Protein 3N0V (pdb70)

B-factor: mean 64.37, std 13.54, range [35.26, 136.15]

Nearest PDB structures (foldseek):
  3n0v-assembly1_D  TM=1.003E+00  e=7.554E-58  Pseudomonas putida KT2440
  3n0v-assembly1_B  TM=9.927E-01  e=1.031E-57  Pseudomonas putida KT2440
  3n0v-assembly1_C  TM=9.955E-01  e=2.466E-57  Pseudomonas putida KT2440
  3nrb-assembly1_C  TM=8.980E-01  e=2.393E-34  Pseudomonas putida KT2440
  3nrb-assembly1_B  TM=8.827E-01  e=5.376E-34  Pseudomonas putida KT2440

Foldseek 3Di:
DKKKKKDKFFAPCPCVLVVVLCVVQVWAWPDKDKDQDPVQRMIIIMTITDHDPPRDPPVSVVVSVVSCVVGGDMDMGDDLDAAEEEEEEADCLQVVLQLVCVVVPVHRHHQEYEYLDDHCVVVCVVSVHHYYHQHDDVVCPVVSVVVVVVSCVVSVGQAYEYSPGPDDDQVVLVVCAPHYKYKDWDAPPPDPDPQRLQVCLVVWDLTKMWIETGHPPPPAFATQFMDADGDGNVQHSVNSVVRRSVRRNVGSSVSSRQVRVVQWDDRPRYIGGD/DKKKKKDKFFAVCPVVLVVVLCVVQVWAWPDKDKDQDPVLRMIIIMTITDADPPRDPVVSVVVSVVSCVVGPDMDMGDDLDAFEEEEEEADCLQVVLQLVCCVVPNRRHDQEYEYLDCRCVVVCVVSPHHYYHQHDDVVCLVVSVVVVVVCCVVSVGQAYEYRHGPDDDQVVLVVCAPRYKYKDKDAVDDDPQPLQVRLVVFDQIKMWIARGHPPPPQFATQWMDGDGHGNVQHSVSSVVRRSVRSNVGSNVSSRQVRVVQWDDRPRYIGGD/DKKKKKDKFFAVCPVVLVVVLCVVQVWAWDDKDKDQDPVLRMIIIMTITDHDPPRDPVVSVVVSVVSCVVTGDMDMGDDLDAFEEEEEEADCLQVVLVLVCCVVPNRRHDQEYEYQDCRCVVVCVVSPHHYYHQHDPPVCLVVSVVVVVVCCVVSVGQAYEYRVGPDDDQVVLVVCFPHYKYKDKDFVDDDDDQVLQVRLVVFGQIKMWIERGHPDPPAFATQFMDADGHGNVQHSVSSVVRRSVRSNVGSVVRSRQVRVVQWDDRPRYIGGD/DKKKKKDKFFAVCPVVLVVVLCVVQVWAWPDKDWDQDPPLRMIIIITITDHDPPRDPVVSVVVSVVSCVVGGDMDMGDDLDAFEEEEDEADCLLVVLQLVCCVVPNRRHHQEYEYLDPRCVVVCVVSVHHYYHQHDDVVDPVVSVVVVVVSCVVSVGQAYEYLPGPDDDQVVLVVCAPHYKYKDWCAPPPDDDPQSLQVCLVVFDQTKMWIARGHPDPVDFATQFMDDDGHGNVQHSVNSVVRRSVRSNVRSVVSSRQVRVVQWDCRPRYIGGD

Structure (mmCIF, N/CA/C/O backbone):
data_3N0V
#
_entry.id   3N0V
#
_cell.length_a   81.213
_cell.length_b   93.965
_cell.length_c   97.129
_cell.angle_alpha   90.000
_cell.angle_beta   101.380
_cell.angle_gamma   90.000
#
_symmetry.space_group_name_H-M   'P 1 21 1'
#
loop_
_entity.id
_entity.type
_entity.pdbx_description
1 polymer 'Formyltetrahydrofolate deformylase'
2 water water
#
loop_
_atom_site.group_PDB
_atom_site.id
_atom_site.type_symbol
_atom_site.label_atom_id
_atom_site.label_alt_id
_atom_site.label_comp_id
_atom_site.label_asym_id
_atom_site.label_entity_id
_atom_site.label_seq_id
_atom_site.pdbx_PDB_ins_code
_atom_site.Cartn_x
_atom_site.Cartn_y
_atom_site.Cartn_z
_atom_site.occupancy
_atom_site.B_iso_or_equiv
_atom_site.auth_seq_id
_atom_site.auth_comp_id
_atom_site.auth_asym_id
_atom_site.auth_atom_id
_atom_site.pdbx_PDB_model_num
ATOM 1 N N . ASP A 1 7 ? 90.453 58.791 20.227 1.00 94.05 6 ASP A N 1
ATOM 2 C CA . ASP A 1 7 ? 90.786 60.246 20.165 1.00 92.18 6 ASP A CA 1
ATOM 3 C C . ASP A 1 7 ? 89.691 61.139 20.774 1.00 91.38 6 ASP A C 1
ATOM 4 O O . ASP A 1 7 ? 89.585 62.320 20.423 1.00 98.49 6 ASP A O 1
ATOM 9 N N . THR A 1 8 ? 88.898 60.584 21.696 1.00 81.15 7 THR A N 1
ATOM 10 C CA . THR A 1 8 ? 87.801 61.329 22.333 1.00 76.64 7 THR A CA 1
ATOM 11 C C . THR A 1 8 ? 87.915 61.412 23.864 1.00 69.91 7 THR A C 1
ATOM 12 O O . THR A 1 8 ? 88.307 60.457 24.520 1.00 62.60 7 THR A O 1
ATOM 16 N N . TRP A 1 9 ? 87.559 62.574 24.409 1.00 69.35 8 TRP A N 1
ATOM 17 C CA . TRP A 1 9 ? 87.399 62.777 25.851 1.00 66.04 8 TRP A CA 1
ATOM 18 C C . TRP A 1 9 ? 86.068 62.181 26.340 1.00 62.30 8 TRP A C 1
ATOM 19 O O . TRP A 1 9 ? 85.089 62.182 25.611 1.00 61.40 8 TRP A O 1
ATOM 30 N N . ILE A 1 10 ? 86.043 61.690 27.576 1.00 60.22 9 ILE A N 1
ATOM 31 C CA . ILE A 1 10 ? 84.834 61.113 28.172 1.00 58.79 9 ILE A CA 1
ATOM 32 C C . ILE A 1 10 ? 84.392 61.978 29.346 1.00 57.26 9 ILE A C 1
ATOM 33 O O . ILE A 1 10 ? 85.195 62.285 30.220 1.00 56.12 9 ILE A O 1
ATOM 38 N N . LEU A 1 11 ? 83.124 62.389 29.344 1.00 55.85 10 LEU A N 1
ATOM 39 C CA . LEU A 1 11 ? 82.592 63.245 30.389 1.00 57.45 10 LEU A CA 1
ATOM 40 C C . LEU A 1 11 ? 81.355 62.604 30.969 1.00 58.10 10 LEU A C 1
ATOM 41 O O . LEU A 1 11 ? 80.400 62.326 30.246 1.00 62.34 10 LEU A O 1
ATOM 46 N N . THR A 1 12 ? 81.380 62.372 32.277 1.00 55.12 11 THR A N 1
ATOM 47 C CA . THR A 1 12 ? 80.251 61.793 32.968 1.00 52.87 11 THR A CA 1
ATOM 48 C C . THR A 1 12 ? 79.806 62.750 34.061 1.00 52.92 11 THR A C 1
ATOM 49 O O . THR A 1 12 ? 80.636 63.310 34.783 1.00 57.06 11 THR A O 1
ATOM 53 N N . ALA A 1 13 ? 78.498 62.951 34.167 1.00 51.97 12 ALA A N 1
ATOM 54 C CA . ALA A 1 13 ? 77.937 63.806 35.216 1.00 55.05 12 ALA A CA 1
ATOM 55 C C . ALA A 1 13 ? 76.684 63.188 35.809 1.00 51.26 12 ALA A C 1
ATOM 56 O O . ALA A 1 13 ? 75.981 62.409 35.150 1.00 52.52 12 ALA A O 1
ATOM 58 N N . ASP A 1 14 ? 76.424 63.521 37.065 1.00 50.47 13 ASP A N 1
ATOM 59 C CA . ASP A 1 14 ? 75.201 63.098 37.727 1.00 50.93 13 ASP A CA 1
ATOM 60 C C . ASP A 1 14 ? 74.781 64.145 38.753 1.00 51.39 13 ASP A C 1
ATOM 61 O O . ASP A 1 14 ? 75.626 64.837 39.319 1.00 53.11 13 ASP A O 1
ATOM 66 N N . CYS A 1 15 ? 73.473 64.260 38.971 1.00 51.20 14 CYS A N 1
ATOM 67 C CA . CYS A 1 15 ? 72.919 65.286 39.830 1.00 54.72 14 CYS A CA 1
ATOM 68 C C . CYS A 1 15 ? 71.473 64.969 40.165 1.00 54.45 14 CYS A C 1
ATOM 69 O O . CYS A 1 15 ? 70.878 64.087 39.561 1.00 49.51 14 CYS A O 1
ATOM 72 N N . PRO A 1 16 ? 70.912 65.684 41.151 1.00 54.34 15 PRO A N 1
ATOM 73 C CA . PRO A 1 16 ? 69.489 65.587 41.427 1.00 55.59 15 PRO A CA 1
ATOM 74 C C . PRO A 1 16 ? 68.630 66.016 40.235 1.00 57.31 15 PRO A C 1
ATOM 75 O O . PRO A 1 16 ? 68.923 67.015 39.582 1.00 56.51 15 PRO A O 1
ATOM 79 N N . SER A 1 17 ? 67.576 65.253 39.963 1.00 58.65 16 SER A N 1
ATOM 80 C CA . SER A 1 17 ? 66.696 65.524 38.828 1.00 58.81 16 SER A CA 1
ATOM 81 C C . SER A 1 17 ? 66.108 66.928 38.853 1.00 59.10 16 SER A C 1
ATOM 82 O O . SER A 1 17 ? 65.598 67.375 39.873 1.00 59.62 16 SER A O 1
ATOM 93 N N . LEU A 1 19 ? 64.784 70.227 35.608 1.00 64.39 18 LEU A N 1
ATOM 94 C CA . LEU A 1 19 ? 64.732 70.703 34.241 1.00 65.16 18 LEU A CA 1
ATOM 95 C C . LEU A 1 19 ? 66.067 71.369 33.908 1.00 64.95 18 LEU A C 1
ATOM 96 O O . LEU A 1 19 ? 66.615 72.108 34.714 1.00 72.16 18 LEU A O 1
ATOM 101 N N . GLY A 1 20 ? 66.609 71.081 32.734 1.00 64.80 19 GLY A N 1
ATOM 102 C CA . GLY A 1 20 ? 67.851 71.721 32.303 1.00 65.37 19 GLY A CA 1
ATOM 103 C C . GLY A 1 20 ? 69.132 70.989 32.685 1.00 63.08 19 GLY A C 1
ATOM 104 O O . GLY A 1 20 ? 70.222 71.558 32.584 1.00 61.89 19 GLY A O 1
ATOM 105 N N . THR A 1 21 ? 69.015 69.736 33.122 1.00 60.53 20 THR A N 1
ATOM 106 C CA . THR A 1 21 ? 70.198 68.936 33.445 1.00 60.54 20 THR A CA 1
ATOM 107 C C . THR A 1 21 ? 71.003 68.545 32.185 1.00 57.72 20 THR A C 1
ATOM 108 O O . THR A 1 21 ? 72.228 68.548 32.230 1.00 58.12 20 THR A O 1
ATOM 112 N N . VAL A 1 22 ? 70.331 68.212 31.078 1.00 57.02 21 VAL A N 1
ATOM 113 C CA . VAL A 1 22 ? 71.032 67.934 29.808 1.00 57.98 21 VAL A CA 1
ATOM 114 C C . VAL A 1 22 ? 71.537 69.243 29.201 1.00 60.20 21 VAL A C 1
ATOM 115 O O . VAL A 1 22 ? 72.602 69.284 28.592 1.00 65.14 21 VAL A O 1
ATOM 119 N N . ASP A 1 23 ? 70.768 70.309 29.396 1.00 59.43 22 ASP A N 1
ATOM 120 C CA . ASP A 1 23 ? 71.111 71.645 28.911 1.00 59.52 22 ASP A CA 1
ATOM 121 C C . ASP A 1 23 ? 72.428 72.193 29.490 1.00 60.27 22 ASP A C 1
ATOM 122 O O . ASP A 1 23 ? 73.231 72.771 28.757 1.00 59.10 22 ASP A O 1
ATOM 127 N N . VAL A 1 24 ? 72.652 72.024 30.791 1.00 58.52 23 VAL A N 1
ATOM 128 C CA . VAL A 1 24 ? 73.830 72.633 31.441 1.00 59.39 23 VAL A CA 1
ATOM 129 C C . VAL A 1 24 ? 75.148 72.017 30.981 1.00 57.91 23 VAL A C 1
ATOM 130 O O . VAL A 1 24 ? 76.163 72.710 30.910 1.00 60.39 23 VAL A O 1
ATOM 134 N N . VAL A 1 25 ? 75.132 70.721 30.676 1.00 56.31 24 VAL A N 1
ATOM 135 C CA . VAL A 1 25 ? 76.301 70.046 30.127 1.00 54.46 24 VAL A CA 1
ATOM 136 C C . VAL A 1 25 ? 76.413 70.348 28.625 1.00 56.70 24 VAL A C 1
ATOM 137 O O . VAL A 1 25 ? 77.502 70.641 28.123 1.00 56.79 24 VAL A O 1
ATOM 141 N N . THR A 1 26 ? 75.287 70.266 27.915 1.00 58.20 25 THR A N 1
ATOM 142 C CA . THR A 1 26 ? 75.270 70.402 26.445 1.00 57.41 25 THR A CA 1
ATOM 143 C C . THR A 1 26 ? 75.612 71.821 25.978 1.00 57.31 25 THR A C 1
ATOM 144 O O . THR A 1 26 ? 76.400 71.988 25.048 1.00 57.89 25 THR A O 1
ATOM 148 N N . ARG A 1 27 ? 75.036 72.831 26.627 1.00 58.66 26 ARG A N 1
ATOM 149 C CA . ARG A 1 27 ? 75.349 74.237 26.321 1.00 62.08 26 ARG A CA 1
ATOM 150 C C . ARG A 1 27 ? 76.812 74.570 26.632 1.00 62.31 26 ARG A C 1
ATOM 151 O O . ARG A 1 27 ? 77.466 75.267 25.854 1.00 64.47 26 ARG A O 1
ATOM 159 N N . TYR A 1 28 ? 77.331 74.062 27.744 1.00 61.46 27 TYR A N 1
ATOM 160 C CA . TYR A 1 28 ? 78.730 74.306 28.109 1.00 64.31 27 TYR A CA 1
ATOM 161 C C . TYR A 1 28 ? 79.722 73.643 27.131 1.00 65.11 27 TYR A C 1
ATOM 162 O O . TYR A 1 28 ? 80.753 74.233 26.794 1.00 66.69 27 TYR A O 1
ATOM 171 N N . LEU A 1 29 ? 79.413 72.428 26.677 1.00 64.01 28 LEU A N 1
ATOM 172 C CA . LEU A 1 29 ? 80.229 71.757 25.652 1.00 62.70 28 LEU A CA 1
ATOM 173 C C . LEU A 1 29 ? 80.241 72.555 24.332 1.00 62.46 28 LEU A C 1
ATOM 174 O O . LEU A 1 29 ? 81.274 72.644 23.671 1.00 59.86 28 LEU A O 1
ATOM 179 N N . PHE A 1 30 ? 79.098 73.138 23.963 1.00 64.20 29 PHE A N 1
ATOM 180 C CA . PHE A 1 30 ? 79.007 74.007 22.779 1.00 65.21 29 PHE A CA 1
ATOM 181 C C . PHE A 1 30 ? 79.930 75.224 22.915 1.00 66.81 29 PHE A C 1
ATOM 182 O O . PHE A 1 30 ? 80.781 75.443 22.064 1.00 70.72 29 PHE A O 1
ATOM 190 N N . GLU A 1 31 ? 79.782 75.981 23.997 1.00 68.55 30 GLU A N 1
ATOM 191 C CA . GLU A 1 31 ? 80.582 77.200 24.227 1.00 71.63 30 GLU A CA 1
ATOM 192 C C . GLU A 1 31 ? 82.086 76.922 24.238 1.00 72.69 30 GLU A C 1
ATOM 193 O O . GLU A 1 31 ? 82.875 77.738 23.770 1.00 74.59 30 GLU A O 1
ATOM 199 N N . GLN A 1 32 ? 82.470 75.765 24.769 1.00 72.44 31 GLN A N 1
ATOM 200 C CA . GLN A 1 32 ? 83.874 75.360 24.844 1.00 72.98 31 GLN A CA 1
ATOM 201 C C . GLN A 1 32 ? 84.393 74.782 23.522 1.00 74.89 31 GLN A C 1
ATOM 202 O O . GLN A 1 32 ? 85.544 74.352 23.450 1.00 75.89 31 GLN A O 1
ATOM 208 N N . ARG A 1 33 ? 83.549 74.768 22.489 1.00 75.89 32 ARG A N 1
ATOM 209 C CA . ARG A 1 33 ? 83.911 74.235 21.168 1.00 77.48 32 ARG A CA 1
ATOM 210 C C . ARG A 1 33 ? 84.338 72.758 21.233 1.00 73.79 32 ARG A C 1
ATOM 211 O O . ARG A 1 33 ? 85.236 72.311 20.513 1.00 71.42 32 ARG A O 1
ATOM 219 N N . CYS A 1 34 ? 83.671 72.006 22.104 1.00 72.92 33 CYS A N 1
ATOM 220 C CA . CYS A 1 34 ? 83.892 70.574 22.221 1.00 70.18 33 CYS A CA 1
ATOM 221 C C . CYS A 1 34 ? 82.880 69.838 21.363 1.00 72.41 33 CYS A C 1
ATOM 222 O O . CYS A 1 34 ? 81.672 69.908 21.609 1.00 73.85 33 CYS A O 1
ATOM 225 N N . TYR A 1 35 ? 83.385 69.134 20.357 1.00 72.42 34 TYR A N 1
ATOM 226 C CA . TYR A 1 35 ? 82.542 68.499 19.372 1.00 69.51 34 TYR A CA 1
ATOM 227 C C . TYR A 1 35 ? 82.048 67.163 19.897 1.00 67.15 34 TYR A C 1
ATOM 228 O O . TYR A 1 35 ? 82.830 66.223 20.051 1.00 61.85 34 TYR A O 1
ATOM 237 N N . VAL A 1 36 ? 80.744 67.085 20.161 1.00 63.87 35 VAL A N 1
ATOM 238 C CA . VAL A 1 36 ? 80.136 65.893 20.730 1.00 59.22 35 VAL A CA 1
ATOM 239 C C . VAL A 1 36 ? 80.112 64.794 19.672 1.00 62.42 35 VAL A C 1
ATOM 240 O O . VAL A 1 36 ? 79.600 65.008 18.568 1.00 65.64 35 VAL A O 1
ATOM 244 N N . THR A 1 37 ? 80.686 63.635 19.997 1.00 59.51 36 THR A N 1
ATOM 245 C CA . THR A 1 37 ? 80.695 62.491 19.074 1.00 61.59 36 THR A CA 1
ATOM 246 C C . THR A 1 37 ? 79.588 61.506 19.420 1.00 61.15 36 THR A C 1
ATOM 247 O O . THR A 1 37 ? 78.980 60.931 18.524 1.00 61.25 36 THR A O 1
ATOM 251 N N . GLU A 1 38 ? 79.339 61.292 20.710 1.00 64.55 37 GLU A N 1
ATOM 252 C CA . GLU A 1 38 ? 78.072 60.698 21.130 1.00 69.71 37 GLU A CA 1
ATOM 253 C C . GLU A 1 38 ? 77.731 60.942 22.595 1.00 68.18 37 GLU A C 1
ATOM 254 O O . GLU A 1 38 ? 78.591 61.287 23.403 1.00 65.69 37 GLU A O 1
ATOM 260 N N . HIS A 1 39 ? 76.453 60.726 22.902 1.00 69.20 38 HIS A N 1
ATOM 261 C CA . HIS A 1 39 ? 75.765 61.386 24.001 1.00 72.06 38 HIS A CA 1
ATOM 262 C C . HIS A 1 39 ? 74.620 60.503 24.504 1.00 68.09 38 HIS A C 1
ATOM 263 O O . HIS A 1 39 ? 73.657 60.262 23.771 1.00 64.78 38 HIS A O 1
ATOM 270 N N . HIS A 1 40 ? 74.716 60.031 25.745 1.00 67.46 39 HIS A N 1
ATOM 271 C CA . HIS A 1 40 ? 73.666 59.195 26.346 1.00 65.84 39 HIS A CA 1
ATOM 272 C C . HIS A 1 40 ? 73.303 59.677 27.754 1.00 65.33 39 HIS A C 1
ATOM 273 O O . HIS A 1 40 ? 74.184 59.928 28.576 1.00 68.75 39 HIS A O 1
ATOM 280 N N . SER A 1 41 ? 72.010 59.800 28.039 1.00 59.48 40 SER A N 1
ATOM 281 C CA . SER A 1 41 ? 71.580 60.222 29.358 1.00 59.86 40 SER A CA 1
ATOM 282 C C . SER A 1 41 ? 70.354 59.465 29.819 1.00 59.69 40 SER A C 1
ATOM 283 O O . SER A 1 41 ? 69.629 58.875 29.010 1.00 61.60 40 SER A O 1
ATOM 286 N N . PHE A 1 42 ? 70.144 59.485 31.134 1.00 55.37 41 PHE A N 1
ATOM 287 C CA . PHE A 1 42 ? 69.026 58.797 31.766 1.00 54.31 41 PHE A CA 1
ATOM 288 C C . PHE A 1 42 ? 68.609 59.530 33.035 1.00 54.93 41 PHE A C 1
ATOM 289 O O . PHE A 1 42 ? 69.450 59.908 33.858 1.00 52.60 41 PHE A O 1
ATOM 297 N N . ASP A 1 43 ? 67.304 59.725 33.176 1.00 54.43 42 ASP A N 1
ATOM 298 C CA . ASP A 1 43 ? 66.728 60.330 34.361 1.00 53.86 42 ASP A CA 1
ATOM 299 C C . ASP A 1 43 ? 65.866 59.296 35.074 1.00 54.17 42 ASP A C 1
ATOM 300 O O . ASP A 1 43 ? 64.803 58.917 34.584 1.00 55.33 42 ASP A O 1
ATOM 305 N N . ASP A 1 44 ? 66.335 58.845 36.234 1.00 54.30 43 ASP A N 1
ATOM 306 C CA . ASP A 1 44 ? 65.629 57.841 37.019 1.00 54.61 43 ASP A CA 1
ATOM 307 C C . ASP A 1 44 ? 64.482 58.454 37.831 1.00 54.98 43 ASP A C 1
ATOM 308 O O . ASP A 1 44 ? 64.715 59.141 38.827 1.00 55.70 43 ASP A O 1
ATOM 313 N N . ARG A 1 45 ? 63.246 58.181 37.423 1.00 56.80 44 ARG A N 1
ATOM 314 C CA . ARG A 1 45 ? 62.085 58.795 38.066 1.00 58.23 44 ARG A CA 1
ATOM 315 C C . ARG A 1 45 ? 61.803 58.289 39.485 1.00 55.97 44 ARG A C 1
ATOM 316 O O . ARG A 1 45 ? 61.112 58.963 40.239 1.00 56.50 44 ARG A O 1
ATOM 324 N N . GLN A 1 46 ? 62.328 57.125 39.855 1.00 53.08 45 GLN A N 1
ATOM 325 C CA . GLN A 1 46 ? 62.133 56.616 41.218 1.00 55.00 45 GLN A CA 1
ATOM 326 C C . GLN A 1 46 ? 63.186 57.191 42.171 1.00 53.26 45 GLN A C 1
ATOM 327 O O . GLN A 1 46 ? 62.838 57.606 43.275 1.00 53.05 45 GLN A O 1
ATOM 333 N N . SER A 1 47 ? 64.455 57.223 41.746 1.00 49.80 46 SER A N 1
ATOM 334 C CA . SER A 1 47 ? 65.553 57.717 42.597 1.00 52.19 46 SER A CA 1
ATOM 335 C C . SER A 1 47 ? 65.780 59.236 42.547 1.00 52.32 46 SER A C 1
ATOM 336 O O . SER A 1 47 ? 66.511 59.764 43.367 1.00 52.04 46 SER A O 1
ATOM 339 N N . GLY A 1 48 ? 65.157 59.930 41.604 1.00 52.95 47 GLY A N 1
ATOM 340 C CA . GLY A 1 48 ? 65.337 61.385 41.466 1.00 55.10 47 GLY A CA 1
ATOM 341 C C . GLY A 1 48 ? 66.741 61.809 41.042 1.00 53.28 47 GLY A C 1
ATOM 342 O O . GLY A 1 48 ? 67.180 62.917 41.349 1.00 51.91 47 GLY A O 1
ATOM 343 N N . ARG A 1 49 ? 67.439 60.925 40.334 1.00 53.62 48 ARG A N 1
ATOM 344 C CA . ARG A 1 49 ? 68.828 61.149 39.925 1.00 54.78 48 ARG A CA 1
ATOM 345 C C . ARG A 1 49 ? 68.937 61.205 38.418 1.00 53.52 48 ARG A C 1
ATOM 346 O O . ARG A 1 49 ? 68.243 60.467 37.713 1.00 52.98 48 ARG A O 1
ATOM 354 N N . PHE A 1 50 ? 69.836 62.062 37.942 1.00 52.31 49 PHE A N 1
ATOM 355 C CA . PHE A 1 50 ? 70.089 62.241 36.528 1.00 52.96 49 PHE A CA 1
ATOM 356 C C . PHE A 1 50 ? 71.505 61.783 36.269 1.00 52.57 49 PHE A C 1
ATOM 357 O O . PHE A 1 50 ? 72.374 61.977 37.116 1.00 55.46 49 PHE A O 1
ATOM 365 N N . PHE A 1 51 ? 71.728 61.186 35.099 1.00 49.36 50 PHE A N 1
ATOM 366 C CA . PHE A 1 51 ? 73.026 60.644 34.719 1.00 49.56 50 PHE A CA 1
ATOM 367 C C . PHE A 1 51 ? 73.312 60.943 33.259 1.00 49.70 50 PHE A C 1
ATOM 368 O O . PHE A 1 51 ? 72.445 60.742 32.418 1.00 53.71 50 PHE A O 1
ATOM 376 N N . ILE A 1 52 ? 74.530 61.382 32.949 1.00 52.02 51 ILE A N 1
ATOM 377 C CA . ILE A 1 52 ? 74.919 61.667 31.562 1.00 52.26 51 ILE A CA 1
ATOM 378 C C . ILE A 1 52 ? 76.336 61.175 31.253 1.00 54.94 51 ILE A C 1
ATOM 379 O O . ILE A 1 52 ? 77.267 61.358 32.042 1.00 54.62 51 ILE A O 1
ATOM 384 N N . ARG A 1 53 ? 76.476 60.529 30.101 1.00 53.07 52 ARG A N 1
ATOM 385 C CA . ARG A 1 53 ? 77.773 60.184 29.558 1.00 54.90 52 ARG A CA 1
ATOM 386 C C . ARG A 1 53 ? 77.911 60.835 28.179 1.00 54.58 52 ARG A C 1
ATOM 387 O O . ARG A 1 53 ? 77.033 60.694 27.324 1.00 49.52 52 ARG A O 1
ATOM 395 N N . VAL A 1 54 ? 79.005 61.561 27.981 1.00 55.53 53 VAL A N 1
ATOM 396 C CA . VAL A 1 54 ? 79.263 62.244 26.719 1.00 56.41 53 VAL A CA 1
ATOM 397 C C . VAL A 1 54 ? 80.704 62.001 26.333 1.00 59.56 53 VAL A C 1
ATOM 398 O O . VAL A 1 54 ? 81.593 62.055 27.184 1.00 60.31 53 VAL A O 1
ATOM 402 N N . GLU A 1 55 ? 80.923 61.719 25.052 1.00 59.61 54 GLU A N 1
ATOM 403 C CA . GLU A 1 55 ? 82.262 61.691 24.487 1.00 61.88 54 GLU A CA 1
ATOM 404 C C . GLU A 1 55 ? 82.391 62.860 23.531 1.00 64.59 54 GLU A C 1
ATOM 405 O O . GLU A 1 55 ? 81.454 63.155 22.776 1.00 64.46 54 GLU A O 1
ATOM 411 N N . PHE A 1 56 ? 83.538 63.536 23.565 1.00 65.34 55 PHE A N 1
ATOM 412 C CA . PHE A 1 56 ? 83.779 64.639 22.643 1.00 64.57 55 PHE A CA 1
ATOM 413 C C . PHE A 1 56 ? 85.208 64.671 22.115 1.00 66.87 55 PHE A C 1
ATOM 414 O O . PHE A 1 56 ? 86.115 64.114 22.724 1.00 63.96 55 PHE A O 1
ATOM 422 N N . ARG A 1 57 ? 85.382 65.320 20.964 1.00 70.09 56 ARG A N 1
ATOM 423 C CA . ARG A 1 57 ? 86.697 65.633 20.423 1.00 71.28 56 ARG A CA 1
ATOM 424 C C . ARG A 1 57 ? 87.097 67.011 20.945 1.00 72.99 56 ARG A C 1
ATOM 425 O O . ARG A 1 57 ? 86.333 67.975 20.826 1.00 71.72 56 ARG A O 1
ATOM 433 N N . GLN A 1 58 ? 88.288 67.113 21.522 1.00 71.90 57 GLN A N 1
ATOM 434 C CA . GLN A 1 58 ? 88.766 68.397 22.018 1.00 71.72 57 GLN A CA 1
ATOM 435 C C . GLN A 1 58 ? 89.120 69.342 20.870 1.00 72.27 57 GLN A C 1
ATOM 436 O O . GLN A 1 58 ? 89.409 68.897 19.767 1.00 70.06 57 GLN A O 1
ATOM 442 N N . PRO A 1 59 ? 89.080 70.655 21.131 1.00 74.55 58 PRO A N 1
ATOM 443 C CA . PRO A 1 59 ? 89.568 71.620 20.161 1.00 78.83 58 PRO A CA 1
ATOM 444 C C . PRO A 1 59 ? 91.084 71.729 20.222 1.00 80.19 58 PRO A C 1
ATOM 445 O O . PRO A 1 59 ? 91.716 71.155 21.111 1.00 77.44 58 PRO A O 1
ATOM 449 N N . ASP A 1 60 ? 91.659 72.450 19.268 1.00 85.08 59 ASP A N 1
ATOM 450 C CA . ASP A 1 60 ? 93.065 72.816 19.341 1.00 88.44 59 ASP A CA 1
ATOM 451 C C . ASP A 1 60 ? 93.201 73.871 20.428 1.00 88.67 59 ASP A C 1
ATOM 452 O O . ASP A 1 60 ? 92.298 74.688 20.614 1.00 87.22 59 ASP A O 1
ATOM 457 N N . ASP A 1 61 ? 94.321 73.846 21.143 1.00 89.56 60 ASP A N 1
ATOM 458 C CA . ASP A 1 61 ? 94.504 74.685 22.323 1.00 92.74 60 ASP A CA 1
ATOM 459 C C . ASP A 1 61 ? 93.367 74.422 23.302 1.00 90.23 60 ASP A C 1
ATOM 460 O O . ASP A 1 61 ? 92.512 75.288 23.530 1.00 87.77 60 ASP A O 1
ATOM 465 N N . PHE A 1 62 ? 93.346 73.212 23.857 1.00 88.53 61 PHE A N 1
ATOM 466 C CA . PHE A 1 62 ? 92.295 72.827 24.790 1.00 83.78 61 PHE A CA 1
ATOM 467 C C . PHE A 1 62 ? 92.692 73.155 26.229 1.00 83.74 61 PHE A C 1
ATOM 468 O O . PHE A 1 62 ? 93.604 72.546 26.788 1.00 85.54 61 PHE A O 1
ATOM 476 N N . ASP A 1 63 ? 91.998 74.124 26.819 1.00 83.04 62 ASP A N 1
ATOM 477 C CA . ASP A 1 63 ? 92.221 74.498 28.210 1.00 82.14 62 ASP A CA 1
ATOM 478 C C . ASP A 1 63 ? 91.464 73.540 29.132 1.00 80.68 62 ASP A C 1
ATOM 479 O O . ASP A 1 63 ? 90.266 73.709 29.372 1.00 76.36 62 ASP A O 1
ATOM 484 N N . GLU A 1 64 ? 92.175 72.532 29.640 1.00 81.61 63 GLU A N 1
ATOM 485 C CA . GLU A 1 64 ? 91.577 71.499 30.492 1.00 77.60 63 GLU A CA 1
ATOM 486 C C . GLU A 1 64 ? 91.257 72.031 31.884 1.00 76.94 63 GLU A C 1
ATOM 487 O O . GLU A 1 64 ? 90.186 71.749 32.425 1.00 81.56 63 GLU A O 1
ATOM 493 N N . ALA A 1 65 ? 92.194 72.778 32.463 1.00 76.19 64 ALA A N 1
ATOM 494 C CA . ALA A 1 65 ? 92.039 73.339 33.806 1.00 74.87 64 ALA A CA 1
ATOM 495 C C . ALA A 1 65 ? 90.819 74.247 33.876 1.00 73.57 64 ALA A C 1
ATOM 496 O O . ALA A 1 65 ? 89.942 74.063 34.722 1.00 72.28 64 ALA A O 1
ATOM 498 N N . GLY A 1 66 ? 90.770 75.214 32.966 1.00 73.38 65 GLY A N 1
ATOM 499 C CA . GLY A 1 66 ? 89.672 76.169 32.899 1.00 72.64 65 GLY A CA 1
ATOM 500 C C . GLY A 1 66 ? 88.363 75.556 32.440 1.00 69.86 65 GLY A C 1
ATOM 501 O O . GLY A 1 66 ? 87.309 76.083 32.745 1.00 72.66 65 GLY A O 1
ATOM 502 N N . PHE A 1 67 ? 88.426 74.458 31.695 1.00 68.72 66 PHE A N 1
ATOM 503 C CA . PHE A 1 67 ? 87.222 73.700 31.331 1.00 69.95 66 PHE A CA 1
ATOM 504 C C . PHE A 1 67 ? 86.579 73.079 32.576 1.00 72.11 66 PHE A C 1
ATOM 505 O O . PHE A 1 67 ? 85.363 73.162 32.752 1.00 74.46 66 PHE A O 1
ATOM 513 N N . ARG A 1 68 ? 87.398 72.448 33.420 1.00 74.58 67 ARG A N 1
ATOM 514 C CA . ARG A 1 68 ? 86.925 71.858 34.683 1.00 73.47 67 ARG A CA 1
ATOM 515 C C . ARG A 1 68 ? 86.356 72.944 35.595 1.00 71.45 67 ARG A C 1
ATOM 516 O O . ARG A 1 68 ? 85.223 72.840 36.062 1.00 66.71 67 ARG A O 1
ATOM 524 N N . ALA A 1 69 ? 87.146 73.993 35.820 1.00 74.14 68 ALA A N 1
ATOM 525 C CA . ALA A 1 69 ? 86.740 75.121 36.664 1.00 73.97 68 ALA A CA 1
ATOM 526 C C . ALA A 1 69 ? 85.385 75.709 36.253 1.00 74.51 68 ALA A C 1
ATOM 527 O O . ALA A 1 69 ? 84.498 75.898 37.093 1.00 76.74 68 ALA A O 1
ATOM 529 N N . GLY A 1 70 ? 85.229 75.995 34.963 1.00 71.88 69 GLY A N 1
ATOM 530 C CA . GLY A 1 70 ? 83.970 76.526 34.427 1.00 70.92 69 GLY A CA 1
ATOM 531 C C . GLY A 1 70 ? 82.826 75.524 34.475 1.00 67.76 69 GLY A C 1
ATOM 532 O O . GLY A 1 70 ? 81.657 75.900 34.562 1.00 66.77 69 GLY A O 1
ATOM 533 N N . LEU A 1 71 ? 83.153 74.241 34.407 1.00 66.03 70 LEU A N 1
ATOM 534 C CA . LEU A 1 71 ? 82.141 73.202 34.594 1.00 65.59 70 LEU A CA 1
ATOM 535 C C . LEU A 1 71 ? 81.755 73.083 36.082 1.00 64.45 70 LEU A C 1
ATOM 536 O O . LEU A 1 71 ? 80.575 72.949 36.411 1.00 62.06 70 LEU A O 1
ATOM 541 N N . ALA A 1 72 ? 82.750 73.153 36.969 1.00 64.72 71 ALA A N 1
ATOM 542 C CA . ALA A 1 72 ? 82.510 73.174 38.419 1.00 65.65 71 ALA A CA 1
ATOM 543 C C . ALA A 1 72 ? 81.582 74.318 38.797 1.00 66.41 71 ALA A C 1
ATOM 544 O O . ALA A 1 72 ? 80.646 74.140 39.575 1.00 65.91 71 ALA A O 1
ATOM 546 N N . GLU A 1 73 ? 81.845 75.483 38.215 1.00 69.01 72 GLU A N 1
ATOM 547 C CA . GLU A 1 73 ? 81.073 76.696 38.469 1.00 71.97 72 GLU A CA 1
ATOM 548 C C . GLU A 1 73 ? 79.587 76.550 38.115 1.00 70.95 72 GLU A C 1
ATOM 549 O O . GLU A 1 73 ? 78.715 76.861 38.932 1.00 70.43 72 GLU A O 1
ATOM 555 N N . ARG A 1 74 ? 79.307 76.086 36.899 1.00 71.63 73 ARG A N 1
ATOM 556 C CA . ARG A 1 74 ? 77.923 75.882 36.434 1.00 72.20 73 ARG A CA 1
ATOM 557 C C . ARG A 1 74 ? 77.218 74.700 37.101 1.00 68.31 73 ARG A C 1
ATOM 558 O O . ARG A 1 74 ? 75.988 74.678 37.199 1.00 64.78 73 ARG A O 1
ATOM 566 N N . SER A 1 75 ? 77.991 73.720 37.552 1.00 67.87 74 SER A N 1
ATOM 567 C CA . SER A 1 75 ? 77.418 72.520 38.157 1.00 68.96 74 SER A CA 1
ATOM 568 C C . SER A 1 75 ? 76.844 72.818 39.540 1.00 67.55 74 SER A C 1
ATOM 569 O O . SER A 1 75 ? 75.970 72.100 40.014 1.00 67.36 74 SER A O 1
ATOM 572 N N . GLU A 1 76 ? 77.327 73.883 40.174 1.00 68.27 75 GLU A N 1
ATOM 573 C CA . GLU A 1 76 ? 76.911 74.231 41.537 1.00 71.15 75 GLU A CA 1
ATOM 574 C C . GLU A 1 76 ? 75.393 74.356 41.699 1.00 68.86 75 GLU A C 1
ATOM 575 O O . GLU A 1 76 ? 74.817 73.810 42.642 1.00 69.96 75 GLU A O 1
ATOM 581 N N . ALA A 1 77 ? 74.752 75.067 40.775 1.00 66.16 76 ALA A N 1
ATOM 582 C CA . ALA A 1 77 ? 73.303 75.275 40.822 1.00 63.21 76 ALA A CA 1
ATOM 583 C C . ALA A 1 77 ? 72.505 73.975 40.756 1.00 61.59 76 ALA A C 1
ATOM 584 O O . ALA A 1 77 ? 71.398 73.901 41.283 1.00 62.18 76 ALA A O 1
ATOM 586 N N . PHE A 1 78 ? 73.073 72.951 40.121 1.00 61.30 77 PHE A N 1
ATOM 587 C CA . PHE A 1 78 ? 72.398 71.668 39.947 1.00 59.84 77 PHE A CA 1
ATOM 588 C C . PHE A 1 78 ? 72.773 70.637 41.009 1.00 59.80 77 PHE A C 1
ATOM 589 O O . PHE A 1 78 ? 72.134 69.592 41.103 1.00 56.34 77 PHE A O 1
ATOM 597 N N . GLY A 1 79 ? 73.795 70.937 41.810 1.00 60.59 78 GLY A N 1
ATOM 598 C CA . GLY A 1 79 ? 74.358 69.961 42.732 1.00 60.02 78 GLY A CA 1
ATOM 599 C C . GLY A 1 79 ? 74.999 68.825 41.965 1.00 57.70 78 GLY A C 1
ATOM 600 O O . GLY A 1 79 ? 74.990 67.689 42.405 1.00 57.06 78 GLY A O 1
ATOM 609 N N . ALA A 1 81 ? 77.876 66.543 40.173 1.00 56.10 80 ALA A N 1
ATOM 610 C CA . ALA A 1 81 ? 79.254 66.057 40.210 1.00 58.01 80 ALA A CA 1
ATOM 611 C C . ALA A 1 81 ? 79.611 65.559 38.819 1.00 57.60 80 ALA A C 1
ATOM 612 O O . ALA A 1 81 ? 78.757 65.029 38.108 1.00 57.66 80 ALA A O 1
ATOM 614 N N . PHE A 1 82 ? 80.867 65.725 38.426 1.00 59.60 81 PHE A N 1
ATOM 615 C CA . PHE A 1 82 ? 81.312 65.268 37.119 1.00 60.17 81 PHE A CA 1
ATOM 616 C C . PHE A 1 82 ? 82.704 64.656 37.176 1.00 62.83 81 PHE A C 1
ATOM 617 O O . PHE A 1 82 ? 83.470 64.896 38.108 1.00 64.86 81 PHE A O 1
ATOM 625 N N . GLU A 1 83 ? 83.019 63.877 36.151 1.00 64.32 82 GLU A N 1
ATOM 626 C CA . GLU A 1 83 ? 84.335 63.279 35.988 1.00 65.10 82 GLU A CA 1
ATOM 627 C C . GLU A 1 83 ? 84.700 63.374 34.523 1.00 60.81 82 GLU A C 1
ATOM 628 O O . GLU A 1 83 ? 83.855 63.120 33.657 1.00 57.00 82 GLU A O 1
ATOM 634 N N . LEU A 1 84 ? 85.955 63.738 34.262 1.00 61.46 83 LEU A N 1
ATOM 635 C CA . LEU A 1 84 ? 86.465 63.963 32.916 1.00 61.22 83 LEU A CA 1
ATOM 636 C C . LEU A 1 84 ? 87.721 63.123 32.697 1.00 63.20 83 LEU A C 1
ATOM 637 O O . LEU A 1 84 ? 88.650 63.165 33.511 1.00 61.72 83 LEU A O 1
ATOM 642 N N . THR A 1 85 ? 87.736 62.386 31.583 1.00 60.60 84 THR A N 1
ATOM 643 C CA . THR A 1 85 ? 88.751 61.381 31.294 1.00 61.97 84 THR A CA 1
ATOM 644 C C . THR A 1 85 ? 89.423 61.688 29.953 1.00 64.17 84 THR A C 1
ATOM 645 O O . THR A 1 85 ? 88.751 61.745 28.922 1.00 62.07 84 THR A O 1
ATOM 649 N N . ALA A 1 86 ? 90.743 61.889 29.970 1.00 67.18 85 ALA A N 1
ATOM 650 C CA . ALA A 1 86 ? 91.509 62.155 28.750 1.00 67.27 85 ALA A CA 1
ATOM 651 C C . ALA A 1 86 ? 91.485 60.952 27.793 1.00 66.64 85 ALA A C 1
ATOM 652 O O . ALA A 1 86 ? 91.273 59.824 28.232 1.00 62.69 85 ALA A O 1
ATOM 654 N N . PRO A 1 87 ? 91.708 61.194 26.480 1.00 70.37 86 PRO A N 1
ATOM 655 C CA . PRO A 1 87 ? 91.545 60.191 25.413 1.00 72.50 86 PRO A CA 1
ATOM 656 C C . PRO A 1 87 ? 92.290 58.882 25.617 1.00 76.07 86 PRO A C 1
ATOM 657 O O . PRO A 1 87 ? 91.753 57.804 25.348 1.00 80.18 86 PRO A O 1
ATOM 661 N N . ASN A 1 88 ? 93.525 58.989 26.084 1.00 79.36 87 ASN A N 1
ATOM 662 C CA . ASN A 1 88 ? 94.449 57.860 26.101 1.00 79.45 87 ASN A CA 1
ATOM 663 C C . ASN A 1 88 ? 94.456 57.120 27.436 1.00 74.63 87 ASN A C 1
ATOM 664 O O . ASN A 1 88 ? 95.244 56.192 27.621 1.00 73.70 87 ASN A O 1
ATOM 669 N N . HIS A 1 89 ? 93.555 57.505 28.344 1.00 68.84 88 HIS A N 1
ATOM 670 C CA . HIS A 1 89 ? 93.646 57.109 29.749 1.00 64.11 88 HIS A CA 1
ATOM 671 C C . HIS A 1 89 ? 93.467 55.612 29.964 1.00 62.53 88 HIS A C 1
ATOM 672 O O . HIS A 1 89 ? 92.503 55.016 29.493 1.00 61.96 88 HIS A O 1
ATOM 679 N N . ARG A 1 90 ? 94.408 55.031 30.702 1.00 62.44 89 ARG A N 1
ATOM 680 C CA . ARG A 1 90 ? 94.407 53.617 31.031 1.00 60.39 89 ARG A CA 1
ATOM 681 C C . ARG A 1 90 ? 94.420 53.481 32.554 1.00 57.48 89 ARG A C 1
ATOM 682 O O . ARG A 1 90 ? 95.429 53.770 33.189 1.00 58.76 89 ARG A O 1
ATOM 690 N N . PRO A 1 91 ? 93.295 53.056 33.156 1.00 55.57 90 PRO A N 1
ATOM 691 C CA . PRO A 1 91 ? 93.285 52.939 34.610 1.00 55.46 90 PRO A CA 1
ATOM 692 C C . PRO A 1 91 ? 94.345 51.983 35.125 1.00 55.61 90 PRO A C 1
ATOM 693 O O . PRO A 1 91 ? 94.547 50.914 34.544 1.00 55.87 90 PRO A O 1
ATOM 697 N N . LYS A 1 92 ? 95.019 52.376 36.200 1.00 57.90 91 LYS A N 1
ATOM 698 C CA . LYS A 1 92 ? 95.940 51.489 36.901 1.00 59.44 91 LYS A CA 1
ATOM 699 C C . LYS A 1 92 ? 95.142 50.611 37.858 1.00 56.96 91 LYS A C 1
ATOM 700 O O . LYS A 1 92 ? 94.270 51.088 38.585 1.00 58.01 91 LYS A O 1
ATOM 706 N N . VAL A 1 93 ? 95.427 49.318 37.823 1.00 53.88 92 VAL A N 1
ATOM 707 C CA . VAL A 1 93 ? 94.587 48.333 38.472 1.00 51.98 92 VAL A CA 1
ATOM 708 C C . VAL A 1 93 ? 95.427 47.408 39.341 1.00 51.68 92 VAL A C 1
ATOM 709 O O . VAL A 1 93 ? 96.537 47.032 38.986 1.00 50.95 92 VAL A O 1
ATOM 713 N N . VAL A 1 94 ? 94.896 47.080 40.510 1.00 53.53 93 VAL A N 1
ATOM 714 C CA . VAL A 1 94 ? 95.479 46.072 41.375 1.00 52.59 93 VAL A CA 1
ATOM 715 C C . VAL A 1 94 ? 94.485 44.938 41.382 1.00 50.37 93 VAL A C 1
ATOM 716 O O . VAL A 1 94 ? 93.297 45.166 41.605 1.00 53.25 93 VAL A O 1
ATOM 720 N N . ILE A 1 95 ? 94.950 43.727 41.099 1.00 51.79 94 ILE A N 1
ATOM 721 C CA . ILE A 1 95 ? 94.093 42.552 41.177 1.00 50.03 94 ILE A CA 1
ATOM 722 C C . ILE A 1 95 ? 94.426 41.789 42.440 1.00 51.08 94 ILE A C 1
ATOM 723 O O . ILE A 1 95 ? 95.588 41.480 42.691 1.00 52.44 94 ILE A O 1
ATOM 736 N N . VAL A 1 97 ? 93.947 38.284 44.649 1.00 50.54 96 VAL A N 1
ATOM 737 C CA . VAL A 1 97 ? 93.707 36.871 44.364 1.00 52.84 96 VAL A CA 1
ATOM 738 C C . VAL A 1 97 ? 94.050 35.996 45.573 1.00 56.63 96 VAL A C 1
ATOM 739 O O . VAL A 1 97 ? 94.863 36.374 46.429 1.00 58.20 96 VAL A O 1
ATOM 743 N N . SER A 1 98 ? 93.413 34.833 45.642 1.00 57.47 97 SER A N 1
ATOM 744 C CA . SER A 1 98 ? 93.775 33.817 46.617 1.00 58.01 97 SER A CA 1
ATOM 745 C C . SER A 1 98 ? 94.314 32.614 45.848 1.00 57.43 97 SER A C 1
ATOM 746 O O . SER A 1 98 ? 95.376 32.728 45.240 1.00 63.73 97 SER A O 1
ATOM 749 N N . LYS A 1 99 ? 93.596 31.493 45.830 1.00 57.80 98 LYS A N 1
ATOM 750 C CA . LYS A 1 99 ? 94.087 30.281 45.156 1.00 58.64 98 LYS A CA 1
ATOM 751 C C . LYS A 1 99 ? 93.441 30.003 43.803 1.00 54.22 98 LYS A C 1
ATOM 752 O O . LYS A 1 99 ? 94.047 29.349 42.961 1.00 54.41 98 LYS A O 1
ATOM 758 N N . ALA A 1 100 ? 92.206 30.461 43.609 1.00 49.97 99 ALA A N 1
ATOM 759 C CA . ALA A 1 100 ? 91.508 30.311 42.332 1.00 50.09 99 ALA A CA 1
ATOM 760 C C . ALA A 1 100 ? 92.145 31.228 41.275 1.00 48.82 99 ALA A C 1
ATOM 761 O O . ALA A 1 100 ? 92.193 32.434 41.465 1.00 50.76 99 ALA A O 1
ATOM 763 N N . ASP A 1 101 ? 92.641 30.663 40.176 1.00 48.95 100 ASP A N 1
ATOM 764 C CA . ASP A 1 101 ? 93.387 31.459 39.182 1.00 50.84 100 ASP A CA 1
ATOM 765 C C . ASP A 1 101 ? 92.580 31.823 37.933 1.00 50.29 100 ASP A C 1
ATOM 766 O O . ASP A 1 101 ? 93.097 32.481 37.027 1.00 50.01 100 ASP A O 1
ATOM 771 N N . HIS A 1 102 ? 91.318 31.413 37.891 1.00 47.35 101 HIS A N 1
ATOM 772 C CA . HIS A 1 102 ? 90.553 31.518 36.659 1.00 47.24 101 HIS A CA 1
ATOM 773 C C . HIS A 1 102 ? 90.231 32.966 36.274 1.00 47.02 101 HIS A C 1
ATOM 774 O O . HIS A 1 102 ? 90.393 33.349 35.115 1.00 46.09 101 HIS A O 1
ATOM 781 N N . CYS A 1 103 ? 89.795 33.772 37.234 1.00 49.19 102 CYS A N 1
ATOM 782 C CA . CYS A 1 103 ? 89.509 35.176 36.957 1.00 46.85 102 CYS A CA 1
ATOM 783 C C . CYS A 1 103 ? 90.792 35.975 36.673 1.00 46.69 102 CYS A C 1
ATOM 784 O O . CYS A 1 103 ? 90.793 36.834 35.802 1.00 49.08 102 CYS A O 1
ATOM 787 N N . LEU A 1 104 ? 91.879 35.692 37.387 1.00 47.12 103 LEU A N 1
ATOM 788 C CA . LEU A 1 104 ? 93.166 36.370 37.128 1.00 47.71 103 LEU A CA 1
ATOM 789 C C . LEU A 1 104 ? 93.657 36.096 35.711 1.00 47.63 103 LEU A C 1
ATOM 790 O O . LEU A 1 104 ? 94.026 37.022 34.994 1.00 49.98 103 LEU A O 1
ATOM 795 N N . ASN A 1 105 ? 93.669 34.825 35.313 1.00 47.85 104 ASN A N 1
ATOM 796 C CA . ASN A 1 105 ? 94.029 34.443 33.939 1.00 48.83 104 ASN A CA 1
ATOM 797 C C . ASN A 1 105 ? 93.174 35.150 32.904 1.00 47.37 104 ASN A C 1
ATOM 798 O O . ASN A 1 105 ? 93.685 35.594 31.880 1.00 48.02 104 ASN A O 1
ATOM 803 N N . ASP A 1 106 ? 91.873 35.240 33.163 1.00 46.10 105 ASP A N 1
ATOM 804 C CA . ASP A 1 106 ? 90.964 35.849 32.205 1.00 48.39 105 ASP A CA 1
ATOM 805 C C . ASP A 1 106 ? 91.253 37.339 32.047 1.00 46.97 105 ASP A C 1
ATOM 806 O O . ASP A 1 106 ? 91.331 37.837 30.930 1.00 46.94 105 ASP A O 1
ATOM 811 N N . LEU A 1 107 ? 91.404 38.044 33.162 1.00 47.54 106 LEU A N 1
ATOM 812 C CA . LEU A 1 107 ? 91.638 39.491 33.129 1.00 47.75 106 LEU A CA 1
ATOM 813 C C . LEU A 1 107 ? 92.966 39.840 32.454 1.00 48.72 106 LEU A C 1
ATOM 814 O O . LEU A 1 107 ? 93.037 40.784 31.667 1.00 49.98 106 LEU A O 1
ATOM 819 N N . LEU A 1 108 ? 94.018 39.083 32.761 1.00 48.41 107 LEU A N 1
ATOM 820 C CA . LEU A 1 108 ? 95.334 39.367 32.200 1.00 50.54 107 LEU A CA 1
ATOM 821 C C . LEU A 1 108 ? 95.369 39.008 30.717 1.00 49.32 107 LEU A C 1
ATOM 822 O O . LEU A 1 108 ? 96.044 39.675 29.951 1.00 52.15 107 LEU A O 1
ATOM 827 N N . TYR A 1 109 ? 94.642 37.964 30.322 1.00 48.20 108 TYR A N 1
ATOM 828 C CA . TYR A 1 109 ? 94.521 37.599 28.910 1.00 48.92 108 TYR A CA 1
ATOM 829 C C . TYR A 1 109 ? 93.830 38.716 28.141 1.00 50.69 108 TYR A C 1
ATOM 830 O O . TYR A 1 109 ? 94.312 39.127 27.089 1.00 52.66 108 TYR A O 1
ATOM 839 N N . ARG A 1 110 ? 92.700 39.187 28.669 1.00 49.05 109 ARG A N 1
ATOM 840 C CA . ARG A 1 110 ? 91.936 40.271 28.043 1.00 50.98 109 ARG A CA 1
ATOM 841 C C . ARG A 1 110 ? 92.687 41.600 28.052 1.00 51.01 109 ARG A C 1
ATOM 842 O O . ARG A 1 110 ? 92.541 42.407 27.134 1.00 49.85 109 ARG A O 1
ATOM 850 N N . GLN A 1 111 ? 93.461 41.842 29.107 1.00 52.37 110 GLN A N 1
ATOM 851 C CA . GLN A 1 111 ? 94.361 42.995 29.141 1.00 52.44 110 GLN A CA 1
ATOM 852 C C . GLN A 1 111 ? 95.351 42.896 27.978 1.00 52.67 110 GLN A C 1
ATOM 853 O O . GLN A 1 111 ? 95.441 43.801 27.152 1.00 49.96 110 GLN A O 1
ATOM 859 N N . ARG A 1 112 ? 96.056 41.768 27.899 1.00 54.77 111 ARG A N 1
ATOM 860 C CA . ARG A 1 112 ? 97.142 41.586 26.926 1.00 55.64 111 ARG A CA 1
ATOM 861 C C . ARG A 1 112 ? 96.688 41.740 25.470 1.00 55.47 111 ARG A C 1
ATOM 862 O O . ARG A 1 112 ? 97.415 42.343 24.673 1.00 53.62 111 ARG A O 1
ATOM 870 N N . ILE A 1 113 ? 95.504 41.208 25.122 1.00 53.36 112 ILE A N 1
ATOM 871 C CA . ILE A 1 113 ? 95.005 41.314 23.734 1.00 51.08 112 ILE A CA 1
ATOM 872 C C . ILE A 1 113 ? 94.363 42.670 23.423 1.00 50.60 112 ILE A C 1
ATOM 873 O O . ILE A 1 113 ? 94.011 42.935 22.281 1.00 49.60 112 ILE A O 1
ATOM 878 N N . GLY A 1 114 ? 94.209 43.522 24.437 1.00 51.68 113 GLY A N 1
ATOM 879 C CA . GLY A 1 114 ? 93.789 44.900 24.228 1.00 49.72 113 GLY A CA 1
ATOM 880 C C . GLY A 1 114 ? 92.306 45.097 24.388 1.00 50.18 113 GLY A C 1
ATOM 881 O O . GLY A 1 114 ? 91.800 46.173 24.114 1.00 55.73 113 GLY A O 1
ATOM 882 N N . GLN A 1 115 ? 91.614 44.064 24.850 1.00 51.39 114 GLN A N 1
ATOM 883 C CA . GLN A 1 115 ? 90.176 44.121 25.118 1.00 52.78 114 GLN A CA 1
ATOM 884 C C . GLN A 1 115 ? 89.844 44.987 26.346 1.00 52.80 114 GLN A C 1
ATOM 885 O O . GLN A 1 115 ? 88.822 45.659 26.375 1.00 52.15 114 GLN A O 1
ATOM 891 N N . LEU A 1 116 ? 90.693 44.943 27.366 1.00 53.68 115 LEU A N 1
ATOM 892 C CA . LEU A 1 116 ? 90.540 45.792 28.540 1.00 52.77 115 LEU A CA 1
ATOM 893 C C . LEU A 1 116 ? 91.674 46.813 28.568 1.00 56.02 115 LEU A C 1
ATOM 894 O O . LEU A 1 116 ? 92.837 46.467 28.825 1.00 53.09 115 LEU A O 1
ATOM 899 N N . GLY A 1 117 ? 91.327 48.072 28.298 1.00 56.50 116 GLY A N 1
ATOM 900 C CA . GLY A 1 117 ? 92.306 49.150 28.231 1.00 57.53 116 GLY A CA 1
ATOM 901 C C . GLY A 1 117 ? 92.708 49.601 29.616 1.00 56.28 116 GLY A C 1
ATOM 902 O O . GLY A 1 117 ? 92.392 50.714 30.036 1.00 58.36 116 GLY A O 1
ATOM 911 N N . ASP A 1 119 ? 96.014 48.908 32.834 1.00 55.98 118 ASP A N 1
ATOM 912 C CA . ASP A 1 119 ? 97.338 48.382 33.135 1.00 56.87 118 ASP A CA 1
ATOM 913 C C . ASP A 1 119 ? 97.317 47.807 34.548 1.00 56.26 118 ASP A C 1
ATOM 914 O O . ASP A 1 119 ? 96.994 48.509 35.519 1.00 54.73 118 ASP A O 1
ATOM 919 N N . VAL A 1 120 ? 97.635 46.520 34.661 1.00 52.48 119 VAL A N 1
ATOM 920 C CA . VAL A 1 120 ? 97.657 45.873 35.960 1.00 52.33 119 VAL A CA 1
ATOM 921 C C . VAL A 1 120 ? 99.009 46.144 36.603 1.00 53.94 119 VAL A C 1
ATOM 922 O O . VAL A 1 120 ? 100.029 45.637 36.149 1.00 55.23 119 VAL A O 1
ATOM 926 N N . VAL A 1 121 ? 99.006 46.965 37.648 1.00 52.48 120 VAL A N 1
ATOM 927 C CA . VAL A 1 121 ? 100.241 47.414 38.287 1.00 55.91 120 VAL A CA 1
ATOM 928 C C . VAL A 1 121 ? 100.677 46.498 39.435 1.00 53.57 120 VAL A C 1
ATOM 929 O O . VAL A 1 121 ? 101.805 46.583 39.895 1.00 55.27 120 VAL A O 1
ATOM 933 N N . ALA A 1 122 ? 99.798 45.615 39.893 1.00 51.90 121 ALA A N 1
ATOM 934 C CA . ALA A 1 122 ? 100.175 44.666 40.939 1.00 53.57 121 ALA A CA 1
ATOM 935 C C . ALA A 1 122 ? 99.148 43.562 41.074 1.00 52.54 121 ALA A C 1
ATOM 936 O O . ALA A 1 122 ? 97.977 43.779 40.801 1.00 59.51 121 ALA A O 1
ATOM 938 N N . VAL A 1 123 ? 99.596 42.382 41.494 1.00 52.19 122 VAL A N 1
ATOM 939 C CA . VAL A 1 123 ? 98.709 41.306 41.927 1.00 50.06 122 VAL A CA 1
ATOM 940 C C . VAL A 1 123 ? 98.996 41.081 43.404 1.00 53.15 122 VAL A C 1
ATOM 941 O O . VAL A 1 123 ? 100.114 40.717 43.761 1.00 54.89 122 VAL A O 1
ATOM 945 N N . VAL A 1 124 ? 97.998 41.319 44.255 1.00 52.48 123 VAL A N 1
ATOM 946 C CA . VAL A 1 124 ? 98.140 41.184 45.709 1.00 53.47 123 VAL A CA 1
ATOM 947 C C . VAL A 1 124 ? 97.428 39.926 46.212 1.00 54.57 123 VAL A C 1
ATOM 948 O O . VAL A 1 124 ? 96.302 39.654 45.812 1.00 57.17 123 VAL A O 1
ATOM 952 N N . SER A 1 125 ? 98.077 39.174 47.099 1.00 55.31 124 SER A N 1
ATOM 953 C CA . SER A 1 125 ? 97.557 37.888 47.538 1.00 55.23 124 SER A CA 1
ATOM 954 C C . SER A 1 125 ? 97.786 37.620 49.024 1.00 61.65 124 SER A C 1
ATOM 955 O O . SER A 1 125 ? 98.760 38.103 49.621 1.00 61.13 124 SER A O 1
ATOM 958 N N . ASN A 1 126 ? 96.879 36.829 49.600 1.00 62.20 125 ASN A N 1
ATOM 959 C CA . ASN A 1 126 ? 97.019 36.323 50.965 1.00 62.88 125 ASN A CA 1
ATOM 960 C C . ASN A 1 126 ? 97.751 34.975 50.978 1.00 65.75 125 ASN A C 1
ATOM 961 O O . ASN A 1 126 ? 97.962 34.382 52.043 1.00 65.25 125 ASN A O 1
ATOM 966 N N . HIS A 1 127 ? 98.149 34.512 49.789 1.00 65.01 126 HIS A N 1
ATOM 967 C CA . HIS A 1 127 ? 98.839 33.238 49.616 1.00 66.98 126 HIS A CA 1
ATOM 968 C C . HIS A 1 127 ? 99.978 33.388 48.609 1.00 67.39 126 HIS A C 1
ATOM 969 O O . HIS A 1 127 ? 99.982 34.333 47.816 1.00 68.71 126 HIS A O 1
ATOM 976 N N . PRO A 1 128 ? 100.952 32.460 48.638 1.00 67.87 127 PRO A N 1
ATOM 977 C CA . PRO A 1 128 ? 102.082 32.504 47.707 1.00 68.11 127 PRO A CA 1
ATOM 978 C C . PRO A 1 128 ? 101.845 31.799 46.371 1.00 65.82 127 PRO A C 1
ATOM 979 O O . PRO A 1 128 ? 102.693 31.885 45.484 1.00 63.81 127 PRO A O 1
ATOM 983 N N . ASP A 1 129 ? 100.703 31.133 46.219 1.00 67.49 128 ASP A N 1
ATOM 984 C CA . ASP A 1 129 ? 100.505 30.170 45.124 1.00 66.85 128 ASP A CA 1
ATOM 985 C C . ASP A 1 129 ? 100.541 30.770 43.708 1.00 66.28 128 ASP A C 1
ATOM 986 O O . ASP A 1 129 ? 101.162 30.192 42.811 1.00 64.46 128 ASP A O 1
ATOM 991 N N . LEU A 1 130 ? 99.887 31.914 43.501 1.00 62.32 129 LEU A N 1
ATOM 992 C CA . LEU A 1 130 ? 99.766 32.487 42.149 1.00 62.85 129 LEU A CA 1
ATOM 993 C C . LEU A 1 130 ? 100.919 33.406 41.695 1.00 62.65 129 LEU A C 1
ATOM 994 O O . LEU A 1 130 ? 100.823 34.039 40.637 1.00 59.74 129 LEU A O 1
ATOM 999 N N . GLU A 1 131 ? 102.004 33.453 42.470 1.00 64.70 130 GLU A N 1
ATOM 1000 C CA . GLU A 1 131 ? 103.211 34.227 42.116 1.00 66.46 130 GLU A CA 1
ATOM 1001 C C . GLU A 1 131 ? 103.790 33.866 40.734 1.00 65.21 130 GLU A C 1
ATOM 1002 O O . GLU A 1 131 ? 104.099 34.763 39.950 1.00 60.63 130 GLU A O 1
ATOM 1008 N N . PRO A 1 132 ? 103.938 32.560 40.430 1.00 67.11 131 PRO A N 1
ATOM 1009 C CA . PRO A 1 132 ? 104.461 32.179 39.110 1.00 68.00 131 PRO A CA 1
ATOM 1010 C C . PRO A 1 132 ? 103.639 32.712 37.934 1.00 65.41 131 PRO A C 1
ATOM 1011 O O . PRO A 1 132 ? 104.201 33.063 36.899 1.00 64.52 131 PRO A O 1
ATOM 1015 N N . LEU A 1 133 ? 102.320 32.767 38.103 1.00 65.88 132 LEU A N 1
ATOM 1016 C CA . LEU A 1 133 ? 101.411 33.289 37.078 1.00 63.40 132 LEU A CA 1
ATOM 1017 C C . LEU A 1 133 ? 101.596 34.795 36.885 1.00 64.64 132 LEU A C 1
ATOM 1018 O O . LEU A 1 133 ? 101.644 35.278 35.748 1.00 67.58 132 LEU A O 1
ATOM 1023 N N . ALA A 1 134 ? 101.710 35.526 37.995 1.00 61.98 133 ALA A N 1
ATOM 1024 C CA . ALA A 1 134 ? 102.003 36.967 37.964 1.00 61.00 133 ALA A CA 1
ATOM 1025 C C . ALA A 1 134 ? 103.382 37.262 37.370 1.00 61.83 133 ALA A C 1
ATOM 1026 O O . ALA A 1 134 ? 103.552 38.216 36.611 1.00 61.62 133 ALA A O 1
ATOM 1028 N N . HIS A 1 135 ? 104.368 36.449 37.735 1.00 63.24 134 HIS A N 1
ATOM 1029 C CA . HIS A 1 135 ? 105.736 36.648 37.274 1.00 64.24 134 HIS A CA 1
ATOM 1030 C C . HIS A 1 135 ? 105.865 36.396 35.772 1.00 65.60 134 HIS A C 1
ATOM 1031 O O . HIS A 1 135 ? 106.572 37.124 35.073 1.00 65.66 134 HIS A O 1
ATOM 1038 N N . TRP A 1 136 ? 105.173 35.374 35.273 1.00 64.31 135 TRP A N 1
ATOM 1039 C CA . TRP A 1 136 ? 105.162 35.083 33.837 1.00 62.93 135 TRP A CA 1
ATOM 1040 C C . TRP A 1 136 ? 104.637 36.283 33.034 1.00 60.25 135 TRP A C 1
ATOM 1041 O O . TRP A 1 136 ? 105.104 36.542 31.941 1.00 55.59 135 TRP A O 1
ATOM 1052 N N . HIS A 1 137 ? 103.693 37.039 33.598 1.00 63.47 136 HIS A N 1
ATOM 1053 C CA . HIS A 1 137 ? 103.195 38.258 32.938 1.00 62.38 136 HIS A CA 1
ATOM 1054 C C . HIS A 1 137 ? 104.050 39.502 33.223 1.00 64.32 136 HIS A C 1
ATOM 1055 O O . HIS A 1 137 ? 103.722 40.589 32.750 1.00 63.92 136 HIS A O 1
ATOM 1062 N N . LYS A 1 138 ? 105.139 39.330 33.980 1.00 66.42 137 LYS A N 1
ATOM 1063 C CA . LYS A 1 138 ? 106.019 40.424 34.416 1.00 67.89 137 LYS A CA 1
ATOM 1064 C C . LYS A 1 138 ? 105.293 41.482 35.256 1.00 65.12 137 LYS A C 1
ATOM 1065 O O . LYS A 1 138 ? 105.597 42.672 35.169 1.00 64.04 137 LYS A O 1
ATOM 1071 N N . ILE A 1 139 ? 104.340 41.037 36.073 1.00 62.95 138 ILE A N 1
ATOM 1072 C CA . ILE A 1 139 ? 103.583 41.928 36.947 1.00 61.36 138 ILE A CA 1
ATOM 1073 C C . ILE A 1 139 ? 104.049 41.695 38.382 1.00 60.88 138 ILE A C 1
ATOM 1074 O O . ILE A 1 139 ? 104.053 40.551 38.839 1.00 60.23 138 ILE A O 1
ATOM 1079 N N . PRO A 1 140 ? 104.441 42.771 39.099 1.00 61.19 139 PRO A N 1
ATOM 1080 C CA . PRO A 1 140 ? 104.836 42.660 40.507 1.00 61.63 139 PRO A CA 1
ATOM 1081 C C . PRO A 1 140 ? 103.805 41.912 41.356 1.00 61.05 139 PRO A C 1
ATOM 1082 O O . PRO A 1 140 ? 102.608 42.172 41.235 1.00 62.06 139 PRO A O 1
ATOM 1086 N N . TYR A 1 141 ? 104.276 40.987 42.191 1.00 62.35 140 TYR A N 1
ATOM 1087 C CA . TYR A 1 141 ? 103.410 40.141 43.019 1.00 61.06 140 TYR A CA 1
ATOM 1088 C C . TYR A 1 141 ? 103.717 40.360 44.503 1.00 63.32 140 TYR A C 1
ATOM 1089 O O . TYR A 1 141 ? 104.880 40.518 44.880 1.00 67.63 140 TYR A O 1
ATOM 1098 N N . TYR A 1 142 ? 102.679 40.360 45.340 1.00 63.14 141 TYR A N 1
ATOM 1099 C CA . TYR A 1 142 ? 102.836 40.589 46.781 1.00 65.23 141 TYR A CA 1
ATOM 1100 C C . TYR A 1 142 ? 102.067 39.553 47.603 1.00 66.47 141 TYR A C 1
ATOM 1101 O O . TYR A 1 142 ? 100.841 39.462 47.509 1.00 66.19 141 TYR A O 1
ATOM 1110 N N . HIS A 1 143 ? 102.793 38.779 48.405 1.00 66.61 142 HIS A N 1
ATOM 1111 C CA . HIS A 1 143 ? 102.190 37.776 49.274 1.00 68.78 142 HIS A CA 1
ATOM 1112 C C . HIS A 1 143 ? 102.178 38.312 50.698 1.00 68.35 142 HIS A C 1
ATOM 1113 O O . HIS A 1 143 ? 103.204 38.315 51.375 1.00 68.06 142 HIS A O 1
ATOM 1120 N N . PHE A 1 144 ? 101.018 38.791 51.137 1.00 69.17 143 PHE A N 1
ATOM 1121 C CA . PHE A 1 144 ? 100.847 39.275 52.507 1.00 69.79 143 PHE A CA 1
ATOM 1122 C C . PHE A 1 144 ? 100.018 38.283 53.319 1.00 71.15 143 PHE A C 1
ATOM 1123 O O . PHE A 1 144 ? 98.790 38.373 53.354 1.00 74.81 143 PHE A O 1
ATOM 1131 N N . ALA A 1 145 ? 100.698 37.335 53.963 1.00 74.75 144 ALA A N 1
ATOM 1132 C CA . ALA A 1 145 ? 100.038 36.336 54.815 1.00 76.53 144 ALA A CA 1
ATOM 1133 C C . ALA A 1 145 ? 99.247 37.005 55.937 1.00 75.63 144 ALA A C 1
ATOM 1134 O O . ALA A 1 145 ? 99.633 38.073 56.422 1.00 76.91 144 ALA A O 1
ATOM 1136 N N . LEU A 1 146 ? 98.136 36.382 56.331 1.00 74.25 145 LEU A N 1
ATOM 1137 C CA . LEU A 1 146 ? 97.332 36.877 57.448 1.00 76.91 145 LEU A CA 1
ATOM 1138 C C . LEU A 1 146 ? 97.768 36.223 58.755 1.00 80.45 145 LEU A C 1
ATOM 1139 O O . LEU A 1 146 ? 97.902 35.000 58.836 1.00 80.19 145 LEU A O 1
ATOM 1144 N N . ASP A 1 147 ? 98.016 37.054 59.763 1.00 83.99 146 ASP A N 1
ATOM 1145 C CA . ASP A 1 147 ? 98.053 36.599 61.145 1.00 86.99 146 ASP A CA 1
ATOM 1146 C C . ASP A 1 147 ? 96.656 36.887 61.691 1.00 88.66 146 ASP A C 1
ATOM 1147 O O . ASP A 1 147 ? 96.265 38.052 61.787 1.00 87.78 146 ASP A O 1
ATOM 1152 N N . PRO A 1 148 ? 95.890 35.834 62.039 1.00 92.74 147 PRO A N 1
ATOM 1153 C CA . PRO A 1 148 ? 94.512 36.037 62.519 1.00 94.86 147 PRO A CA 1
ATOM 1154 C C . PRO A 1 148 ? 94.386 37.063 63.651 1.00 94.34 147 PRO A C 1
ATOM 1155 O O . PRO A 1 148 ? 93.365 37.739 63.750 1.00 93.76 147 PRO A O 1
ATOM 1159 N N . LYS A 1 149 ? 95.417 37.168 64.487 1.00 98.70 148 LYS A N 1
ATOM 1160 C CA . LYS A 1 149 ? 95.453 38.155 65.568 1.00 99.65 148 LYS A CA 1
ATOM 1161 C C . LYS A 1 149 ? 95.583 39.592 65.056 1.00 100.23 148 LYS A C 1
ATOM 1162 O O . LYS A 1 149 ? 95.118 40.526 65.713 1.00 100.24 148 LYS A O 1
ATOM 1168 N N . ASP A 1 150 ? 96.223 39.767 63.900 1.00 96.88 149 ASP A N 1
ATOM 1169 C CA . ASP A 1 150 ? 96.450 41.099 63.333 1.00 93.73 149 ASP A CA 1
ATOM 1170 C C . ASP A 1 150 ? 95.882 41.203 61.911 1.00 90.88 149 ASP A C 1
ATOM 1171 O O . ASP A 1 150 ? 96.618 41.121 60.926 1.00 89.49 149 ASP A O 1
ATOM 1176 N N . LYS A 1 151 ? 94.562 41.368 61.826 1.00 87.77 150 LYS A N 1
ATOM 1177 C CA . LYS A 1 151 ? 93.876 41.618 60.558 1.00 84.50 150 LYS A CA 1
ATOM 1178 C C . LYS A 1 151 ? 94.194 43.016 60.013 1.00 84.01 150 LYS A C 1
ATOM 1179 O O . LYS A 1 151 ? 94.422 43.163 58.811 1.00 84.22 150 LYS A O 1
ATOM 1185 N N . PRO A 1 152 ? 94.216 44.047 60.882 1.00 80.43 151 PRO A N 1
ATOM 1186 C CA . PRO A 1 152 ? 94.567 45.375 60.363 1.00 79.38 151 PRO A CA 1
ATOM 1187 C C . PRO A 1 152 ? 95.990 45.462 59.791 1.00 77.87 151 PRO A C 1
ATOM 1188 O O . PRO A 1 152 ? 96.267 46.348 58.979 1.00 76.86 151 PRO A O 1
ATOM 1192 N N . GLY A 1 153 ? 96.870 44.555 60.217 1.00 76.08 152 GLY A N 1
ATOM 1193 C CA . GLY A 1 153 ? 98.257 44.528 59.761 1.00 76.57 152 GLY A CA 1
ATOM 1194 C C . GLY A 1 153 ? 98.417 44.018 58.338 1.00 75.08 152 GLY A C 1
ATOM 1195 O O . GLY A 1 153 ? 99.230 44.541 57.573 1.00 72.83 152 GLY A O 1
ATOM 1196 N N . GLN A 1 154 ? 97.650 42.988 57.993 1.00 73.10 153 GLN A N 1
ATOM 1197 C CA . GLN A 1 154 ? 97.639 42.452 56.634 1.00 70.85 153 GLN A CA 1
ATOM 1198 C C . GLN A 1 154 ? 97.050 43.467 55.656 1.00 69.44 153 GLN A C 1
ATOM 1199 O O . GLN A 1 154 ? 97.533 43.595 54.529 1.00 70.54 153 GLN A O 1
ATOM 1205 N N . GLU A 1 155 ? 96.022 44.193 56.095 1.00 65.28 154 GLU A N 1
ATOM 1206 C CA . GLU A 1 155 ? 95.308 45.139 55.238 1.00 65.69 154 GLU A CA 1
ATOM 1207 C C . GLU A 1 155 ? 96.062 46.450 55.025 1.00 68.63 154 GLU A C 1
ATOM 1208 O O . GLU A 1 155 ? 95.899 47.103 53.990 1.00 70.15 154 GLU A O 1
ATOM 1214 N N . ARG A 1 156 ? 96.890 46.831 55.992 1.00 72.35 155 ARG A N 1
ATOM 1215 C CA . ARG A 1 156 ? 97.762 47.998 55.844 1.00 74.52 155 ARG A CA 1
ATOM 1216 C C . ARG A 1 156 ? 98.779 47.769 54.717 1.00 74.88 155 ARG A C 1
ATOM 1217 O O . ARG A 1 156 ? 99.062 48.674 53.926 1.00 73.34 155 ARG A O 1
ATOM 1225 N N . LYS A 1 157 ? 99.312 46.552 54.641 1.00 75.35 156 LYS A N 1
ATOM 1226 C CA . LYS A 1 157 ? 100.235 46.185 53.570 1.00 73.92 156 LYS A CA 1
ATOM 1227 C C . LYS A 1 157 ? 99.549 46.200 52.208 1.00 71.78 156 LYS A C 1
ATOM 1228 O O . LYS A 1 157 ? 100.105 46.732 51.249 1.00 71.04 156 LYS A O 1
ATOM 1234 N N . VAL A 1 158 ? 98.346 45.620 52.129 1.00 71.85 157 VAL A N 1
ATOM 1235 C CA . VAL A 1 158 ? 97.526 45.666 50.904 1.00 68.28 157 VAL A CA 1
ATOM 1236 C C . VAL A 1 158 ? 97.309 47.116 50.474 1.00 68.73 157 VAL A C 1
ATOM 1237 O O . VAL A 1 158 ? 97.599 47.484 49.342 1.00 69.33 157 VAL A O 1
ATOM 1241 N N . LEU A 1 159 ? 96.825 47.938 51.400 1.00 73.45 158 LEU A N 1
ATOM 1242 C CA . LEU A 1 159 ? 96.483 49.328 51.101 1.00 73.29 158 LEU A CA 1
ATOM 1243 C C . LEU A 1 159 ? 97.717 50.170 50.707 1.00 72.84 158 LEU A C 1
ATOM 1244 O O . LEU A 1 159 ? 97.619 51.097 49.898 1.00 70.10 158 LEU A O 1
ATOM 1249 N N . GLN A 1 160 ? 98.871 49.825 51.272 1.00 73.17 159 GLN A N 1
ATOM 1250 C CA . GLN A 1 160 ? 100.149 50.456 50.931 1.00 72.33 159 GLN A CA 1
ATOM 1251 C C . GLN A 1 160 ? 100.499 50.245 49.452 1.00 67.51 159 GLN A C 1
ATOM 1252 O O . GLN A 1 160 ? 100.809 51.197 48.733 1.00 66.05 159 GLN A O 1
ATOM 1258 N N . VAL A 1 161 ? 100.438 48.993 49.009 1.00 65.17 160 VAL A N 1
ATOM 1259 C CA . VAL A 1 161 ? 100.653 48.640 47.598 1.00 64.33 160 VAL A CA 1
ATOM 1260 C C . VAL A 1 161 ? 99.709 49.392 46.651 1.00 63.76 160 VAL A C 1
ATOM 1261 O O . VAL A 1 161 ? 100.144 49.887 45.606 1.00 65.00 160 VAL A O 1
ATOM 1265 N N . ILE A 1 162 ? 98.427 49.469 47.019 1.00 62.10 161 ILE A N 1
ATOM 1266 C CA . ILE A 1 162 ? 97.423 50.209 46.238 1.00 62.18 161 ILE A CA 1
ATOM 1267 C C . ILE A 1 162 ? 97.769 51.699 46.154 1.00 65.08 161 ILE A C 1
ATOM 1268 O O . ILE A 1 162 ? 97.695 52.287 45.079 1.00 68.56 161 ILE A O 1
ATOM 1273 N N . GLU A 1 163 ? 98.150 52.290 47.289 1.00 68.89 162 GLU A N 1
ATOM 1274 C CA . GLU A 1 163 ? 98.591 53.694 47.355 1.00 70.66 162 GLU A CA 1
ATOM 1275 C C . GLU A 1 163 ? 99.858 53.952 46.534 1.00 70.58 162 GLU A C 1
ATOM 1276 O O . GLU A 1 163 ? 99.875 54.841 45.681 1.00 69.32 162 GLU A O 1
ATOM 1282 N N . GLU A 1 164 ? 100.904 53.162 46.779 1.00 72.98 163 GLU A N 1
ATOM 1283 C CA . GLU A 1 164 ? 102.204 53.344 46.106 1.00 74.28 163 GLU A CA 1
ATOM 1284 C C . GLU A 1 164 ? 102.159 53.189 44.581 1.00 72.26 163 GLU A C 1
ATOM 1285 O O . GLU A 1 164 ? 102.833 53.931 43.872 1.00 70.56 163 GLU A O 1
ATOM 1291 N N . THR A 1 165 ? 101.382 52.225 44.083 1.00 68.98 164 THR A N 1
ATOM 1292 C CA . THR A 1 165 ? 101.253 52.015 42.631 1.00 67.31 164 THR A CA 1
ATOM 1293 C C . THR A 1 165 ? 100.317 53.022 41.968 1.00 65.53 164 THR A C 1
ATOM 1294 O O . THR A 1 165 ? 100.258 53.086 40.747 1.00 68.07 164 THR A O 1
ATOM 1298 N N . GLY A 1 166 ? 99.583 53.793 42.766 1.00 68.18 165 GLY A N 1
ATOM 1299 C CA . GLY A 1 166 ? 98.621 54.762 42.242 1.00 67.06 165 GLY A CA 1
ATOM 1300 C C . GLY A 1 166 ? 97.428 54.101 41.573 1.00 65.11 165 GLY A C 1
ATOM 1301 O O . GLY A 1 166 ? 96.879 54.630 40.608 1.00 62.66 165 GLY A O 1
ATOM 1302 N N . ALA A 1 167 ? 97.033 52.938 42.086 1.00 64.96 166 ALA A N 1
ATOM 1303 C CA . ALA A 1 167 ? 95.929 52.174 41.517 1.00 63.61 166 ALA A CA 1
ATOM 1304 C C . ALA A 1 167 ? 94.632 52.946 41.702 1.00 62.98 166 ALA A C 1
ATOM 1305 O O . ALA A 1 167 ? 94.400 53.505 42.771 1.00 64.81 166 ALA A O 1
ATOM 1307 N N . GLU A 1 168 ? 93.808 53.004 40.656 1.00 63.49 167 GLU A N 1
ATOM 1308 C CA . GLU A 1 168 ? 92.488 53.655 40.735 1.00 63.53 167 GLU A CA 1
ATOM 1309 C C . GLU A 1 168 ? 91.335 52.659 40.675 1.00 59.76 167 GLU A C 1
ATOM 1310 O O . GLU A 1 168 ? 90.187 53.048 40.833 1.00 59.20 167 GLU A O 1
ATOM 1316 N N . LEU A 1 169 ? 91.638 51.382 40.438 1.00 58.84 168 LEU A N 1
ATOM 1317 C CA . LEU A 1 169 ? 90.639 50.314 40.543 1.00 53.82 168 LEU A CA 1
ATOM 1318 C C . LEU A 1 169 ? 91.262 49.096 41.209 1.00 53.70 168 LEU A C 1
ATOM 1319 O O . LEU A 1 169 ? 92.416 48.760 40.943 1.00 56.38 168 LEU A O 1
ATOM 1324 N N . VAL A 1 170 ? 90.503 48.454 42.088 1.00 51.77 169 VAL A N 1
ATOM 1325 C CA . VAL A 1 170 ? 90.909 47.191 42.680 1.00 50.62 169 VAL A CA 1
ATOM 1326 C C . VAL A 1 170 ? 89.916 46.138 42.244 1.00 49.92 169 VAL A C 1
ATOM 1327 O O . VAL A 1 170 ? 88.716 46.376 42.290 1.00 46.16 169 VAL A O 1
ATOM 1331 N N . ILE A 1 171 ? 90.423 45.000 41.767 1.00 50.76 170 ILE A N 1
ATOM 1332 C CA . ILE A 1 171 ? 89.577 43.901 41.336 1.00 48.35 170 ILE A CA 1
ATOM 1333 C C . ILE A 1 171 ? 89.788 42.725 42.263 1.00 50.61 170 ILE A C 1
ATOM 1334 O O . ILE A 1 171 ? 90.891 42.191 42.334 1.00 54.21 170 ILE A O 1
ATOM 1339 N N . LEU A 1 172 ? 88.739 42.325 42.981 1.00 49.78 171 LEU A N 1
ATOM 1340 C CA . LEU A 1 172 ? 88.785 41.090 43.753 1.00 49.95 171 LEU A CA 1
ATOM 1341 C C . LEU A 1 172 ? 88.424 39.914 42.831 1.00 48.09 171 LEU A C 1
ATOM 1342 O O . LEU A 1 172 ? 87.257 39.673 42.527 1.00 47.71 171 LEU A O 1
ATOM 1347 N N . ALA A 1 173 ? 89.456 39.215 42.376 1.00 46.53 172 ALA A N 1
ATOM 1348 C CA . ALA A 1 173 ? 89.320 38.078 41.462 1.00 49.12 172 ALA A CA 1
ATOM 1349 C C . ALA A 1 173 ? 89.322 36.758 42.257 1.00 48.92 172 ALA A C 1
ATOM 1350 O O . ALA A 1 173 ? 90.249 35.954 42.146 1.00 53.50 172 ALA A O 1
ATOM 1352 N N . ARG A 1 174 ? 88.269 36.564 43.046 1.00 51.22 173 ARG A N 1
ATOM 1353 C CA . ARG A 1 174 ? 88.137 35.456 44.007 1.00 54.49 173 ARG A CA 1
ATOM 1354 C C . ARG A 1 174 ? 89.176 35.519 45.141 1.00 55.04 173 ARG A C 1
ATOM 1355 O O . ARG A 1 174 ? 89.778 34.513 45.534 1.00 54.28 173 ARG A O 1
ATOM 1363 N N . TYR A 1 175 ? 89.354 36.726 45.672 1.00 57.34 174 TYR A N 1
ATOM 1364 C CA . TYR A 1 175 ? 90.099 36.943 46.906 1.00 57.37 174 TYR A CA 1
ATOM 1365 C C . TYR A 1 175 ? 89.176 36.525 48.038 1.00 55.51 174 TYR A C 1
ATOM 1366 O O . TYR A 1 175 ? 88.110 37.104 48.197 1.00 56.93 174 TYR A O 1
ATOM 1383 N N . GLN A 1 177 ? 89.734 36.205 51.489 1.00 69.94 176 GLN A N 1
ATOM 1384 C CA . GLN A 1 177 ? 89.870 36.770 52.829 1.00 66.05 176 GLN A CA 1
ATOM 1385 C C . GLN A 1 177 ? 88.871 37.910 52.990 1.00 66.07 176 GLN A C 1
ATOM 1386 O O . GLN A 1 177 ? 88.836 38.836 52.182 1.00 65.04 176 GLN A O 1
ATOM 1392 N N . VAL A 1 178 ? 88.058 37.830 54.041 1.00 68.54 177 VAL A N 1
ATOM 1393 C CA . VAL A 1 178 ? 87.002 38.804 54.280 1.00 65.89 177 VAL A CA 1
ATOM 1394 C C . VAL A 1 178 ? 87.623 40.173 54.505 1.00 62.26 177 VAL A C 1
ATOM 1395 O O . VAL A 1 178 ? 88.578 40.304 55.267 1.00 63.06 177 VAL A O 1
ATOM 1399 N N . LEU A 1 179 ? 87.092 41.185 53.828 1.00 59.25 178 LEU A N 1
ATOM 1400 C CA . LEU A 1 179 ? 87.557 42.551 54.011 1.00 59.31 178 LEU A CA 1
ATOM 1401 C C . LEU A 1 179 ? 86.934 43.126 55.277 1.00 65.74 178 LEU A C 1
ATOM 1402 O O . LEU A 1 179 ? 85.749 42.901 55.560 1.00 64.59 178 LEU A O 1
ATOM 1407 N N . SER A 1 180 ? 87.719 43.884 56.032 1.00 66.60 179 SER A N 1
ATOM 1408 C CA . SER A 1 180 ? 87.194 44.546 57.216 1.00 69.18 179 SER A CA 1
ATOM 1409 C C . SER A 1 180 ? 86.254 45.670 56.775 1.00 69.95 179 SER A C 1
ATOM 1410 O O . SER A 1 180 ? 86.304 46.096 55.625 1.00 68.34 179 SER A O 1
ATOM 1413 N N . PRO A 1 181 ? 85.380 46.140 57.686 1.00 73.67 180 PRO A N 1
ATOM 1414 C CA . PRO A 1 181 ? 84.547 47.313 57.394 1.00 73.15 180 PRO A CA 1
ATOM 1415 C C . PRO A 1 181 ? 85.354 48.594 57.112 1.00 73.78 180 PRO A C 1
ATOM 1416 O O . PRO A 1 181 ? 84.889 49.469 56.378 1.00 71.67 180 PRO A O 1
ATOM 1420 N N . GLU A 1 182 ? 86.541 48.697 57.706 1.00 75.02 181 GLU A N 1
ATOM 1421 C CA . GLU A 1 182 ? 87.423 49.846 57.504 1.00 76.11 181 GLU A CA 1
ATOM 1422 C C . GLU A 1 182 ? 87.932 49.851 56.061 1.00 74.17 181 GLU A C 1
ATOM 1423 O O . GLU A 1 182 ? 87.917 50.885 55.388 1.00 75.03 181 GLU A O 1
ATOM 1429 N N . LEU A 1 183 ? 88.375 48.688 55.586 1.00 68.71 182 LEU A N 1
ATOM 1430 C CA . LEU A 1 183 ? 88.851 48.567 54.208 1.00 68.14 182 LEU A CA 1
ATOM 1431 C C . LEU A 1 183 ? 87.709 48.755 53.191 1.00 65.22 182 LEU A C 1
ATOM 1432 O O . LEU A 1 183 ? 87.906 49.400 52.157 1.00 64.88 182 LEU A O 1
ATOM 1437 N N . CYS A 1 184 ? 86.524 48.219 53.498 1.00 63.16 183 CYS A N 1
ATOM 1438 C CA . CYS A 1 184 ? 85.341 48.374 52.631 1.00 62.39 183 CYS A CA 1
ATOM 1439 C C . CYS A 1 184 ? 84.971 49.842 52.415 1.00 63.52 183 CYS A C 1
ATOM 1440 O O . CYS A 1 184 ? 84.705 50.254 51.289 1.00 60.39 183 CYS A O 1
ATOM 1443 N N . ARG A 1 185 ? 84.943 50.622 53.498 1.00 69.61 184 ARG A N 1
ATOM 1444 C CA . ARG A 1 185 ? 84.721 52.077 53.405 1.00 70.47 184 ARG A CA 1
ATOM 1445 C C . ARG A 1 185 ? 85.802 52.773 52.568 1.00 70.48 184 ARG A C 1
ATOM 1446 O O . ARG A 1 185 ? 85.500 53.648 51.755 1.00 71.64 184 ARG A O 1
ATOM 1448 N N . ARG A 1 186 ? 87.056 52.377 52.775 1.00 71.61 185 ARG A N 1
ATOM 1449 C CA . ARG A 1 186 ? 88.190 52.935 52.038 1.00 74.57 185 ARG A CA 1
ATOM 1450 C C . ARG A 1 186 ? 88.118 52.659 50.525 1.00 73.79 185 ARG A C 1
ATOM 1451 O O . ARG A 1 186 ? 88.446 53.534 49.719 1.00 75.28 185 ARG A O 1
ATOM 1459 N N . LEU A 1 187 ? 87.679 51.458 50.146 1.00 66.84 186 LEU A N 1
ATOM 1460 C CA . LEU A 1 187 ? 87.604 51.072 48.730 1.00 68.78 186 LEU A CA 1
ATOM 1461 C C . LEU A 1 187 ? 86.279 51.440 48.060 1.00 66.89 186 LEU A C 1
ATOM 1462 O O . LEU A 1 187 ? 86.029 51.032 46.933 1.00 64.14 186 LEU A O 1
ATOM 1467 N N . ASP A 1 188 ? 85.446 52.227 48.735 1.00 67.36 187 ASP A N 1
ATOM 1468 C CA . ASP A 1 188 ? 84.059 52.430 48.314 1.00 65.67 187 ASP A CA 1
ATOM 1469 C C . ASP A 1 188 ? 83.935 53.078 46.926 1.00 64.14 187 ASP A C 1
ATOM 1470 O O . ASP A 1 188 ? 84.396 54.193 46.705 1.00 68.09 187 ASP A O 1
ATOM 1475 N N . GLY A 1 189 ? 83.319 52.358 45.990 1.00 62.44 188 GLY A N 1
ATOM 1476 C CA . GLY A 1 189 ? 83.090 52.863 44.641 1.00 59.22 188 GLY A CA 1
ATOM 1477 C C . GLY A 1 189 ? 84.202 52.628 43.625 1.00 58.49 188 GLY A C 1
ATOM 1478 O O . GLY A 1 189 ? 84.110 53.107 42.497 1.00 56.21 188 GLY A O 1
ATOM 1479 N N . TRP A 1 190 ? 85.260 51.920 44.010 1.00 57.77 189 TRP A N 1
ATOM 1480 C CA . TRP A 1 190 ? 86.333 51.588 43.057 1.00 59.68 189 TRP A CA 1
ATOM 1481 C C . TRP A 1 190 ? 86.999 50.221 43.303 1.00 54.60 189 TRP A C 1
ATOM 1482 O O . TRP A 1 190 ? 88.142 50.004 42.891 1.00 53.38 189 TRP A O 1
ATOM 1493 N N . ALA A 1 191 ? 86.272 49.306 43.946 1.00 50.41 190 ALA A N 1
ATOM 1494 C CA . ALA A 1 191 ? 86.705 47.913 44.119 1.00 50.15 190 ALA A CA 1
ATOM 1495 C C . ALA A 1 191 ? 85.576 46.994 43.677 1.00 48.84 190 ALA A C 1
ATOM 1496 O O . ALA A 1 191 ? 84.467 47.083 44.197 1.00 48.51 190 ALA A O 1
ATOM 1498 N N . ILE A 1 192 ? 85.873 46.116 42.721 1.00 49.92 191 ILE A N 1
ATOM 1499 C CA . ILE A 1 192 ? 84.869 45.258 42.082 1.00 50.26 191 ILE A CA 1
ATOM 1500 C C . ILE A 1 192 ? 85.091 43.791 42.466 1.00 48.11 191 ILE A C 1
ATOM 1501 O O . ILE A 1 192 ? 86.194 43.262 42.313 1.00 46.99 191 ILE A O 1
ATOM 1506 N N . ASN A 1 193 ? 84.039 43.149 42.962 1.00 47.32 192 ASN A N 1
ATOM 1507 C CA . ASN A 1 193 ? 84.105 41.760 43.425 1.00 48.03 192 ASN A CA 1
ATOM 1508 C C . ASN A 1 193 ? 83.304 40.862 42.507 1.00 47.47 192 ASN A C 1
ATOM 1509 O O . ASN A 1 193 ? 82.391 41.331 41.845 1.00 46.12 192 ASN A O 1
ATOM 1514 N N . ILE A 1 194 ? 83.632 39.571 42.483 1.00 49.32 193 ILE A N 1
ATOM 1515 C CA . ILE A 1 194 ? 82.858 38.586 41.728 1.00 45.72 193 ILE A CA 1
ATOM 1516 C C . ILE A 1 194 ? 82.546 37.399 42.638 1.00 48.99 193 ILE A C 1
ATOM 1517 O O . ILE A 1 194 ? 83.394 36.958 43.413 1.00 49.22 193 ILE A O 1
ATOM 1522 N N . HIS A 1 195 ? 81.309 36.915 42.569 1.00 48.11 194 HIS A N 1
ATOM 1523 C CA . HIS A 1 195 ? 80.929 35.666 43.223 1.00 48.85 194 HIS A CA 1
ATOM 1524 C C . HIS A 1 195 ? 79.804 34.971 42.451 1.00 49.85 194 HIS A C 1
ATOM 1525 O O . HIS A 1 195 ? 79.088 35.600 41.668 1.00 45.86 194 HIS A O 1
ATOM 1532 N N . HIS A 1 196 ? 79.660 33.668 42.686 1.00 50.63 195 HIS A N 1
ATOM 1533 C CA . HIS A 1 196 ? 78.617 32.883 42.046 1.00 51.48 195 HIS A CA 1
ATOM 1534 C C . HIS A 1 196 ? 77.257 33.251 42.631 1.00 49.95 195 HIS A C 1
ATOM 1535 O O . HIS A 1 196 ? 77.164 33.706 43.766 1.00 48.05 195 HIS A O 1
ATOM 1542 N N . SER A 1 197 ? 76.205 33.043 41.855 1.00 52.28 196 SER A N 1
ATOM 1543 C CA . SER A 1 197 ? 74.849 33.314 42.328 1.00 58.00 196 SER A CA 1
ATOM 1544 C C . SER A 1 197 ? 73.960 32.062 42.307 1.00 60.90 196 SER A C 1
ATOM 1545 O O . SER A 1 197 ? 72.760 32.157 42.057 1.00 67.71 196 SER A O 1
ATOM 1548 N N A LEU A 1 198 ? 74.566 30.904 42.568 0.50 61.21 197 LEU A N 1
ATOM 1549 N N B LEU A 1 198 ? 74.551 30.909 42.614 0.50 60.04 197 LEU A N 1
ATOM 1550 C CA A LEU A 1 198 ? 73.910 29.597 42.416 0.50 61.54 197 LEU A CA 1
ATOM 1551 C CA B LEU A 1 198 ? 73.795 29.673 42.798 0.50 59.36 197 LEU A CA 1
ATOM 1552 C C A LEU A 1 198 ? 72.533 29.489 43.052 0.50 61.70 197 LEU A C 1
ATOM 1553 C C B LEU A 1 198 ? 72.856 29.769 43.987 0.50 59.05 197 LEU A C 1
ATOM 1554 O O A LEU A 1 198 ? 71.511 29.603 42.378 0.50 62.50 197 LEU A O 1
ATOM 1555 O O B LEU A 1 198 ? 73.100 30.524 44.924 0.50 55.91 197 LEU A O 1
ATOM 1564 N N A LEU A 1 199 ? 72.516 29.231 44.352 0.50 64.80 198 LEU A N 1
ATOM 1565 N N B LEU A 1 199 ? 71.781 28.992 43.937 0.50 63.55 198 LEU A N 1
ATOM 1566 C CA A LEU A 1 199 ? 71.273 28.966 45.060 0.50 67.37 198 LEU A CA 1
ATOM 1567 C CA B LEU A 1 199 ? 70.891 28.822 45.079 0.50 66.79 198 LEU A CA 1
ATOM 1568 C C A LEU A 1 199 ? 71.029 30.056 46.090 0.50 69.70 198 LEU A C 1
ATOM 1569 C C B LEU A 1 199 ? 70.951 29.995 46.052 0.50 69.18 198 LEU A C 1
ATOM 1570 O O A LEU A 1 199 ? 71.521 29.952 47.211 0.50 65.48 198 LEU A O 1
ATOM 1571 O O B LEU A 1 199 ? 71.603 29.896 47.090 0.50 64.52 198 LEU A O 1
ATOM 1580 N N . PRO A 1 200 ? 70.282 31.113 45.711 1.00 75.49 199 PRO A N 1
ATOM 1581 C CA . PRO A 1 200 ? 70.084 32.249 46.625 1.00 77.76 199 PRO A CA 1
ATOM 1582 C C . PRO A 1 200 ? 69.618 31.843 48.026 1.00 79.56 199 PRO A C 1
ATOM 1583 O O . PRO A 1 200 ? 68.553 31.239 48.179 1.00 81.30 199 PRO A O 1
ATOM 1587 N N . GLY A 1 201 ? 70.439 32.150 49.027 1.00 79.45 200 GLY A N 1
ATOM 1588 C CA . GLY A 1 201 ? 70.116 31.862 50.418 1.00 79.80 200 GLY A CA 1
ATOM 1589 C C . GLY A 1 201 ? 70.357 30.423 50.846 1.00 83.71 200 GLY A C 1
ATOM 1590 O O . GLY A 1 201 ? 69.670 29.932 51.737 1.00 84.45 200 GLY A O 1
ATOM 1591 N N . PHE A 1 202 ? 71.308 29.744 50.201 1.00 80.08 201 PHE A N 1
ATOM 1592 C CA . PHE A 1 202 ? 71.798 28.443 50.656 1.00 76.66 201 PHE A CA 1
ATOM 1593 C C . PHE A 1 202 ? 73.255 28.635 51.060 1.00 77.06 201 PHE A C 1
ATOM 1594 O O . PHE A 1 202 ? 74.105 28.849 50.202 1.00 73.35 201 PHE A O 1
ATOM 1602 N N . LYS A 1 203 ? 73.544 28.550 52.358 1.00 81.35 202 LYS A N 1
ATOM 1603 C CA . LYS A 1 203 ? 74.873 28.899 52.872 1.00 80.46 202 LYS A CA 1
ATOM 1604 C C . LYS A 1 203 ? 75.783 27.688 53.099 1.00 78.40 202 LYS A C 1
ATOM 1605 O O . LYS A 1 203 ? 76.757 27.775 53.843 1.00 78.70 202 LYS A O 1
ATOM 1611 N N . GLY A 1 204 ? 75.487 26.575 52.432 1.00 77.89 203 GLY A N 1
ATOM 1612 C CA . GLY A 1 204 ? 76.270 25.351 52.597 1.00 74.83 203 GLY A CA 1
ATOM 1613 C C . GLY A 1 204 ? 77.631 25.421 51.935 1.00 70.08 203 GLY A C 1
ATOM 1614 O O . GLY A 1 204 ? 77.836 26.215 51.028 1.00 69.17 203 GLY A O 1
ATOM 1615 N N . ALA A 1 205 ? 78.553 24.569 52.381 1.00 71.21 204 ALA A N 1
ATOM 1616 C CA . ALA A 1 205 ? 79.946 24.594 51.905 1.00 72.35 204 ALA A CA 1
ATOM 1617 C C . ALA A 1 205 ? 80.150 24.014 50.501 1.00 72.70 204 ALA A C 1
ATOM 1618 O O . ALA A 1 205 ? 81.214 24.202 49.901 1.00 73.51 204 ALA A O 1
ATOM 1620 N N . LYS A 1 206 ? 79.152 23.290 49.990 1.00 71.68 205 LYS A N 1
ATOM 1621 C CA . LYS A 1 206 ? 79.210 22.723 48.638 1.00 70.21 205 LYS A CA 1
ATOM 1622 C C . LYS A 1 206 ? 77.961 23.159 47.872 1.00 66.34 205 LYS A C 1
ATOM 1623 O O . LYS A 1 206 ? 76.990 22.398 47.765 1.00 70.17 205 LYS A O 1
ATOM 1629 N N . PRO A 1 207 ? 77.968 24.398 47.358 1.00 58.40 206 PRO A N 1
ATOM 1630 C CA . PRO A 1 207 ? 76.783 24.930 46.673 1.00 55.34 206 PRO A CA 1
ATOM 1631 C C . PRO A 1 207 ? 76.564 24.333 45.283 1.00 54.59 206 PRO A C 1
ATOM 1632 O O . PRO A 1 207 ? 75.423 24.265 44.822 1.00 52.52 206 PRO A O 1
ATOM 1636 N N . TYR A 1 208 ? 77.651 23.922 44.627 1.00 50.57 207 TYR A N 1
ATOM 1637 C CA . TYR A 1 208 ? 77.573 23.297 43.320 1.00 50.85 207 TYR A CA 1
ATOM 1638 C C . TYR A 1 208 ? 77.085 21.857 43.392 1.00 51.16 207 TYR A C 1
ATOM 1639 O O . TYR A 1 208 ? 76.453 21.396 42.448 1.00 50.26 207 TYR A O 1
ATOM 1648 N N . HIS A 1 209 ? 77.377 21.151 44.488 1.00 50.33 208 HIS A N 1
ATOM 1649 C CA A HIS A 1 209 ? 76.830 19.802 44.695 0.50 53.57 208 HIS A CA 1
ATOM 1650 C CA B HIS A 1 209 ? 76.831 19.799 44.705 0.50 53.97 208 HIS A CA 1
ATOM 1651 C C . HIS A 1 209 ? 75.340 19.912 45.015 1.00 55.01 208 HIS A C 1
ATOM 1652 O O . HIS A 1 209 ? 74.551 19.055 44.634 1.00 61.58 208 HIS A O 1
ATOM 1665 N N . GLN A 1 210 ? 74.966 20.985 45.708 1.00 54.50 209 GLN A N 1
ATOM 1666 C CA . GLN A 1 210 ? 73.574 21.274 46.017 1.00 52.75 209 GLN A CA 1
ATOM 1667 C C . GLN A 1 210 ? 72.808 21.633 44.746 1.00 52.16 209 GLN A C 1
ATOM 1668 O O . GLN A 1 210 ? 71.670 21.206 44.567 1.00 51.61 209 GLN A O 1
ATOM 1674 N N . ALA A 1 211 ? 73.433 22.411 43.859 1.00 52.32 210 ALA A N 1
ATOM 1675 C CA . ALA A 1 211 ? 72.798 22.754 42.580 1.00 51.63 210 ALA A CA 1
ATOM 1676 C C . ALA A 1 211 ? 72.629 21.514 41.694 1.00 50.36 210 ALA A C 1
ATOM 1677 O O . ALA A 1 211 ? 71.566 21.318 41.111 1.00 47.43 210 ALA A O 1
ATOM 1679 N N . TYR A 1 212 ? 73.658 20.666 41.632 1.00 52.08 211 TYR A N 1
ATOM 1680 C CA . TYR A 1 212 ? 73.544 19.349 40.982 1.00 52.82 211 TYR A CA 1
ATOM 1681 C C . TYR A 1 212 ? 72.328 18.555 41.471 1.00 56.95 211 TYR A C 1
ATOM 1682 O O . TYR A 1 212 ? 71.511 18.118 40.670 1.00 57.04 211 TYR A O 1
ATOM 1691 N N . ASN A 1 213 ? 72.216 18.375 42.787 1.00 58.59 212 ASN A N 1
ATOM 1692 C CA . ASN A 1 213 ? 71.177 17.511 43.362 1.00 57.72 212 ASN A CA 1
ATOM 1693 C C . ASN A 1 213 ? 69.776 18.047 43.135 1.00 55.81 212 ASN A C 1
ATOM 1694 O O . ASN A 1 213 ? 68.814 17.281 43.085 1.00 55.04 212 ASN A O 1
ATOM 1699 N N . LYS A 1 214 ? 69.682 19.366 43.014 1.00 52.82 213 LYS A N 1
ATOM 1700 C CA . LYS A 1 214 ? 68.419 20.066 42.828 1.00 54.91 213 LYS A CA 1
ATOM 1701 C C . LYS A 1 214 ? 68.027 20.120 41.340 1.00 54.88 213 LYS A C 1
ATOM 1702 O O . LYS A 1 214 ? 66.855 20.324 41.004 1.00 57.42 213 LYS A O 1
ATOM 1708 N N . GLY A 1 215 ? 69.018 19.961 40.463 1.00 51.11 214 GLY A N 1
ATOM 1709 C CA . GLY A 1 215 ? 68.792 19.794 39.042 1.00 51.22 214 GLY A CA 1
ATOM 1710 C C . GLY A 1 215 ? 68.702 21.076 38.239 1.00 50.98 214 GLY A C 1
ATOM 1711 O O . GLY A 1 215 ? 67.940 21.140 37.271 1.00 52.53 214 GLY A O 1
ATOM 1712 N N . VAL A 1 216 ? 69.473 22.096 38.610 1.00 49.90 215 VAL A N 1
ATOM 1713 C CA . VAL A 1 216 ? 69.366 23.368 37.921 1.00 50.35 215 VAL A CA 1
ATOM 1714 C C . VAL A 1 216 ? 69.833 23.213 36.480 1.00 52.24 215 VAL A C 1
ATOM 1715 O O . VAL A 1 216 ? 70.558 22.276 36.138 1.00 54.94 215 VAL A O 1
ATOM 1719 N N . LYS A 1 217 ? 69.354 24.105 35.625 1.00 52.65 216 LYS A N 1
ATOM 1720 C CA . LYS A 1 217 ? 69.718 24.094 34.213 1.00 51.89 216 LYS A CA 1
ATOM 1721 C C . LYS A 1 217 ? 70.508 25.347 33.872 1.00 51.75 216 LYS A C 1
ATOM 1722 O O . LYS A 1 217 ? 70.797 25.591 32.700 1.00 46.88 216 LYS A O 1
ATOM 1736 N N . VAL A 1 219 ? 73.757 27.990 35.895 1.00 53.11 218 VAL A N 1
ATOM 1737 C CA . VAL A 1 219 ? 74.575 28.488 37.004 1.00 52.67 218 VAL A CA 1
ATOM 1738 C C . VAL A 1 219 ? 74.881 29.961 36.732 1.00 52.04 218 VAL A C 1
ATOM 1739 O O . VAL A 1 219 ? 74.993 30.353 35.578 1.00 53.02 218 VAL A O 1
ATOM 1743 N N . GLY A 1 220 ? 74.998 30.777 37.782 1.00 52.30 219 GLY A N 1
ATOM 1744 C CA . GLY A 1 220 ? 75.054 32.238 37.613 1.00 50.60 219 GLY A CA 1
ATOM 1745 C C . GLY A 1 220 ? 76.170 32.934 38.368 1.00 49.11 219 GLY A C 1
ATOM 1746 O O . GLY A 1 220 ? 76.873 32.303 39.154 1.00 52.68 219 GLY A O 1
ATOM 1747 N N . ALA A 1 221 ? 76.335 34.239 38.120 1.00 46.38 220 ALA A N 1
ATOM 1748 C CA . ALA A 1 221 ? 77.353 35.040 38.804 1.00 41.97 220 ALA A CA 1
ATOM 1749 C C . ALA A 1 221 ? 76.982 36.504 38.850 1.00 45.73 220 ALA A C 1
ATOM 1750 O O . ALA A 1 221 ? 76.306 37.008 37.947 1.00 47.68 220 ALA A O 1
ATOM 1752 N N . THR A 1 222 ? 77.467 37.194 39.886 1.00 48.83 221 THR A N 1
ATOM 1753 C CA . THR A 1 222 ? 77.236 38.629 40.066 1.00 45.82 221 THR A CA 1
ATOM 1754 C C . THR A 1 222 ? 78.561 39.354 40.293 1.00 45.62 221 THR A C 1
ATOM 1755 O O . THR A 1 222 ? 79.381 38.940 41.126 1.00 44.75 221 THR A O 1
ATOM 1759 N N . ALA A 1 223 ? 78.785 40.417 39.530 1.00 42.91 222 ALA A N 1
ATOM 1760 C CA . ALA A 1 223 ? 79.907 41.311 39.769 1.00 42.82 222 ALA A CA 1
ATOM 1761 C C . ALA A 1 223 ? 79.310 42.503 40.455 1.00 42.85 222 ALA A C 1
ATOM 1762 O O . ALA A 1 223 ? 78.318 43.036 39.960 1.00 45.85 222 ALA A O 1
ATOM 1764 N N . HIS A 1 224 ? 79.894 42.926 41.577 1.00 43.07 223 HIS A N 1
ATOM 1765 C CA . HIS A 1 224 ? 79.391 44.099 42.306 1.00 46.05 223 HIS A CA 1
ATOM 1766 C C . HIS A 1 224 ? 80.491 44.985 42.846 1.00 45.83 223 HIS A C 1
ATOM 1767 O O . HIS A 1 224 ? 81.630 44.547 42.975 1.00 51.22 223 HIS A O 1
ATOM 1774 N N . TYR A 1 225 ? 80.146 46.243 43.135 1.00 46.76 224 TYR A N 1
ATOM 1775 C CA . TYR A 1 225 ? 81.012 47.124 43.925 1.00 47.63 224 TYR A CA 1
ATOM 1776 C C . TYR A 1 225 ? 81.030 46.659 45.383 1.00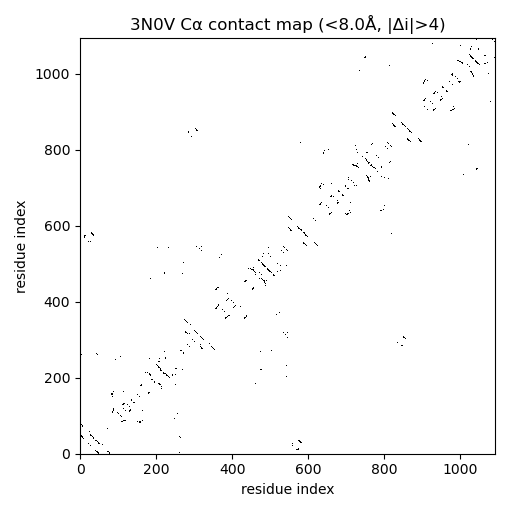 51.16 224 TYR A C 1
ATOM 1777 O O . TYR A 1 225 ? 80.039 46.114 45.881 1.00 54.79 224 TYR A O 1
ATOM 1786 N N . ILE A 1 226 ? 82.161 46.870 46.054 1.00 51.74 225 ILE A N 1
ATOM 1787 C CA . ILE A 1 226 ? 82.329 46.491 47.460 1.00 54.31 225 ILE A CA 1
ATOM 1788 C C . ILE A 1 226 ? 81.762 47.603 48.361 1.00 56.12 225 ILE A C 1
ATOM 1789 O O . ILE A 1 226 ? 82.041 48.787 48.147 1.00 52.27 225 ILE A O 1
ATOM 1794 N N . ASN A 1 227 ? 80.936 47.201 49.330 1.00 57.36 226 ASN A N 1
ATOM 1795 C CA . ASN A 1 227 ? 80.521 48.043 50.453 1.00 62.14 226 ASN A CA 1
ATOM 1796 C C . ASN A 1 227 ? 80.480 47.173 51.730 1.00 64.34 226 ASN A C 1
ATOM 1797 O O . ASN A 1 227 ? 81.000 46.055 51.722 1.00 59.06 226 ASN A O 1
ATOM 1802 N N . ASN A 1 228 ? 79.879 47.671 52.815 1.00 71.17 227 ASN A N 1
ATOM 1803 C CA . ASN A 1 228 ? 79.860 46.942 54.099 1.00 74.20 227 ASN A CA 1
ATOM 1804 C C . ASN A 1 228 ? 78.986 45.688 54.138 1.00 73.58 227 ASN A C 1
ATOM 1805 O O . ASN A 1 228 ? 79.167 44.845 55.015 1.00 68.60 227 ASN A O 1
ATOM 1810 N N . ASP A 1 229 ? 78.039 45.576 53.207 1.00 76.88 228 ASP A N 1
ATOM 1811 C CA . ASP A 1 229 ? 77.206 44.377 53.080 1.00 77.63 228 ASP A CA 1
ATOM 1812 C C . ASP A 1 229 ? 77.973 43.307 52.307 1.00 71.24 228 ASP A C 1
ATOM 1813 O O . ASP A 1 229 ? 78.201 43.463 51.109 1.00 73.26 228 ASP A O 1
ATOM 1818 N N . LEU A 1 230 ? 78.348 42.226 52.991 1.00 65.93 229 LEU A N 1
ATOM 1819 C CA . LEU A 1 230 ? 79.147 41.138 52.408 1.00 66.94 229 LEU A CA 1
ATOM 1820 C C . LEU A 1 230 ? 78.464 40.537 51.181 1.00 63.56 229 LEU A C 1
ATOM 1821 O O . LEU A 1 230 ? 77.322 40.093 51.269 1.00 66.16 229 LEU A O 1
ATOM 1826 N N . ASP A 1 231 ? 79.155 40.563 50.040 1.00 65.02 230 ASP A N 1
ATOM 1827 C CA . ASP A 1 231 ? 78.679 39.972 48.773 1.00 64.05 230 ASP A CA 1
ATOM 1828 C C . ASP A 1 231 ? 77.459 40.651 48.134 1.00 63.55 230 ASP A C 1
ATOM 1829 O O . ASP A 1 231 ? 77.160 40.413 46.966 1.00 64.39 230 ASP A O 1
ATOM 1834 N N . GLU A 1 232 ? 76.766 41.485 48.897 1.00 66.42 231 GLU A N 1
ATOM 1835 C CA . GLU A 1 232 ? 75.715 42.324 48.374 1.00 65.77 231 GLU A CA 1
ATOM 1836 C C . GLU A 1 232 ? 76.414 43.643 48.123 1.00 65.24 231 GLU A C 1
ATOM 1837 O O . GLU A 1 232 ? 77.636 43.709 48.160 1.00 70.33 231 GLU A O 1
ATOM 1843 N N . GLY A 1 233 ? 75.673 44.710 47.897 1.00 65.71 232 GLY A N 1
ATOM 1844 C CA . GLY A 1 233 ? 76.319 45.944 47.463 1.00 63.35 232 GLY A CA 1
ATOM 1845 C C . GLY A 1 233 ? 76.145 46.070 45.970 1.00 56.55 232 GLY A C 1
ATOM 1846 O O . GLY A 1 233 ? 75.789 45.094 45.310 1.00 55.21 232 GLY A O 1
ATOM 1847 N N . PRO A 1 234 ? 76.406 47.268 45.427 1.00 53.43 233 PRO A N 1
ATOM 1848 C CA . PRO A 1 234 ? 75.875 47.662 44.121 1.00 52.72 233 PRO A CA 1
ATOM 1849 C C . PRO A 1 234 ? 76.180 46.698 42.961 1.00 50.69 233 PRO A C 1
ATOM 1850 O O . PRO A 1 234 ? 77.338 46.521 42.573 1.00 46.81 233 PRO A O 1
ATOM 1854 N N . ILE A 1 235 ? 75.130 46.093 42.413 1.00 49.61 234 ILE A N 1
ATOM 1855 C CA . ILE A 1 235 ? 75.260 45.167 41.292 1.00 47.44 234 ILE A CA 1
ATOM 1856 C C . ILE A 1 235 ? 75.611 45.905 39.992 1.00 46.95 234 ILE A C 1
ATOM 1857 O O . ILE A 1 235 ? 74.906 46.830 39.592 1.00 48.50 234 ILE A O 1
ATOM 1862 N N . ILE A 1 236 ? 76.699 45.481 39.340 1.00 45.67 235 ILE A N 1
ATOM 1863 C CA . ILE A 1 236 ? 77.140 46.040 38.055 1.00 43.24 235 ILE A CA 1
ATOM 1864 C C . ILE A 1 236 ? 76.702 45.158 36.888 1.00 46.11 235 ILE A C 1
ATOM 1865 O O . ILE A 1 236 ? 76.188 45.649 35.882 1.00 46.36 235 ILE A O 1
ATOM 1870 N N . ALA A 1 237 ? 76.929 43.856 37.028 1.00 45.32 236 ALA A N 1
ATOM 1871 C CA . ALA A 1 237 ? 76.588 42.894 35.993 1.00 44.16 236 ALA A CA 1
ATOM 1872 C C . ALA A 1 237 ? 76.212 41.526 36.587 1.00 44.24 236 ALA A C 1
ATOM 1873 O O . ALA A 1 237 ? 76.684 41.140 37.660 1.00 43.77 236 ALA A O 1
ATOM 1875 N N . GLN A 1 238 ? 75.337 40.812 35.885 1.00 45.75 237 GLN A N 1
ATOM 1876 C CA . GLN A 1 238 ? 74.976 39.440 36.237 1.00 47.36 237 GLN A CA 1
ATOM 1877 C C . GLN A 1 238 ? 74.856 38.639 34.955 1.00 43.20 237 GLN A C 1
ATOM 1878 O O . GLN A 1 238 ? 74.463 39.175 33.933 1.00 45.98 237 GLN A O 1
ATOM 1884 N N . GLY A 1 239 ? 75.162 37.349 35.022 1.00 45.55 238 GLY A N 1
ATOM 1885 C CA . GLY A 1 239 ? 75.003 36.459 33.870 1.00 45.65 238 GLY A CA 1
ATOM 1886 C C . GLY A 1 239 ? 74.798 35.021 34.287 1.00 48.27 238 GLY A C 1
ATOM 1887 O O . GLY A 1 239 ? 75.022 34.666 35.447 1.00 52.08 238 GLY A O 1
ATOM 1888 N N . VAL A 1 240 ? 74.354 34.195 33.345 1.00 50.41 239 VAL A N 1
ATOM 1889 C CA . VAL A 1 240 ? 74.226 32.764 33.573 1.00 50.23 239 VAL A CA 1
ATOM 1890 C C . VAL A 1 240 ? 74.813 31.984 32.419 1.00 50.55 239 VAL A C 1
ATOM 1891 O O . VAL A 1 240 ? 75.005 32.508 31.321 1.00 50.12 239 VAL A O 1
ATOM 1895 N N . GLU A 1 241 ? 75.106 30.726 32.705 1.00 50.89 240 GLU A N 1
ATOM 1896 C CA . GLU A 1 241 ? 75.613 29.769 31.737 1.00 52.03 240 GLU A CA 1
ATOM 1897 C C . GLU A 1 241 ? 74.653 28.572 31.775 1.00 52.17 240 GLU A C 1
ATOM 1898 O O . GLU A 1 241 ? 74.242 28.125 32.858 1.00 48.19 240 GLU A O 1
ATOM 1904 N N . VAL A 1 242 ? 74.262 28.094 30.599 1.00 51.82 241 VAL A N 1
ATOM 1905 C CA . VAL A 1 242 ? 73.425 26.914 30.480 1.00 52.65 241 VAL A CA 1
ATOM 1906 C C . VAL A 1 242 ? 74.212 25.696 30.947 1.00 51.77 241 VAL A C 1
ATOM 1907 O O . VAL A 1 242 ? 75.358 25.509 30.541 1.00 49.40 241 VAL A O 1
ATOM 1911 N N . VAL A 1 243 ? 73.615 24.895 31.831 1.00 51.58 242 VAL A N 1
ATOM 1912 C CA . VAL A 1 243 ? 74.148 23.563 32.146 1.00 51.07 242 VAL A CA 1
ATOM 1913 C C . VAL A 1 243 ? 73.047 22.534 31.981 1.00 51.71 242 VAL A C 1
ATOM 1914 O O . VAL A 1 243 ? 71.893 22.892 31.756 1.00 54.36 242 VAL A O 1
ATOM 1918 N N . ASP A 1 244 ? 73.397 21.256 32.071 1.00 53.14 243 ASP A N 1
ATOM 1919 C CA . ASP A 1 244 ? 72.401 20.197 31.940 1.00 55.20 243 ASP A CA 1
ATOM 1920 C C . ASP A 1 244 ? 72.739 18.958 32.769 1.00 55.03 243 ASP A C 1
ATOM 1921 O O . ASP A 1 244 ? 73.745 18.926 33.478 1.00 59.87 243 ASP A O 1
ATOM 1926 N N . HIS A 1 245 ? 71.873 17.955 32.678 1.00 53.90 244 HIS A N 1
ATOM 1927 C CA . HIS A 1 245 ? 72.021 16.690 33.414 1.00 57.52 244 HIS A CA 1
ATOM 1928 C C . HIS A 1 245 ? 73.408 16.013 33.329 1.00 58.28 244 HIS A C 1
ATOM 1929 O O . HIS A 1 245 ? 73.814 15.319 34.268 1.00 57.93 244 HIS A O 1
ATOM 1936 N N . SER A 1 246 ? 74.120 16.193 32.214 1.00 57.39 245 SER A N 1
ATOM 1937 C CA . SER A 1 246 ? 75.427 15.540 32.033 1.00 59.09 245 SER A CA 1
ATOM 1938 C C . SER A 1 246 ? 76.557 16.285 32.730 1.00 58.95 245 SER A C 1
ATOM 1939 O O . SER A 1 246 ? 77.678 15.778 32.809 1.00 59.68 245 SER A O 1
ATOM 1942 N N . HIS A 1 247 ? 76.263 17.485 33.230 1.00 58.75 246 HIS A N 1
ATOM 1943 C CA . HIS A 1 247 ? 77.213 18.247 34.029 1.00 58.32 246 HIS A CA 1
ATOM 1944 C C . HIS A 1 247 ? 77.214 17.776 35.490 1.00 58.68 246 HIS A C 1
ATOM 1945 O O . HIS A 1 247 ? 76.345 18.141 36.281 1.00 58.64 246 HIS A O 1
ATOM 1952 N N . TYR A 1 248 ? 78.210 16.974 35.842 1.00 59.77 247 TYR A N 1
ATOM 1953 C CA . TYR A 1 248 ? 78.416 16.562 37.230 1.00 61.05 247 TYR A CA 1
ATOM 1954 C C . TYR A 1 248 ? 78.985 17.747 38.023 1.00 60.59 247 TYR A C 1
ATOM 1955 O O . TYR A 1 248 ? 79.310 18.780 37.428 1.00 64.16 247 TYR A O 1
ATOM 1964 N N . PRO A 1 249 ? 79.067 17.631 39.362 1.00 58.60 248 PRO A N 1
ATOM 1965 C CA . PRO A 1 249 ? 79.523 18.737 40.211 1.00 56.82 248 PRO A CA 1
ATOM 1966 C C . PRO A 1 249 ? 80.765 19.458 39.708 1.00 57.60 248 PRO A C 1
ATOM 1967 O O . PRO A 1 249 ? 80.791 20.692 39.674 1.00 58.87 248 PRO A O 1
ATOM 1971 N N . GLU A 1 250 ? 81.772 18.700 39.296 1.00 60.36 249 GLU A N 1
ATOM 1972 C CA . GLU A 1 250 ? 83.034 19.292 38.849 1.00 63.99 249 GLU A CA 1
ATOM 1973 C C . GLU A 1 250 ? 82.820 20.066 37.550 1.00 61.69 249 GLU A C 1
ATOM 1974 O O . GLU A 1 250 ? 83.429 21.113 37.335 1.00 58.26 249 GLU A O 1
ATOM 1980 N N . ASP A 1 251 ? 81.946 19.541 36.690 1.00 61.61 250 ASP A N 1
ATOM 1981 C CA . ASP A 1 251 ? 81.568 20.223 35.460 1.00 57.38 250 ASP A CA 1
ATOM 1982 C C . ASP A 1 251 ? 80.829 21.516 35.785 1.00 58.19 250 ASP A C 1
ATOM 1983 O O . ASP A 1 251 ? 81.086 22.552 35.161 1.00 57.82 250 ASP A O 1
ATOM 1988 N N . LEU A 1 252 ? 79.911 21.443 36.753 1.00 55.02 251 LEU A N 1
ATOM 1989 C CA . LEU A 1 252 ? 79.157 22.609 37.195 1.00 52.42 251 LEU A CA 1
ATOM 1990 C C . LEU A 1 252 ? 80.091 23.647 37.792 1.00 53.25 251 LEU A C 1
ATOM 1991 O O . LEU A 1 252 ? 80.048 24.812 37.378 1.00 49.79 251 LEU A O 1
ATOM 1996 N N . ILE A 1 253 ? 80.942 23.239 38.743 1.00 53.20 252 ILE A N 1
ATOM 1997 C CA . ILE A 1 253 ? 81.984 24.140 39.244 1.00 50.43 252 ILE A CA 1
ATOM 1998 C C . ILE A 1 253 ? 82.730 24.775 38.077 1.00 53.24 252 ILE A C 1
ATOM 1999 O O . ILE A 1 253 ? 82.948 25.980 38.073 1.00 59.94 252 ILE A O 1
ATOM 2004 N N . ALA A 1 254 ? 83.096 23.977 37.075 1.00 54.60 253 ALA A N 1
ATOM 2005 C CA . ALA A 1 254 ? 83.804 24.503 35.900 1.00 54.89 253 ALA A CA 1
ATOM 2006 C C . ALA A 1 254 ? 82.989 25.571 35.139 1.00 53.94 253 ALA A C 1
ATOM 2007 O O . ALA A 1 254 ? 83.553 26.575 34.696 1.00 50.53 253 ALA A O 1
ATOM 2009 N N . LYS A 1 255 ? 81.675 25.363 34.995 1.00 53.15 254 LYS A N 1
ATOM 2010 C CA . LYS A 1 255 ? 80.812 26.340 34.303 1.00 51.26 254 LYS A CA 1
ATOM 2011 C C . LYS A 1 255 ? 80.675 27.614 35.124 1.00 53.13 254 LYS A C 1
ATOM 2012 O O . LYS A 1 255 ? 80.520 28.708 34.566 1.00 48.50 254 LYS A O 1
ATOM 2018 N N . GLY A 1 256 ? 80.737 27.451 36.448 1.00 49.49 255 GLY A N 1
ATOM 2019 C CA . GLY A 1 256 ? 80.710 28.559 37.369 1.00 50.17 255 GLY A CA 1
ATOM 2020 C C . GLY A 1 256 ? 81.893 29.466 37.122 1.00 52.01 255 GLY A C 1
ATOM 2021 O O . GLY A 1 256 ? 81.741 30.686 37.083 1.00 48.68 255 GLY A O 1
ATOM 2022 N N . ARG A 1 257 ? 83.069 28.861 36.943 1.00 50.98 256 ARG A N 1
ATOM 2023 C CA . ARG A 1 257 ? 84.287 29.612 36.664 1.00 51.07 256 ARG A CA 1
ATOM 2024 C C . ARG A 1 257 ? 84.146 30.406 35.375 1.00 49.93 256 ARG A C 1
ATOM 2025 O O . ARG A 1 257 ? 84.557 31.561 35.312 1.00 46.84 256 ARG A O 1
ATOM 2033 N N . ASP A 1 258 ? 83.567 29.779 34.354 1.00 48.59 257 ASP A N 1
ATOM 2034 C CA . ASP A 1 258 ? 83.355 30.444 33.084 1.00 48.01 257 ASP A CA 1
ATOM 2035 C C . ASP A 1 258 ? 82.525 31.701 33.271 1.00 47.79 257 ASP A C 1
ATOM 2036 O O . ASP A 1 258 ? 82.878 32.761 32.756 1.00 47.08 257 ASP A O 1
ATOM 2041 N N . ILE A 1 259 ? 81.417 31.579 34.007 1.00 46.87 258 ILE A N 1
ATOM 2042 C CA . ILE A 1 259 ? 80.467 32.679 34.138 1.00 43.78 258 ILE A CA 1
ATOM 2043 C C . ILE A 1 259 ? 80.980 33.722 35.121 1.00 44.92 258 ILE A C 1
ATOM 2044 O O . ILE A 1 259 ? 80.671 34.907 34.992 1.00 47.09 258 ILE A O 1
ATOM 2049 N N . GLU A 1 260 ? 81.792 33.308 36.085 1.00 45.03 259 GLU A N 1
ATOM 2050 C CA . GLU A 1 260 ? 82.480 34.290 36.914 1.00 46.21 259 GLU A CA 1
ATOM 2051 C C . GLU A 1 260 ? 83.448 35.100 36.063 1.00 46.26 259 GLU A C 1
ATOM 2052 O O . GLU A 1 260 ? 83.496 36.324 36.170 1.00 47.54 259 GLU A O 1
ATOM 2058 N N . CYS A 1 261 ? 84.198 34.418 35.205 1.00 46.18 260 CYS A N 1
ATOM 2059 C CA . CYS A 1 261 ? 85.158 35.089 34.327 1.00 47.49 260 CYS A CA 1
ATOM 2060 C C . CYS A 1 261 ? 84.496 36.126 33.423 1.00 47.16 260 CYS A C 1
ATOM 2061 O O . CYS A 1 261 ? 84.951 37.261 33.355 1.00 49.91 260 CYS A O 1
ATOM 2064 N N . LEU A 1 262 ? 83.428 35.727 32.737 1.00 47.25 261 LEU A N 1
ATOM 2065 C CA . LEU A 1 262 ? 82.760 36.593 31.769 1.00 47.52 261 LEU A CA 1
ATOM 2066 C C . LEU A 1 262 ? 82.091 37.761 32.453 1.00 45.70 261 LEU A C 1
ATOM 2067 O O . LEU A 1 262 ? 82.167 38.884 31.979 1.00 43.88 261 LEU A O 1
ATOM 2072 N N . THR A 1 263 ? 81.414 37.485 33.561 1.00 46.99 262 THR A N 1
ATOM 2073 C CA . THR A 1 263 ? 80.640 38.497 34.262 1.00 46.19 262 THR A CA 1
ATOM 2074 C C . THR A 1 263 ? 81.551 39.567 34.883 1.00 46.07 262 THR A C 1
ATOM 2075 O O . THR A 1 263 ? 81.257 40.764 34.791 1.00 45.08 262 THR A O 1
ATOM 2079 N N . LEU A 1 264 ? 82.654 39.139 35.499 1.00 45.46 263 LEU A N 1
ATOM 2080 C CA . LEU A 1 264 ? 83.646 40.082 36.033 1.00 44.87 263 LEU A CA 1
ATOM 2081 C C . LEU A 1 264 ? 84.222 40.950 34.914 1.00 45.48 263 LEU A C 1
ATOM 2082 O O . LEU A 1 264 ? 84.304 42.166 35.064 1.00 47.50 263 LEU A O 1
ATOM 2087 N N . ALA A 1 265 ? 84.606 40.328 33.797 1.00 43.58 264 ALA A N 1
ATOM 2088 C CA . ALA A 1 265 ? 85.248 41.049 32.699 1.00 46.36 264 ALA A CA 1
ATOM 2089 C C . ALA A 1 265 ? 84.326 42.117 32.090 1.00 47.13 264 ALA A C 1
ATOM 2090 O O . ALA A 1 265 ? 84.779 43.206 31.755 1.00 46.99 264 ALA A O 1
ATOM 2092 N N . ARG A 1 266 ? 83.038 41.803 31.939 1.00 49.13 265 ARG A N 1
ATOM 2093 C CA . ARG A 1 266 ? 82.061 42.788 31.464 1.00 49.31 265 ARG A CA 1
ATOM 2094 C C . ARG A 1 266 ? 81.938 43.955 32.463 1.00 48.15 265 ARG A C 1
ATOM 2095 O O . ARG A 1 266 ? 81.969 45.123 32.074 1.00 49.73 265 ARG A O 1
ATOM 2103 N N . ALA A 1 267 ? 81.792 43.631 33.746 1.00 43.10 266 ALA A N 1
ATOM 2104 C CA . ALA A 1 267 ? 81.743 44.647 34.788 1.00 42.64 266 ALA A CA 1
ATOM 2105 C C . ALA A 1 267 ? 82.964 45.569 34.730 1.00 44.18 266 ALA A C 1
ATOM 2106 O O . ALA A 1 267 ? 82.812 46.801 34.683 1.00 43.18 266 ALA A O 1
ATOM 2108 N N . VAL A 1 268 ? 84.165 44.975 34.729 1.00 43.00 267 VAL A N 1
ATOM 2109 C CA . VAL A 1 268 ? 85.411 45.744 34.723 1.00 42.87 267 VAL A CA 1
ATOM 2110 C C . VAL A 1 268 ? 85.483 46.613 33.457 1.00 44.31 267 VAL A C 1
ATOM 2111 O O . VAL A 1 268 ? 85.872 47.769 33.522 1.00 43.42 267 VAL A O 1
ATOM 2115 N N . GLY A 1 269 ? 85.096 46.042 32.320 1.00 45.08 268 GLY A N 1
ATOM 2116 C CA . GLY A 1 269 ? 84.984 46.777 31.059 1.00 45.14 268 GLY A CA 1
ATOM 2117 C C . GLY A 1 269 ? 84.045 47.976 31.133 1.00 48.54 268 GLY A C 1
ATOM 2118 O O . GLY A 1 269 ? 84.398 49.093 30.672 1.00 46.01 268 GLY A O 1
ATOM 2119 N N . TYR A 1 270 ? 82.849 47.760 31.691 1.00 46.49 269 TYR A N 1
ATOM 2120 C CA . TYR A 1 270 ? 81.905 48.861 31.895 1.00 50.52 269 TYR A CA 1
ATOM 2121 C C . TYR A 1 270 ? 82.544 49.964 32.727 1.00 49.97 269 TYR A C 1
ATOM 2122 O O . TYR A 1 270 ? 82.414 51.133 32.389 1.00 51.74 269 TYR A O 1
ATOM 2131 N N . HIS A 1 271 ? 83.229 49.589 33.808 1.00 51.48 270 HIS A N 1
ATOM 2132 C CA . HIS A 1 271 ? 83.813 50.570 34.733 1.00 50.67 270 HIS A CA 1
ATOM 2133 C C . HIS A 1 271 ? 84.918 51.386 34.099 1.00 51.71 270 HIS A C 1
ATOM 2134 O O . HIS A 1 271 ? 84.960 52.603 34.293 1.00 53.87 270 HIS A O 1
ATOM 2141 N N . ILE A 1 272 ? 85.818 50.723 33.370 1.00 48.95 271 ILE A N 1
ATOM 2142 C CA . ILE A 1 272 ? 86.981 51.412 32.782 1.00 51.16 271 ILE A CA 1
ATOM 2143 C C . ILE A 1 272 ? 86.598 52.263 31.573 1.00 50.69 271 ILE A C 1
ATOM 2144 O O . ILE A 1 272 ? 87.314 53.200 31.221 1.00 51.44 271 ILE A O 1
ATOM 2149 N N . GLU A 1 273 ? 85.461 51.953 30.958 1.00 50.55 272 GLU A N 1
ATOM 2150 C CA . GLU A 1 273 ? 84.942 52.770 29.864 1.00 52.92 272 GLU A CA 1
ATOM 2151 C C . GLU A 1 273 ? 84.115 53.974 30.373 1.00 55.77 272 GLU A C 1
ATOM 2152 O O . GLU A 1 273 ? 83.551 54.726 29.568 1.00 56.72 272 GLU A O 1
ATOM 2158 N N . ARG A 1 274 ? 84.057 54.153 31.694 1.00 51.81 273 ARG A N 1
ATOM 2159 C CA . ARG A 1 274 ? 83.373 55.281 32.318 1.00 56.78 273 ARG A CA 1
ATOM 2160 C C . ARG A 1 274 ? 81.856 55.187 32.109 1.00 56.70 273 ARG A C 1
ATOM 2161 O O . ARG A 1 274 ? 81.191 56.189 31.840 1.00 55.35 273 ARG A O 1
ATOM 2169 N N . ARG A 1 275 ? 81.318 53.974 32.231 1.00 54.25 274 ARG A N 1
ATOM 2170 C CA . ARG A 1 275 ? 79.925 53.715 31.883 1.00 52.64 274 ARG A CA 1
ATOM 2171 C C . ARG A 1 275 ? 79.028 53.543 33.083 1.00 52.41 274 ARG A C 1
ATOM 2172 O O . ARG A 1 275 ? 77.807 53.657 32.951 1.00 52.21 274 ARG A O 1
ATOM 2180 N N . VAL A 1 276 ? 79.634 53.279 34.242 1.00 51.69 275 VAL A N 1
ATOM 2181 C CA . VAL A 1 276 ? 78.907 52.866 35.420 1.00 47.67 275 VAL A CA 1
ATOM 2182 C C . VAL A 1 276 ? 78.781 54.029 36.394 1.00 50.23 275 VAL A C 1
ATOM 2183 O O . VAL A 1 276 ? 79.773 54.698 36.699 1.00 49.19 275 VAL A O 1
ATOM 2187 N N . PHE A 1 277 ? 77.556 54.245 36.882 1.00 50.17 276 PHE A N 1
ATOM 2188 C CA . PHE A 1 277 ? 77.243 55.261 37.898 1.00 48.85 276 PHE A CA 1
ATOM 2189 C C . PHE A 1 277 ? 76.566 54.568 39.066 1.00 49.93 276 PHE A C 1
ATOM 2190 O O . PHE A 1 277 ? 75.819 53.604 38.866 1.00 54.05 276 PHE A O 1
ATOM 2198 N N . LEU A 1 278 ? 76.813 55.068 40.273 1.00 50.94 277 LEU A N 1
ATOM 2199 C CA . LEU A 1 278 ? 76.094 54.635 41.463 1.00 52.18 277 LEU A CA 1
ATOM 2200 C C . LEU A 1 278 ? 74.778 55.400 41.523 1.00 52.10 277 LEU A C 1
ATOM 2201 O O . LEU A 1 278 ? 74.751 56.607 41.341 1.00 60.81 277 LEU A O 1
ATOM 2206 N N . ASN A 1 279 ? 73.694 54.692 41.773 1.00 50.31 278 ASN A N 1
ATOM 2207 C CA . ASN A 1 279 ? 72.356 55.275 41.775 1.00 52.33 278 ASN A CA 1
ATOM 2208 C C . ASN A 1 279 ? 71.617 54.719 42.973 1.00 51.21 278 ASN A C 1
ATOM 2209 O O . ASN A 1 279 ? 71.108 53.613 42.913 1.00 51.14 278 ASN A O 1
ATOM 2214 N N . ALA A 1 280 ? 71.575 55.492 44.061 1.00 57.51 279 ALA A N 1
ATOM 2215 C CA . ALA A 1 280 ? 71.195 54.996 45.386 1.00 53.87 279 ALA A CA 1
ATOM 2216 C C . ALA A 1 280 ? 72.041 53.743 45.719 1.00 57.42 279 ALA A C 1
ATOM 2217 O O . ALA A 1 280 ? 73.251 53.858 45.881 1.00 62.34 279 ALA A O 1
ATOM 2219 N N . ASN A 1 281 ? 71.429 52.566 45.785 1.00 54.72 280 ASN A N 1
ATOM 2220 C CA . ASN A 1 281 ? 72.131 51.332 46.146 1.00 56.03 280 ASN A CA 1
ATOM 2221 C C . ASN A 1 281 ? 72.336 50.402 44.930 1.00 56.84 280 ASN A C 1
ATOM 2222 O O . ASN A 1 281 ? 72.630 49.217 45.088 1.00 54.68 280 ASN A O 1
ATOM 2227 N N . ARG A 1 282 ? 72.154 50.938 43.724 1.00 55.59 281 ARG A N 1
ATOM 2228 C CA . ARG A 1 282 ? 72.261 50.161 42.488 1.00 52.89 281 ARG A CA 1
ATOM 2229 C C . ARG A 1 282 ? 73.122 50.894 41.445 1.00 50.43 281 ARG A C 1
ATOM 2230 O O . ARG A 1 282 ? 73.769 51.883 41.760 1.00 49.74 281 ARG A O 1
ATOM 2238 N N . THR A 1 283 ? 73.175 50.387 40.216 1.00 50.18 282 THR A N 1
ATOM 2239 C CA . THR A 1 283 ? 73.973 51.028 39.183 1.00 49.70 282 THR A CA 1
ATOM 2240 C C . THR A 1 283 ? 73.161 51.283 37.936 1.00 48.87 282 THR A C 1
ATOM 2241 O O . THR A 1 283 ? 72.264 50.508 37.599 1.00 45.32 282 THR A O 1
ATOM 2245 N N . VAL A 1 284 ? 73.509 52.387 37.278 1.00 48.08 283 VAL A N 1
ATOM 2246 C CA . VAL A 1 284 ? 73.108 52.693 35.919 1.00 48.91 283 VAL A CA 1
ATOM 2247 C C . VAL A 1 284 ? 74.344 52.478 35.047 1.00 47.80 283 VAL A C 1
ATOM 2248 O O . VAL A 1 284 ? 75.426 52.929 35.388 1.00 48.24 283 VAL A O 1
ATOM 2252 N N . VAL A 1 285 ? 74.175 51.775 33.932 1.00 50.07 284 VAL A N 1
ATOM 2253 C CA . VAL A 1 285 ? 75.251 51.513 32.989 1.00 47.75 284 VAL A CA 1
ATOM 2254 C C . VAL A 1 285 ? 74.891 52.125 31.626 1.00 51.23 284 VAL A C 1
ATOM 2255 O O . VAL A 1 285 ? 74.099 51.549 30.880 1.00 56.45 284 VAL A O 1
ATOM 2259 N N . LEU A 1 286 ? 75.479 53.272 31.282 1.00 50.56 285 LEU A N 1
ATOM 2260 C CA . LEU A 1 286 ? 75.140 53.942 30.015 1.00 53.00 285 LEU A CA 1
ATOM 2261 C C . LEU A 1 286 ? 75.982 53.482 28.831 1.00 60.16 285 LEU A C 1
ATOM 2262 O O . LEU A 1 286 ? 76.956 52.738 28.957 1.00 64.50 285 LEU A O 1
ATOM 2268 N N . ASP B 1 7 ? 57.095 10.513 10.276 1.00 89.30 6 ASP B N 1
ATOM 2269 C CA . ASP B 1 7 ? 56.958 9.087 9.852 1.00 89.36 6 ASP B CA 1
ATOM 2270 C C . ASP B 1 7 ? 57.680 8.101 10.788 1.00 86.27 6 ASP B C 1
ATOM 2271 O O . ASP B 1 7 ? 57.769 6.906 10.482 1.00 89.55 6 ASP B O 1
ATOM 2276 N N . THR B 1 8 ? 58.186 8.589 11.922 1.00 77.98 7 THR B N 1
ATOM 2277 C CA . THR B 1 8 ? 58.985 7.749 12.828 1.00 74.59 7 THR B CA 1
ATOM 2278 C C . THR B 1 8 ? 58.334 7.546 14.197 1.00 68.26 7 THR B C 1
ATOM 2279 O O . THR B 1 8 ? 57.664 8.436 14.718 1.00 67.38 7 THR B O 1
ATOM 2283 N N . TRP B 1 9 ? 58.534 6.356 14.761 1.00 65.40 8 TRP B N 1
ATOM 2284 C CA . TRP B 1 9 ? 58.133 6.056 16.142 1.00 61.72 8 TRP B CA 1
ATOM 2285 C C . TRP B 1 9 ? 59.180 6.572 17.116 1.00 59.47 8 TRP B C 1
ATOM 2286 O O . TRP B 1 9 ? 60.349 6.729 16.763 1.00 59.80 8 TRP B O 1
ATOM 2297 N N . ILE B 1 10 ? 58.750 6.830 18.345 1.00 59.08 9 ILE B N 1
ATOM 2298 C CA . ILE B 1 10 ? 59.652 7.216 19.415 1.00 57.17 9 ILE B CA 1
ATOM 2299 C C . ILE B 1 10 ? 59.549 6.194 20.541 1.00 60.17 9 ILE B C 1
ATOM 2300 O O . ILE B 1 10 ? 58.445 5.899 21.024 1.00 60.02 9 ILE B O 1
ATOM 2305 N N . LEU B 1 11 ? 60.694 5.650 20.950 1.00 60.28 10 LEU B N 1
ATOM 2306 C CA . LEU B 1 11 ? 60.749 4.761 22.113 1.00 57.41 10 LEU B CA 1
ATOM 2307 C C . LEU B 1 11 ? 61.700 5.354 23.135 1.00 57.34 10 LEU B C 1
ATOM 2308 O O . LEU B 1 11 ? 62.844 5.682 22.820 1.00 56.17 10 LEU B O 1
ATOM 2313 N N . THR B 1 12 ? 61.207 5.499 24.361 1.00 57.36 11 THR B N 1
ATOM 2314 C CA . THR B 1 12 ? 62.014 5.948 25.478 1.00 56.30 11 THR B CA 1
ATOM 2315 C C . THR B 1 12 ? 62.097 4.816 26.505 1.00 56.49 11 THR B C 1
ATOM 2316 O O . THR B 1 12 ? 61.126 4.085 26.710 1.00 55.64 11 THR B O 1
ATOM 2320 N N . ALA B 1 13 ? 63.259 4.668 27.131 1.00 53.46 12 ALA B N 1
ATOM 2321 C CA . ALA B 1 13 ? 63.461 3.655 28.158 1.00 51.88 12 ALA B CA 1
ATOM 2322 C C . ALA B 1 13 ? 64.180 4.266 29.345 1.00 50.19 12 ALA B C 1
ATOM 2323 O O . ALA B 1 13 ? 65.038 5.120 29.180 1.00 49.32 12 ALA B O 1
ATOM 2325 N N . ASP B 1 14 ? 63.794 3.821 30.534 1.00 51.75 13 ASP B N 1
ATOM 2326 C CA . ASP B 1 14 ? 64.374 4.245 31.797 1.00 54.83 13 ASP B CA 1
ATOM 2327 C C . ASP B 1 14 ? 64.513 2.965 32.638 1.00 56.08 13 ASP B C 1
ATOM 2328 O O . ASP B 1 14 ? 63.530 2.258 32.852 1.00 57.37 13 ASP B O 1
ATOM 2333 N N . CYS B 1 15 ? 65.727 2.660 33.087 1.00 57.67 14 CYS B N 1
ATOM 2334 C CA . CYS B 1 15 ? 65.954 1.510 33.955 1.00 69.21 14 CYS B CA 1
ATOM 2335 C C . CYS B 1 15 ? 67.210 1.693 34.808 1.00 73.29 14 CYS B C 1
ATOM 2336 O O . CYS B 1 15 ? 68.066 2.515 34.464 1.00 66.67 14 CYS B O 1
ATOM 2339 N N . PRO B 1 16 ? 67.335 0.912 35.911 1.00 78.40 15 PRO B N 1
ATOM 2340 C CA . PRO B 1 16 ? 68.577 0.931 36.698 1.00 76.46 15 PRO B CA 1
ATOM 2341 C C . PRO B 1 16 ? 69.809 0.636 35.831 1.00 73.81 15 PRO B C 1
ATOM 2342 O O . PRO B 1 16 ? 69.726 -0.131 34.868 1.00 70.94 15 PRO B O 1
ATOM 2346 N N . SER B 1 17 ? 70.932 1.259 36.175 1.00 71.17 16 SER B N 1
ATOM 2347 C CA . SER B 1 17 ? 72.165 1.129 35.408 1.00 68.11 16 SER B CA 1
ATOM 2348 C C . SER B 1 17 ? 72.780 -0.264 35.524 1.00 69.67 16 SER B C 1
ATOM 2349 O O . SER B 1 17 ? 73.057 -0.728 36.630 1.00 72.25 16 SER B O 1
ATOM 2365 N N . LEU B 1 19 ? 75.373 -3.257 32.945 1.00 67.53 18 LEU B N 1
ATOM 2366 C CA . LEU B 1 19 ? 76.076 -3.598 31.712 1.00 70.96 18 LEU B CA 1
ATOM 2367 C C . LEU B 1 19 ? 75.092 -4.348 30.828 1.00 71.19 18 LEU B C 1
ATOM 2368 O O . LEU B 1 19 ? 74.593 -5.402 31.215 1.00 87.35 18 LEU B O 1
ATOM 2373 N N . GLY B 1 20 ? 74.782 -3.787 29.669 1.00 71.12 19 GLY B N 1
ATOM 2374 C CA . GLY B 1 20 ? 73.850 -4.422 28.730 1.00 73.48 19 GLY B CA 1
ATOM 2375 C C . GLY B 1 20 ? 72.439 -3.856 28.727 1.00 71.37 19 GLY B C 1
ATOM 2376 O O . GLY B 1 20 ? 71.517 -4.527 28.279 1.00 72.10 19 GLY B O 1
ATOM 2377 N N . THR B 1 21 ? 72.268 -2.631 29.229 1.00 69.52 20 THR B N 1
ATOM 2378 C CA . THR B 1 21 ? 70.974 -1.949 29.182 1.00 67.87 20 THR B CA 1
ATOM 2379 C C . THR B 1 21 ? 70.736 -1.381 27.792 1.00 64.14 20 THR B C 1
ATOM 2380 O O . THR B 1 21 ? 69.601 -1.329 27.343 1.00 65.57 20 THR B O 1
ATOM 2384 N N . VAL B 1 22 ? 71.793 -0.940 27.114 1.00 63.09 21 VAL B N 1
ATOM 2385 C CA . VAL B 1 22 ? 71.648 -0.464 25.739 1.00 57.56 21 VAL B CA 1
ATOM 2386 C C . VAL B 1 22 ? 71.318 -1.661 24.868 1.00 58.17 21 VAL B C 1
ATOM 2387 O O . VAL B 1 22 ? 70.358 -1.630 24.112 1.00 60.45 21 VAL B O 1
ATOM 2391 N N . ASP B 1 23 ? 72.100 -2.730 25.006 1.00 61.52 22 ASP B N 1
ATOM 2392 C CA . ASP B 1 23 ? 71.893 -3.973 24.243 1.00 60.49 22 ASP B CA 1
ATOM 2393 C C . ASP B 1 23 ? 70.450 -4.499 24.254 1.00 62.09 22 ASP B C 1
ATOM 2394 O O . ASP B 1 23 ? 69.941 -4.892 23.205 1.00 62.10 22 ASP B O 1
ATOM 2399 N N . VAL B 1 24 ? 69.793 -4.500 25.421 1.00 61.92 23 VAL B N 1
ATOM 2400 C CA A VAL B 1 24 ? 68.435 -5.041 25.533 0.50 62.15 23 VAL B CA 1
ATOM 2401 C CA B VAL B 1 24 ? 68.432 -5.037 25.527 0.50 61.70 23 VAL B CA 1
ATOM 2402 C C . VAL B 1 24 ? 67.467 -4.309 24.594 1.00 62.63 23 VAL B C 1
ATOM 2403 O O . VAL B 1 24 ? 66.635 -4.939 23.938 1.00 64.75 23 VAL B O 1
ATOM 2410 N N . VAL B 1 25 ? 67.595 -2.986 24.506 1.00 60.47 24 VAL B N 1
ATOM 2411 C CA . VAL B 1 25 ? 66.720 -2.195 23.637 1.00 58.22 24 VAL B CA 1
ATOM 2412 C C . VAL B 1 25 ? 67.146 -2.320 22.174 1.00 54.86 24 VAL B C 1
ATOM 2413 O O . VAL B 1 25 ? 66.330 -2.619 21.299 1.00 54.66 24 VAL B O 1
ATOM 2417 N N . THR B 1 26 ? 68.432 -2.114 21.917 1.00 55.97 25 THR B N 1
ATOM 2418 C CA . THR B 1 26 ? 68.956 -2.086 20.555 1.00 54.77 25 THR B CA 1
ATOM 2419 C C . THR B 1 26 ? 68.890 -3.457 19.895 1.00 56.57 25 THR B C 1
ATOM 2420 O O . THR B 1 26 ? 68.496 -3.563 18.736 1.00 54.34 25 THR B O 1
ATOM 2424 N N . ARG B 1 27 ? 69.245 -4.512 20.627 1.00 59.73 26 ARG B N 1
ATOM 2425 C CA . ARG B 1 27 ? 69.151 -5.865 20.065 1.00 63.11 26 ARG B CA 1
ATOM 2426 C C . ARG B 1 27 ? 67.699 -6.216 19.754 1.00 63.12 26 ARG B C 1
ATOM 2427 O O . ARG B 1 27 ? 67.400 -6.760 18.687 1.00 66.31 26 ARG B O 1
ATOM 2435 N N . TYR B 1 28 ? 66.794 -5.882 20.667 1.00 61.17 27 TYR B N 1
ATOM 2436 C CA . TYR B 1 28 ? 65.384 -6.073 20.408 1.00 63.26 27 TYR B CA 1
ATOM 2437 C C . TYR B 1 28 ? 64.937 -5.292 19.166 1.00 62.29 27 TYR B C 1
ATOM 2438 O O . TYR B 1 28 ? 64.319 -5.864 18.261 1.00 64.24 27 TYR B O 1
ATOM 2447 N N . LEU B 1 29 ? 65.250 -3.998 19.109 1.00 58.20 28 LEU B N 1
ATOM 2448 C CA . LEU B 1 29 ? 64.900 -3.206 17.919 1.00 57.61 28 LEU B CA 1
ATOM 2449 C C . LEU B 1 29 ? 65.404 -3.881 16.627 1.00 56.20 28 LEU B C 1
ATOM 2450 O O . LEU B 1 29 ? 64.683 -3.925 15.642 1.00 53.51 28 LEU B O 1
ATOM 2455 N N . PHE B 1 30 ? 66.630 -4.407 16.654 1.00 56.44 29 PHE B N 1
ATOM 2456 C CA . PHE B 1 30 ? 67.215 -5.123 15.514 1.00 59.36 29 PHE B CA 1
ATOM 2457 C C . PHE B 1 30 ? 66.470 -6.426 15.178 1.00 62.06 29 PHE B C 1
ATOM 2458 O O . PHE B 1 30 ? 66.195 -6.690 14.009 1.00 62.38 29 PHE B O 1
ATOM 2466 N N . GLU B 1 31 ? 66.143 -7.232 16.189 1.00 63.43 30 GLU B N 1
ATOM 2467 C CA . GLU B 1 31 ? 65.362 -8.461 15.964 1.00 67.12 30 GLU B CA 1
ATOM 2468 C C . GLU B 1 31 ? 63.984 -8.168 15.357 1.00 67.48 30 GLU B C 1
ATOM 2469 O O . GLU B 1 31 ? 63.441 -8.984 14.612 1.00 65.80 30 GLU B O 1
ATOM 2475 N N . GLN B 1 32 ? 63.428 -7.003 15.692 1.00 66.97 31 GLN B N 1
ATOM 2476 C CA . GLN B 1 32 ? 62.083 -6.612 15.262 1.00 68.38 31 GLN B CA 1
ATOM 2477 C C . GLN B 1 32 ? 62.086 -5.854 13.933 1.00 68.99 31 GLN B C 1
ATOM 2478 O O . GLN B 1 32 ? 61.039 -5.368 13.497 1.00 65.81 31 GLN B O 1
ATOM 2484 N N . ARG B 1 33 ? 63.256 -5.772 13.293 1.00 71.47 32 ARG B N 1
ATOM 2485 C CA . ARG B 1 33 ? 63.432 -5.066 12.019 1.00 75.55 32 ARG B CA 1
ATOM 2486 C C . ARG B 1 33 ? 62.944 -3.619 12.081 1.00 73.07 32 ARG B C 1
ATOM 2487 O O . ARG B 1 33 ? 62.361 -3.105 11.126 1.00 78.38 32 ARG B O 1
ATOM 2495 N N . CYS B 1 34 ? 63.196 -2.969 13.212 1.00 71.16 33 CYS B N 1
ATOM 2496 C CA . CYS B 1 34 ? 62.917 -1.549 13.374 1.00 69.69 33 CYS B CA 1
ATOM 2497 C C . CYS B 1 34 ? 64.168 -0.767 13.016 1.00 69.25 33 CYS B C 1
ATOM 2498 O O . CYS B 1 34 ? 65.201 -0.883 13.688 1.00 69.85 33 CYS B O 1
ATOM 2501 N N . TYR B 1 35 ? 64.070 0.018 11.947 1.00 66.56 34 TYR B N 1
ATOM 2502 C CA . TYR B 1 35 ? 65.207 0.749 11.420 1.00 64.97 34 TYR B CA 1
ATOM 2503 C C . TYR B 1 35 ? 65.447 2.026 12.237 1.00 60.71 34 TYR B C 1
ATOM 2504 O O . TYR B 1 35 ? 64.659 2.963 12.179 1.00 57.51 34 TYR B O 1
ATOM 2513 N N . VAL B 1 36 ? 66.550 2.058 12.978 1.00 58.24 35 VAL B N 1
ATOM 2514 C CA . VAL B 1 36 ? 66.852 3.171 13.865 1.00 57.55 35 VAL B CA 1
ATOM 2515 C C . VAL B 1 36 ? 67.413 4.353 13.076 1.00 57.10 35 VAL B C 1
ATOM 2516 O O . VAL B 1 36 ? 68.349 4.193 12.290 1.00 55.37 35 VAL B O 1
ATOM 2520 N N . THR B 1 37 ? 66.821 5.531 13.280 1.00 57.56 36 THR B N 1
ATOM 2521 C CA . THR B 1 37 ? 67.245 6.752 12.585 1.00 58.46 36 THR B CA 1
ATOM 2522 C C . THR B 1 37 ? 68.096 7.641 13.496 1.00 59.05 36 THR B C 1
ATOM 2523 O O . THR B 1 37 ? 68.985 8.343 13.023 1.00 57.67 36 THR B O 1
ATOM 2527 N N . GLU B 1 38 ? 67.820 7.628 14.794 1.00 61.89 37 GLU B N 1
ATOM 2528 C CA . GLU B 1 38 ? 68.750 8.223 15.761 1.00 67.39 37 GLU B CA 1
ATOM 2529 C C . GLU B 1 38 ? 68.508 7.770 17.190 1.00 64.98 37 GLU B C 1
ATOM 2530 O O . GLU B 1 38 ? 67.443 7.253 17.539 1.00 68.66 37 GLU B O 1
ATOM 2536 N N . HIS B 1 39 ? 69.538 7.974 17.998 1.00 68.21 38 HIS B N 1
ATOM 2537 C CA . HIS B 1 39 ? 69.755 7.248 19.238 1.00 70.91 38 HIS B CA 1
ATOM 2538 C C . HIS B 1 39 ? 70.453 8.250 20.166 1.00 67.12 38 HIS B C 1
ATOM 2539 O O . HIS B 1 39 ? 71.516 8.762 19.820 1.00 64.01 38 HIS B O 1
ATOM 2546 N N . HIS B 1 40 ? 69.850 8.556 21.313 1.00 65.59 39 HIS B N 1
ATOM 2547 C CA . HIS B 1 40 ? 70.517 9.353 22.347 1.00 63.61 39 HIS B CA 1
ATOM 2548 C C . HIS B 1 40 ? 70.309 8.702 23.712 1.00 64.81 39 HIS B C 1
ATOM 2549 O O . HIS B 1 40 ? 69.200 8.267 24.039 1.00 60.69 39 HIS B O 1
ATOM 2556 N N . SER B 1 41 ? 71.382 8.625 24.498 1.00 62.11 40 SER B N 1
ATOM 2557 C CA . SER B 1 41 ? 71.324 7.980 25.802 1.00 64.90 40 SER B CA 1
ATOM 2558 C C . SER B 1 41 ? 72.270 8.626 26.796 1.00 60.82 40 SER B C 1
ATOM 2559 O O . SER B 1 41 ? 73.218 9.309 26.411 1.00 56.65 40 SER B O 1
ATOM 2562 N N . PHE B 1 42 ? 71.998 8.377 28.076 1.00 56.80 41 PHE B N 1
ATOM 2563 C CA . PHE B 1 42 ? 72.768 8.937 29.183 1.00 54.01 41 PHE B CA 1
ATOM 2564 C C . PHE B 1 42 ? 72.695 7.991 30.396 1.00 54.07 41 PHE B C 1
ATOM 2565 O O . PHE B 1 42 ? 71.611 7.530 30.783 1.00 52.37 41 PHE B O 1
ATOM 2573 N N . ASP B 1 43 ? 73.859 7.681 30.966 1.00 55.67 42 ASP B N 1
ATOM 2574 C CA . ASP B 1 43 ? 73.959 6.847 32.170 1.00 55.41 42 ASP B CA 1
ATOM 2575 C C . ASP B 1 43 ? 74.428 7.745 33.306 1.00 54.50 42 ASP B C 1
ATOM 2576 O O . ASP B 1 43 ? 75.570 8.176 33.332 1.00 54.13 42 ASP B O 1
ATOM 2581 N N . ASP B 1 44 ? 73.519 8.048 34.224 1.00 57.22 43 ASP B N 1
ATOM 2582 C CA . ASP B 1 44 ? 73.797 8.928 35.350 1.00 57.39 43 ASP B CA 1
ATOM 2583 C C . ASP B 1 44 ? 74.539 8.109 36.401 1.00 58.28 43 ASP B C 1
ATOM 2584 O O . ASP B 1 44 ? 73.957 7.203 36.995 1.00 58.62 43 ASP B O 1
ATOM 2589 N N . ARG B 1 45 ? 75.820 8.415 36.620 1.00 60.06 44 ARG B N 1
ATOM 2590 C CA . ARG B 1 45 ? 76.617 7.665 37.595 1.00 64.38 44 ARG B CA 1
ATOM 2591 C C . ARG B 1 45 ? 76.283 8.027 39.054 1.00 63.66 44 ARG B C 1
ATOM 2592 O O . ARG B 1 45 ? 76.623 7.277 39.971 1.00 62.37 44 ARG B O 1
ATOM 2600 N N . GLN B 1 46 ? 75.604 9.155 39.265 1.00 62.30 45 GLN B N 1
ATOM 2601 C CA . GLN B 1 46 ? 75.179 9.553 40.614 1.00 65.39 45 GLN B CA 1
ATOM 2602 C C . GLN B 1 46 ? 73.851 8.916 41.051 1.00 63.76 45 GLN B C 1
ATOM 2603 O O . GLN B 1 46 ? 73.732 8.481 42.189 1.00 61.48 45 GLN B O 1
ATOM 2609 N N . SER B 1 47 ? 72.856 8.882 40.165 1.00 61.52 46 SER B N 1
ATOM 2610 C CA . SER B 1 47 ? 71.524 8.353 40.512 1.00 58.43 46 SER B CA 1
ATOM 2611 C C . SER B 1 47 ? 71.360 6.860 40.206 1.00 59.45 46 SER B C 1
ATOM 2612 O O . SER B 1 47 ? 70.383 6.242 40.639 1.00 58.41 46 SER B O 1
ATOM 2615 N N . GLY B 1 48 ? 72.301 6.289 39.450 1.00 59.12 47 GLY B N 1
ATOM 2616 C CA . GLY B 1 48 ? 72.262 4.867 39.098 1.00 58.93 47 GLY B CA 1
ATOM 2617 C C . GLY B 1 48 ? 71.190 4.512 38.081 1.00 59.02 47 GLY B C 1
ATOM 2618 O O . GLY B 1 48 ? 70.746 3.370 38.036 1.00 60.77 47 GLY B O 1
ATOM 2619 N N . ARG B 1 49 ? 70.800 5.480 37.248 1.00 59.13 48 ARG B N 1
ATOM 2620 C CA . ARG B 1 49 ? 69.732 5.305 36.262 1.00 58.30 48 ARG B CA 1
ATOM 2621 C C . ARG B 1 49 ? 70.275 5.506 34.850 1.00 57.63 48 ARG B C 1
ATOM 2622 O O . ARG B 1 49 ? 71.161 6.339 34.619 1.00 58.48 48 ARG B O 1
ATOM 2630 N N . PHE B 1 50 ? 69.723 4.752 33.909 1.00 56.46 49 PHE B N 1
ATOM 2631 C CA . PHE B 1 50 ? 70.109 4.814 32.506 1.00 55.42 49 PHE B CA 1
ATOM 2632 C C . PHE B 1 50 ? 68.888 5.277 31.753 1.00 54.70 49 PHE B C 1
ATOM 2633 O O . PHE B 1 50 ? 67.765 4.876 32.082 1.00 54.50 49 PHE B O 1
ATOM 2641 N N . PHE B 1 51 ? 69.110 6.129 30.756 1.00 52.16 50 PHE B N 1
ATOM 2642 C CA . PHE B 1 51 ? 68.037 6.720 29.958 1.00 51.44 50 PHE B CA 1
ATOM 2643 C C . PHE B 1 51 ? 68.362 6.605 28.476 1.00 50.61 50 PHE B C 1
ATOM 2644 O O . PHE B 1 51 ? 69.519 6.825 28.079 1.00 51.96 50 PHE B O 1
ATOM 2652 N N . ILE B 1 52 ? 67.356 6.252 27.669 1.00 47.83 51 ILE B N 1
ATOM 2653 C CA . ILE B 1 52 ? 67.522 6.153 26.204 1.00 48.55 51 ILE B CA 1
ATOM 2654 C C . ILE B 1 52 ? 66.275 6.640 25.460 1.00 49.46 51 ILE B C 1
ATOM 2655 O O . ILE B 1 52 ? 65.137 6.359 25.866 1.00 49.32 51 ILE B O 1
ATOM 2660 N N . ARG B 1 53 ? 66.520 7.378 24.380 1.00 49.66 52 ARG B N 1
ATOM 2661 C CA . ARG B 1 53 ? 65.490 7.848 23.465 1.00 51.55 52 ARG B CA 1
ATOM 2662 C C . ARG B 1 53 ? 65.892 7.430 22.058 1.00 51.64 52 ARG B C 1
ATOM 2663 O O . ARG B 1 53 ? 66.984 7.749 21.604 1.00 52.80 52 ARG B O 1
ATOM 2671 N N . VAL B 1 54 ? 65.001 6.716 21.385 1.00 51.90 53 VAL B N 1
ATOM 2672 C CA A VAL B 1 54 ? 65.281 6.193 20.063 0.50 52.37 53 VAL B CA 1
ATOM 2673 C CA B VAL B 1 54 ? 65.259 6.145 20.073 0.50 52.33 53 VAL B CA 1
ATOM 2674 C C . VAL B 1 54 ? 64.136 6.525 19.119 1.00 54.64 53 VAL B C 1
ATOM 2675 O O . VAL B 1 54 ? 62.960 6.417 19.476 1.00 55.16 53 VAL B O 1
ATOM 2682 N N . GLU B 1 55 ? 64.501 6.964 17.917 1.00 57.06 54 GLU B N 1
ATOM 2683 C CA . GLU B 1 55 ? 63.544 7.187 16.852 1.00 57.81 54 GLU B CA 1
ATOM 2684 C C . GLU B 1 55 ? 63.776 6.074 15.836 1.00 58.45 54 GLU B C 1
ATOM 2685 O O . GLU B 1 55 ? 64.919 5.667 15.600 1.00 55.04 54 GLU B O 1
ATOM 2691 N N . PHE B 1 56 ? 62.697 5.546 15.270 1.00 58.63 55 PHE B N 1
ATOM 2692 C CA . PHE B 1 56 ? 62.823 4.495 14.269 1.00 60.09 55 PHE B CA 1
ATOM 2693 C C . PHE B 1 56 ? 61.670 4.482 13.282 1.00 62.86 55 PHE B C 1
ATOM 2694 O O . PHE B 1 56 ? 60.608 5.037 13.542 1.00 65.56 55 PHE B O 1
ATOM 2702 N N . ARG B 1 57 ? 61.904 3.845 12.141 1.00 66.70 56 ARG B N 1
ATOM 2703 C CA . ARG B 1 57 ? 60.892 3.695 11.113 1.00 69.76 56 ARG B CA 1
ATOM 2704 C C . ARG B 1 57 ? 60.327 2.295 11.257 1.00 71.40 56 ARG B C 1
ATOM 2705 O O . ARG B 1 57 ? 61.087 1.330 11.353 1.00 72.54 56 ARG B O 1
ATOM 2713 N N . GLN B 1 58 ? 59.000 2.179 11.293 1.00 70.36 57 GLN B N 1
ATOM 2714 C CA . GLN B 1 58 ? 58.362 0.873 11.460 1.00 70.44 57 GLN B CA 1
ATOM 2715 C C . GLN B 1 58 ? 58.580 0.014 10.220 1.00 71.40 57 GLN B C 1
ATOM 2716 O O . GLN B 1 58 ? 58.747 0.547 9.122 1.00 71.93 57 GLN B O 1
ATOM 2722 N N . PRO B 1 59 ? 58.613 -1.316 10.395 1.00 71.58 58 PRO B N 1
ATOM 2723 C CA . PRO B 1 59 ? 58.627 -2.208 9.238 1.00 78.79 58 PRO B CA 1
ATOM 2724 C C . PRO B 1 59 ? 57.240 -2.342 8.615 1.00 81.45 58 PRO B C 1
ATOM 2725 O O . PRO B 1 59 ? 56.246 -1.910 9.212 1.00 81.60 58 PRO B O 1
ATOM 2729 N N . ASP B 1 60 ? 57.178 -2.930 7.424 1.00 81.56 59 ASP B N 1
ATOM 2730 C CA . ASP B 1 60 ? 55.896 -3.231 6.803 1.00 84.40 59 ASP B CA 1
ATOM 2731 C C . ASP B 1 60 ? 55.170 -4.282 7.637 1.00 84.57 59 ASP B C 1
ATOM 2732 O O . ASP B 1 60 ? 55.789 -5.229 8.130 1.00 83.74 59 ASP B O 1
ATOM 2737 N N . ASP B 1 61 ? 53.863 -4.101 7.809 1.00 85.92 60 ASP B N 1
ATOM 2738 C CA . ASP B 1 61 ? 53.048 -5.013 8.615 1.00 87.85 60 ASP B CA 1
ATOM 2739 C C . ASP B 1 61 ? 53.592 -5.103 10.045 1.00 84.55 60 ASP B C 1
ATOM 2740 O O . ASP B 1 61 ? 53.883 -6.189 10.550 1.00 88.55 60 ASP B O 1
ATOM 2745 N N . PHE B 1 62 ? 53.723 -3.942 10.682 1.00 78.30 61 PHE B N 1
ATOM 2746 C CA . PHE B 1 62 ? 54.258 -3.832 12.038 1.00 73.76 61 PHE B CA 1
ATOM 2747 C C . PHE B 1 62 ? 53.233 -4.311 13.054 1.00 75.21 61 PHE B C 1
ATOM 2748 O O . PHE B 1 62 ? 52.165 -3.714 13.184 1.00 76.75 61 PHE B O 1
ATOM 2756 N N . ASP B 1 63 ? 53.561 -5.385 13.769 1.00 74.75 62 ASP B N 1
ATOM 2757 C CA . ASP B 1 63 ? 52.727 -5.868 14.863 1.00 75.45 62 ASP B CA 1
ATOM 2758 C C . ASP B 1 63 ? 53.027 -5.045 16.117 1.00 74.94 62 ASP B C 1
ATOM 2759 O O . ASP B 1 63 ? 54.010 -5.297 16.814 1.00 75.52 62 ASP B O 1
ATOM 2764 N N . GLU B 1 64 ? 52.174 -4.065 16.399 1.00 74.10 63 GLU B N 1
ATOM 2765 C CA . GLU B 1 64 ? 52.402 -3.144 17.508 1.00 73.86 63 GLU B CA 1
ATOM 2766 C C . GLU B 1 64 ? 52.206 -3.812 18.868 1.00 74.64 63 GLU B C 1
ATOM 2767 O O . GLU B 1 64 ? 52.988 -3.578 19.793 1.00 72.91 63 GLU B O 1
ATOM 2773 N N . ALA B 1 65 ? 51.159 -4.626 18.986 1.00 75.36 64 ALA B N 1
ATOM 2774 C CA . ALA B 1 65 ? 50.886 -5.363 20.220 1.00 76.88 64 ALA B CA 1
ATOM 2775 C C . ALA B 1 65 ? 52.011 -6.344 20.529 1.00 80.05 64 ALA B C 1
ATOM 2776 O O . ALA B 1 65 ? 52.426 -6.474 21.681 1.00 81.07 64 ALA B O 1
ATOM 2778 N N . GLY B 1 66 ? 52.499 -7.030 19.496 1.00 80.38 65 GLY B N 1
ATOM 2779 C CA . GLY B 1 66 ? 53.585 -8.002 19.649 1.00 80.96 65 GLY B CA 1
ATOM 2780 C C . GLY B 1 66 ? 54.917 -7.367 20.009 1.00 79.49 65 GLY B C 1
ATOM 2781 O O . GLY B 1 66 ? 55.738 -7.979 20.695 1.00 81.35 65 GLY B O 1
ATOM 2782 N N . PHE B 1 67 ? 55.128 -6.141 19.534 1.00 73.21 66 PHE B N 1
ATOM 2783 C CA . PHE B 1 67 ? 56.336 -5.385 19.829 1.00 70.17 66 PHE B CA 1
ATOM 2784 C C . PHE B 1 67 ? 56.354 -4.930 21.286 1.00 68.39 66 PHE B C 1
ATOM 2785 O O . PHE B 1 67 ? 57.361 -5.087 21.974 1.00 66.54 66 PHE B O 1
ATOM 2793 N N . ARG B 1 68 ? 55.243 -4.349 21.736 1.00 66.90 67 ARG B N 1
ATOM 2794 C CA . ARG B 1 68 ? 55.088 -3.918 23.123 1.00 66.83 67 ARG B CA 1
ATOM 2795 C C . ARG B 1 68 ? 55.178 -5.096 24.079 1.00 67.31 67 ARG B C 1
ATOM 2796 O O . ARG B 1 68 ? 55.810 -5.007 25.130 1.00 64.88 67 ARG B O 1
ATOM 2804 N N . ALA B 1 69 ? 54.526 -6.193 23.706 1.00 70.96 68 ALA B N 1
ATOM 2805 C CA . ALA B 1 69 ? 54.528 -7.413 24.501 1.00 74.30 68 ALA B CA 1
ATOM 2806 C C . ALA B 1 69 ? 55.927 -8.013 24.577 1.00 78.75 68 ALA B C 1
ATOM 2807 O O . ALA B 1 69 ? 56.348 -8.496 25.633 1.00 78.91 68 ALA B O 1
ATOM 2809 N N . GLY B 1 70 ? 56.642 -7.987 23.454 1.00 83.41 69 GLY B N 1
ATOM 2810 C CA . GLY B 1 70 ? 57.991 -8.547 23.385 1.00 85.98 69 GLY B CA 1
ATOM 2811 C C . GLY B 1 70 ? 58.996 -7.679 24.116 1.00 87.90 69 GLY B C 1
ATOM 2812 O O . GLY B 1 70 ? 60.042 -8.166 24.544 1.00 90.46 69 GLY B O 1
ATOM 2813 N N . LEU B 1 71 ? 58.671 -6.394 24.260 1.00 85.89 70 LEU B N 1
ATOM 2814 C CA . LEU B 1 71 ? 59.517 -5.452 24.984 1.00 86.14 70 LEU B CA 1
ATOM 2815 C C . LEU B 1 71 ? 59.288 -5.542 26.489 1.00 89.66 70 LEU B C 1
ATOM 2816 O O . LEU B 1 71 ? 60.234 -5.406 27.265 1.00 98.19 70 LEU B O 1
ATOM 2821 N N . ALA B 1 72 ? 58.038 -5.766 26.898 1.00 93.15 71 ALA B N 1
ATOM 2822 C CA . ALA B 1 72 ? 57.695 -5.938 28.321 1.00 91.55 71 ALA B CA 1
ATOM 2823 C C . ALA B 1 72 ? 58.340 -7.191 28.937 1.00 88.34 71 ALA B C 1
ATOM 2824 O O . ALA B 1 72 ? 58.689 -7.199 30.113 1.00 87.31 71 ALA B O 1
ATOM 2826 N N . GLU B 1 73 ? 58.495 -8.236 28.131 1.00 89.21 72 GLU B N 1
ATOM 2827 C CA . GLU B 1 73 ? 59.134 -9.478 28.558 1.00 93.79 72 GLU B CA 1
ATOM 2828 C C . GLU B 1 73 ? 60.651 -9.299 28.738 1.00 99.25 72 GLU B C 1
ATOM 2829 O O . GLU B 1 73 ? 61.231 -9.811 29.696 1.00 104.67 72 GLU B O 1
ATOM 2835 N N . ARG B 1 74 ? 61.286 -8.576 27.814 1.00 106.63 73 ARG B N 1
ATOM 2836 C CA . ARG B 1 74 ? 62.732 -8.283 27.880 1.00 107.68 73 ARG B CA 1
ATOM 2837 C C . ARG B 1 74 ? 63.072 -7.342 29.044 1.00 107.96 73 ARG B C 1
ATOM 2838 O O . ARG B 1 74 ? 64.190 -7.367 29.574 1.00 106.00 73 ARG B O 1
ATOM 2846 N N . SER B 1 75 ? 62.101 -6.516 29.429 1.00 106.19 74 SER B N 1
ATOM 2847 C CA . SER B 1 75 ? 62.310 -5.475 30.429 1.00 105.25 74 SER B CA 1
ATOM 2848 C C . SER B 1 75 ? 62.193 -5.977 31.871 1.00 106.96 74 SER B C 1
ATOM 2849 O O . SER B 1 75 ? 62.856 -5.442 32.760 1.00 110.48 74 SER B O 1
ATOM 2852 N N . GLU B 1 76 ? 61.353 -6.988 32.108 1.00 106.53 75 GLU B N 1
ATOM 2853 C CA . GLU B 1 76 ? 61.150 -7.531 33.461 1.00 96.00 75 GLU B CA 1
ATOM 2854 C C . GLU B 1 76 ? 62.480 -7.889 34.117 1.00 91.58 75 GLU B C 1
ATOM 2855 O O . GLU B 1 76 ? 62.689 -7.609 35.291 1.00 91.71 75 GLU B O 1
ATOM 2857 N N . ALA B 1 77 ? 63.384 -8.479 33.340 1.00 92.25 76 ALA B N 1
ATOM 2858 C CA . ALA B 1 77 ? 64.729 -8.821 33.815 1.00 92.29 76 ALA B CA 1
ATOM 2859 C C . ALA B 1 77 ? 65.594 -7.599 34.180 1.00 90.42 76 ALA B C 1
ATOM 2860 O O . ALA B 1 77 ? 66.562 -7.739 34.930 1.00 93.33 76 ALA B O 1
ATOM 2862 N N . PHE B 1 78 ? 65.260 -6.421 33.647 1.00 83.53 77 PHE B N 1
ATOM 2863 C CA . PHE B 1 78 ? 66.015 -5.190 33.920 1.00 78.81 77 PHE B CA 1
ATOM 2864 C C . PHE B 1 78 ? 65.301 -4.187 34.828 1.00 74.15 77 PHE B C 1
ATOM 2865 O O . PHE B 1 78 ? 65.923 -3.230 35.274 1.00 76.30 77 PHE B O 1
ATOM 2873 N N . GLY B 1 79 ? 64.015 -4.398 35.104 1.00 71.37 78 GLY B N 1
ATOM 2874 C CA . GLY B 1 79 ? 63.219 -3.425 35.864 1.00 69.54 78 GLY B CA 1
ATOM 2875 C C . GLY B 1 79 ? 63.060 -2.138 35.071 1.00 70.35 78 GLY B C 1
ATOM 2876 O O . GLY B 1 79 ? 63.128 -1.034 35.616 1.00 65.14 78 GLY B O 1
ATOM 2885 N N . ALA B 1 81 ? 61.316 0.583 32.389 1.00 61.82 80 ALA B N 1
ATOM 2886 C CA . ALA B 1 81 ? 60.063 1.225 32.025 1.00 62.42 80 ALA B CA 1
ATOM 2887 C C . ALA B 1 81 ? 60.261 1.914 30.678 1.00 65.64 80 ALA B C 1
ATOM 2888 O O . ALA B 1 81 ? 61.145 2.760 30.532 1.00 65.89 80 ALA B O 1
ATOM 2890 N N . PHE B 1 82 ? 59.435 1.554 29.705 1.00 67.62 81 PHE B N 1
ATOM 2891 C CA . PHE B 1 82 ? 59.512 2.141 28.382 1.00 68.66 81 PHE B CA 1
ATOM 2892 C C . PHE B 1 82 ? 58.192 2.804 27.999 1.00 65.75 81 PHE B C 1
ATOM 2893 O O . PHE B 1 82 ? 57.145 2.511 28.571 1.00 63.94 81 PHE B O 1
ATOM 2901 N N . GLU B 1 83 ? 58.263 3.710 27.032 1.00 64.37 82 GLU B N 1
ATOM 2902 C CA . GLU B 1 83 ? 57.080 4.342 26.467 1.00 65.80 82 GLU B CA 1
ATOM 2903 C C . GLU B 1 83 ? 57.259 4.408 24.955 1.00 63.30 82 GLU B C 1
ATOM 2904 O O . GLU B 1 83 ? 58.281 4.890 24.464 1.00 55.84 82 GLU B O 1
ATOM 2910 N N . LEU B 1 84 ? 56.265 3.905 24.230 1.00 61.18 83 LEU B N 1
ATOM 2911 C CA . LEU B 1 84 ? 56.301 3.879 22.779 1.00 59.40 83 LEU B CA 1
ATOM 2912 C C . LEU B 1 84 ? 55.220 4.797 22.219 1.00 60.37 83 LEU B C 1
ATOM 2913 O O . LEU B 1 84 ? 54.034 4.599 22.489 1.00 58.75 83 LEU B O 1
ATOM 2918 N N . THR B 1 85 ? 55.641 5.781 21.425 1.00 59.85 84 THR B N 1
ATOM 2919 C CA . THR B 1 85 ? 54.755 6.801 20.870 1.00 60.09 84 THR B CA 1
ATOM 2920 C C . THR B 1 85 ? 54.660 6.668 19.356 1.00 61.73 84 THR B C 1
ATOM 2921 O O . THR B 1 85 ? 55.682 6.614 18.673 1.00 62.62 84 THR B O 1
ATOM 2925 N N . ALA B 1 86 ? 53.438 6.633 18.832 1.00 63.12 85 ALA B N 1
ATOM 2926 C CA . ALA B 1 86 ? 53.222 6.463 17.394 1.00 63.46 85 ALA B CA 1
ATOM 2927 C C . ALA B 1 86 ? 53.562 7.745 16.614 1.00 63.74 85 ALA B C 1
ATOM 2928 O O . ALA B 1 86 ? 53.610 8.833 17.193 1.00 59.36 85 ALA B O 1
ATOM 2930 N N . PRO B 1 87 ? 53.818 7.614 15.294 1.00 67.03 86 PRO B N 1
ATOM 2931 C CA . PRO B 1 87 ? 54.222 8.729 14.430 1.00 66.21 86 PRO B CA 1
ATOM 2932 C C . PRO B 1 87 ? 53.331 9.967 14.516 1.00 65.27 86 PRO B C 1
ATOM 2933 O O . PRO B 1 87 ? 53.823 11.074 14.702 1.00 62.83 86 PRO B O 1
ATOM 2937 N N . ASN B 1 88 ? 52.029 9.778 14.385 1.00 69.29 87 ASN B N 1
ATOM 2938 C CA . ASN B 1 88 ? 51.116 10.918 14.279 1.00 79.66 87 ASN B CA 1
ATOM 2939 C C . ASN B 1 88 ? 50.583 11.427 15.627 1.00 78.62 87 ASN B C 1
ATOM 2940 O O . ASN B 1 88 ? 49.621 12.199 15.656 1.00 80.39 87 ASN B O 1
ATOM 2945 N N . HIS B 1 89 ? 51.204 11.005 16.730 1.00 71.84 88 HIS B N 1
ATOM 2946 C CA . HIS B 1 89 ? 50.629 11.215 18.057 1.00 68.60 88 HIS B CA 1
ATOM 2947 C C . HIS B 1 89 ? 50.670 12.679 18.495 1.00 64.70 88 HIS B C 1
ATOM 2948 O O . HIS B 1 89 ? 51.714 13.316 18.464 1.00 62.43 88 HIS B O 1
ATOM 2955 N N . ARG B 1 90 ? 49.507 13.181 18.903 1.00 63.54 89 ARG B N 1
ATOM 2956 C CA . ARG B 1 90 ? 49.342 14.520 19.441 1.00 60.65 89 ARG B CA 1
ATOM 2957 C C . ARG B 1 90 ? 48.735 14.390 20.849 1.00 61.17 89 ARG B C 1
ATOM 2958 O O . ARG B 1 90 ? 47.562 14.023 20.985 1.00 61.94 89 ARG B O 1
ATOM 2966 N N . PRO B 1 91 ? 49.535 14.660 21.902 1.00 56.02 90 PRO B N 1
ATOM 2967 C CA . PRO B 1 91 ? 49.012 14.593 23.263 1.00 56.06 90 PRO B CA 1
ATOM 2968 C C . PRO B 1 91 ? 47.818 15.514 23.486 1.00 56.13 90 PRO B C 1
ATOM 2969 O O . PRO B 1 91 ? 47.837 16.665 23.061 1.00 54.65 90 PRO B O 1
ATOM 2973 N N . LYS B 1 92 ? 46.783 14.994 24.133 1.00 58.69 91 LYS B N 1
ATOM 2974 C CA . LYS B 1 92 ? 45.658 15.816 24.562 1.00 61.85 91 LYS B CA 1
ATOM 2975 C C . LYS B 1 92 ? 46.077 16.567 25.827 1.00 59.68 91 LYS B C 1
ATOM 2976 O O . LYS B 1 92 ? 46.664 15.973 26.737 1.00 58.89 91 LYS B O 1
ATOM 2982 N N . VAL B 1 93 ? 45.777 17.864 25.877 1.00 57.97 92 VAL B N 1
ATOM 2983 C CA . VAL B 1 93 ? 46.306 18.744 26.915 1.00 55.60 92 VAL B CA 1
ATOM 2984 C C . VAL B 1 93 ? 45.220 19.596 27.550 1.00 56.35 92 VAL B C 1
ATOM 2985 O O . VAL B 1 93 ? 44.402 20.183 26.849 1.00 59.28 92 VAL B O 1
ATOM 2989 N N . VAL B 1 94 ? 45.227 19.663 28.881 1.00 55.71 93 VAL B N 1
ATOM 2990 C CA . VAL B 1 94 ? 44.389 20.598 29.630 1.00 53.86 93 VAL B CA 1
ATOM 2991 C C . VAL B 1 94 ? 45.268 21.744 30.135 1.00 51.49 93 VAL B C 1
ATOM 2992 O O . VAL B 1 94 ? 46.333 21.519 30.709 1.00 48.64 93 VAL B O 1
ATOM 2996 N N . ILE B 1 95 ? 44.855 22.976 29.865 1.00 53.31 94 ILE B N 1
ATOM 2997 C CA . ILE B 1 95 ? 45.598 24.138 30.344 1.00 52.21 94 ILE B CA 1
ATOM 2998 C C . ILE B 1 95 ? 44.774 24.776 31.447 1.00 53.88 94 ILE B C 1
ATOM 2999 O O . ILE B 1 95 ? 43.582 25.044 31.277 1.00 54.37 94 ILE B O 1
ATOM 3012 N N . VAL B 1 97 ? 44.264 27.950 34.083 1.00 56.47 96 VAL B N 1
ATOM 3013 C CA . VAL B 1 97 ? 44.572 29.374 34.166 1.00 57.98 96 VAL B CA 1
ATOM 3014 C C . VAL B 1 97 ? 43.800 30.045 35.285 1.00 58.21 96 VAL B C 1
ATOM 3015 O O . VAL B 1 97 ? 42.770 29.545 35.727 1.00 56.33 96 VAL B O 1
ATOM 3019 N N . SER B 1 98 ? 44.319 31.183 35.731 1.00 58.97 97 SER B N 1
ATOM 3020 C CA . SER B 1 98 ? 43.619 32.053 36.653 1.00 60.20 97 SER B CA 1
ATOM 3021 C C . SER B 1 98 ? 43.352 33.355 35.891 1.00 62.46 97 SER B C 1
ATOM 3022 O O . SER B 1 98 ? 42.596 33.328 34.922 1.00 70.46 97 SER B O 1
ATOM 3025 N N . LYS B 1 99 ? 43.974 34.468 36.274 1.00 59.51 98 LYS B N 1
ATOM 3026 C CA . LYS B 1 99 ? 43.694 35.751 35.624 1.00 61.21 98 LYS B CA 1
ATOM 3027 C C . LYS B 1 99 ? 44.720 36.173 34.547 1.00 60.51 98 LYS B C 1
ATOM 3028 O O . LYS B 1 99 ? 44.365 36.883 33.601 1.00 61.32 98 LYS B O 1
ATOM 3034 N N . ALA B 1 100 ? 45.971 35.734 34.684 1.00 55.93 99 ALA B N 1
ATOM 3035 C CA . ALA B 1 100 ? 47.033 36.110 33.758 1.00 53.95 99 ALA B CA 1
ATOM 3036 C C . ALA B 1 100 ? 46.924 35.304 32.471 1.00 53.33 99 ALA B C 1
ATOM 3037 O O . ALA B 1 100 ? 46.855 34.080 32.516 1.00 53.60 99 ALA B O 1
ATOM 3039 N N . ASP B 1 101 ? 46.934 35.995 31.331 1.00 53.62 100 ASP B N 1
ATOM 3040 C CA . ASP B 1 101 ? 46.713 35.365 30.024 1.00 52.16 100 ASP B CA 1
ATOM 3041 C C . ASP B 1 101 ? 47.975 35.159 29.172 1.00 51.69 100 ASP B C 1
ATOM 3042 O O . ASP B 1 101 ? 47.899 34.575 28.096 1.00 53.22 100 ASP B O 1
ATOM 3047 N N . HIS B 1 102 ? 49.126 35.630 29.646 1.00 50.12 101 HIS B N 1
ATOM 3048 C CA . HIS B 1 102 ? 50.334 35.614 28.827 1.00 49.50 101 HIS B CA 1
ATOM 3049 C C . HIS B 1 102 ? 50.749 34.201 28.411 1.00 50.51 101 HIS B C 1
ATOM 3050 O O . HIS B 1 102 ? 51.018 33.962 27.230 1.00 47.33 101 HIS B O 1
ATOM 3057 N N . CYS B 1 103 ? 50.757 33.263 29.359 1.00 49.98 102 CYS B N 1
ATOM 3058 C CA . CYS B 1 103 ? 51.191 31.902 29.062 1.00 49.20 102 CYS B CA 1
ATOM 3059 C C . CYS B 1 103 ? 50.164 31.144 28.229 1.00 49.61 102 CYS B C 1
ATOM 3060 O O . CYS B 1 103 ? 50.542 30.428 27.298 1.00 48.26 102 CYS B O 1
ATOM 3063 N N . LEU B 1 104 ? 48.876 31.316 28.540 1.00 49.55 103 LEU B N 1
ATOM 3064 C CA . LEU B 1 104 ? 47.804 30.733 27.713 1.00 49.72 103 LEU B CA 1
ATOM 3065 C C . LEU B 1 104 ? 47.843 31.265 26.283 1.00 49.70 103 LEU B C 1
ATOM 3066 O O . LEU B 1 104 ? 47.735 30.491 25.329 1.00 52.56 103 LEU B O 1
ATOM 3071 N N . ASN B 1 105 ? 47.994 32.578 26.120 1.00 49.60 104 ASN B N 1
ATOM 3072 C CA . ASN B 1 105 ? 48.095 33.152 24.769 1.00 52.01 104 ASN B CA 1
ATOM 3073 C C . ASN B 1 105 ? 49.245 32.523 23.992 1.00 48.95 104 ASN B C 1
ATOM 3074 O O . ASN B 1 105 ? 49.084 32.129 22.844 1.00 50.00 104 ASN B O 1
ATOM 3079 N N . ASP B 1 106 ? 50.398 32.426 24.647 1.00 49.50 105 ASP B N 1
ATOM 3080 C CA . ASP B 1 106 ? 51.617 31.944 24.023 1.00 49.94 105 ASP B CA 1
ATOM 3081 C C . ASP B 1 106 ? 51.507 30.473 23.659 1.00 49.55 105 ASP B C 1
ATOM 3082 O O . ASP B 1 106 ? 51.988 30.067 22.609 1.00 47.13 105 ASP B O 1
ATOM 3087 N N . LEU B 1 107 ? 50.880 29.681 24.529 1.00 50.90 106 LEU B N 1
ATOM 3088 C CA . LEU B 1 107 ? 50.715 28.249 24.273 1.00 51.02 106 LEU B CA 1
ATOM 3089 C C . LEU B 1 107 ? 49.745 27.987 23.121 1.00 53.11 106 LEU B C 1
ATOM 3090 O O . LEU B 1 107 ? 50.016 27.135 22.270 1.00 56.48 106 LEU B O 1
ATOM 3095 N N . LEU B 1 108 ? 48.630 28.717 23.086 1.00 51.90 107 LEU B N 1
ATOM 3096 C CA . LEU B 1 108 ? 47.624 28.519 22.035 1.00 52.69 107 LEU B CA 1
ATOM 3097 C C . LEU B 1 108 ? 48.133 29.030 20.693 1.00 53.07 107 LEU B C 1
ATOM 3098 O O . LEU B 1 108 ? 47.805 28.464 19.657 1.00 53.34 107 LEU B O 1
ATOM 3103 N N . TYR B 1 109 ? 48.939 30.089 20.715 1.00 52.55 108 TYR B N 1
ATOM 3104 C CA . TYR B 1 109 ? 49.579 30.580 19.502 1.00 52.69 108 TYR B CA 1
ATOM 3105 C C . TYR B 1 109 ? 50.536 29.538 18.929 1.00 54.83 108 TYR B C 1
ATOM 3106 O O . TYR B 1 109 ? 50.504 29.250 17.737 1.00 55.99 108 TYR B O 1
ATOM 3115 N N . ARG B 1 110 ? 51.393 28.987 19.782 1.00 56.04 109 ARG B N 1
ATOM 3116 C CA . ARG B 1 110 ? 52.369 27.987 19.351 1.00 56.55 109 ARG B CA 1
ATOM 3117 C C . ARG B 1 110 ? 51.700 26.689 18.887 1.00 55.43 109 ARG B C 1
ATOM 3118 O O . ARG B 1 110 ? 52.214 25.995 18.004 1.00 52.33 109 ARG B O 1
ATOM 3126 N N . GLN B 1 111 ? 50.556 26.364 19.484 1.00 55.08 110 GLN B N 1
ATOM 3127 C CA . GLN B 1 111 ? 49.775 25.212 19.056 1.00 57.22 110 GLN B CA 1
ATOM 3128 C C . GLN B 1 111 ? 49.172 25.458 17.670 1.00 60.12 110 GLN B C 1
ATOM 3129 O O . GLN B 1 111 ? 49.234 24.589 16.795 1.00 58.66 110 GLN B O 1
ATOM 3135 N N . ARG B 1 112 ? 48.607 26.647 17.473 1.00 59.55 111 ARG B N 1
ATOM 3136 C CA . ARG B 1 112 ? 47.940 26.982 16.213 1.00 61.82 111 ARG B CA 1
ATOM 3137 C C . ARG B 1 112 ? 48.904 27.007 15.011 1.00 59.28 111 ARG B C 1
ATOM 3138 O O . ARG B 1 112 ? 48.548 26.537 13.936 1.00 61.45 111 ARG B O 1
ATOM 3146 N N . ILE B 1 113 ? 50.118 27.526 15.188 1.00 55.14 112 ILE B N 1
ATOM 3147 C CA . ILE B 1 113 ? 51.080 27.584 14.072 1.00 57.95 112 ILE B CA 1
ATOM 3148 C C . ILE B 1 113 ? 51.876 26.282 13.865 1.00 56.74 112 ILE B C 1
ATOM 3149 O O . ILE B 1 113 ? 52.702 26.206 12.961 1.00 55.19 112 ILE B O 1
ATOM 3154 N N . GLY B 1 114 ? 51.627 25.273 14.701 1.00 58.07 113 GLY B N 1
ATOM 3155 C CA . GLY B 1 114 ? 52.208 23.937 14.521 1.00 57.69 113 GLY B CA 1
ATOM 3156 C C . GLY B 1 114 ? 53.527 23.682 15.233 1.00 57.32 113 GLY B C 1
ATOM 3157 O O . GLY B 1 114 ? 54.152 22.642 15.030 1.00 60.92 113 GLY B O 1
ATOM 3158 N N . GLN B 1 115 ? 53.943 24.616 16.080 1.00 55.43 114 GLN B N 1
ATOM 3159 C CA . GLN B 1 115 ? 55.220 24.518 16.780 1.00 56.24 114 GLN B CA 1
ATOM 3160 C C . GLN B 1 115 ? 55.164 23.567 17.995 1.00 56.02 114 GLN B C 1
ATOM 3161 O O . GLN B 1 115 ? 56.160 22.927 18.338 1.00 57.36 114 GLN B O 1
ATOM 3167 N N . LEU B 1 116 ? 54.010 23.493 18.652 1.00 52.85 115 LEU B N 1
ATOM 3168 C CA . LEU B 1 116 ? 53.770 22.489 19.686 1.00 53.93 115 LEU B CA 1
ATOM 3169 C C . LEU B 1 116 ? 52.741 21.500 19.136 1.00 55.56 115 LEU B C 1
ATOM 3170 O O . LEU B 1 116 ? 51.583 21.863 18.920 1.00 57.43 115 LEU B O 1
ATOM 3175 N N . GLY B 1 117 ? 53.173 20.263 18.891 1.00 55.05 116 GLY B N 1
ATOM 3176 C CA . GLY B 1 117 ? 52.315 19.236 18.308 1.00 53.68 116 GLY B CA 1
ATOM 3177 C C . GLY B 1 117 ? 51.398 18.614 19.337 1.00 54.42 116 GLY B C 1
ATOM 3178 O O . GLY B 1 117 ? 51.588 17.463 19.746 1.00 55.52 116 GLY B O 1
ATOM 3187 N N . ASP B 1 119 ? 47.056 18.914 21.128 1.00 57.13 118 ASP B N 1
ATOM 3188 C CA . ASP B 1 119 ? 45.694 19.439 21.023 1.00 58.19 118 ASP B CA 1
ATOM 3189 C C . ASP B 1 119 ? 45.172 19.835 22.400 1.00 56.26 118 ASP B C 1
ATOM 3190 O O . ASP B 1 119 ? 45.062 18.997 23.295 1.00 53.78 118 ASP B O 1
ATOM 3195 N N . VAL B 1 120 ? 44.866 21.122 22.560 1.00 54.97 119 VAL B N 1
ATOM 3196 C CA . VAL B 1 120 ? 44.318 21.636 23.807 1.00 54.17 119 VAL B CA 1
ATOM 3197 C C . VAL B 1 120 ? 42.830 21.333 23.831 1.00 56.34 119 VAL B C 1
ATOM 3198 O O . VAL B 1 120 ? 42.055 21.972 23.128 1.00 58.44 119 VAL B O 1
ATOM 3202 N N . VAL B 1 121 ? 42.442 20.352 24.639 1.00 57.80 120 VAL B N 1
ATOM 3203 C CA . VAL B 1 121 ? 41.061 19.885 24.691 1.00 59.35 120 VAL B CA 1
ATOM 3204 C C . VAL B 1 121 ? 40.220 20.637 25.720 1.00 61.01 120 VAL B C 1
ATOM 3205 O O . VAL B 1 121 ? 38.993 20.545 25.695 1.00 63.64 120 VAL B O 1
ATOM 3209 N N . ALA B 1 122 ? 40.865 21.370 26.625 1.00 59.63 121 ALA B N 1
ATOM 3210 C CA . ALA B 1 122 ? 40.129 22.167 27.612 1.00 57.99 121 ALA B CA 1
ATOM 3211 C C . ALA B 1 122 ? 40.996 23.230 28.270 1.00 56.83 121 ALA B C 1
ATOM 3212 O O . ALA B 1 122 ? 42.197 23.035 28.484 1.00 56.65 121 ALA B O 1
ATOM 3214 N N . VAL B 1 123 ? 40.372 24.361 28.579 1.00 55.86 122 VAL B N 1
ATOM 3215 C CA . VAL B 1 123 ? 40.956 25.342 29.471 1.00 54.47 122 VAL B CA 1
ATOM 3216 C C . VAL B 1 123 ? 40.097 25.321 30.729 1.00 57.22 122 VAL B C 1
ATOM 3217 O O . VAL B 1 123 ? 38.879 25.461 30.649 1.00 60.48 122 VAL B O 1
ATOM 3221 N N . VAL B 1 124 ? 40.726 25.096 31.877 1.00 55.65 123 VAL B N 1
ATOM 3222 C CA . VAL B 1 124 ? 40.029 25.065 33.155 1.00 57.01 123 VAL B CA 1
ATOM 3223 C C . VAL B 1 124 ? 40.530 26.240 33.997 1.00 59.37 123 VAL B C 1
ATOM 3224 O O . VAL B 1 124 ? 41.716 26.595 33.943 1.00 60.38 123 VAL B O 1
ATOM 3228 N N . SER B 1 125 ? 39.630 26.865 34.747 1.00 57.91 124 SER B N 1
ATOM 3229 C CA . SER B 1 125 ? 39.991 28.036 35.538 1.00 58.03 124 SER B CA 1
ATOM 3230 C C . SER B 1 125 ? 39.223 28.117 36.852 1.00 59.95 124 SER B C 1
ATOM 3231 O O . SER B 1 125 ? 38.111 27.616 36.965 1.00 59.21 124 SER B O 1
ATOM 3234 N N . ASN B 1 126 ? 39.828 28.762 37.844 1.00 62.07 125 ASN B N 1
ATOM 3235 C CA . ASN B 1 126 ? 39.120 29.107 39.078 1.00 63.88 125 ASN B CA 1
ATOM 3236 C C . ASN B 1 126 ? 38.462 30.488 38.994 1.00 65.86 125 ASN B C 1
ATOM 3237 O O . ASN B 1 126 ? 37.934 30.984 39.989 1.00 69.66 125 ASN B O 1
ATOM 3242 N N . HIS B 1 127 ? 38.499 31.101 37.809 1.00 65.02 126 HIS B N 1
ATOM 3243 C CA . HIS B 1 127 ? 37.879 32.403 37.564 1.00 64.46 126 HIS B CA 1
ATOM 3244 C C . HIS B 1 127 ? 37.204 32.429 36.184 1.00 65.76 126 HIS B C 1
ATOM 3245 O O . HIS B 1 127 ? 37.547 31.631 35.314 1.00 64.09 126 HIS B O 1
ATOM 3252 N N . PRO B 1 128 ? 36.222 33.333 35.988 1.00 69.55 127 PRO B N 1
ATOM 3253 C CA . PRO B 1 128 ? 35.527 33.415 34.693 1.00 70.26 127 PRO B CA 1
ATOM 3254 C C . PRO B 1 128 ? 36.236 34.275 33.633 1.00 71.55 127 PRO B C 1
ATOM 3255 O O . PRO B 1 128 ? 35.835 34.258 32.460 1.00 68.18 127 PRO B O 1
ATOM 3259 N N . ASP B 1 129 ? 37.291 34.983 34.039 1.00 69.91 128 ASP B N 1
ATOM 3260 C CA . ASP B 1 129 ? 37.813 36.131 33.283 1.00 70.59 128 ASP B CA 1
ATOM 3261 C C . ASP B 1 129 ? 38.355 35.792 31.889 1.00 69.25 128 ASP B C 1
ATOM 3262 O O . ASP B 1 129 ? 38.174 36.572 30.954 1.00 67.84 128 ASP B O 1
ATOM 3267 N N . LEU B 1 130 ? 39.011 34.639 31.747 1.00 68.59 129 LEU B N 1
ATOM 3268 C CA . LEU B 1 130 ? 39.633 34.261 30.463 1.00 67.13 129 LEU B CA 1
ATOM 3269 C C . LEU B 1 130 ? 38.715 33.423 29.556 1.00 68.34 129 LEU B C 1
ATOM 3270 O O . LEU B 1 130 ? 39.162 32.891 28.528 1.00 66.01 129 LEU B O 1
ATOM 3275 N N . GLU B 1 131 ? 37.437 33.324 29.925 1.00 68.56 130 GLU B N 1
ATOM 3276 C CA . GLU B 1 131 ? 36.440 32.620 29.112 1.00 69.76 130 GLU B CA 1
ATOM 3277 C C . GLU B 1 131 ? 36.411 33.121 27.663 1.00 68.08 130 GLU B C 1
ATOM 3278 O O . GLU B 1 131 ? 36.486 32.313 26.745 1.00 69.49 130 GLU B O 1
ATOM 3284 N N . PRO B 1 132 ? 36.311 34.450 27.449 1.00 69.56 131 PRO B N 1
ATOM 3285 C CA . PRO B 1 132 ? 36.258 34.946 26.060 1.00 70.47 131 PRO B CA 1
ATOM 3286 C C . PRO B 1 132 ? 37.456 34.530 25.199 1.00 70.11 131 PRO B C 1
ATOM 3287 O O . PRO B 1 132 ? 37.302 34.286 23.999 1.00 70.42 131 PRO B O 1
ATOM 3291 N N . LEU B 1 133 ? 38.634 34.452 25.816 1.00 68.83 132 LEU B N 1
ATOM 3292 C CA . LEU B 1 133 ? 39.863 34.118 25.101 1.00 63.73 132 LEU B CA 1
A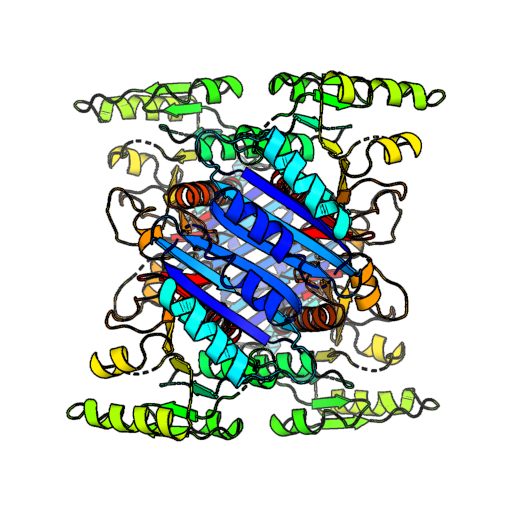TOM 3293 C C . LEU B 1 133 ? 39.809 32.670 24.638 1.00 62.89 132 LEU B C 1
AT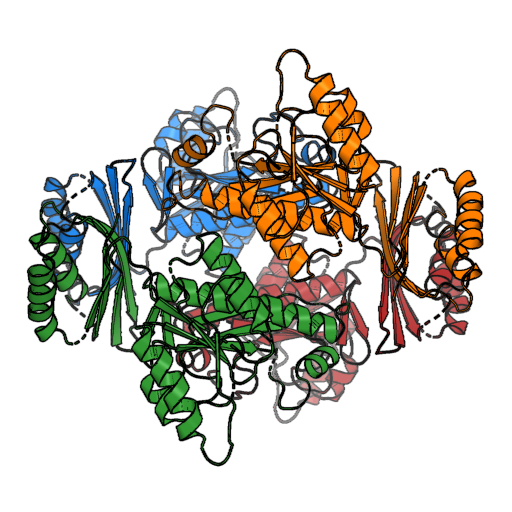OM 3294 O O . LEU B 1 133 ? 40.089 32.372 23.478 1.00 66.35 132 LEU B O 1
ATOM 3299 N N . ALA B 1 134 ? 39.439 31.772 25.548 1.00 62.13 133 ALA B N 1
ATOM 3300 C CA . ALA B 1 134 ? 39.341 30.351 25.227 1.00 62.57 133 ALA B CA 1
ATOM 3301 C C . ALA B 1 134 ? 38.326 30.114 24.112 1.00 64.63 133 ALA B C 1
ATOM 3302 O O . ALA B 1 134 ? 38.547 29.297 23.216 1.00 64.25 133 ALA B O 1
ATOM 3304 N N . HIS B 1 135 ? 37.223 30.854 24.166 1.00 67.33 134 HIS B N 1
ATOM 3305 C CA . HIS B 1 135 ? 36.142 30.719 23.188 1.00 69.66 134 HIS B CA 1
ATOM 3306 C C . HIS B 1 135 ? 36.535 31.231 21.794 1.00 70.68 134 HIS B C 1
ATOM 3307 O O . HIS B 1 135 ? 36.201 30.600 20.790 1.00 70.81 134 HIS B O 1
ATOM 3314 N N . TRP B 1 136 ? 37.250 32.356 21.738 1.00 70.23 135 TRP B N 1
ATOM 3315 C CA . TRP B 1 136 ? 37.784 32.882 20.471 1.00 71.96 135 TRP B CA 1
ATOM 3316 C C . TRP B 1 136 ? 38.629 31.833 19.739 1.00 69.62 135 TRP B C 1
ATOM 3317 O O . TRP B 1 136 ? 38.574 31.743 18.519 1.00 69.52 135 TRP B O 1
ATOM 3328 N N . HIS B 1 137 ? 39.392 31.041 20.498 1.00 70.59 136 HIS B N 1
ATOM 3329 C CA . HIS B 1 137 ? 40.167 29.908 19.965 1.00 71.34 136 HIS B CA 1
ATOM 3330 C C . HIS B 1 137 ? 39.327 28.633 19.774 1.00 74.04 136 HIS B C 1
ATOM 3331 O O . HIS B 1 137 ? 39.847 27.615 19.316 1.00 72.08 136 HIS B O 1
ATOM 3338 N N . LYS B 1 138 ? 38.045 28.693 20.137 1.00 77.13 137 LYS B N 1
ATOM 3339 C CA . LYS B 1 138 ? 37.112 27.566 20.015 1.00 78.29 137 LYS B CA 1
ATOM 3340 C C . LYS B 1 138 ? 37.491 26.364 20.887 1.00 74.27 137 LYS B C 1
ATOM 3341 O O . LYS B 1 138 ? 37.311 25.212 20.483 1.00 75.81 137 LYS B O 1
ATOM 3347 N N . ILE B 1 139 ? 37.992 26.643 22.090 1.00 69.35 138 ILE B N 1
ATOM 3348 C CA . ILE B 1 139 ? 38.363 25.600 23.044 1.00 67.06 138 ILE B CA 1
ATOM 3349 C C . ILE B 1 139 ? 37.410 25.617 24.249 1.00 64.69 138 ILE B C 1
ATOM 3350 O O . ILE B 1 139 ? 37.212 26.669 24.858 1.00 62.80 138 ILE B O 1
ATOM 3355 N N . PRO B 1 140 ? 36.823 24.451 24.598 1.00 63.27 139 PRO B N 1
ATOM 3356 C CA . PRO B 1 140 ? 35.962 24.337 25.774 1.00 64.37 139 PRO B CA 1
ATOM 3357 C C . PRO B 1 140 ? 36.589 24.948 27.026 1.00 65.16 139 PRO B C 1
ATOM 3358 O O . PRO B 1 140 ? 37.758 24.675 27.326 1.00 66.69 139 PRO B O 1
ATOM 3362 N N . TYR B 1 141 ? 35.823 25.782 27.728 1.00 65.37 140 TYR B N 1
ATOM 3363 C CA . TYR B 1 141 ? 36.304 26.486 28.919 1.00 64.94 140 TYR B CA 1
ATOM 3364 C C . TYR B 1 141 ? 35.462 26.050 30.105 1.00 65.88 140 TYR B C 1
ATOM 3365 O O . TYR B 1 141 ? 34.249 25.917 29.984 1.00 69.38 140 TYR B O 1
ATOM 3374 N N . TYR B 1 142 ? 36.107 25.819 31.244 1.00 67.41 141 TYR B N 1
ATOM 3375 C CA . TYR B 1 142 ? 35.410 25.392 32.457 1.00 67.76 141 TYR B CA 1
ATOM 3376 C C . TYR B 1 142 ? 35.789 26.282 33.625 1.00 67.56 141 TYR B C 1
ATOM 3377 O O . TYR B 1 142 ? 36.959 26.357 34.003 1.00 68.05 141 TYR B O 1
ATOM 3386 N N . HIS B 1 143 ? 34.790 26.959 34.185 1.00 68.56 142 HIS B N 1
ATOM 3387 C CA . HIS B 1 143 ? 34.972 27.784 35.372 1.00 68.79 142 HIS B CA 1
ATOM 3388 C C . HIS B 1 143 ? 34.456 27.015 36.595 1.00 68.73 142 HIS B C 1
ATOM 3389 O O . HIS B 1 143 ? 33.247 26.894 36.802 1.00 70.06 142 HIS B O 1
ATOM 3396 N N . PHE B 1 144 ? 35.388 26.476 37.378 1.00 66.64 143 PHE B N 1
ATOM 3397 C CA . PHE B 1 144 ? 35.061 25.782 38.620 1.00 68.90 143 PHE B CA 1
ATOM 3398 C C . PHE B 1 144 ? 35.489 26.639 39.816 1.00 68.97 143 PHE B C 1
ATOM 3399 O O . PHE B 1 144 ? 36.625 26.535 40.291 1.00 63.75 143 PHE B O 1
ATOM 3407 N N . ALA B 1 145 ? 34.573 27.479 40.295 1.00 72.67 144 ALA B N 1
ATOM 3408 C CA . ALA B 1 145 ? 34.849 28.378 41.424 1.00 75.46 144 ALA B CA 1
ATOM 3409 C C . ALA B 1 145 ? 35.272 27.603 42.669 1.00 78.87 144 ALA B C 1
ATOM 3410 O O . ALA B 1 145 ? 34.835 26.466 42.882 1.00 78.95 144 ALA B O 1
ATOM 3412 N N . LEU B 1 146 ? 36.126 28.221 43.481 1.00 81.61 145 LEU B N 1
ATOM 3413 C CA . LEU B 1 146 ? 36.555 27.634 44.749 1.00 85.98 145 LEU B CA 1
ATOM 3414 C C . LEU B 1 146 ? 35.643 28.081 45.886 1.00 91.55 145 LEU B C 1
ATOM 3415 O O . LEU B 1 146 ? 35.406 29.275 46.072 1.00 93.86 145 LEU B O 1
ATOM 3420 N N . ASP B 1 147 ? 35.121 27.110 46.628 1.00 96.93 146 ASP B N 1
ATOM 3421 C CA . ASP B 1 147 ? 34.567 27.368 47.947 1.00 102.23 146 ASP B CA 1
ATOM 3422 C C . ASP B 1 147 ? 35.699 27.025 48.922 1.00 105.29 146 ASP B C 1
ATOM 3423 O O . ASP B 1 147 ? 36.145 25.875 48.967 1.00 105.36 146 ASP B O 1
ATOM 3428 N N . PRO B 1 148 ? 36.195 28.025 49.682 1.00 107.09 147 PRO B N 1
ATOM 3429 C CA . PRO B 1 148 ? 37.315 27.778 50.595 1.00 106.23 147 PRO B CA 1
ATOM 3430 C C . PRO B 1 148 ? 37.102 26.591 51.542 1.00 106.74 147 PRO B C 1
ATOM 3431 O O . PRO B 1 148 ? 38.071 25.937 51.927 1.00 104.91 147 PRO B O 1
ATOM 3435 N N . LYS B 1 149 ? 35.850 26.322 51.910 1.00 110.23 148 LYS B N 1
ATOM 3436 C CA . LYS B 1 149 ? 35.514 25.155 52.731 1.00 111.45 148 LYS B CA 1
ATOM 3437 C C . LYS B 1 149 ? 35.731 23.829 51.989 1.00 111.21 148 LYS B C 1
ATOM 3438 O O . LYS B 1 149 ? 36.220 22.863 52.578 1.00 115.05 148 LYS B O 1
ATOM 3444 N N . ASP B 1 150 ? 35.368 23.788 50.706 1.00 105.72 149 ASP B N 1
ATOM 3445 C CA . ASP B 1 150 ? 35.356 22.539 49.941 1.00 101.58 149 ASP B CA 1
ATOM 3446 C C . ASP B 1 150 ? 36.424 22.520 48.837 1.00 100.04 149 ASP B C 1
ATOM 3447 O O . ASP B 1 150 ? 36.111 22.469 47.645 1.00 95.17 149 ASP B O 1
ATOM 3452 N N . LYS B 1 151 ? 37.688 22.555 49.250 1.00 98.73 150 LYS B N 1
ATOM 3453 C CA . LYS B 1 151 ? 38.814 22.439 48.318 1.00 95.43 150 LYS B CA 1
ATOM 3454 C C . LYS B 1 151 ? 38.784 21.100 47.559 1.00 93.61 150 LYS B C 1
ATOM 3455 O O . LYS B 1 151 ? 39.074 21.076 46.364 1.00 90.03 150 LYS B O 1
ATOM 3461 N N . PRO B 1 152 ? 38.435 19.986 48.244 1.00 93.46 151 PRO B N 1
ATOM 3462 C CA . PRO B 1 152 ? 38.295 18.708 47.526 1.00 92.65 151 PRO B CA 1
ATOM 3463 C C . PRO B 1 152 ? 37.186 18.706 46.459 1.00 91.28 151 PRO B C 1
ATOM 3464 O O . PRO B 1 152 ? 37.299 17.991 45.459 1.00 86.05 151 PRO B O 1
ATOM 3468 N N . GLY B 1 153 ? 36.133 19.496 46.680 1.00 90.17 152 GLY B N 1
ATOM 3469 C CA . GLY B 1 153 ? 35.020 19.607 45.734 1.00 89.63 152 GLY B CA 1
ATOM 3470 C C . GLY B 1 153 ? 35.398 20.235 44.403 1.00 87.72 152 GLY B C 1
ATOM 3471 O O . GLY B 1 153 ? 35.013 19.738 43.345 1.00 90.04 152 GLY B O 1
ATOM 3472 N N . GLN B 1 154 ? 36.152 21.330 44.453 1.00 84.28 153 GLN B N 1
ATOM 3473 C CA . GLN B 1 154 ? 36.613 22.005 43.240 1.00 80.82 153 GLN B CA 1
ATOM 3474 C C . GLN B 1 154 ? 37.606 21.131 42.474 1.00 77.38 153 GLN B C 1
ATOM 3475 O O . GLN B 1 154 ? 37.560 21.054 41.244 1.00 75.68 153 GLN B O 1
ATOM 3481 N N . GLU B 1 155 ? 38.495 20.467 43.209 1.00 75.61 154 GLU B N 1
ATOM 3482 C CA . GLU B 1 155 ? 39.509 19.601 42.605 1.00 76.85 154 GLU B CA 1
ATOM 3483 C C . GLU B 1 155 ? 38.932 18.312 42.011 1.00 78.36 154 GLU B C 1
ATOM 3484 O O . GLU B 1 155 ? 39.548 17.703 41.130 1.00 79.06 154 GLU B O 1
ATOM 3490 N N . ARG B 1 156 ? 37.764 17.900 42.496 1.00 79.09 155 ARG B N 1
ATOM 3491 C CA . ARG B 1 156 ? 37.058 16.753 41.938 1.00 81.93 155 ARG B CA 1
ATOM 3492 C C . ARG B 1 156 ? 36.553 17.076 40.532 1.00 78.31 155 ARG B C 1
ATOM 3493 O O . ARG B 1 156 ? 36.690 16.259 39.619 1.00 74.73 155 ARG B O 1
ATOM 3501 N N . LYS B 1 157 ? 35.981 18.269 40.367 1.00 76.92 156 LYS B N 1
ATOM 3502 C CA . LYS B 1 157 ? 35.520 18.741 39.054 1.00 77.33 156 LYS B CA 1
ATOM 3503 C C . LYS B 1 157 ? 36.661 18.921 38.049 1.00 74.95 156 LYS B C 1
ATOM 3504 O O . LYS B 1 157 ? 36.499 18.620 36.863 1.00 75.81 156 LYS B O 1
ATOM 3510 N N . VAL B 1 158 ? 37.802 19.423 38.521 1.00 71.95 157 VAL B N 1
ATOM 3511 C CA . VAL B 1 158 ? 38.970 19.631 37.661 1.00 68.22 157 VAL B CA 1
ATOM 3512 C C . VAL B 1 158 ? 39.480 18.285 37.167 1.00 70.31 157 VAL B C 1
ATOM 3513 O O . VAL B 1 158 ? 39.788 18.124 35.981 1.00 67.81 157 VAL B O 1
ATOM 3517 N N . LEU B 1 159 ? 39.542 17.315 38.079 1.00 71.71 158 LEU B N 1
ATOM 3518 C CA . LEU B 1 159 ? 40.025 15.978 37.748 1.00 72.85 158 LEU B CA 1
ATOM 3519 C C . LEU B 1 159 ? 39.040 15.229 36.842 1.00 75.12 158 LEU B C 1
ATOM 3520 O O . LEU B 1 159 ? 39.445 14.372 36.054 1.00 73.46 158 LEU B O 1
ATOM 3525 N N . GLN B 1 160 ? 37.753 15.558 36.941 1.00 77.58 159 GLN B N 1
ATOM 3526 C CA . GLN B 1 160 ? 36.750 14.965 36.057 1.00 78.66 159 GLN B CA 1
ATOM 3527 C C . GLN B 1 160 ? 37.014 15.358 34.603 1.00 76.16 159 GLN B C 1
ATOM 3528 O O . GLN B 1 160 ? 37.083 14.491 33.731 1.00 75.07 159 GLN B O 1
ATOM 3534 N N . VAL B 1 161 ? 37.178 16.660 34.356 1.00 75.20 160 VAL B N 1
ATOM 3535 C CA . VAL B 1 161 ? 37.480 17.176 33.008 1.00 72.75 160 VAL B CA 1
ATOM 3536 C C . VAL B 1 161 ? 38.761 16.566 32.434 1.00 68.59 160 VAL B C 1
ATOM 3537 O O . VAL B 1 161 ? 38.799 16.140 31.275 1.00 69.68 160 VAL B O 1
ATOM 3541 N N . ILE B 1 162 ? 39.803 16.514 33.256 1.00 66.93 161 ILE B N 1
ATOM 3542 C CA . ILE B 1 162 ? 41.071 15.901 32.859 1.00 66.90 161 ILE B CA 1
ATOM 3543 C C . ILE B 1 162 ? 40.869 14.448 32.424 1.00 69.82 161 ILE B C 1
ATOM 3544 O O . ILE B 1 162 ? 41.476 14.000 31.450 1.00 69.49 161 ILE B O 1
ATOM 3549 N N . GLU B 1 163 ? 40.008 13.726 33.144 1.00 76.18 162 GLU B N 1
ATOM 3550 C CA . GLU B 1 163 ? 39.706 12.321 32.832 1.00 79.15 162 GLU B CA 1
ATOM 3551 C C . GLU B 1 163 ? 38.781 12.166 31.626 1.00 78.89 162 GLU B C 1
ATOM 3552 O O . GLU B 1 163 ? 39.059 11.370 30.729 1.00 77.29 162 GLU B O 1
ATOM 3558 N N . GLU B 1 164 ? 37.690 12.929 31.606 1.00 79.84 163 GLU B N 1
ATOM 3559 C CA . GLU B 1 164 ? 36.684 12.816 30.543 1.00 80.57 163 GLU B CA 1
ATOM 3560 C C . GLU B 1 164 ? 37.233 13.194 29.172 1.00 78.27 163 GLU B C 1
ATOM 3561 O O . GLU B 1 164 ? 36.922 12.539 28.178 1.00 79.08 163 GLU B O 1
ATOM 3567 N N . THR B 1 165 ? 38.048 14.246 29.122 1.00 74.82 164 THR B N 1
ATOM 3568 C CA . THR B 1 165 ? 38.714 14.637 27.878 1.00 72.48 164 THR B CA 1
ATOM 3569 C C . THR B 1 165 ? 39.885 13.709 27.538 1.00 70.45 164 THR B C 1
ATOM 3570 O O . THR B 1 165 ? 40.344 13.683 26.398 1.00 71.40 164 THR B O 1
ATOM 3574 N N . GLY B 1 166 ? 40.367 12.956 28.527 1.00 71.75 165 GLY B N 1
ATOM 3575 C CA . GLY B 1 166 ? 41.424 11.968 28.310 1.00 72.54 165 GLY B CA 1
ATOM 3576 C C . GLY B 1 166 ? 42.790 12.600 28.108 1.00 70.76 165 GLY B C 1
ATOM 3577 O O . GLY B 1 166 ? 43.627 12.065 27.389 1.00 69.77 165 GLY B O 1
ATOM 3578 N N . ALA B 1 167 ? 43.013 13.736 28.759 1.00 69.55 166 ALA B N 1
ATOM 3579 C CA . ALA B 1 167 ? 44.254 14.480 28.613 1.00 67.64 166 ALA B CA 1
ATOM 3580 C C . ALA B 1 167 ? 45.416 13.688 29.207 1.00 65.15 166 ALA B C 1
ATOM 3581 O O . ALA B 1 167 ? 45.250 13.003 30.206 1.00 66.76 166 ALA B O 1
ATOM 3583 N N . GLU B 1 168 ? 46.586 13.777 28.582 1.00 64.60 167 GLU B N 1
ATOM 3584 C CA . GLU B 1 168 ? 47.795 13.115 29.096 1.00 63.70 167 GLU B CA 1
ATOM 3585 C C . GLU B 1 168 ? 48.827 14.112 29.624 1.00 59.38 167 GLU B C 1
ATOM 3586 O O . GLU B 1 168 ? 49.884 13.712 30.101 1.00 59.50 167 GLU B O 1
ATOM 3592 N N . LEU B 1 169 ? 48.506 15.403 29.537 1.00 58.66 168 LEU B N 1
ATOM 3593 C CA . LEU B 1 169 ? 49.349 16.474 30.068 1.00 55.35 168 LEU B CA 1
ATOM 3594 C C . LEU B 1 169 ? 48.461 17.578 30.636 1.00 55.69 168 LEU B C 1
ATOM 3595 O O . LEU B 1 169 ? 47.443 17.925 30.045 1.00 56.21 168 LEU B O 1
ATOM 3600 N N . VAL B 1 170 ? 48.838 18.107 31.796 1.00 57.51 169 VAL B N 1
ATOM 3601 C CA . VAL B 1 170 ? 48.160 19.257 32.395 1.00 55.78 169 VAL B CA 1
ATOM 3602 C C . VAL B 1 170 ? 49.179 20.373 32.495 1.00 55.17 169 VAL B C 1
ATOM 3603 O O . VAL B 1 170 ? 50.242 20.176 33.077 1.00 56.74 169 VAL B O 1
ATOM 3607 N N . ILE B 1 171 ? 48.864 21.537 31.931 1.00 53.05 170 ILE B N 1
ATOM 3608 C CA . ILE B 1 171 ? 49.761 22.689 31.996 1.00 49.83 170 ILE B CA 1
ATOM 3609 C C . ILE B 1 171 ? 49.178 23.744 32.924 1.00 50.91 170 ILE B C 1
ATOM 3610 O O . ILE B 1 171 ? 48.073 24.229 32.695 1.00 51.93 170 ILE B O 1
ATOM 3615 N N . LEU B 1 172 ? 49.920 24.097 33.969 1.00 50.52 171 LEU B N 1
ATOM 3616 C CA . LEU B 1 172 ? 49.513 25.177 34.858 1.00 50.74 171 LEU B CA 1
ATOM 3617 C C . LEU B 1 172 ? 50.119 26.481 34.344 1.00 50.64 171 LEU B C 1
ATOM 3618 O O . LEU B 1 172 ? 51.278 26.790 34.629 1.00 49.04 171 LEU B O 1
ATOM 3623 N N . ALA B 1 173 ? 49.325 27.222 33.567 1.00 50.37 172 ALA B N 1
ATOM 3624 C CA . ALA B 1 173 ? 49.768 28.448 32.917 1.00 50.26 172 ALA B CA 1
ATOM 3625 C C . ALA B 1 173 ? 49.410 29.631 33.796 1.00 52.69 172 ALA B C 1
ATOM 3626 O O . ALA B 1 173 ? 48.534 30.428 33.450 1.00 50.69 172 ALA B O 1
ATOM 3628 N N . ARG B 1 174 ? 50.119 29.731 34.920 1.00 52.94 173 ARG B N 1
ATOM 3629 C CA . ARG B 1 174 ? 49.865 30.719 35.974 1.00 58.80 173 ARG B CA 1
ATOM 3630 C C . ARG B 1 174 ? 48.511 30.511 36.669 1.00 58.91 173 ARG B C 1
ATOM 3631 O O . ARG B 1 174 ? 47.794 31.464 36.978 1.00 61.90 173 ARG B O 1
ATOM 3639 N N . TYR B 1 175 ? 48.191 29.243 36.914 1.00 57.30 174 TYR B N 1
ATOM 3640 C CA . TYR B 1 175 ? 47.076 28.860 37.759 1.00 60.37 174 TYR B CA 1
ATOM 3641 C C . TYR B 1 175 ? 47.498 29.122 39.198 1.00 59.05 174 TYR B C 1
ATOM 3642 O O . TYR B 1 175 ? 48.498 28.573 39.644 1.00 58.76 174 TYR B O 1
ATOM 3659 N N . GLN B 1 177 ? 45.687 28.891 42.270 1.00 66.86 176 GLN B N 1
ATOM 3660 C CA . GLN B 1 177 ? 45.111 28.164 43.402 1.00 68.66 176 GLN B CA 1
ATOM 3661 C C . GLN B 1 177 ? 46.011 26.980 43.746 1.00 67.85 176 GLN B C 1
ATOM 3662 O O . GLN B 1 177 ? 46.369 26.195 42.869 1.00 68.68 176 GLN B O 1
ATOM 3668 N N . VAL B 1 178 ? 46.376 26.858 45.018 1.00 69.14 177 VAL B N 1
ATOM 3669 C CA . VAL B 1 178 ? 47.271 25.793 45.464 1.00 69.53 177 VAL B CA 1
ATOM 3670 C C . VAL B 1 178 ? 46.607 24.434 45.293 1.00 70.56 177 VAL B C 1
ATOM 3671 O O . VAL B 1 178 ? 45.455 24.238 45.685 1.00 68.85 177 VAL B O 1
ATOM 3675 N N . LEU B 1 179 ? 47.342 23.506 44.692 1.00 71.39 178 LEU B N 1
ATOM 3676 C CA . LEU B 1 179 ? 46.869 22.138 44.544 1.00 74.70 178 LEU B CA 1
ATOM 3677 C C . LEU B 1 179 ? 47.067 21.414 45.868 1.00 75.51 178 LEU B C 1
ATOM 3678 O O . LEU B 1 179 ? 48.002 21.717 46.612 1.00 73.93 178 LEU B O 1
ATOM 3683 N N . SER B 1 180 ? 46.170 20.478 46.168 1.00 75.39 179 SER B N 1
ATOM 3684 C CA . SER B 1 180 ? 46.270 19.683 47.389 1.00 77.40 179 SER B CA 1
ATOM 3685 C C . SER B 1 180 ? 47.325 18.590 47.213 1.00 76.54 179 SER B C 1
ATOM 3686 O O . SER B 1 180 ? 47.687 18.252 46.083 1.00 75.43 179 SER B O 1
ATOM 3689 N N . PRO B 1 181 ? 47.821 18.028 48.331 1.00 80.47 180 PRO B N 1
ATOM 3690 C CA . PRO B 1 181 ? 48.734 16.884 48.236 1.00 79.24 180 PRO B CA 1
ATOM 3691 C C . PRO B 1 181 ? 48.150 15.705 47.445 1.00 79.42 180 PRO B C 1
ATOM 3692 O O . PRO B 1 181 ? 48.889 14.999 46.753 1.00 77.72 180 PRO B O 1
ATOM 3696 N N . GLU B 1 182 ? 46.834 15.520 47.536 1.00 81.86 181 GLU B N 1
ATOM 3697 C CA . GLU B 1 182 ? 46.144 14.424 46.851 1.00 85.32 181 GLU B CA 1
ATOM 3698 C C . GLU B 1 182 ? 46.204 14.573 45.327 1.00 81.62 181 GLU B C 1
ATOM 3699 O O . GLU B 1 182 ? 46.569 13.634 44.624 1.00 82.95 181 GLU B O 1
ATOM 3705 N N . LEU B 1 183 ? 45.841 15.753 44.830 1.00 82.48 182 LEU B N 1
ATOM 3706 C CA . LEU B 1 183 ? 45.883 16.048 43.388 1.00 79.24 182 LEU B CA 1
ATOM 3707 C C . LEU B 1 183 ? 47.321 16.116 42.861 1.00 77.63 182 LEU B C 1
ATOM 3708 O O . LEU B 1 183 ? 47.587 15.720 41.723 1.00 71.80 182 LEU B O 1
ATOM 3713 N N . CYS B 1 184 ? 48.243 16.617 43.686 1.00 78.68 183 CYS B N 1
ATOM 3714 C CA . CYS B 1 184 ? 49.668 16.634 43.330 1.00 78.71 183 CYS B CA 1
ATOM 3715 C C . CYS B 1 184 ? 50.205 15.224 43.078 1.00 79.81 183 CYS B C 1
ATOM 3716 O O . CYS B 1 184 ? 50.931 14.989 42.108 1.00 81.30 183 CYS B O 1
ATOM 3719 N N . ARG B 1 185 ? 49.854 14.298 43.967 1.00 84.52 184 ARG B N 1
ATOM 3720 C CA . ARG B 1 185 ? 50.185 12.881 43.798 1.00 84.42 184 ARG B CA 1
ATOM 3721 C C . ARG B 1 185 ? 49.603 12.344 42.491 1.00 78.66 184 ARG B C 1
ATOM 3722 O O . ARG B 1 185 ? 50.298 11.689 41.728 1.00 77.43 184 ARG B O 1
ATOM 3730 N N . ARG B 1 186 ? 48.331 12.638 42.238 1.00 78.09 185 ARG B N 1
ATOM 3731 C CA . ARG B 1 186 ? 47.647 12.176 41.026 1.00 79.27 185 ARG B CA 1
ATOM 3732 C C . ARG B 1 186 ? 48.342 12.644 39.739 1.00 78.80 185 ARG B C 1
ATOM 3733 O O . ARG B 1 186 ? 48.473 11.872 38.786 1.00 78.12 185 ARG B O 1
ATOM 3741 N N . LEU B 1 187 ? 48.793 13.900 39.727 1.00 76.42 186 LEU B N 1
ATOM 3742 C CA . LEU B 1 187 ? 49.375 14.527 38.527 1.00 75.98 186 LEU B CA 1
ATOM 3743 C C . LEU B 1 187 ? 50.897 14.335 38.400 1.00 75.84 186 LEU B C 1
ATOM 3744 O O . LEU B 1 187 ? 51.502 14.816 37.440 1.00 73.62 186 LEU B O 1
ATOM 3749 N N . ASP B 1 188 ? 51.502 13.646 39.369 1.00 73.70 187 ASP B N 1
ATOM 3750 C CA . ASP B 1 188 ? 52.954 13.444 39.422 1.00 70.08 187 ASP B CA 1
ATOM 3751 C C . ASP B 1 188 ? 53.489 12.920 38.098 1.00 65.55 187 ASP B C 1
ATOM 3752 O O . ASP B 1 188 ? 53.143 11.822 37.680 1.00 66.57 187 ASP B O 1
ATOM 3757 N N . GLY B 1 189 ? 54.328 13.711 37.435 1.00 61.58 188 GLY B N 1
ATOM 3758 C CA . GLY B 1 189 ? 54.988 13.275 36.215 1.00 58.44 188 GLY B CA 1
ATOM 3759 C C . GLY B 1 189 ? 54.343 13.722 34.916 1.00 59.79 188 GLY B C 1
ATOM 3760 O O . GLY B 1 189 ? 54.937 13.559 33.846 1.00 58.97 188 GLY B O 1
ATOM 3761 N N . TRP B 1 190 ? 53.135 14.280 34.983 1.00 60.37 189 TRP B N 1
ATOM 3762 C CA . TRP B 1 190 ? 52.473 14.784 33.771 1.00 61.64 189 TRP B CA 1
ATOM 3763 C C . TRP B 1 190 ? 51.761 16.146 33.941 1.00 60.44 189 TRP B C 1
ATOM 3764 O O . TRP B 1 190 ? 50.882 16.500 33.150 1.00 58.41 189 TRP B O 1
ATOM 3775 N N . ALA B 1 191 ? 52.166 16.913 34.954 1.00 58.96 190 ALA B N 1
ATOM 3776 C CA . ALA B 1 191 ? 51.635 18.257 35.194 1.00 55.50 190 ALA B CA 1
ATOM 3777 C C . ALA B 1 191 ? 52.799 19.237 35.212 1.00 55.00 190 ALA B C 1
ATOM 3778 O O . ALA B 1 191 ? 53.686 19.102 36.053 1.00 58.96 190 ALA B O 1
ATOM 3780 N N . ILE B 1 192 ? 52.807 20.214 34.300 1.00 51.26 191 ILE B N 1
ATOM 3781 C CA . ILE B 1 192 ? 53.918 21.172 34.217 1.00 49.68 191 ILE B CA 1
ATOM 3782 C C . ILE B 1 192 ? 53.519 22.582 34.686 1.00 51.48 191 ILE B C 1
ATOM 3783 O O . ILE B 1 192 ? 52.551 23.166 34.201 1.00 51.38 191 ILE B O 1
ATOM 3788 N N . ASN B 1 193 ? 54.297 23.123 35.619 1.00 52.57 192 ASN B N 1
ATOM 3789 C CA . ASN B 1 193 ? 54.046 24.447 36.183 1.00 53.32 192 ASN B CA 1
ATOM 3790 C C . ASN B 1 193 ? 55.140 25.429 35.773 1.00 51.36 192 ASN B C 1
ATOM 3791 O O . ASN B 1 193 ? 56.252 25.015 35.445 1.00 47.89 192 ASN B O 1
ATOM 3796 N N . ILE B 1 194 ? 54.797 26.717 35.754 1.00 51.03 193 ILE B N 1
ATOM 3797 C CA . ILE B 1 194 ? 55.748 27.808 35.466 1.00 52.51 193 ILE B CA 1
ATOM 3798 C C . ILE B 1 194 ? 55.697 28.857 36.579 1.00 54.18 193 ILE B C 1
ATOM 3799 O O . ILE B 1 194 ? 54.614 29.220 37.033 1.00 55.38 193 ILE B O 1
ATOM 3804 N N . HIS B 1 195 ? 56.861 29.317 37.039 1.00 56.64 194 HIS B N 1
ATOM 3805 C CA . HIS B 1 195 ? 56.931 30.467 37.963 1.00 59.88 194 HIS B CA 1
ATOM 3806 C C . HIS B 1 195 ? 58.206 31.285 37.734 1.00 58.03 194 HIS B C 1
ATOM 3807 O O . HIS B 1 195 ? 59.121 30.833 37.033 1.00 52.61 194 HIS B O 1
ATOM 3814 N N . HIS B 1 196 ? 58.245 32.482 38.327 1.00 58.31 195 HIS B N 1
ATOM 3815 C CA . HIS B 1 196 ? 59.382 33.408 38.181 1.00 57.32 195 HIS B CA 1
ATOM 3816 C C . HIS B 1 196 ? 60.566 32.978 39.051 1.00 58.37 195 HIS B C 1
ATOM 3817 O O . HIS B 1 196 ? 60.394 32.228 40.012 1.00 57.60 195 HIS B O 1
ATOM 3824 N N . SER B 1 197 ? 61.758 33.445 38.676 1.00 60.77 196 SER B N 1
ATOM 3825 C CA . SER B 1 197 ? 63.013 33.176 39.392 1.00 65.16 196 SER B CA 1
ATOM 3826 C C . SER B 1 197 ? 63.832 34.461 39.413 1.00 68.93 196 SER B C 1
ATOM 3827 O O . SER B 1 197 ? 64.276 34.929 38.363 1.00 70.81 196 SER B O 1
ATOM 3830 N N . LEU B 1 198 ? 64.034 35.029 40.596 1.00 76.04 197 LEU B N 1
ATOM 3831 C CA . LEU B 1 198 ? 64.730 36.313 40.726 1.00 77.82 197 LEU B CA 1
ATOM 3832 C C . LEU B 1 198 ? 66.005 36.175 41.571 1.00 83.85 197 LEU B C 1
ATOM 3833 O O . LEU B 1 198 ? 66.361 35.073 41.994 1.00 77.09 197 LEU B O 1
ATOM 3838 N N . LEU B 1 199 ? 66.694 37.296 41.791 1.00 93.55 198 LEU B N 1
ATOM 3839 C CA . LEU B 1 199 ? 67.966 37.313 42.507 1.00 92.88 198 LEU B CA 1
ATOM 3840 C C . LEU B 1 199 ? 67.831 38.075 43.808 1.00 88.28 198 LEU B C 1
ATOM 3841 O O . LEU B 1 199 ? 68.153 37.546 44.866 1.00 94.37 198 LEU B O 1
ATOM 3846 N N . PHE B 1 202 ? 64.360 37.190 46.681 1.00 76.53 201 PHE B N 1
ATOM 3847 C CA . PHE B 1 202 ? 63.215 37.927 47.228 1.00 82.12 201 PHE B CA 1
ATOM 3848 C C . PHE B 1 202 ? 62.084 36.998 47.659 1.00 83.89 201 PHE B C 1
ATOM 3849 O O . PHE B 1 202 ? 61.921 35.917 47.102 1.00 83.82 201 PHE B O 1
ATOM 3857 N N . LYS B 1 203 ? 61.302 37.436 48.642 1.00 90.15 202 LYS B N 1
ATOM 3858 C CA . LYS B 1 203 ? 60.181 36.642 49.152 1.00 92.92 202 LYS B CA 1
ATOM 3859 C C . LYS B 1 203 ? 59.181 37.521 49.901 1.00 93.32 202 LYS B C 1
ATOM 3860 O O . LYS B 1 203 ? 59.338 37.772 51.096 1.00 102.11 202 LYS B O 1
ATOM 3862 N N . GLY B 1 204 ? 58.153 37.986 49.196 1.00 87.90 203 GLY B N 1
ATOM 3863 C CA . GLY B 1 204 ? 57.136 38.832 49.805 1.00 83.83 203 GLY B CA 1
ATOM 3864 C C . GLY B 1 204 ? 56.233 39.526 48.802 1.00 81.87 203 GLY B C 1
ATOM 3865 O O . GLY B 1 204 ? 56.123 39.103 47.645 1.00 79.22 203 GLY B O 1
ATOM 3866 N N A ALA B 1 205 ? 55.577 40.594 49.256 0.50 80.27 204 ALA B N 1
ATOM 3867 N N B ALA B 1 205 ? 55.610 40.610 49.255 0.50 78.85 204 ALA B N 1
ATOM 3868 C CA A ALA B 1 205 ? 54.470 41.241 48.532 0.50 78.56 204 ALA B CA 1
ATOM 3869 C CA B ALA B 1 205 ? 54.826 41.471 48.388 0.50 76.43 204 ALA B CA 1
ATOM 3870 C C A ALA B 1 205 ? 54.711 41.494 47.038 0.50 76.64 204 ALA B C 1
ATOM 3871 C C B ALA B 1 205 ? 55.726 42.105 47.330 0.50 72.91 204 ALA B C 1
ATOM 3872 O O A ALA B 1 205 ? 54.005 40.948 46.184 0.50 76.51 204 ALA B O 1
ATOM 3873 O O B ALA B 1 205 ? 56.855 42.512 47.615 0.50 68.38 204 ALA B O 1
ATOM 3876 N N A LYS B 1 206 ? 55.695 42.330 46.728 0.50 71.86 205 LYS B N 1
ATOM 3877 N N B LYS B 1 206 ? 55.229 42.152 46.102 0.50 70.26 205 LYS B N 1
ATOM 3878 C CA A LYS B 1 206 ? 55.948 42.725 45.349 0.50 70.58 205 LYS B CA 1
ATOM 3879 C CA B LYS B 1 206 ? 55.910 42.866 45.038 0.50 70.10 205 LYS B CA 1
ATOM 3880 C C A LYS B 1 206 ? 57.361 42.321 44.912 0.50 69.04 205 LYS B C 1
ATOM 3881 C C B LYS B 1 206 ? 57.342 42.360 44.826 0.50 68.52 205 LYS B C 1
ATOM 3882 O O A LYS B 1 206 ? 58.322 43.054 45.170 0.50 69.74 205 LYS B O 1
ATOM 3883 O O B LYS B 1 206 ? 58.300 43.054 45.182 0.50 69.54 205 LYS B O 1
ATOM 3894 N N . PRO B 1 207 ? 57.496 41.150 44.251 1.00 64.09 206 PRO B N 1
ATOM 3895 C CA . PRO B 1 207 ? 58.841 40.609 43.988 1.00 63.33 206 PRO B CA 1
ATOM 3896 C C . PRO B 1 207 ? 59.621 41.403 42.935 1.00 59.88 206 PRO B C 1
ATOM 3897 O O . PRO B 1 207 ? 60.833 41.600 43.075 1.00 60.42 206 PRO B O 1
ATOM 3901 N N . TYR B 1 208 ? 58.922 41.858 41.902 1.00 56.61 207 TYR B N 1
ATOM 3902 C CA . TYR B 1 208 ? 59.536 42.665 40.852 1.00 59.32 207 TYR B CA 1
ATOM 3903 C C . TYR B 1 208 ? 59.934 44.055 41.353 1.00 60.14 207 TYR B C 1
ATOM 3904 O O . TYR B 1 208 ? 60.948 44.608 40.931 1.00 59.61 207 TYR B O 1
ATOM 3913 N N . HIS B 1 209 ? 59.157 44.608 42.275 1.00 64.78 208 HIS B N 1
ATOM 3914 C CA . HIS B 1 209 ? 59.502 45.897 42.873 1.00 66.38 208 HIS B CA 1
ATOM 3915 C C . HIS B 1 209 ? 60.769 45.744 43.721 1.00 65.04 208 HIS B C 1
ATOM 3916 O O . HIS B 1 209 ? 61.629 46.624 43.707 1.00 60.62 208 HIS B O 1
ATOM 3923 N N . GLN B 1 210 ? 60.883 44.620 44.432 1.00 64.63 209 GLN B N 1
ATOM 3924 C CA . GLN B 1 210 ? 62.097 44.299 45.193 1.00 66.62 209 GLN B CA 1
ATOM 3925 C C . GLN B 1 210 ? 63.294 44.054 44.275 1.00 63.78 209 GLN B C 1
ATOM 3926 O O . GLN B 1 210 ? 64.415 44.390 44.637 1.00 67.76 209 GLN B O 1
ATOM 3932 N N . ALA B 1 211 ? 63.057 43.457 43.104 1.00 61.69 210 ALA B N 1
ATOM 3933 C CA . ALA B 1 211 ? 64.114 43.294 42.092 1.00 58.95 210 ALA B CA 1
ATOM 3934 C C . ALA B 1 211 ? 64.589 44.655 41.593 1.00 57.19 210 ALA B C 1
ATOM 3935 O O . ALA B 1 211 ? 65.795 44.910 41.552 1.00 57.78 210 ALA B O 1
ATOM 3937 N N . TYR B 1 212 ? 63.648 45.527 41.231 1.00 55.00 211 TYR B N 1
ATOM 3938 C CA . TYR B 1 212 ? 63.995 46.877 40.774 1.00 55.42 211 TYR B CA 1
ATOM 3939 C C . TYR B 1 212 ? 64.906 47.584 41.775 1.00 56.64 211 TYR B C 1
ATOM 3940 O O . TYR B 1 212 ? 65.975 48.063 41.403 1.00 59.40 211 TYR B O 1
ATOM 3949 N N . ASN B 1 213 ? 64.486 47.631 43.039 1.00 58.02 212 ASN B N 1
ATOM 3950 C CA . ASN B 1 213 ? 65.256 48.305 44.093 1.00 59.38 212 ASN B CA 1
ATOM 3951 C C . ASN B 1 213 ? 66.643 47.694 44.326 1.00 56.42 212 ASN B C 1
ATOM 3952 O O . ASN B 1 213 ? 67.582 48.412 44.650 1.00 58.72 212 ASN B O 1
ATOM 3957 N N . LYS B 1 214 ? 66.754 46.375 44.181 1.00 56.00 213 LYS B N 1
ATOM 3958 C CA . LYS B 1 214 ? 68.015 45.646 44.404 1.00 55.61 213 LYS B CA 1
ATOM 3959 C C . LYS B 1 214 ? 68.978 45.875 43.222 1.00 54.82 213 LYS B C 1
ATOM 3960 O O . LYS B 1 214 ? 70.204 45.767 43.363 1.00 54.92 213 LYS B O 1
ATOM 3966 N N . GLY B 1 215 ? 68.396 46.204 42.070 1.00 52.54 214 GLY B N 1
ATOM 3967 C CA . GLY B 1 215 ? 69.129 46.603 40.888 1.00 51.87 214 GLY B CA 1
ATOM 3968 C C . GLY B 1 215 ? 69.527 45.436 40.019 1.00 47.95 214 GLY B C 1
ATOM 3969 O O . GLY B 1 215 ? 70.552 45.484 39.370 1.00 51.21 214 GLY B O 1
ATOM 3970 N N . VAL B 1 216 ? 68.723 44.383 40.004 1.00 48.74 215 VAL B N 1
ATOM 3971 C CA . VAL B 1 216 ? 69.064 43.169 39.250 1.00 48.36 215 VAL B CA 1
ATOM 3972 C C . VAL B 1 216 ? 69.199 43.478 37.764 1.00 50.57 215 VAL B C 1
ATOM 3973 O O . VAL B 1 216 ? 68.639 44.450 37.270 1.00 52.98 215 VAL B O 1
ATOM 3977 N N . LYS B 1 217 ? 69.969 42.660 37.057 1.00 53.79 216 LYS B N 1
ATOM 3978 C CA . LYS B 1 217 ? 70.196 42.850 35.620 1.00 51.42 216 LYS B CA 1
ATOM 3979 C C . LYS B 1 217 ? 69.656 41.675 34.801 1.00 51.16 216 LYS B C 1
ATOM 3980 O O . LYS B 1 217 ? 69.992 41.539 33.616 1.00 50.69 216 LYS B O 1
ATOM 3994 N N . VAL B 1 219 ? 65.850 38.919 34.813 1.00 53.39 218 VAL B N 1
ATOM 3995 C CA . VAL B 1 219 ? 64.723 38.211 35.421 1.00 53.91 218 VAL B CA 1
ATOM 3996 C C . VAL B 1 219 ? 64.684 36.803 34.851 1.00 55.41 218 VAL B C 1
ATOM 3997 O O . VAL B 1 219 ? 65.119 36.573 33.724 1.00 58.94 218 VAL B O 1
ATOM 4001 N N . GLY B 1 220 ? 64.165 35.864 35.629 1.00 54.29 219 GLY B N 1
ATOM 4002 C CA . GLY B 1 220 ? 64.186 34.469 35.239 1.00 53.32 219 GLY B CA 1
ATOM 4003 C C . GLY B 1 220 ? 62.863 33.769 35.422 1.00 53.66 219 GLY B C 1
ATOM 4004 O O . GLY B 1 220 ? 61.922 34.330 35.991 1.00 50.78 219 GLY B O 1
ATOM 4005 N N . ALA B 1 221 ? 62.810 32.535 34.918 1.00 51.92 220 ALA B N 1
ATOM 4006 C CA . ALA B 1 221 ? 61.650 31.669 35.059 1.00 50.90 220 ALA B CA 1
ATOM 4007 C C . ALA B 1 221 ? 62.083 30.210 35.100 1.00 50.75 220 ALA B C 1
ATOM 4008 O O . ALA B 1 221 ? 63.113 29.839 34.537 1.00 52.51 220 ALA B O 1
ATOM 4010 N N . THR B 1 222 ? 61.277 29.400 35.777 1.00 49.54 221 THR B N 1
ATOM 4011 C CA . THR B 1 222 ? 61.518 27.983 35.964 1.00 48.47 221 THR B CA 1
ATOM 4012 C C . THR B 1 222 ? 60.236 27.243 35.620 1.00 48.16 221 THR B C 1
ATOM 4013 O O . THR B 1 222 ? 59.196 27.539 36.186 1.00 49.85 221 THR B O 1
ATOM 4017 N N . ALA B 1 223 ? 60.310 26.300 34.684 1.00 46.56 222 ALA B N 1
ATOM 4018 C CA . ALA B 1 223 ? 59.227 25.358 34.453 1.00 45.46 222 ALA B CA 1
ATOM 4019 C C . ALA B 1 223 ? 59.601 24.033 35.121 1.00 47.70 222 ALA B C 1
ATOM 4020 O O . ALA B 1 223 ? 60.754 23.593 35.051 1.00 47.45 222 ALA B O 1
ATOM 4022 N N . HIS B 1 224 ? 58.633 23.394 35.770 1.00 49.30 223 HIS B N 1
ATOM 4023 C CA . HIS B 1 224 ? 58.906 22.160 36.502 1.00 48.18 223 HIS B CA 1
ATOM 4024 C C . HIS B 1 224 ? 57.682 21.271 36.601 1.00 49.26 223 HIS B C 1
ATOM 4025 O O . HIS B 1 224 ? 56.558 21.732 36.446 1.00 50.99 223 HIS B O 1
ATOM 4032 N N . TYR B 1 225 ? 57.908 19.987 36.855 1.00 50.97 224 TYR B N 1
ATOM 4033 C CA . TYR B 1 225 ? 56.811 19.083 37.189 1.00 52.34 224 TYR B CA 1
ATOM 4034 C C . TYR B 1 225 ? 56.276 19.391 38.588 1.00 52.82 224 TYR B C 1
ATOM 4035 O O . TYR B 1 225 ? 56.994 19.908 39.449 1.00 52.59 224 TYR B O 1
ATOM 4044 N N . ILE B 1 226 ? 55.006 19.069 38.796 1.00 55.83 225 ILE B N 1
ATOM 4045 C CA . ILE B 1 226 ? 54.342 19.271 40.084 1.00 61.74 225 ILE B CA 1
ATOM 4046 C C . ILE B 1 226 ? 54.595 18.102 41.046 1.00 64.09 225 ILE B C 1
ATOM 4047 O O . ILE B 1 226 ? 54.496 16.938 40.658 1.00 66.15 225 ILE B O 1
ATOM 4052 N N . ASN B 1 227 ? 54.950 18.440 42.287 1.00 69.13 226 ASN B N 1
ATOM 4053 C CA . ASN B 1 227 ? 54.903 17.516 43.429 1.00 71.49 226 ASN B CA 1
ATOM 4054 C C . ASN B 1 227 ? 54.452 18.300 44.683 1.00 76.21 226 ASN B C 1
ATOM 4055 O O . ASN B 1 227 ? 54.015 19.449 44.561 1.00 73.21 226 ASN B O 1
ATOM 4060 N N . ASN B 1 228 ? 54.568 17.698 45.869 1.00 81.15 227 ASN B N 1
ATOM 4061 C CA . ASN B 1 228 ? 54.087 18.325 47.116 1.00 86.89 227 ASN B CA 1
ATOM 4062 C C . ASN B 1 228 ? 54.816 19.606 47.544 1.00 90.30 227 ASN B C 1
ATOM 4063 O O . ASN B 1 228 ? 54.238 20.438 48.248 1.00 92.67 227 ASN B O 1
ATOM 4068 N N . ASP B 1 229 ? 56.078 19.755 47.143 1.00 89.57 228 ASP B N 1
ATOM 4069 C CA . ASP B 1 229 ? 56.838 20.976 47.430 1.00 88.04 228 ASP B CA 1
ATOM 4070 C C . ASP B 1 229 ? 56.348 22.102 46.529 1.00 87.57 228 ASP B C 1
ATOM 4071 O O . ASP B 1 229 ? 56.479 22.014 45.306 1.00 90.38 228 ASP B O 1
ATOM 4076 N N . LEU B 1 230 ? 55.794 23.157 47.126 1.00 83.10 229 LEU B N 1
ATOM 4077 C CA . LEU B 1 230 ? 55.228 24.267 46.353 1.00 80.42 229 LEU B CA 1
ATOM 4078 C C . LEU B 1 230 ? 56.306 24.996 45.533 1.00 77.47 229 LEU B C 1
ATOM 4079 O O . LEU B 1 230 ? 57.286 25.493 46.087 1.00 74.32 229 LEU B O 1
ATOM 4084 N N . ASP B 1 231 ? 56.115 25.019 44.210 1.00 76.33 230 ASP B N 1
ATOM 4085 C CA . ASP B 1 231 ? 57.032 25.661 43.237 1.00 74.89 230 ASP B CA 1
ATOM 4086 C C . ASP B 1 231 ? 58.473 25.094 43.175 1.00 70.16 230 ASP B C 1
ATOM 4087 O O . ASP B 1 231 ? 59.375 25.748 42.658 1.00 71.97 230 ASP B O 1
ATOM 4092 N N A GLU B 1 232 ? 58.658 23.897 43.717 0.50 69.31 231 GLU B N 1
ATOM 4093 N N B GLU B 1 232 ? 58.676 23.868 43.660 0.50 67.43 231 GLU B N 1
ATOM 4094 C CA A GLU B 1 232 ? 59.908 23.172 43.615 0.50 66.03 231 GLU B CA 1
ATOM 4095 C CA B GLU B 1 232 ? 60.025 23.295 43.774 0.50 63.29 231 GLU B CA 1
ATOM 4096 C C A GLU B 1 232 ? 59.522 21.827 43.045 0.50 65.99 231 GLU B C 1
ATOM 4097 C C B GLU B 1 232 ? 60.078 21.806 43.434 0.50 58.97 231 GLU B C 1
ATOM 4098 O O A GLU B 1 232 ? 58.462 21.693 42.435 0.50 66.79 231 GLU B O 1
ATOM 4099 O O B GLU B 1 232 ? 60.894 21.072 43.986 0.50 55.19 231 GLU B O 1
ATOM 4110 N N A GLY B 1 233 ? 60.350 20.818 43.247 0.50 65.55 232 GLY B N 1
ATOM 4111 N N B GLY B 1 233 ? 59.205 21.372 42.526 0.50 57.92 232 GLY B N 1
ATOM 4112 C CA A GLY B 1 233 ? 60.094 19.550 42.591 0.50 65.75 232 GLY B CA 1
ATOM 4113 C CA B GLY B 1 233 ? 59.225 20.000 42.010 0.50 57.03 232 GLY B CA 1
ATOM 4114 C C A GLY B 1 233 ? 60.835 19.534 41.270 0.50 61.86 232 GLY B C 1
ATOM 4115 C C B GLY B 1 233 ? 60.248 19.871 40.894 0.50 54.92 232 GLY B C 1
ATOM 4116 O O A GLY B 1 233 ? 61.762 20.323 41.088 0.50 60.48 232 GLY B O 1
ATOM 4117 O O B GLY B 1 233 ? 60.868 20.867 40.536 0.50 51.32 232 GLY B O 1
ATOM 4118 N N . PRO B 1 234 ? 60.429 18.648 40.340 1.00 56.24 233 PRO B N 1
ATOM 4119 C CA . PRO B 1 234 ? 61.388 18.366 39.266 1.00 52.52 233 PRO B CA 1
ATOM 4120 C C . PRO B 1 234 ? 61.533 19.437 38.166 1.00 52.74 233 PRO B C 1
ATOM 4121 O O . PRO B 1 234 ? 60.596 19.668 37.372 1.00 48.00 233 PRO B O 1
ATOM 4125 N N . ILE B 1 235 ? 62.718 20.050 38.120 1.00 46.92 234 ILE B N 1
ATOM 4126 C CA . ILE B 1 235 ? 63.008 21.117 37.170 1.00 48.28 234 ILE B CA 1
ATOM 4127 C C . ILE B 1 235 ? 63.223 20.587 35.750 1.00 46.76 234 ILE B C 1
ATOM 4128 O O . ILE B 1 235 ? 64.019 19.664 35.530 1.00 47.38 234 ILE B O 1
ATOM 4133 N N . ILE B 1 236 ? 62.490 21.180 34.806 1.00 44.41 235 ILE B N 1
ATOM 4134 C CA . ILE B 1 236 ? 62.552 20.818 33.390 1.00 45.46 235 ILE B CA 1
ATOM 4135 C C . ILE B 1 236 ? 63.336 21.837 32.563 1.00 45.46 235 ILE B C 1
ATOM 4136 O O . ILE B 1 236 ? 64.130 21.452 31.712 1.00 45.91 235 ILE B O 1
ATOM 4141 N N . ALA B 1 237 ? 63.082 23.126 32.791 1.00 45.76 236 ALA B N 1
ATOM 4142 C CA . ALA B 1 237 ? 63.731 24.189 32.024 1.00 46.86 236 ALA B CA 1
ATOM 4143 C C . ALA B 1 237 ? 63.815 25.476 32.834 1.00 48.71 236 ALA B C 1
ATOM 4144 O O . ALA B 1 237 ? 62.902 25.802 33.611 1.00 47.19 236 ALA B O 1
ATOM 4146 N N . GLN B 1 238 ? 64.917 26.196 32.643 1.00 46.36 237 GLN B N 1
ATOM 4147 C CA . GLN B 1 238 ? 65.113 27.498 33.250 1.00 45.79 237 GLN B CA 1
ATOM 4148 C C . GLN B 1 238 ? 65.678 28.450 32.216 1.00 45.25 237 GLN B C 1
ATOM 4149 O O . GLN B 1 238 ? 66.345 28.029 31.279 1.00 48.81 237 GLN B O 1
ATOM 4155 N N . GLY B 1 239 ? 65.402 29.736 32.390 1.00 47.63 238 GLY B N 1
ATOM 4156 C CA . GLY B 1 239 ? 65.850 30.764 31.457 1.00 48.38 238 GLY B CA 1
ATOM 4157 C C . GLY B 1 239 ? 65.855 32.130 32.112 1.00 48.78 238 GLY B C 1
ATOM 4158 O O . GLY B 1 239 ? 65.261 32.330 33.176 1.00 47.80 238 GLY B O 1
ATOM 4159 N N . VAL B 1 240 ? 66.555 33.069 31.497 1.00 48.90 239 VAL B N 1
ATOM 4160 C CA . VAL B 1 240 ? 66.556 34.435 31.990 1.00 49.82 239 VAL B CA 1
ATOM 4161 C C . VAL B 1 240 ? 66.371 35.391 30.847 1.00 50.19 239 VAL B C 1
ATOM 4162 O O . VAL B 1 240 ? 66.522 35.021 29.688 1.00 48.79 239 VAL B O 1
ATOM 4166 N N . GLU B 1 241 ? 66.046 36.628 31.211 1.00 53.48 240 GLU B N 1
ATOM 4167 C CA . GLU B 1 241 ? 65.891 37.732 30.284 1.00 55.88 240 GLU B CA 1
ATOM 4168 C C . GLU B 1 241 ? 66.716 38.891 30.825 1.00 52.09 240 GLU B C 1
ATOM 4169 O O . GLU B 1 241 ? 66.593 39.241 31.997 1.00 52.74 240 GLU B O 1
ATOM 4175 N N . VAL B 1 242 ? 67.555 39.467 29.970 1.00 51.80 241 VAL B N 1
ATOM 4176 C CA . VAL B 1 242 ? 68.374 40.627 30.315 1.00 51.50 241 VAL B CA 1
ATOM 4177 C C . VAL B 1 242 ? 67.489 41.842 30.618 1.00 53.14 241 VAL B C 1
ATOM 4178 O O . VAL B 1 242 ? 66.514 42.101 29.915 1.00 54.44 241 VAL B O 1
ATOM 4182 N N . VAL B 1 243 ? 67.804 42.548 31.700 1.00 55.43 242 VAL B N 1
ATOM 4183 C CA . VAL B 1 243 ? 67.158 43.830 32.017 1.00 55.26 242 VAL B CA 1
ATOM 4184 C C . VAL B 1 243 ? 68.212 44.839 32.456 1.00 55.63 242 VAL B C 1
ATOM 4185 O O . VAL B 1 243 ? 69.348 44.467 32.750 1.00 55.43 242 VAL B O 1
ATOM 4189 N N . ASP B 1 244 ? 67.837 46.114 32.488 1.00 56.17 243 ASP B N 1
ATOM 4190 C CA . ASP B 1 244 ? 68.740 47.174 32.924 1.00 57.66 243 ASP B CA 1
ATOM 4191 C C . ASP B 1 244 ? 67.981 48.224 33.743 1.00 58.24 243 ASP B C 1
ATOM 4192 O O . ASP B 1 244 ? 66.791 48.062 34.015 1.00 61.28 243 ASP B O 1
ATOM 4197 N N . HIS B 1 245 ? 68.690 49.274 34.148 1.00 57.37 244 HIS B N 1
ATOM 4198 C CA . HIS B 1 245 ? 68.142 50.382 34.963 1.00 59.32 244 HIS B CA 1
ATOM 4199 C C . HIS B 1 245 ? 66.945 51.119 34.350 1.00 59.60 244 HIS B C 1
ATOM 4200 O O . HIS B 1 245 ? 66.197 51.789 35.061 1.00 58.67 244 HIS B O 1
ATOM 4207 N N . SER B 1 246 ? 66.790 51.031 33.030 1.00 63.22 245 SER B N 1
ATOM 4208 C CA . SER B 1 246 ? 65.677 51.695 32.342 1.00 65.49 245 SER B CA 1
ATOM 4209 C C . SER B 1 246 ? 64.384 50.903 32.490 1.00 62.37 245 SER B C 1
ATOM 4210 O O . SER B 1 246 ? 63.309 51.414 32.182 1.00 62.91 245 SER B O 1
ATOM 4213 N N . HIS B 1 247 ? 64.493 49.656 32.944 1.00 60.47 246 HIS B N 1
ATOM 4214 C CA . HIS B 1 247 ? 63.323 48.847 33.244 1.00 58.74 246 HIS B CA 1
ATOM 4215 C C . HIS B 1 247 ? 62.762 49.171 34.629 1.00 57.81 246 HIS B C 1
ATOM 4216 O O . HIS B 1 247 ? 63.289 48.732 35.658 1.00 60.70 246 HIS B O 1
ATOM 4223 N N . TYR B 1 248 ? 61.684 49.938 34.656 1.00 56.22 247 TYR B N 1
ATOM 4224 C CA . TYR B 1 248 ? 60.985 50.200 35.900 1.00 57.81 247 TYR B CA 1
ATOM 4225 C C . TYR B 1 248 ? 60.225 48.939 36.338 1.00 57.48 247 TYR B C 1
ATOM 4226 O O . TYR B 1 248 ? 60.208 47.952 35.604 1.00 61.18 247 TYR B O 1
ATOM 4235 N N . PRO B 1 249 ? 59.629 48.940 37.544 1.00 59.64 248 PRO B N 1
ATOM 4236 C CA . PRO B 1 249 ? 58.950 47.718 37.995 1.00 59.48 248 PRO B CA 1
ATOM 4237 C C . PRO B 1 249 ? 57.966 47.099 36.989 1.00 60.03 248 PRO B C 1
ATOM 4238 O O . PRO B 1 249 ? 57.993 45.878 36.797 1.00 57.76 248 PRO B O 1
ATOM 4242 N N . GLU B 1 250 ? 57.131 47.913 36.342 1.00 62.57 249 GLU B N 1
ATOM 4243 C CA . GLU B 1 250 ? 56.141 47.381 35.383 1.00 67.51 249 GLU B CA 1
ATOM 4244 C C . GLU B 1 250 ? 56.796 46.820 34.126 1.00 65.73 249 GLU B C 1
ATOM 4245 O O . GLU B 1 250 ? 56.288 45.869 33.521 1.00 65.28 249 GLU B O 1
ATOM 4251 N N . ASP B 1 251 ? 57.918 47.411 33.726 1.00 62.70 250 ASP B N 1
ATOM 4252 C CA . ASP B 1 251 ? 58.717 46.850 32.646 1.00 57.80 250 ASP B CA 1
ATOM 4253 C C . ASP B 1 251 ? 59.287 45.509 33.083 1.00 55.18 250 ASP B C 1
ATOM 4254 O O . ASP B 1 251 ? 59.369 44.569 32.288 1.00 54.88 250 ASP B O 1
ATOM 4259 N N . LEU B 1 252 ? 59.672 45.430 34.352 1.00 53.47 251 LEU B N 1
ATOM 4260 C CA A LEU B 1 252 ? 60.254 44.221 34.924 0.50 54.08 251 LEU B CA 1
ATOM 4261 C CA B LEU B 1 252 ? 60.264 44.204 34.878 0.50 53.20 251 LEU B CA 1
ATOM 4262 C C . LEU B 1 252 ? 59.233 43.085 34.885 1.00 52.32 251 LEU B C 1
ATOM 4263 O O . LEU B 1 252 ? 59.538 41.963 34.488 1.00 54.53 251 LEU B O 1
ATOM 4272 N N . ILE B 1 253 ? 58.014 43.400 35.301 1.00 54.74 252 ILE B N 1
ATOM 4273 C CA . ILE B 1 253 ? 56.923 42.440 35.305 1.00 52.70 252 ILE B CA 1
ATOM 4274 C C . ILE B 1 253 ? 56.664 41.980 33.867 1.00 54.38 252 ILE B C 1
ATOM 4275 O O . ILE B 1 253 ? 56.459 40.796 33.620 1.00 52.20 252 ILE B O 1
ATOM 4280 N N . ALA B 1 254 ? 56.704 42.915 32.919 1.00 56.42 253 ALA B N 1
ATOM 4281 C CA . ALA B 1 254 ? 56.496 42.589 31.505 1.00 55.98 253 ALA B CA 1
ATOM 4282 C C . ALA B 1 254 ? 57.549 41.605 30.978 1.00 55.41 253 ALA B C 1
ATOM 4283 O O . ALA B 1 254 ? 57.228 40.676 30.228 1.00 54.41 253 ALA B O 1
ATOM 4285 N N . LYS B 1 255 ? 58.799 41.815 31.373 1.00 54.97 254 LYS B N 1
ATOM 4286 C CA . LYS B 1 255 ? 59.893 40.929 30.983 1.00 54.76 254 LYS B CA 1
ATOM 4287 C C . LYS B 1 255 ? 59.735 39.567 31.651 1.00 53.14 254 LYS B C 1
ATOM 4288 O O . LYS B 1 255 ? 60.015 38.528 31.048 1.00 52.94 254 LYS B O 1
ATOM 4294 N N . GLY B 1 256 ? 59.283 39.583 32.899 1.00 52.30 255 GLY B N 1
ATOM 4295 C CA . GLY B 1 256 ? 58.948 38.368 33.618 1.00 53.05 255 GLY B CA 1
ATOM 4296 C C . GLY B 1 256 ? 57.946 37.506 32.874 1.00 53.49 255 GLY B C 1
ATOM 4297 O O . GLY B 1 256 ? 58.102 36.287 32.811 1.00 51.69 255 GLY B O 1
ATOM 4298 N N . ARG B 1 257 ? 56.922 38.134 32.299 1.00 53.33 256 ARG B N 1
ATOM 4299 C CA . ARG B 1 257 ? 55.922 37.402 31.518 1.00 54.54 256 ARG B CA 1
ATOM 4300 C C . ARG B 1 257 ? 56.557 36.750 30.295 1.00 54.78 256 ARG B C 1
ATOM 4301 O O . ARG B 1 257 ? 56.320 35.569 30.035 1.00 54.23 256 ARG B O 1
ATOM 4309 N N . ASP B 1 258 ? 57.372 37.520 29.567 1.00 54.06 257 ASP B N 1
ATOM 4310 C CA . ASP B 1 258 ? 58.067 37.028 28.374 1.00 52.96 257 ASP B CA 1
ATOM 4311 C C . ASP B 1 258 ? 58.867 35.758 28.658 1.00 50.99 257 ASP B C 1
ATOM 4312 O O . ASP B 1 258 ? 58.835 34.808 27.864 1.00 47.91 257 ASP B O 1
ATOM 4317 N N . ILE B 1 259 ? 59.588 35.746 29.778 1.00 48.41 258 ILE B N 1
ATOM 4318 C CA . ILE B 1 259 ? 60.495 34.632 30.089 1.00 49.08 258 ILE B CA 1
ATOM 4319 C C . ILE B 1 259 ? 59.733 33.422 30.663 1.00 48.10 258 ILE B C 1
ATOM 4320 O O . ILE B 1 259 ? 60.125 32.276 30.464 1.00 49.42 258 ILE B O 1
ATOM 4325 N N . GLU B 1 260 ? 58.633 33.681 31.351 1.00 47.68 259 GLU B N 1
ATOM 4326 C CA . GLU B 1 260 ? 57.713 32.620 31.727 1.00 47.58 259 GLU B CA 1
ATOM 4327 C C . GLU B 1 260 ? 57.123 31.953 30.480 1.00 48.07 259 GLU B C 1
ATOM 4328 O O . GLU B 1 260 ? 57.037 30.724 30.402 1.00 45.67 259 GLU B O 1
ATOM 4334 N N . CYS B 1 261 ? 56.723 32.768 29.509 1.00 50.00 260 CYS B N 1
ATOM 4335 C CA . CYS B 1 261 ? 56.174 32.262 28.250 1.00 51.77 260 CYS B CA 1
ATOM 4336 C C . CYS B 1 261 ? 57.160 31.364 27.520 1.00 52.32 260 CYS B C 1
ATOM 4337 O O . CYS B 1 261 ? 56.828 30.231 27.164 1.00 54.78 260 CYS B O 1
ATOM 4340 N N . LEU B 1 262 ? 58.370 31.872 27.317 1.00 52.74 261 LEU B N 1
ATOM 4341 C CA . LEU B 1 262 ? 59.412 31.155 26.584 1.00 53.70 261 LEU B CA 1
ATOM 4342 C C . LEU B 1 262 ? 59.864 29.871 27.293 1.00 51.45 261 LEU B C 1
ATOM 4343 O O . LEU B 1 262 ? 60.053 28.842 26.645 1.00 50.60 261 LEU B O 1
ATOM 4348 N N . THR B 1 263 ? 60.041 29.938 28.613 1.00 48.67 262 THR B N 1
ATOM 4349 C CA . THR B 1 263 ? 60.551 28.803 29.376 1.00 46.97 262 THR B CA 1
ATOM 4350 C C . THR B 1 263 ? 59.522 27.692 29.447 1.00 46.15 262 THR B C 1
ATOM 4351 O O . THR B 1 263 ? 59.847 26.543 29.184 1.00 46.93 262 THR B O 1
ATOM 4355 N N . LEU B 1 264 ? 58.280 28.040 29.772 1.00 47.82 263 LEU B N 1
ATOM 4356 C CA . LEU B 1 264 ? 57.176 27.080 29.765 1.00 48.59 263 LEU B CA 1
ATOM 4357 C C . LEU B 1 264 ? 56.999 26.435 28.394 1.00 49.95 263 LEU B C 1
ATOM 4358 O O . LEU B 1 264 ? 56.850 25.216 28.301 1.00 48.57 263 LEU B O 1
ATOM 4363 N N . ALA B 1 265 ? 57.032 27.246 27.338 1.00 51.56 264 ALA B N 1
ATOM 4364 C CA . ALA B 1 265 ? 56.909 26.730 25.973 1.00 52.30 264 ALA B CA 1
ATOM 4365 C C . ALA B 1 265 ? 58.000 25.706 25.660 1.00 52.14 264 ALA B C 1
ATOM 4366 O O . ALA B 1 265 ? 57.718 24.662 25.074 1.00 49.24 264 ALA B O 1
ATOM 4368 N N . ARG B 1 266 ? 59.235 26.003 26.054 1.00 49.79 265 ARG B N 1
ATOM 4369 C CA . ARG B 1 266 ? 60.340 25.066 25.864 1.00 51.45 265 ARG B CA 1
ATOM 4370 C C . ARG B 1 266 ? 60.101 23.734 26.588 1.00 49.61 265 ARG B C 1
ATOM 4371 O O . ARG B 1 266 ? 60.258 22.656 26.005 1.00 52.33 265 ARG B O 1
ATOM 4379 N N . ALA B 1 267 ? 59.712 23.823 27.852 1.00 49.21 266 ALA B N 1
ATOM 4380 C CA . ALA B 1 267 ? 59.507 22.647 28.689 1.00 48.80 266 ALA B CA 1
ATOM 4381 C C . ALA B 1 267 ? 58.366 21.793 28.150 1.00 49.98 266 ALA B C 1
ATOM 4382 O O . ALA B 1 267 ? 58.468 20.562 28.133 1.00 50.07 266 ALA B O 1
ATOM 4384 N N . VAL B 1 268 ? 57.283 22.447 27.720 1.00 46.45 267 VAL B N 1
ATOM 4385 C CA . VAL B 1 268 ? 56.143 21.743 27.146 1.00 46.21 267 VAL B CA 1
ATOM 4386 C C . VAL B 1 268 ? 56.573 21.017 25.881 1.00 46.49 267 VAL B C 1
ATOM 4387 O O . VAL B 1 268 ? 56.146 19.896 25.639 1.00 47.67 267 VAL B O 1
ATOM 4391 N N . GLY B 1 269 ? 57.450 21.649 25.109 1.00 48.93 268 GLY B N 1
ATOM 4392 C CA . GLY B 1 269 ? 57.988 21.061 23.892 1.00 48.51 268 GLY B CA 1
ATOM 4393 C C . GLY B 1 269 ? 58.794 19.810 24.171 1.00 50.07 268 GLY B C 1
ATOM 4394 O O . GLY B 1 269 ? 58.620 18.785 23.504 1.00 49.51 268 GLY B O 1
ATOM 4395 N N . TYR B 1 270 ? 59.690 19.895 25.150 1.00 51.60 269 TYR B N 1
ATOM 4396 C CA . TYR B 1 270 ? 60.489 18.738 25.555 1.00 53.09 269 TYR B CA 1
ATOM 4397 C C . TYR B 1 270 ? 59.590 17.584 25.973 1.00 50.78 269 TYR B C 1
ATOM 4398 O O . TYR B 1 270 ? 59.814 16.435 25.584 1.00 52.87 269 TYR B O 1
ATOM 4407 N N . HIS B 1 271 ? 58.561 17.891 26.749 1.00 50.59 270 HIS B N 1
ATOM 4408 C CA . HIS B 1 271 ? 57.668 16.856 27.249 1.00 52.25 270 HIS B CA 1
ATOM 4409 C C . HIS B 1 271 ? 56.922 16.162 26.121 1.00 53.22 270 HIS B C 1
ATOM 4410 O O . HIS B 1 271 ? 56.826 14.927 26.106 1.00 50.60 270 HIS B O 1
ATOM 4417 N N . ILE B 1 272 ? 56.376 16.941 25.188 1.00 51.64 271 ILE B N 1
ATOM 4418 C CA . ILE B 1 272 ? 55.558 16.347 24.137 1.00 54.33 271 ILE B CA 1
ATOM 4419 C C . ILE B 1 272 ? 56.401 15.654 23.060 1.00 54.36 271 ILE B C 1
ATOM 4420 O O . ILE B 1 272 ? 55.910 14.754 22.392 1.00 57.88 271 ILE B O 1
ATOM 4425 N N . GLU B 1 273 ? 57.668 16.049 22.924 1.00 54.14 272 GLU B N 1
ATOM 4426 C CA . GLU B 1 273 ? 58.622 15.338 22.057 1.00 56.58 272 GLU B CA 1
ATOM 4427 C C . GLU B 1 273 ? 59.282 14.123 22.739 1.00 57.78 272 GLU B C 1
ATOM 4428 O O . GLU B 1 273 ? 60.204 13.527 22.169 1.00 56.71 272 GLU B O 1
ATOM 4434 N N . ARG B 1 274 ? 58.830 13.783 23.953 1.00 53.22 273 ARG B N 1
ATOM 4435 C CA . ARG B 1 274 ? 59.277 12.585 24.670 1.00 56.23 273 ARG B CA 1
ATOM 4436 C C . ARG B 1 274 ? 60.777 12.624 24.988 1.00 57.01 273 ARG B C 1
ATOM 4437 O O . ARG B 1 274 ? 61.494 11.626 24.843 1.00 55.64 273 ARG B O 1
ATOM 4445 N N . ARG B 1 275 ? 61.234 13.790 25.436 1.00 53.15 274 ARG B N 1
ATOM 4446 C CA . ARG B 1 275 ? 62.644 14.024 25.685 1.00 53.47 274 ARG B CA 1
ATOM 4447 C C . ARG B 1 275 ? 62.973 14.139 27.163 1.00 50.73 274 ARG B C 1
ATOM 4448 O O . ARG B 1 275 ? 64.151 14.168 27.508 1.00 49.95 274 ARG B O 1
ATOM 4456 N N . VAL B 1 276 ? 61.950 14.206 28.022 1.00 48.60 275 VAL B N 1
ATOM 4457 C CA . VAL B 1 276 ? 62.139 14.439 29.441 1.00 47.94 275 VAL B CA 1
ATOM 4458 C C . VAL B 1 276 ? 61.939 13.149 30.220 1.00 52.27 275 VAL B C 1
ATOM 4459 O O . VAL B 1 276 ? 61.006 12.401 29.957 1.00 57.62 275 VAL B O 1
ATOM 4463 N N . PHE B 1 277 ? 62.830 12.899 31.174 1.00 50.43 276 PHE B N 1
ATOM 4464 C CA . PHE B 1 277 ? 62.763 11.732 32.037 1.00 49.71 276 PHE B CA 1
ATOM 4465 C C . PHE B 1 277 ? 62.941 12.190 33.461 1.00 49.14 276 PHE B C 1
ATOM 4466 O O . PHE B 1 277 ? 63.745 13.075 33.726 1.00 45.82 276 PHE B O 1
ATOM 4474 N N . LEU B 1 278 ? 62.193 11.565 34.365 1.00 52.65 277 LEU B N 1
ATOM 4475 C CA . LEU B 1 278 ? 62.322 11.788 35.788 1.00 54.92 277 LEU B CA 1
ATOM 4476 C C . LEU B 1 278 ? 63.516 11.000 36.301 1.00 55.03 277 LEU B C 1
ATOM 4477 O O . LEU B 1 278 ? 63.638 9.807 36.046 1.00 58.94 277 LEU B O 1
ATOM 4482 N N . ASN B 1 279 ? 64.387 11.681 37.034 1.00 56.44 278 ASN B N 1
ATOM 4483 C CA . ASN B 1 279 ? 65.626 11.107 37.547 1.00 56.83 278 ASN B CA 1
ATOM 4484 C C . ASN B 1 279 ? 65.760 11.538 38.998 1.00 59.13 278 ASN B C 1
ATOM 4485 O O . ASN B 1 279 ? 66.195 12.659 39.274 1.00 57.51 278 ASN B O 1
ATOM 4490 N N . ALA B 1 280 ? 65.369 10.656 39.916 1.00 58.78 279 ALA B N 1
ATOM 4491 C CA . ALA B 1 280 ? 65.159 11.026 41.316 1.00 60.06 279 ALA B CA 1
ATOM 4492 C C . ALA B 1 280 ? 64.290 12.298 41.409 1.00 60.47 279 ALA B C 1
ATOM 4493 O O . ALA B 1 280 ? 63.132 12.285 40.974 1.00 60.13 279 ALA B O 1
ATOM 4495 N N . ASN B 1 281 ? 64.854 13.385 41.942 1.00 57.57 280 ASN B N 1
ATOM 4496 C CA . ASN B 1 281 ? 64.139 14.660 42.105 1.00 59.22 280 ASN B CA 1
ATOM 4497 C C . ASN B 1 281 ? 64.453 15.704 41.009 1.00 54.11 280 ASN B C 1
ATOM 4498 O O . ASN B 1 281 ? 64.170 16.890 41.173 1.00 49.74 280 ASN B O 1
ATOM 4503 N N . ARG B 1 282 ? 65.039 15.260 39.900 1.00 51.38 281 ARG B N 1
ATOM 4504 C CA . ARG B 1 282 ? 65.404 16.158 38.814 1.00 51.42 281 ARG B CA 1
ATOM 4505 C C . ARG B 1 282 ? 64.977 15.592 37.462 1.00 50.29 281 ARG B C 1
ATOM 4506 O O . ARG B 1 282 ? 64.259 14.597 37.415 1.00 51.80 281 ARG B O 1
ATOM 4514 N N . THR B 1 283 ? 65.372 16.241 36.365 1.00 48.41 282 THR B N 1
ATOM 4515 C CA . THR B 1 283 ? 65.116 15.681 35.047 1.00 48.73 282 THR B CA 1
ATOM 4516 C C . THR B 1 283 ? 66.369 15.506 34.206 1.00 46.97 282 THR B C 1
ATOM 4517 O O . THR B 1 283 ? 67.368 16.189 34.394 1.00 52.92 282 THR B O 1
ATOM 4521 N N . VAL B 1 284 ? 66.285 14.547 33.296 1.00 46.79 283 VAL B N 1
ATOM 4522 C CA . VAL B 1 284 ? 67.212 14.380 32.196 1.00 45.68 283 VAL B CA 1
ATOM 4523 C C . VAL B 1 284 ? 66.383 14.721 30.964 1.00 47.96 283 VAL B C 1
ATOM 4524 O O . VAL B 1 284 ? 65.234 14.267 30.831 1.00 47.27 283 VAL B O 1
ATOM 4528 N N . VAL B 1 285 ? 66.960 15.533 30.083 1.00 47.99 284 VAL B N 1
ATOM 4529 C CA . VAL B 1 285 ? 66.308 15.990 28.866 1.00 47.01 284 VAL B CA 1
ATOM 4530 C C . VAL B 1 285 ? 67.189 15.609 27.675 1.00 50.03 284 VAL B C 1
ATOM 4531 O O . VAL B 1 285 ? 68.250 16.193 27.485 1.00 52.21 284 VAL B O 1
ATOM 4535 N N . LEU B 1 286 ? 66.756 14.627 26.885 1.00 52.38 285 LEU B N 1
ATOM 4536 C CA . LEU B 1 286 ? 67.590 14.069 25.816 1.00 56.78 285 LEU B CA 1
ATOM 4537 C C . LEU B 1 286 ? 67.242 14.616 24.436 1.00 58.91 285 LEU B C 1
ATOM 4538 O O . LEU B 1 286 ? 66.392 15.490 24.285 1.00 56.43 285 LEU B O 1
ATOM 4544 N N . ASP C 1 7 ? 53.475 57.825 28.719 1.00 95.50 6 ASP C N 1
ATOM 4545 C CA . ASP C 1 7 ? 53.163 59.252 29.038 1.00 95.46 6 ASP C CA 1
ATOM 4546 C C . ASP C 1 7 ? 54.262 60.210 28.559 1.00 91.19 6 ASP C C 1
ATOM 4547 O O . ASP C 1 7 ? 54.319 61.366 28.991 1.00 95.77 6 ASP C O 1
ATOM 4552 N N . THR C 1 8 ? 55.124 59.728 27.663 1.00 85.13 7 THR C N 1
ATOM 4553 C CA . THR C 1 8 ? 56.246 60.527 27.151 1.00 79.54 7 THR C CA 1
ATOM 4554 C C . THR C 1 8 ? 56.175 60.743 25.638 1.00 70.69 7 THR C C 1
ATOM 4555 O O . THR C 1 8 ? 55.881 59.818 24.879 1.00 67.06 7 THR C O 1
ATOM 4559 N N . TRP C 1 9 ? 56.441 61.979 25.216 1.00 66.40 8 TRP C N 1
ATOM 4560 C CA . TRP C 1 9 ? 56.575 62.315 23.800 1.00 61.54 8 TRP C CA 1
ATOM 4561 C C . TRP C 1 9 ? 57.920 61.838 23.302 1.00 61.50 8 TRP C C 1
ATOM 4562 O O . TRP C 1 9 ? 58.858 61.700 24.088 1.00 60.96 8 TRP C O 1
ATOM 4573 N N . ILE C 1 10 ? 58.010 61.592 21.996 1.00 58.98 9 ILE C N 1
ATOM 4574 C CA . ILE C 1 10 ? 59.255 61.172 21.368 1.00 58.16 9 ILE C CA 1
ATOM 4575 C C . ILE C 1 10 ? 59.630 62.169 20.286 1.00 62.36 9 ILE C C 1
ATOM 4576 O O . ILE C 1 10 ? 58.837 62.413 19.369 1.00 65.01 9 ILE C O 1
ATOM 4581 N N . LEU C 1 11 ? 60.830 62.742 20.384 1.00 62.72 10 LEU C N 1
ATOM 4582 C CA . LEU C 1 11 ? 61.342 63.619 19.330 1.00 60.34 10 LEU C CA 1
ATOM 4583 C C . LEU C 1 11 ? 62.611 63.019 18.731 1.00 59.83 10 LEU C C 1
ATOM 4584 O O . LEU C 1 11 ? 63.581 62.725 19.436 1.00 57.79 10 LEU C O 1
ATOM 4589 N N . THR C 1 12 ? 62.585 62.837 17.416 1.00 57.37 11 THR C N 1
ATOM 4590 C CA . THR C 1 12 ? 63.743 62.382 16.688 1.00 54.96 11 THR C CA 1
ATOM 4591 C C . THR C 1 12 ? 64.184 63.521 15.789 1.00 54.17 11 THR C C 1
ATOM 4592 O O . THR C 1 12 ? 63.349 64.241 15.233 1.00 54.44 11 THR C O 1
ATOM 4596 N N . ALA C 1 13 ? 65.492 63.695 15.657 1.00 52.26 12 ALA C N 1
ATOM 4597 C CA . ALA C 1 13 ? 66.032 64.667 14.713 1.00 52.14 12 ALA C CA 1
ATOM 4598 C C . ALA C 1 13 ? 67.227 64.077 13.991 1.00 51.20 12 ALA C C 1
ATOM 4599 O O . ALA C 1 13 ? 67.962 63.278 14.553 1.00 52.98 12 ALA C O 1
ATOM 4601 N N . ASP C 1 14 ? 67.391 64.423 12.725 1.00 53.95 13 ASP C N 1
ATOM 4602 C CA . ASP C 1 14 ? 68.685 64.256 12.092 1.00 58.30 13 ASP C CA 1
ATOM 4603 C C . ASP C 1 14 ? 69.017 65.451 11.207 1.00 58.58 13 ASP C C 1
ATOM 4604 O O . ASP C 1 14 ? 68.145 66.053 10.588 1.00 61.35 13 ASP C O 1
ATOM 4609 N N . CYS C 1 15 ? 70.287 65.811 11.199 1.00 61.19 14 CYS C N 1
ATOM 4610 C CA . CYS C 1 15 ? 70.754 66.929 10.419 1.00 70.20 14 CYS C CA 1
ATOM 4611 C C . CYS C 1 15 ? 72.211 66.685 10.079 1.00 72.02 14 CYS C C 1
ATOM 4612 O O . CYS C 1 15 ? 72.812 65.758 10.632 1.00 63.56 14 CYS C O 1
ATOM 4615 N N . PRO C 1 16 ? 72.786 67.504 9.170 1.00 75.39 15 PRO C N 1
ATOM 4616 C CA . PRO C 1 16 ? 74.230 67.427 8.933 1.00 76.55 15 PRO C CA 1
ATOM 4617 C C . PRO C 1 16 ? 75.041 67.699 10.211 1.00 74.48 15 PRO C C 1
ATOM 4618 O O . PRO C 1 16 ? 74.594 68.441 11.089 1.00 75.41 15 PRO C O 1
ATOM 4622 N N . SER C 1 17 ? 76.212 67.076 10.308 1.00 73.45 16 SER C N 1
ATOM 4623 C CA . SER C 1 17 ? 77.063 67.189 11.485 1.00 69.84 16 SER C CA 1
ATOM 4624 C C . SER C 1 17 ? 77.685 68.575 11.627 1.00 71.11 16 SER C C 1
ATOM 4625 O O . SER C 1 17 ? 78.403 69.037 10.732 1.00 73.77 16 SER C O 1
ATOM 4641 N N . LEU C 1 19 ? 79.051 71.505 15.054 1.00 71.38 18 LEU C N 1
ATOM 4642 C CA . LEU C 1 19 ? 79.193 71.844 16.465 1.00 71.48 18 LEU C CA 1
ATOM 4643 C C . LEU C 1 19 ? 77.928 72.591 16.849 1.00 70.87 18 LEU C C 1
ATOM 4644 O O . LEU C 1 19 ? 77.645 73.641 16.287 1.00 84.71 18 LEU C O 1
ATOM 4649 N N . GLY C 1 20 ? 77.145 72.042 17.765 1.00 71.77 19 GLY C N 1
ATOM 4650 C CA . GLY C 1 20 ? 75.916 72.719 18.212 1.00 73.95 19 GLY C CA 1
ATOM 4651 C C . GLY C 1 20 ? 74.608 72.112 17.728 1.00 71.51 19 GLY C C 1
ATOM 4652 O O . GLY C 1 20 ? 73.552 72.710 17.905 1.00 71.35 19 GLY C O 1
ATOM 4653 N N . THR C 1 21 ? 74.671 70.932 17.114 1.00 70.54 20 THR C N 1
ATOM 4654 C CA . THR C 1 21 ? 73.465 70.216 16.702 1.00 68.61 20 THR C CA 1
ATOM 4655 C C . THR C 1 21 ? 72.689 69.714 17.921 1.00 66.74 20 THR C C 1
ATOM 4656 O O . THR C 1 21 ? 71.468 69.827 17.955 1.00 69.78 20 THR C O 1
ATOM 4660 N N . VAL C 1 22 ? 73.388 69.168 18.916 1.00 64.91 21 VAL C N 1
ATOM 4661 C CA . VAL C 1 22 ? 72.729 68.722 20.146 1.00 61.29 21 VAL C CA 1
ATOM 4662 C C . VAL C 1 22 ? 72.175 69.916 20.904 1.00 60.93 21 VAL C C 1
ATOM 4663 O O . VAL C 1 22 ? 71.062 69.859 21.415 1.00 64.87 21 VAL C O 1
ATOM 4667 N N . ASP C 1 23 ? 72.953 70.994 20.973 1.00 62.95 22 ASP C N 1
ATOM 4668 C CA . ASP C 1 23 ? 72.540 72.229 21.662 1.00 61.85 22 ASP C CA 1
ATOM 4669 C C . ASP C 1 23 ? 71.212 72.790 21.165 1.00 61.90 22 ASP C C 1
ATOM 4670 O O . ASP C 1 23 ? 70.378 73.198 21.968 1.00 63.27 22 ASP C O 1
ATOM 4675 N N . VAL C 1 24 ? 71.015 72.812 19.848 1.00 61.34 23 VAL C N 1
ATOM 4676 C CA . VAL C 1 24 ? 69.809 73.407 19.283 1.00 59.73 23 VAL C CA 1
ATOM 4677 C C . VAL C 1 24 ? 68.548 72.660 19.725 1.00 58.93 23 VAL C C 1
ATOM 4678 O O . VAL C 1 24 ? 67.523 73.287 19.987 1.00 57.56 23 VAL C O 1
ATOM 4682 N N . VAL C 1 25 ? 68.622 71.334 19.842 1.00 56.04 24 VAL C N 1
ATOM 4683 C CA . VAL C 1 25 ? 67.454 70.553 20.269 1.00 55.01 24 VAL C CA 1
ATOM 4684 C C . VAL C 1 25 ? 67.256 70.661 21.785 1.00 55.15 24 VAL C C 1
ATOM 4685 O O . VAL C 1 25 ? 66.145 70.941 22.261 1.00 54.68 24 VAL C O 1
ATOM 4689 N N . THR C 1 26 ? 68.346 70.475 22.527 1.00 56.62 25 THR C N 1
ATOM 4690 C CA . THR C 1 26 ? 68.327 70.452 23.986 1.00 57.16 25 THR C CA 1
ATOM 4691 C C . THR C 1 26 ? 68.000 71.816 24.580 1.00 61.13 25 THR C C 1
ATOM 4692 O O . THR C 1 26 ? 67.174 71.905 25.488 1.00 58.88 25 THR C O 1
ATOM 4696 N N . ARG C 1 27 ? 68.624 72.881 24.072 1.00 64.64 26 ARG C N 1
ATOM 4697 C CA . ARG C 1 27 ? 68.278 74.238 24.544 1.00 69.17 26 ARG C CA 1
ATOM 4698 C C . ARG C 1 27 ? 66.825 74.600 24.204 1.00 67.37 26 ARG C C 1
ATOM 4699 O O . ARG C 1 27 ? 66.137 75.231 25.013 1.00 74.01 26 ARG C O 1
ATOM 4707 N N . TYR C 1 28 ? 66.347 74.186 23.036 1.00 62.67 27 TYR C N 1
ATOM 4708 C CA . TYR C 1 28 ? 64.941 74.379 22.710 1.00 64.61 27 TYR C CA 1
ATOM 4709 C C . TYR C 1 28 ? 64.036 73.634 23.695 1.00 63.16 27 TYR C C 1
ATOM 4710 O O . TYR C 1 28 ? 63.161 74.240 24.326 1.00 64.55 27 TYR C O 1
ATOM 4719 N N . LEU C 1 29 ? 64.249 72.328 23.832 1.00 60.98 28 LEU C N 1
ATOM 4720 C CA . LEU C 1 29 ? 63.479 71.524 24.788 1.00 59.42 28 LEU C CA 1
ATOM 4721 C C . LEU C 1 29 ? 63.445 72.195 26.178 1.00 60.93 28 LEU C C 1
ATOM 4722 O O . LEU C 1 29 ? 62.407 72.207 26.830 1.00 59.22 28 LEU C O 1
ATOM 4727 N N . PHE C 1 30 ? 64.581 72.753 26.605 1.00 61.00 29 PHE C N 1
ATOM 4728 C CA . PHE C 1 30 ? 64.702 73.436 27.896 1.00 62.63 29 PHE C CA 1
ATOM 4729 C C . PHE C 1 30 ? 63.836 74.700 27.938 1.00 64.78 29 PHE C C 1
ATOM 4730 O O . PHE C 1 30 ? 63.026 74.854 28.848 1.00 65.75 29 PHE C O 1
ATOM 4738 N N . GLU C 1 31 ? 63.987 75.582 26.946 1.00 66.16 30 GLU C N 1
ATOM 4739 C CA . GLU C 1 31 ? 63.168 76.808 26.860 1.00 68.45 30 GLU C CA 1
ATOM 4740 C C . GLU C 1 31 ? 61.665 76.512 26.875 1.00 68.44 30 GLU C C 1
ATOM 4741 O O . GLU C 1 31 ? 60.880 77.291 27.417 1.00 67.83 30 GLU C O 1
ATOM 4747 N N . GLN C 1 32 ? 61.277 75.390 26.269 1.00 68.10 31 GLN C N 1
ATOM 4748 C CA . GLN C 1 32 ? 59.876 74.981 26.180 1.00 69.48 31 GLN C CA 1
ATOM 4749 C C . GLN C 1 32 ? 59.428 74.195 27.419 1.00 70.03 31 GLN C C 1
ATOM 4750 O O . GLN C 1 32 ? 58.302 73.693 27.460 1.00 68.78 31 GLN C O 1
ATOM 4756 N N . ARG C 1 33 ? 60.301 74.105 28.426 1.00 71.88 32 ARG C N 1
ATOM 4757 C CA . ARG C 1 33 ? 60.027 73.370 29.665 1.00 73.69 32 ARG C CA 1
ATOM 4758 C C . ARG C 1 33 ? 59.612 71.923 29.393 1.00 71.18 32 ARG C C 1
ATOM 4759 O O . ARG C 1 33 ? 58.695 71.397 30.024 1.00 72.32 32 ARG C O 1
ATOM 4767 N N . CYS C 1 34 ? 60.300 71.285 28.451 1.00 68.46 33 CYS C N 1
ATOM 4768 C CA . CYS C 1 34 ? 60.094 69.868 28.174 1.00 67.99 33 CYS C CA 1
ATOM 4769 C C . CYS C 1 34 ? 61.067 69.038 29.008 1.00 65.68 33 CYS C C 1
ATOM 4770 O O . CYS C 1 34 ? 62.284 69.073 28.787 1.00 64.55 33 CYS C O 1
ATOM 4773 N N . TYR C 1 35 ? 60.520 68.304 29.973 1.00 64.71 34 TYR C N 1
ATOM 4774 C CA . TYR C 1 35 ? 61.326 67.540 30.911 1.00 63.43 34 TYR C CA 1
ATOM 4775 C C . TYR C 1 35 ? 61.849 66.270 30.243 1.00 61.36 34 TYR C C 1
ATOM 4776 O O . TYR C 1 35 ? 61.079 65.356 29.946 1.00 58.50 34 TYR C O 1
ATOM 4785 N N . VAL C 1 36 ? 63.164 66.222 30.030 1.00 59.62 35 VAL C N 1
ATOM 4786 C CA . VAL C 1 36 ? 63.799 65.116 29.335 1.00 57.61 35 VAL C CA 1
ATOM 4787 C C . VAL C 1 36 ? 64.023 63.931 30.275 1.00 58.37 35 VAL C C 1
ATOM 4788 O O . VAL C 1 36 ? 64.617 64.071 31.354 1.00 55.41 35 VAL C O 1
ATOM 4792 N N . THR C 1 37 ? 63.531 62.770 29.853 1.00 58.23 36 THR C N 1
ATOM 4793 C CA . THR C 1 37 ? 63.643 61.541 30.632 1.00 61.82 36 THR C CA 1
ATOM 4794 C C . THR C 1 37 ? 64.694 60.588 30.054 1.00 62.61 36 THR C C 1
ATOM 4795 O O . THR C 1 37 ? 65.248 59.762 30.776 1.00 65.37 36 THR C O 1
ATOM 4799 N N . GLU C 1 38 ? 64.974 60.705 28.762 1.00 64.77 37 GLU C N 1
ATOM 4800 C CA . GLU C 1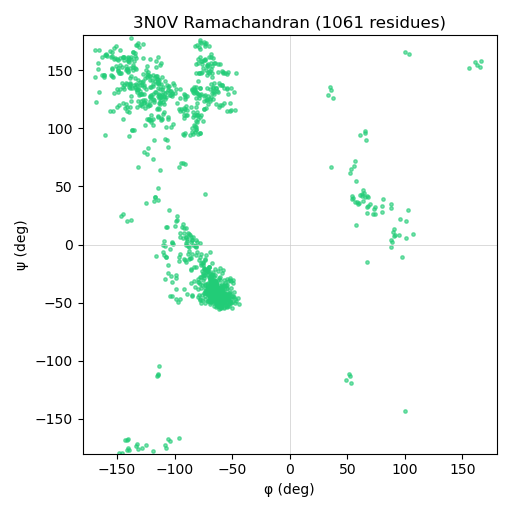 38 ? 65.938 59.819 28.110 1.00 70.21 37 GLU C CA 1
ATOM 4801 C C . GLU C 1 38 ? 66.420 60.434 26.798 1.00 67.82 37 GLU C C 1
ATOM 4802 O O . GLU C 1 38 ? 65.654 61.084 26.087 1.00 66.02 37 GLU C O 1
ATOM 4808 N N . HIS C 1 39 ? 67.696 60.214 26.495 1.00 72.78 38 HIS C N 1
ATOM 4809 C CA . HIS C 1 39 ? 68.423 60.982 25.482 1.00 75.14 38 HIS C CA 1
ATOM 4810 C C . HIS C 1 39 ? 69.483 60.070 24.878 1.00 70.40 38 HIS C C 1
ATOM 4811 O O . HIS C 1 39 ? 70.341 59.578 25.598 1.00 71.03 38 HIS C O 1
ATOM 4818 N N . HIS C 1 40 ? 69.406 59.811 23.574 1.00 69.49 39 HIS C N 1
ATOM 4819 C CA . HIS C 1 40 ? 70.425 59.024 22.875 1.00 66.06 39 HIS C CA 1
ATOM 4820 C C . HIS C 1 40 ? 70.758 59.679 21.541 1.00 67.00 39 HIS C C 1
ATOM 4821 O O . HIS C 1 40 ? 69.857 60.087 20.806 1.00 64.58 39 HIS C O 1
ATOM 4828 N N . SER C 1 41 ? 72.051 59.787 21.235 1.00 66.71 40 SER C N 1
ATOM 4829 C CA . SER C 1 41 ? 72.496 60.407 19.987 1.00 65.30 40 SER C CA 1
ATOM 4830 C C . SER C 1 41 ? 73.727 59.731 19.401 1.00 63.66 40 SER C C 1
ATOM 4831 O O . SER C 1 41 ? 74.462 59.029 20.096 1.00 59.52 40 SER C O 1
ATOM 4834 N N . PHE C 1 42 ? 73.942 59.975 18.111 1.00 60.61 41 PHE C N 1
ATOM 4835 C CA . PHE C 1 42 ? 75.064 59.405 17.379 1.00 56.80 41 PHE C CA 1
ATOM 4836 C C . PHE C 1 42 ? 75.493 60.377 16.271 1.00 58.68 41 PHE C C 1
ATOM 4837 O O . PHE C 1 42 ? 74.658 60.922 15.531 1.00 56.18 41 PHE C O 1
ATOM 4845 N N . ASP C 1 43 ? 76.796 60.632 16.202 1.00 60.11 42 ASP C N 1
ATOM 4846 C CA . ASP C 1 43 ? 77.370 61.463 15.152 1.00 59.24 42 ASP C CA 1
ATOM 4847 C C . ASP C 1 43 ? 78.201 60.532 14.290 1.00 58.65 42 ASP C C 1
ATOM 4848 O O . ASP C 1 43 ? 79.243 60.043 14.715 1.00 56.51 42 ASP C O 1
ATOM 4853 N N . ASP C 1 44 ? 77.693 60.257 13.096 1.00 61.89 43 ASP C N 1
ATOM 4854 C CA . ASP C 1 44 ? 78.343 59.368 12.148 1.00 61.68 43 ASP C CA 1
ATOM 4855 C C . ASP C 1 44 ? 79.410 60.175 11.426 1.00 62.52 43 ASP C C 1
ATOM 4856 O O . ASP C 1 44 ? 79.085 61.008 10.578 1.00 63.08 43 ASP C O 1
ATOM 4861 N N . ARG C 1 45 ? 80.679 59.928 11.761 1.00 65.42 44 ARG C N 1
ATOM 4862 C CA . ARG C 1 45 ? 81.793 60.675 11.156 1.00 70.56 44 ARG C CA 1
ATOM 4863 C C . ARG C 1 45 ? 82.093 60.294 9.690 1.00 68.96 44 ARG C C 1
ATOM 4864 O O . ARG C 1 45 ? 82.831 61.007 9.008 1.00 65.79 44 ARG C O 1
ATOM 4872 N N . GLN C 1 46 ? 81.524 59.189 9.208 1.00 67.67 45 GLN C N 1
ATOM 4873 C CA . GLN C 1 46 ? 81.695 58.788 7.802 1.00 68.98 45 GLN C CA 1
ATOM 4874 C C . GLN C 1 46 ? 80.614 59.382 6.880 1.00 65.76 45 GLN C C 1
ATOM 4875 O O . GLN C 1 46 ? 80.929 59.834 5.784 1.00 64.09 45 GLN C O 1
ATOM 4881 N N . SER C 1 47 ? 79.351 59.377 7.315 1.00 61.32 46 SER C N 1
ATOM 4882 C CA . SER C 1 47 ? 78.248 59.947 6.517 1.00 58.52 46 SER C CA 1
ATOM 4883 C C . SER C 1 47 ? 78.044 61.450 6.750 1.00 59.66 46 SER C C 1
ATOM 4884 O O . SER C 1 47 ? 77.319 62.111 6.001 1.00 59.36 46 SER C O 1
ATOM 4887 N N . GLY C 1 48 ? 78.683 61.984 7.788 1.00 59.99 47 GLY C N 1
ATOM 4888 C CA . GLY C 1 48 ? 78.536 63.389 8.151 1.00 58.56 47 GLY C CA 1
ATOM 4889 C C . GLY C 1 48 ? 77.150 63.744 8.640 1.00 57.94 47 GLY C C 1
ATOM 4890 O O . GLY C 1 48 ? 76.709 64.868 8.435 1.00 59.05 47 GLY C O 1
ATOM 4891 N N . ARG C 1 49 ? 76.474 62.802 9.306 1.00 58.02 48 ARG C N 1
ATOM 4892 C CA . ARG C 1 49 ? 75.102 63.009 9.790 1.00 59.24 48 ARG C CA 1
ATOM 4893 C C . ARG C 1 49 ? 75.019 62.806 11.304 1.00 59.00 48 ARG C C 1
ATOM 4894 O O . ARG C 1 49 ? 75.712 61.953 11.869 1.00 58.26 48 ARG C O 1
ATOM 4902 N N . PHE C 1 50 ? 74.158 63.586 11.950 1.00 59.01 49 PHE C N 1
ATOM 4903 C CA . PHE C 1 50 ? 73.948 63.520 13.391 1.00 57.09 49 PHE C CA 1
ATOM 4904 C C . PHE C 1 50 ? 72.539 63.017 13.605 1.00 57.07 49 PHE C C 1
ATOM 4905 O O . PHE C 1 50 ? 71.623 63.438 12.904 1.00 57.19 49 PHE C O 1
ATOM 4913 N N . PHE C 1 51 ? 72.366 62.117 14.567 1.00 56.63 50 PHE C N 1
ATOM 4914 C CA . PHE C 1 51 ? 71.055 61.552 14.885 1.00 55.55 50 PHE C CA 1
ATOM 4915 C C . PHE C 1 51 ? 70.775 61.675 16.372 1.00 53.99 50 PHE C C 1
ATOM 4916 O O . PHE C 1 51 ? 71.675 61.451 17.186 1.00 57.69 50 PHE C O 1
ATOM 4924 N N . ILE C 1 52 ? 69.545 62.053 16.725 1.00 51.21 51 ILE C N 1
ATOM 4925 C CA . ILE C 1 52 ? 69.138 62.137 18.139 1.00 51.41 51 ILE C CA 1
ATOM 4926 C C . ILE C 1 52 ? 67.701 61.656 18.344 1.00 51.28 51 ILE C C 1
ATOM 4927 O O . ILE C 1 52 ? 66.810 61.949 17.537 1.00 52.42 51 ILE C O 1
ATOM 4932 N N . ARG C 1 53 ? 67.503 60.900 19.422 1.00 52.10 52 ARG C N 1
ATOM 4933 C CA . ARG C 1 53 ? 66.188 60.444 19.851 1.00 54.08 52 ARG C CA 1
ATOM 4934 C C . ARG C 1 53 ? 65.996 60.872 21.296 1.00 53.89 52 ARG C C 1
ATOM 4935 O O . ARG C 1 53 ? 66.747 60.444 22.167 1.00 58.17 52 ARG C O 1
ATOM 4943 N N . VAL C 1 54 ? 64.996 61.713 21.541 1.00 53.27 53 VAL C N 1
ATOM 4944 C CA A VAL C 1 54 ? 64.735 62.190 22.887 0.50 53.26 53 VAL C CA 1
ATOM 4945 C CA B VAL C 1 54 ? 64.713 62.259 22.863 0.50 53.07 53 VAL C CA 1
ATOM 4946 C C . VAL C 1 54 ? 63.319 61.829 23.308 1.00 55.78 53 VAL C C 1
ATOM 4947 O O . VAL C 1 54 ? 62.378 61.897 22.514 1.00 57.05 53 VAL C O 1
ATOM 4954 N N . GLU C 1 55 ? 63.194 61.398 24.564 1.00 56.24 54 GLU C N 1
ATOM 4955 C CA . GLU C 1 55 ? 61.901 61.150 25.178 1.00 58.32 54 GLU C CA 1
ATOM 4956 C C . GLU C 1 55 ? 61.724 62.258 26.220 1.00 60.56 54 GLU C C 1
ATOM 4957 O O . GLU C 1 55 ? 62.661 62.587 26.953 1.00 60.63 54 GLU C O 1
ATOM 4963 N N . PHE C 1 56 ? 60.543 62.855 26.274 1.00 60.54 55 PHE C N 1
ATOM 4964 C CA . PHE C 1 56 ? 60.282 63.873 27.275 1.00 61.98 55 PHE C CA 1
ATOM 4965 C C . PHE C 1 56 ? 58.850 63.837 27.775 1.00 64.81 55 PHE C C 1
ATOM 4966 O O . PHE C 1 56 ? 57.983 63.238 27.146 1.00 64.58 55 PHE C O 1
ATOM 4974 N N . ARG C 1 57 ? 58.631 64.453 28.934 1.00 67.69 56 ARG C N 1
ATOM 4975 C CA . ARG C 1 57 ? 57.300 64.631 29.487 1.00 69.50 56 ARG C CA 1
ATOM 4976 C C . ARG C 1 57 ? 56.857 66.046 29.143 1.00 70.64 56 ARG C C 1
ATOM 4977 O O . ARG C 1 57 ? 57.629 66.986 29.318 1.00 68.83 56 ARG C O 1
ATOM 4985 N N . GLN C 1 58 ? 55.624 66.202 28.663 1.00 71.65 57 GLN C N 1
ATOM 4986 C CA . GLN C 1 58 ? 55.099 67.525 28.295 1.00 71.15 57 GLN C CA 1
ATOM 4987 C C . GLN C 1 58 ? 54.815 68.364 29.543 1.00 72.57 57 GLN C C 1
ATOM 4988 O O . GLN C 1 58 ? 54.568 67.815 30.617 1.00 71.23 57 GLN C O 1
ATOM 4994 N N . PRO C 1 59 ? 54.865 69.700 29.411 1.00 73.44 58 PRO C N 1
ATOM 4995 C CA . PRO C 1 59 ? 54.428 70.560 30.511 1.00 79.09 58 PRO C CA 1
ATOM 4996 C C . PRO C 1 59 ? 52.906 70.663 30.550 1.00 80.83 58 PRO C C 1
ATOM 4997 O O . PRO C 1 59 ? 52.232 70.204 29.621 1.00 83.03 58 PRO C O 1
ATOM 5001 N N . ASP C 1 60 ? 52.370 71.247 31.615 1.00 81.84 59 ASP C N 1
ATOM 5002 C CA . ASP C 1 60 ? 50.938 71.532 31.668 1.00 84.83 59 ASP C CA 1
ATOM 5003 C C . ASP C 1 60 ? 50.571 72.497 30.539 1.00 84.97 59 ASP C C 1
ATOM 5004 O O . ASP C 1 60 ? 51.314 73.439 30.249 1.00 79.87 59 ASP C O 1
ATOM 5009 N N . ASP C 1 61 ? 49.435 72.242 29.894 1.00 87.50 60 ASP C N 1
ATOM 5010 C CA . ASP C 1 61 ? 48.948 73.095 28.814 1.00 89.47 60 ASP C CA 1
ATOM 5011 C C . ASP C 1 61 ? 50.031 73.277 27.744 1.00 86.75 60 ASP C C 1
ATOM 5012 O O . ASP C 1 61 ? 50.537 74.381 27.523 1.00 88.77 60 ASP C O 1
ATOM 5017 N N . PHE C 1 62 ? 50.371 72.166 27.096 1.00 81.61 61 PHE C N 1
ATOM 5018 C CA . PHE C 1 62 ? 51.419 72.114 26.079 1.00 77.66 61 PHE C CA 1
ATOM 5019 C C . PHE C 1 62 ? 50.897 72.594 24.735 1.00 78.80 61 PHE C C 1
ATOM 5020 O O . PHE C 1 62 ? 49.991 71.982 24.168 1.00 84.44 61 PHE C O 1
ATOM 5028 N N . ASP C 1 63 ? 51.480 73.675 24.223 1.00 76.89 62 ASP C N 1
ATOM 5029 C CA . ASP C 1 63 ? 51.138 74.192 22.904 1.00 75.57 62 ASP C CA 1
ATOM 5030 C C . ASP C 1 63 ? 51.879 73.394 21.825 1.00 75.85 62 ASP C C 1
ATOM 5031 O O . ASP C 1 63 ? 53.046 73.657 21.542 1.00 78.44 62 ASP C O 1
ATOM 5036 N N . GLU C 1 64 ? 51.196 72.426 21.220 1.00 76.35 63 GLU C N 1
ATOM 5037 C CA . GLU C 1 64 ? 51.834 71.510 20.276 1.00 75.39 63 GLU C CA 1
ATOM 5038 C C . GLU C 1 64 ? 52.193 72.191 18.956 1.00 76.85 63 GLU C C 1
ATOM 5039 O O . GLU C 1 64 ? 53.267 71.945 18.406 1.00 76.23 63 GLU C O 1
ATOM 5045 N N . ALA C 1 65 ? 51.296 73.034 18.450 1.00 79.08 64 ALA C N 1
ATOM 5046 C CA . ALA C 1 65 ? 51.552 73.795 17.227 1.00 80.85 64 ALA C CA 1
ATOM 5047 C C . ALA C 1 65 ? 52.722 74.751 17.418 1.00 84.69 64 ALA C C 1
ATOM 5048 O O . ALA C 1 65 ? 53.581 74.865 16.545 1.00 90.60 64 ALA C O 1
ATOM 5050 N N . GLY C 1 66 ? 52.748 75.428 18.565 1.00 84.86 65 GLY C N 1
ATOM 5051 C CA . GLY C 1 66 ? 53.809 76.384 18.896 1.00 83.99 65 GLY C CA 1
ATOM 5052 C C . GLY C 1 66 ? 55.166 75.741 19.124 1.00 82.90 65 GLY C C 1
ATOM 5053 O O . GLY C 1 66 ? 56.201 76.374 18.903 1.00 85.80 65 GLY C O 1
ATOM 5054 N N . PHE C 1 67 ? 55.159 74.487 19.573 1.00 76.54 66 PHE C N 1
ATOM 5055 C CA . PHE C 1 67 ? 56.387 73.730 19.762 1.00 73.67 66 PHE C CA 1
ATOM 5056 C C . PHE C 1 67 ? 56.972 73.304 18.418 1.00 71.24 66 PHE C C 1
ATOM 5057 O O . PHE C 1 67 ? 58.155 73.506 18.167 1.00 69.37 66 PHE C O 1
ATOM 5065 N N . ARG C 1 68 ? 56.141 72.702 17.573 1.00 69.57 67 ARG C N 1
ATOM 5066 C CA . ARG C 1 68 ? 56.565 72.248 16.254 1.00 71.79 67 ARG C CA 1
ATOM 5067 C C . ARG C 1 68 ? 57.015 73.407 15.383 1.00 73.94 67 ARG C C 1
ATOM 5068 O O . ARG C 1 68 ? 57.989 73.295 14.636 1.00 74.19 67 ARG C O 1
ATOM 5076 N N . ALA C 1 69 ? 56.278 74.511 15.470 1.00 76.36 68 ALA C N 1
ATOM 5077 C CA . ALA C 1 69 ? 56.577 75.710 14.707 1.00 82.13 68 ALA C CA 1
ATOM 5078 C C . ALA C 1 69 ? 57.908 76.322 15.141 1.00 87.08 68 ALA C C 1
ATOM 5079 O O . ALA C 1 69 ? 58.723 76.712 14.297 1.00 89.94 68 ALA C O 1
ATOM 5081 N N . GLY C 1 70 ? 58.120 76.411 16.454 1.00 89.30 69 GLY C N 1
ATOM 5082 C CA . GLY C 1 70 ? 59.340 77.008 17.001 1.00 89.18 69 GLY C CA 1
ATOM 5083 C C . GLY C 1 70 ? 60.559 76.142 16.742 1.00 90.02 69 GLY C C 1
ATOM 5084 O O . GLY C 1 70 ? 61.685 76.647 16.655 1.00 88.42 69 GLY C O 1
ATOM 5085 N N . LEU C 1 71 ? 60.326 74.835 16.622 1.00 85.12 70 LEU C N 1
ATOM 5086 C CA . LEU C 1 71 ? 61.371 73.886 16.275 1.00 84.73 70 LEU C CA 1
ATOM 5087 C C . LEU C 1 71 ? 61.756 74.074 14.813 1.00 84.87 70 LEU C C 1
ATOM 5088 O O . LEU C 1 71 ? 62.939 74.190 14.496 1.00 88.40 70 LEU C O 1
ATOM 5093 N N . ALA C 1 72 ? 60.750 74.129 13.938 1.00 86.59 71 ALA C N 1
ATOM 5094 C CA . ALA C 1 72 ? 60.957 74.326 12.491 1.00 87.05 71 ALA C CA 1
ATOM 5095 C C . ALA C 1 72 ? 61.790 75.570 12.164 1.00 86.66 71 ALA C C 1
ATOM 5096 O O . ALA C 1 72 ? 62.568 75.568 11.215 1.00 88.95 71 ALA C O 1
ATOM 5098 N N . GLU C 1 73 ? 61.620 76.624 12.956 1.00 91.33 72 GLU C N 1
ATOM 5099 C CA . GLU C 1 73 ? 62.360 77.871 12.777 1.00 95.61 72 GLU C CA 1
ATOM 5100 C C . GLU C 1 73 ? 63.850 77.716 13.125 1.00 100.36 72 GLU C C 1
ATOM 5101 O O . GLU C 1 73 ? 64.716 78.114 12.346 1.00 104.49 72 GLU C O 1
ATOM 5107 N N . ARG C 1 74 ? 64.139 77.138 14.292 1.00 108.55 73 ARG C N 1
ATOM 5108 C CA . ARG C 1 74 ? 65.526 76.890 14.736 1.00 110.32 73 ARG C CA 1
ATOM 5109 C C . ARG C 1 74 ? 66.266 75.878 13.854 1.00 112.02 73 ARG C C 1
ATOM 5110 O O . ARG C 1 74 ? 67.490 75.958 13.696 1.00 109.29 73 ARG C O 1
ATOM 5118 N N . SER C 1 75 ? 65.517 74.932 13.291 1.00 111.83 74 SER C N 1
ATOM 5119 C CA . SER C 1 75 ? 66.081 73.890 12.437 1.00 109.95 74 SER C CA 1
ATOM 5120 C C . SER C 1 75 ? 66.501 74.409 11.057 1.00 107.23 74 SER C C 1
ATOM 5121 O O . SER C 1 75 ? 67.387 73.830 10.428 1.00 108.18 74 SER C O 1
ATOM 5124 N N . GLU C 1 76 ? 65.872 75.493 10.593 1.00 104.10 75 GLU C N 1
ATOM 5125 C CA . GLU C 1 76 ? 66.184 76.090 9.284 1.00 94.45 75 GLU C CA 1
ATOM 5126 C C . GLU C 1 76 ? 67.681 76.327 9.115 1.00 88.60 75 GLU C C 1
ATOM 5127 O O . GLU C 1 76 ? 68.259 75.967 8.097 1.00 83.28 75 GLU C O 1
ATOM 5129 N N . ALA C 1 77 ? 68.304 76.908 10.137 1.00 88.31 76 ALA C N 1
ATOM 5130 C CA . ALA C 1 77 ? 69.749 77.163 10.135 1.00 89.29 76 ALA C CA 1
ATOM 5131 C C . ALA C 1 77 ? 70.624 75.897 10.224 1.00 90.02 76 ALA C C 1
ATOM 5132 O O . ALA C 1 77 ? 71.847 75.995 10.117 1.00 93.85 76 ALA C O 1
ATOM 5134 N N . PHE C 1 78 ? 70.014 74.727 10.431 1.00 86.56 77 PHE C N 1
ATOM 5135 C CA . PHE C 1 78 ? 70.755 73.467 10.539 1.00 81.96 77 PHE C CA 1
ATOM 5136 C C . PHE C 1 78 ? 70.458 72.450 9.435 1.00 78.28 77 PHE C C 1
ATOM 5137 O O . PHE C 1 78 ? 71.161 71.445 9.338 1.00 78.76 77 PHE C O 1
ATOM 5145 N N . GLY C 1 79 ? 69.440 72.695 8.611 1.00 74.67 78 GLY C N 1
ATOM 5146 C CA . GLY C 1 79 ? 69.001 71.705 7.619 1.00 72.59 78 GLY C CA 1
ATOM 5147 C C . GLY C 1 79 ? 68.551 70.430 8.315 1.00 71.29 78 GLY C C 1
ATOM 5148 O O . GLY C 1 79 ? 68.914 69.316 7.925 1.00 67.53 78 GLY C O 1
ATOM 5157 N N . ALA C 1 81 ? 65.830 67.743 10.049 1.00 65.57 80 ALA C N 1
ATOM 5158 C CA . ALA C 1 81 ? 64.527 67.105 9.899 1.00 65.55 80 ALA C CA 1
ATOM 5159 C C . ALA C 1 81 ? 64.142 66.489 11.237 1.00 66.81 80 ALA C C 1
ATOM 5160 O O . ALA C 1 81 ? 64.946 65.790 11.845 1.00 66.57 80 ALA C O 1
ATOM 5162 N N . PHE C 1 82 ? 62.919 66.742 11.693 1.00 67.67 81 PHE C N 1
ATOM 5163 C CA . PHE C 1 82 ? 62.476 66.220 12.973 1.00 68.11 81 PHE C CA 1
ATOM 5164 C C . PHE C 1 82 ? 61.089 65.592 12.885 1.00 68.50 81 PHE C C 1
ATOM 5165 O O . PHE C 1 82 ? 60.271 65.985 12.053 1.00 69.43 81 PHE C O 1
ATOM 5173 N N . GLU C 1 83 ? 60.845 64.607 13.750 1.00 66.65 82 GLU C N 1
ATOM 5174 C CA . GLU C 1 83 ? 59.533 63.985 13.880 1.00 67.38 82 GLU C CA 1
ATOM 5175 C C . GLU C 1 83 ? 59.123 63.929 15.351 1.00 66.26 82 GLU C C 1
ATOM 5176 O O . GLU C 1 83 ? 59.878 63.434 16.201 1.00 62.66 82 GLU C O 1
ATOM 5182 N N . LEU C 1 84 ? 57.920 64.416 15.638 1.00 61.85 83 LEU C N 1
ATOM 5183 C CA . LEU C 1 84 ? 57.398 64.454 16.999 1.00 62.92 83 LEU C CA 1
ATOM 5184 C C . LEU C 1 84 ? 56.176 63.534 17.140 1.00 62.01 83 LEU C C 1
ATOM 5185 O O . LEU C 1 84 ? 55.145 63.768 16.511 1.00 60.79 83 LEU C O 1
ATOM 5190 N N . THR C 1 85 ? 56.295 62.510 17.984 1.00 60.68 84 THR C N 1
ATOM 5191 C CA . THR C 1 85 ? 55.249 61.500 18.153 1.00 62.83 84 THR C CA 1
ATOM 5192 C C . THR C 1 85 ? 54.543 61.634 19.499 1.00 65.18 84 THR C C 1
ATOM 5193 O O . THR C 1 85 ? 55.196 61.610 20.546 1.00 65.68 84 THR C O 1
ATOM 5197 N N . ALA C 1 86 ? 53.216 61.757 19.475 1.00 64.83 85 ALA C N 1
ATOM 5198 C CA . ALA C 1 86 ? 52.444 61.942 20.708 1.00 66.72 85 ALA C CA 1
ATOM 5199 C C . ALA C 1 86 ? 52.466 60.681 21.584 1.00 66.88 85 ALA C C 1
ATOM 5200 O O . ALA C 1 86 ? 52.674 59.575 21.075 1.00 62.66 85 ALA C O 1
ATOM 5202 N N . PRO C 1 87 ? 52.244 60.845 22.907 1.00 69.88 86 PRO C N 1
ATOM 5203 C CA . PRO C 1 87 ? 52.397 59.778 23.896 1.00 70.51 86 PRO C CA 1
ATOM 5204 C C . PRO C 1 87 ? 51.757 58.445 23.526 1.00 70.52 86 PRO C C 1
ATOM 5205 O O . PRO C 1 87 ? 52.403 57.412 23.630 1.00 73.75 86 PRO C O 1
ATOM 5209 N N . ASN C 1 88 ? 50.503 58.460 23.100 1.00 74.74 87 ASN C N 1
ATOM 5210 C CA . ASN C 1 88 ? 49.777 57.205 22.884 1.00 81.73 87 ASN C CA 1
ATOM 5211 C C . ASN C 1 88 ? 49.631 56.848 21.403 1.00 79.58 87 ASN C C 1
ATOM 5212 O O . ASN C 1 88 ? 48.665 56.192 21.012 1.00 85.19 87 ASN C O 1
ATOM 5217 N N . HIS C 1 89 ? 50.596 57.262 20.583 1.00 74.82 88 HIS C N 1
ATOM 5218 C CA . HIS C 1 89 ? 50.465 57.109 19.137 1.00 70.58 88 HIS C CA 1
ATOM 5219 C C . HIS C 1 89 ? 50.651 55.656 18.705 1.00 67.62 88 HIS C C 1
ATOM 5220 O O . HIS C 1 89 ? 51.633 55.007 19.068 1.00 64.60 88 HIS C O 1
ATOM 5227 N N . ARG C 1 90 ? 49.688 55.166 17.930 1.00 66.00 89 ARG C N 1
ATOM 5228 C CA . ARG C 1 90 ? 49.712 53.816 17.383 1.00 65.14 89 ARG C CA 1
ATOM 5229 C C . ARG C 1 90 ? 49.672 53.929 15.861 1.00 63.19 89 ARG C C 1
ATOM 5230 O O . ARG C 1 90 ? 48.631 54.263 15.291 1.00 64.45 89 ARG C O 1
ATOM 5238 N N . PRO C 1 91 ? 50.816 53.691 15.198 1.00 60.58 90 PRO C N 1
ATOM 5239 C CA . PRO C 1 91 ? 50.867 53.728 13.737 1.00 59.28 90 PRO C CA 1
ATOM 5240 C C . PRO C 1 91 ? 49.830 52.815 13.095 1.00 60.77 90 PRO C C 1
ATOM 5241 O O . PRO C 1 91 ? 49.652 51.672 13.528 1.00 60.64 90 PRO C O 1
ATOM 5245 N N . LYS C 1 92 ? 49.141 53.330 12.085 1.00 62.35 91 LYS C N 1
ATOM 5246 C CA . LYS C 1 92 ? 48.230 52.526 11.280 1.00 63.97 91 LYS C CA 1
ATOM 5247 C C . LYS C 1 92 ? 49.079 51.779 10.253 1.00 60.92 91 LYS C C 1
ATOM 5248 O O . LYS C 1 92 ? 49.917 52.380 9.588 1.00 60.21 91 LYS C O 1
ATOM 5254 N N . VAL C 1 93 ? 48.860 50.472 10.138 1.00 58.87 92 VAL C N 1
ATOM 5255 C CA . VAL C 1 93 ? 49.741 49.604 9.365 1.00 58.26 92 VAL C CA 1
ATOM 5256 C C . VAL C 1 93 ? 48.960 48.761 8.364 1.00 57.88 92 VAL C C 1
ATOM 5257 O O . VAL C 1 93 ? 47.867 48.287 8.660 1.00 59.70 92 VAL C O 1
ATOM 5261 N N . VAL C 1 94 ? 49.527 48.604 7.171 1.00 58.47 93 VAL C N 1
ATOM 5262 C CA . VAL C 1 94 ? 49.012 47.684 6.171 1.00 57.09 93 VAL C CA 1
ATOM 5263 C C . VAL C 1 94 ? 50.012 46.545 6.020 1.00 56.83 93 VAL C C 1
ATOM 5264 O O . VAL C 1 94 ? 51.217 46.780 5.855 1.00 55.85 93 VAL C O 1
ATOM 5268 N N . ILE C 1 95 ? 49.522 45.311 6.117 1.00 56.03 94 ILE C N 1
ATOM 5269 C CA . ILE C 1 95 ? 50.370 44.139 5.920 1.00 53.31 94 ILE C CA 1
ATOM 5270 C C . ILE C 1 95 ? 50.008 43.518 4.581 1.00 55.00 94 ILE C C 1
ATOM 5271 O O . ILE C 1 95 ? 48.842 43.228 4.317 1.00 54.93 94 ILE C O 1
ATOM 5284 N N . VAL C 1 97 ? 50.584 40.382 1.937 1.00 57.24 96 VAL C N 1
ATOM 5285 C CA . VAL C 1 97 ? 50.876 38.959 2.033 1.00 57.95 96 VAL C CA 1
ATOM 5286 C C . VAL C 1 97 ? 50.509 38.248 0.741 1.00 60.18 96 VAL C C 1
ATOM 5287 O O . VAL C 1 97 ? 49.679 38.739 -0.026 1.00 61.02 96 VAL C O 1
ATOM 5291 N N . SER C 1 98 ? 51.137 37.096 0.518 1.00 58.93 97 SER C N 1
ATOM 5292 C CA . SER C 1 98 ? 50.821 36.226 -0.608 1.00 63.23 97 SER C CA 1
ATOM 5293 C C . SER C 1 98 ? 50.218 34.919 -0.068 1.00 65.15 97 SER C C 1
ATOM 5294 O O . SER C 1 98 ? 49.059 34.923 0.350 1.00 72.59 97 SER C O 1
ATOM 5297 N N . LYS C 1 99 ? 50.978 33.822 -0.057 1.00 64.33 98 LYS C N 1
ATOM 5298 C CA . LYS C 1 99 ? 50.475 32.541 0.462 1.00 64.26 98 LYS C CA 1
ATOM 5299 C C . LYS C 1 99 ? 51.093 32.114 1.813 1.00 62.97 98 LYS C C 1
ATOM 5300 O O . LYS C 1 99 ? 50.429 31.432 2.601 1.00 64.86 98 LYS C O 1
ATOM 5306 N N . ALA C 1 100 ? 52.338 32.519 2.081 1.00 57.26 99 ALA C N 1
ATOM 5307 C CA . ALA C 1 100 ? 53.003 32.188 3.340 1.00 56.18 99 ALA C CA 1
ATOM 5308 C C . ALA C 1 100 ? 52.412 32.998 4.500 1.00 56.78 99 ALA C C 1
ATOM 5309 O O . ALA C 1 100 ? 52.403 34.223 4.457 1.00 54.97 99 ALA C O 1
ATOM 5311 N N . ASP C 1 101 ? 51.943 32.296 5.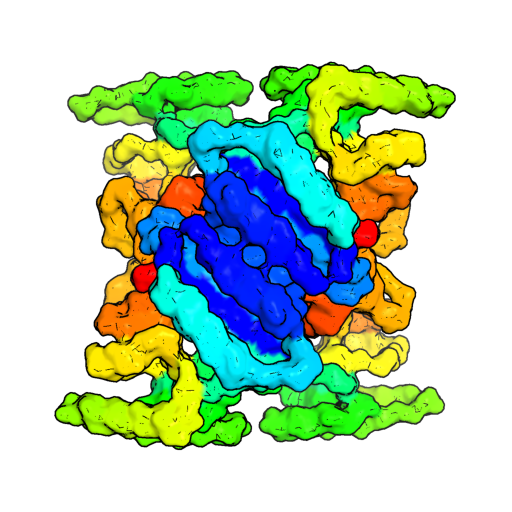534 1.00 56.78 100 ASP C N 1
ATOM 5312 C CA . ASP C 1 101 ? 51.244 32.913 6.663 1.00 57.20 100 ASP C CA 1
ATOM 5313 C C . ASP C 1 101 ? 52.078 33.100 7.944 1.00 56.39 100 ASP C C 1
ATOM 5314 O O . ASP C 1 101 ? 51.558 33.593 8.940 1.00 58.16 100 ASP C O 1
ATOM 5319 N N . HIS C 1 102 ? 53.351 32.712 7.931 1.00 55.50 101 HIS C N 1
ATOM 5320 C CA . HIS C 1 102 ? 54.139 32.720 9.164 1.00 53.19 101 HIS C CA 1
ATOM 5321 C C . HIS C 1 102 ? 54.364 34.117 9.705 1.00 54.90 101 HIS C C 1
ATOM 5322 O O . HIS C 1 102 ? 54.177 34.346 10.898 1.00 54.62 101 HIS C O 1
ATOM 5329 N N . CYS C 1 103 ? 54.743 35.049 8.834 1.00 54.63 102 CYS C N 1
ATOM 5330 C CA . CYS C 1 103 ? 55.029 36.415 9.265 1.00 53.45 102 CYS C CA 1
ATOM 5331 C C . CYS C 1 103 ? 53.763 37.170 9.649 1.00 52.86 102 CYS C C 1
ATOM 5332 O O . CYS C 1 103 ? 53.774 37.940 10.606 1.00 54.53 102 CYS C O 1
ATOM 5335 N N . LEU C 1 104 ? 52.677 36.943 8.914 1.00 53.02 103 LEU C N 1
ATOM 5336 C CA . LEU C 1 104 ? 51.382 37.550 9.236 1.00 54.88 103 LEU C CA 1
ATOM 5337 C C . LEU C 1 104 ? 50.857 37.056 10.585 1.00 55.20 103 LEU C C 1
ATOM 5338 O O . LEU C 1 104 ? 50.431 37.860 11.411 1.00 56.85 103 LEU C O 1
ATOM 5343 N N . ASN C 1 105 ? 50.892 35.741 10.804 1.00 53.91 104 ASN C N 1
ATOM 5344 C CA . ASN C 1 105 ? 50.529 35.168 12.106 1.00 54.90 104 ASN C CA 1
ATOM 5345 C C . ASN C 1 105 ? 51.306 35.777 13.274 1.00 52.20 104 ASN C C 1
ATOM 5346 O O . ASN C 1 105 ? 50.720 36.127 14.300 1.00 54.23 104 ASN C O 1
ATOM 5351 N N . ASP C 1 106 ? 52.619 35.888 13.106 1.00 50.08 105 ASP C N 1
ATOM 5352 C CA . ASP C 1 106 ? 53.514 36.403 14.144 1.00 49.82 105 ASP C CA 1
ATOM 5353 C C . ASP C 1 106 ? 53.278 37.893 14.435 1.00 49.88 105 ASP C C 1
ATOM 5354 O O . ASP C 1 106 ? 53.292 38.318 15.591 1.00 51.29 105 ASP C O 1
ATOM 5359 N N . LEU C 1 107 ? 53.078 38.683 13.385 1.00 50.82 106 LEU C N 1
ATOM 5360 C CA . LEU C 1 107 ? 52.789 40.102 13.541 1.00 49.59 106 LEU C CA 1
ATOM 5361 C C . LEU C 1 107 ? 51.431 40.337 14.201 1.00 52.95 106 LEU C C 1
ATOM 5362 O O . LEU C 1 107 ? 51.307 41.233 15.048 1.00 54.59 106 LEU C O 1
ATOM 5367 N N . LEU C 1 108 ? 50.422 39.543 13.831 1.00 51.22 107 LEU C N 1
ATOM 5368 C CA . LEU C 1 108 ? 49.072 39.747 14.371 1.00 54.50 107 LEU C CA 1
ATOM 5369 C C . LEU C 1 108 ? 48.998 39.287 15.829 1.00 54.95 107 LEU C C 1
ATOM 5370 O O . LEU C 1 108 ? 48.292 39.888 16.635 1.00 56.47 107 LEU C O 1
ATOM 5375 N N . TYR C 1 109 ? 49.744 38.232 16.155 1.00 55.39 108 TYR C N 1
ATOM 5376 C CA . TYR C 1 109 ? 49.870 37.749 17.526 1.00 54.10 108 TYR C CA 1
ATOM 5377 C C . TYR C 1 109 ? 50.551 38.795 18.420 1.00 54.23 108 TYR C C 1
ATOM 5378 O O . TYR C 1 109 ? 50.097 39.064 19.531 1.00 51.29 108 TYR C O 1
ATOM 5387 N N . ARG C 1 110 ? 51.657 39.353 17.937 1.00 54.80 109 ARG C N 1
ATOM 5388 C CA . ARG C 1 110 ? 52.400 40.360 18.687 1.00 55.99 109 ARG C CA 1
ATOM 5389 C C . ARG C 1 110 ? 51.587 41.645 18.885 1.00 55.62 109 ARG C C 1
ATOM 5390 O O . ARG C 1 110 ? 51.693 42.300 19.920 1.00 53.07 109 ARG C O 1
ATOM 5398 N N . GLN C 1 111 ? 50.771 41.995 17.897 1.00 57.31 110 GLN C N 1
ATOM 5399 C CA . GLN C 1 111 ? 49.905 43.162 18.001 1.00 58.04 110 GLN C CA 1
ATOM 5400 C C . GLN C 1 111 ? 48.818 42.913 19.044 1.00 61.57 110 GLN C C 1
ATOM 5401 O O . GLN C 1 111 ? 48.561 43.764 19.894 1.00 60.26 110 GLN C O 1
ATOM 5407 N N . ARG C 1 112 ? 48.201 41.735 18.987 1.00 64.98 111 ARG C N 1
ATOM 5408 C CA . ARG C 1 112 ? 47.118 41.385 19.907 1.00 64.96 111 ARG C CA 1
ATOM 5409 C C . ARG C 1 112 ? 47.569 41.307 21.375 1.00 63.13 111 ARG C C 1
ATOM 5410 O O . ARG C 1 112 ? 46.791 41.635 22.270 1.00 63.13 111 ARG C O 1
ATOM 5418 N N . ILE C 1 113 ? 48.808 40.888 21.634 1.00 59.74 112 ILE C N 1
ATOM 5419 C CA . ILE C 1 113 ? 49.281 40.789 23.022 1.00 59.82 112 ILE C CA 1
ATOM 5420 C C . ILE C 1 113 ? 49.923 42.076 23.565 1.00 59.26 112 ILE C C 1
ATOM 5421 O O . ILE C 1 113 ? 50.410 42.089 24.691 1.00 55.65 112 ILE C O 1
ATOM 5426 N N . GLY C 1 114 ? 49.925 43.144 22.765 1.00 62.13 113 GLY C N 1
ATOM 5427 C CA . GLY C 1 114 ? 50.392 44.466 23.210 1.00 62.67 113 GLY C CA 1
ATOM 5428 C C . GLY C 1 114 ? 51.874 44.731 22.985 1.00 63.61 113 GLY C C 1
ATOM 5429 O O . GLY C 1 114 ? 52.408 45.755 23.429 1.00 64.97 113 GLY C O 1
ATOM 5430 N N . GLN C 1 115 ? 52.541 43.822 22.281 1.00 59.20 114 GLN C N 1
ATOM 5431 C CA . GLN C 1 115 ? 53.990 43.878 22.133 1.00 58.56 114 GLN C CA 1
ATOM 5432 C C . GLN C 1 115 ? 54.442 44.781 20.970 1.00 59.47 114 GLN C C 1
ATOM 5433 O O . GLN C 1 115 ? 55.510 45.406 21.030 1.00 58.42 114 GLN C O 1
ATOM 5439 N N . LEU C 1 116 ? 53.649 44.826 19.904 1.00 56.95 115 LEU C N 1
ATOM 5440 C CA . LEU C 1 116 ? 53.828 45.826 18.860 1.00 55.83 115 LEU C CA 1
ATOM 5441 C C . LEU C 1 116 ? 52.659 46.802 18.970 1.00 56.04 115 LEU C C 1
ATOM 5442 O O . LEU C 1 116 ? 51.507 46.422 18.761 1.00 58.24 115 LEU C O 1
ATOM 5447 N N . GLY C 1 117 ? 52.966 48.052 19.322 1.00 54.62 116 GLY C N 1
ATOM 5448 C CA . GLY C 1 117 ? 51.963 49.075 19.564 1.00 53.48 116 GLY C CA 1
ATOM 5449 C C . GLY C 1 117 ? 51.534 49.728 18.271 1.00 54.89 116 GLY C C 1
ATOM 5450 O O . GLY C 1 117 ? 51.870 50.879 17.997 1.00 56.55 116 GLY C O 1
ATOM 5459 N N . ASP C 1 119 ? 48.224 49.467 14.945 1.00 61.73 118 ASP C N 1
ATOM 5460 C CA . ASP C 1 119 ? 46.912 48.962 14.541 1.00 62.62 118 ASP C CA 1
ATOM 5461 C C . ASP C 1 119 ? 46.968 48.541 13.079 1.00 61.89 118 ASP C C 1
ATOM 5462 O O . ASP C 1 119 ? 47.168 49.380 12.198 1.00 61.49 118 ASP C O 1
ATOM 5467 N N . VAL C 1 120 ? 46.800 47.243 12.827 1.00 59.60 119 VAL C N 1
ATOM 5468 C CA . VAL C 1 120 ? 46.752 46.735 11.460 1.00 60.97 119 VAL C CA 1
ATOM 5469 C C . VAL C 1 120 ? 45.385 47.091 10.876 1.00 63.87 119 VAL C C 1
ATOM 5470 O O . VAL C 1 120 ? 44.368 46.510 11.248 1.00 66.32 119 VAL C O 1
ATOM 5474 N N . VAL C 1 121 ? 45.368 48.075 9.985 1.00 63.80 120 VAL C N 1
ATOM 5475 C CA . VAL C 1 121 ? 44.124 48.582 9.415 1.00 66.89 120 VAL C CA 1
ATOM 5476 C C . VAL C 1 121 ? 43.677 47.759 8.206 1.00 67.44 120 VAL C C 1
ATOM 5477 O O . VAL C 1 121 ? 42.505 47.777 7.849 1.00 70.69 120 VAL C O 1
ATOM 5481 N N . ALA C 1 122 ? 44.600 47.031 7.581 1.00 66.28 121 ALA C N 1
ATOM 5482 C CA . ALA C 1 122 ? 44.259 46.253 6.394 1.00 65.68 121 ALA C CA 1
ATOM 5483 C C . ALA C 1 122 ? 45.278 45.169 6.111 1.00 62.42 121 ALA C C 1
ATOM 5484 O O . ALA C 1 122 ? 46.467 45.349 6.363 1.00 63.02 121 ALA C O 1
ATOM 5486 N N . VAL C 1 123 ? 44.796 44.042 5.594 1.00 61.51 122 VAL C N 1
ATOM 5487 C CA . VAL C 1 123 ? 45.650 43.024 4.991 1.00 60.13 122 VAL C CA 1
ATOM 5488 C C . VAL C 1 123 ? 45.347 42.997 3.491 1.00 62.16 122 VAL C C 1
ATOM 5489 O O . VAL C 1 123 ? 44.200 42.783 3.095 1.00 64.78 122 VAL C O 1
ATOM 5493 N N . VAL C 1 124 ? 46.369 43.240 2.671 1.00 61.25 123 VAL C N 1
ATOM 5494 C CA . VAL C 1 124 ? 46.231 43.288 1.212 1.00 63.14 123 VAL C CA 1
ATOM 5495 C C . VAL C 1 124 ? 47.023 42.142 0.602 1.00 64.17 123 VAL C C 1
ATOM 5496 O O . VAL C 1 124 ? 48.131 41.855 1.045 1.00 68.87 123 VAL C O 1
ATOM 5500 N N . SER C 1 125 ? 46.471 41.486 -0.412 1.00 65.82 124 SER C N 1
ATOM 5501 C CA . SER C 1 125 ? 47.123 40.311 -0.993 1.00 66.62 124 SER C CA 1
ATOM 5502 C C . SER C 1 125 ? 46.871 40.159 -2.489 1.00 69.48 124 SER C C 1
ATOM 5503 O O . SER C 1 125 ? 45.861 40.632 -3.009 1.00 70.55 124 SER C O 1
ATOM 5506 N N . ASN C 1 126 ? 47.796 39.479 -3.168 1.00 69.18 125 ASN C N 1
ATOM 5507 C CA . ASN C 1 126 ? 47.619 39.114 -4.579 1.00 72.03 125 ASN C CA 1
ATOM 5508 C C . ASN C 1 126 ? 46.919 37.753 -4.751 1.00 73.71 125 ASN C C 1
ATOM 5509 O O . ASN C 1 126 ? 46.773 37.257 -5.876 1.00 74.47 125 ASN C O 1
ATOM 5514 N N . HIS C 1 127 ? 46.486 37.165 -3.635 1.00 71.75 126 HIS C N 1
ATOM 5515 C CA . HIS C 1 127 ? 45.784 35.885 -3.631 1.00 72.62 126 HIS C CA 1
ATOM 5516 C C . HIS C 1 127 ? 44.696 35.881 -2.546 1.00 74.62 126 HIS C C 1
ATOM 5517 O O . HIS C 1 127 ? 44.760 36.671 -1.603 1.00 73.68 126 HIS C O 1
ATOM 5524 N N . PRO C 1 128 ? 43.692 34.992 -2.679 1.00 77.36 127 PRO C N 1
ATOM 5525 C CA . PRO C 1 128 ? 42.593 34.910 -1.707 1.00 77.75 127 PRO C CA 1
ATOM 5526 C C . PRO C 1 128 ? 42.846 33.989 -0.504 1.00 77.59 127 PRO C C 1
ATOM 5527 O O . PRO C 1 128 ? 41.996 33.904 0.386 1.00 76.40 127 PRO C O 1
ATOM 5531 N N . ASP C 1 129 ? 44.003 33.328 -0.464 1.00 76.60 128 ASP C N 1
ATOM 5532 C CA . ASP C 1 129 ? 44.218 32.188 0.445 1.00 76.78 128 ASP C CA 1
ATOM 5533 C C . ASP C 1 129 ? 44.191 32.538 1.942 1.00 75.15 128 ASP C C 1
ATOM 5534 O O . ASP C 1 129 ? 43.662 31.774 2.752 1.00 74.01 128 ASP C O 1
ATOM 5539 N N . LEU C 1 130 ? 44.752 33.689 2.306 1.00 74.70 129 LEU C N 1
ATOM 5540 C CA . LEU C 1 130 ? 44.836 34.085 3.716 1.00 73.78 129 LEU C CA 1
ATOM 5541 C C . LEU C 1 130 ? 43.657 34.956 4.174 1.00 75.49 129 LEU C C 1
ATOM 5542 O O . LEU C 1 130 ? 43.739 35.606 5.218 1.00 76.31 129 LEU C O 1
ATOM 5547 N N . GLU C 1 131 ? 42.559 34.955 3.416 1.00 76.23 130 GLU C N 1
ATOM 5548 C CA . GLU C 1 131 ? 41.364 35.716 3.800 1.00 77.23 130 GLU C CA 1
ATOM 5549 C C . GLU C 1 131 ? 40.799 35.275 5.158 1.00 77.32 130 GLU C C 1
ATOM 5550 O O . GLU C 1 131 ? 40.518 36.128 6.004 1.00 76.22 130 GLU C O 1
ATOM 5556 N N . PRO C 1 132 ? 40.636 33.951 5.379 1.00 79.47 131 PRO C N 1
ATOM 5557 C CA . PRO C 1 132 ? 40.105 33.471 6.667 1.00 78.92 131 PRO C CA 1
ATOM 5558 C C . PRO C 1 132 ? 40.939 33.901 7.881 1.00 77.12 131 PRO C C 1
ATOM 5559 O O . PRO C 1 132 ? 40.385 34.210 8.939 1.00 77.88 131 PRO C O 1
ATOM 5563 N N . LEU C 1 133 ? 42.258 33.934 7.715 1.00 74.73 132 LEU C N 1
ATOM 5564 C CA . LEU C 1 133 ? 43.166 34.330 8.789 1.00 73.64 132 LEU C CA 1
ATOM 5565 C C . LEU C 1 133 ? 42.928 35.787 9.201 1.00 74.28 132 LEU C C 1
ATOM 5566 O O . LEU C 1 133 ? 42.841 36.097 10.394 1.00 73.98 132 LEU C O 1
ATOM 5571 N N . ALA C 1 134 ? 42.806 36.670 8.213 1.00 73.71 133 ALA C N 1
ATOM 5572 C CA . ALA C 1 134 ? 42.546 38.090 8.470 1.00 73.45 133 ALA C CA 1
ATOM 5573 C C . ALA C 1 134 ? 41.168 38.321 9.098 1.00 74.57 133 ALA C C 1
ATOM 5574 O O . ALA C 1 134 ? 41.024 39.168 9.982 1.00 72.38 133 ALA C O 1
ATOM 5576 N N . HIS C 1 135 ? 40.166 37.565 8.648 1.00 77.16 134 HIS C N 1
ATOM 5577 C CA . HIS C 1 135 ? 38.797 37.702 9.159 1.00 77.78 134 HIS C CA 1
ATOM 5578 C C . HIS C 1 135 ? 38.679 37.215 10.605 1.00 79.62 134 HIS C C 1
ATOM 5579 O O . HIS C 1 135 ? 37.983 37.831 11.414 1.00 80.44 134 HIS C O 1
ATOM 5586 N N . TRP C 1 136 ? 39.372 36.124 10.930 1.00 81.26 135 TRP C N 1
ATOM 5587 C CA . TRP C 1 136 ? 39.428 35.618 12.304 1.00 79.22 135 TRP C CA 1
ATOM 5588 C C . TRP C 1 136 ? 39.894 36.705 13.272 1.00 77.54 135 TRP C C 1
ATOM 5589 O O . TRP C 1 136 ? 39.377 36.805 14.384 1.00 79.05 135 TRP C O 1
ATOM 5600 N N . HIS C 1 137 ? 40.849 37.527 12.836 1.00 76.68 136 HIS C N 1
ATOM 5601 C CA . HIS C 1 137 ? 41.307 38.693 13.612 1.00 75.94 136 HIS C CA 1
ATOM 5602 C C . HIS C 1 137 ? 40.439 39.950 13.409 1.00 76.98 136 HIS C C 1
ATOM 5603 O O . HIS C 1 137 ? 40.756 41.013 13.943 1.00 76.47 136 HIS C O 1
ATOM 5610 N N . LYS C 1 138 ? 39.352 39.827 12.645 1.00 78.01 137 LYS C N 1
ATOM 5611 C CA . LYS C 1 138 ? 38.458 40.953 12.324 1.00 78.76 137 LYS C CA 1
ATOM 5612 C C . LYS C 1 138 ? 39.170 42.141 11.654 1.00 75.06 137 LYS C C 1
ATOM 5613 O O . LYS C 1 138 ? 38.829 43.302 11.900 1.00 75.30 137 LYS C O 1
ATOM 5619 N N . ILE C 1 139 ? 40.146 41.833 10.800 1.00 71.16 138 ILE C N 1
ATOM 5620 C CA . ILE C 1 139 ? 40.872 42.839 10.027 1.00 69.51 138 ILE C CA 1
ATOM 5621 C C . ILE C 1 139 ? 40.416 42.784 8.566 1.00 69.02 138 ILE C C 1
ATOM 5622 O O . ILE C 1 139 ? 40.366 41.702 7.984 1.00 67.28 138 ILE C O 1
ATOM 5627 N N . PRO C 1 140 ? 40.088 43.948 7.967 1.00 70.09 139 PRO C N 1
ATOM 5628 C CA . PRO C 1 140 ? 39.710 44.000 6.549 1.00 72.01 139 PRO C CA 1
ATOM 5629 C C . PRO C 1 140 ? 40.748 43.352 5.622 1.00 73.18 139 PRO C C 1
ATOM 5630 O O . PRO C 1 140 ? 41.946 43.658 5.715 1.00 73.13 139 PRO C O 1
ATOM 5634 N N . TYR C 1 141 ? 40.281 42.456 4.754 1.00 73.63 140 TYR C N 1
ATOM 5635 C CA . TYR C 1 141 ? 41.143 41.739 3.824 1.00 72.69 140 TYR C CA 1
ATOM 5636 C C . TYR C 1 141 ? 40.806 42.149 2.401 1.00 75.12 140 TYR C C 1
ATOM 5637 O O . TYR C 1 141 ? 39.631 42.220 2.039 1.00 78.23 140 TYR C O 1
ATOM 5646 N N . TYR C 1 142 ? 41.838 42.410 1.600 1.00 75.35 141 TYR C N 1
ATOM 5647 C CA . TYR C 1 142 ? 41.663 42.835 0.210 1.00 77.36 141 TYR C CA 1
ATOM 5648 C C . TYR C 1 142 ? 42.448 41.936 -0.735 1.00 77.47 141 TYR C C 1
ATOM 5649 O O . TYR C 1 142 ? 43.670 41.821 -0.617 1.00 77.20 141 TYR C O 1
ATOM 5658 N N . HIS C 1 143 ? 41.740 41.311 -1.673 1.00 78.71 142 HIS C N 1
ATOM 5659 C CA . HIS C 1 143 ? 42.354 40.467 -2.694 1.00 79.71 142 HIS C CA 1
ATOM 5660 C C . HIS C 1 143 ? 42.361 41.192 -4.044 1.00 80.97 142 HIS C C 1
ATOM 5661 O O . HIS C 1 143 ? 41.309 41.387 -4.656 1.00 81.55 142 HIS C O 1
ATOM 5668 N N . PHE C 1 144 ? 43.553 41.591 -4.488 1.00 79.18 143 PHE C N 1
ATOM 5669 C CA . PHE C 1 144 ? 43.730 42.291 -5.758 1.00 81.52 143 PHE C CA 1
ATOM 5670 C C . PHE C 1 144 ? 44.601 41.464 -6.697 1.00 84.08 143 PHE C C 1
ATOM 5671 O O . PHE C 1 144 ? 45.831 41.603 -6.706 1.00 81.67 143 PHE C O 1
ATOM 5679 N N . ALA C 1 145 ? 43.954 40.609 -7.491 1.00 89.31 144 ALA C N 1
ATOM 5680 C CA . ALA C 1 145 ? 44.652 39.712 -8.417 1.00 92.40 144 ALA C CA 1
ATOM 5681 C C . ALA C 1 145 ? 45.442 40.484 -9.472 1.00 95.56 144 ALA C C 1
ATOM 5682 O O . ALA C 1 145 ? 45.054 41.583 -9.869 1.00 96.56 144 ALA C O 1
ATOM 5684 N N . LEU C 1 146 ? 46.553 39.900 -9.914 1.00 100.10 145 LEU C N 1
ATOM 5685 C CA . LEU C 1 146 ? 47.422 40.524 -10.910 1.00 103.85 145 LEU C CA 1
ATOM 5686 C C . LEU C 1 146 ? 47.019 40.135 -12.330 1.00 108.78 145 LEU C C 1
ATOM 5687 O O . LEU C 1 146 ? 47.035 38.956 -12.689 1.00 106.96 145 LEU C O 1
ATOM 5692 N N . ASP C 1 147 ? 46.651 41.137 -13.124 1.00 113.26 146 ASP C N 1
ATOM 5693 C CA . ASP C 1 147 ? 46.573 40.997 -14.571 1.00 118.40 146 ASP C CA 1
ATOM 5694 C C . ASP C 1 147 ? 47.950 41.439 -15.090 1.00 122.85 146 ASP C C 1
ATOM 5695 O O . ASP C 1 147 ? 48.275 42.628 -15.032 1.00 123.99 146 ASP C O 1
ATOM 5700 N N . PRO C 1 148 ? 48.774 40.484 -15.578 1.00 123.98 147 PRO C N 1
ATOM 5701 C CA . PRO C 1 148 ? 50.179 40.786 -15.917 1.00 122.05 147 PRO C CA 1
ATOM 5702 C C . PRO C 1 148 ? 50.373 41.863 -16.998 1.00 122.33 147 PRO C C 1
ATOM 5703 O O . PRO C 1 148 ? 51.454 42.448 -17.088 1.00 118.39 147 PRO C O 1
ATOM 5707 N N . LYS C 1 149 ? 49.342 42.112 -17.804 1.00 124.60 148 LYS C N 1
ATOM 5708 C CA . LYS C 1 149 ? 49.349 43.224 -18.759 1.00 124.99 148 LYS C CA 1
ATOM 5709 C C . LYS C 1 149 ? 49.095 44.585 -18.094 1.00 121.18 148 LYS C C 1
ATOM 5710 O O . LYS C 1 149 ? 49.346 45.622 -18.709 1.00 119.23 148 LYS C O 1
ATOM 5716 N N . ASP C 1 150 ? 48.590 44.578 -16.857 1.00 116.42 149 ASP C N 1
ATOM 5717 C CA . ASP C 1 150 ? 48.272 45.811 -16.132 1.00 111.59 149 ASP C CA 1
ATOM 5718 C C . ASP C 1 150 ? 48.844 45.792 -14.707 1.00 111.83 149 ASP C C 1
ATOM 5719 O O . ASP C 1 150 ? 48.102 45.757 -13.722 1.00 110.60 149 ASP C O 1
ATOM 5724 N N . LYS C 1 151 ? 50.172 45.819 -14.613 1.00 111.48 150 LYS C N 1
ATOM 5725 C CA . LYS C 1 151 ? 50.868 45.927 -13.326 1.00 108.71 150 LYS C CA 1
ATOM 5726 C C . LYS C 1 151 ? 50.569 47.259 -12.618 1.00 108.84 150 LYS C C 1
ATOM 5727 O O . LYS C 1 151 ? 50.511 47.295 -11.388 1.00 103.19 150 LYS C O 1
ATOM 5733 N N . PRO C 1 152 ? 50.389 48.357 -13.385 1.00 110.13 151 PRO C N 1
ATOM 5734 C CA . PRO C 1 152 ? 49.948 49.607 -12.749 1.00 108.92 151 PRO C CA 1
ATOM 5735 C C . PRO C 1 152 ? 48.511 49.555 -12.197 1.00 107.64 151 PRO C C 1
ATOM 5736 O O . PRO C 1 152 ? 48.184 50.299 -11.267 1.00 102.84 151 PRO C O 1
ATOM 5740 N N . GLY C 1 153 ? 47.674 48.686 -12.766 1.00 105.78 152 GLY C N 1
ATOM 5741 C CA . GLY C 1 153 ? 46.289 48.520 -12.317 1.00 105.20 152 GLY C CA 1
ATOM 5742 C C . GLY C 1 153 ? 46.154 47.857 -10.956 1.00 102.84 152 GLY C C 1
ATOM 5743 O O . GLY C 1 153 ? 45.332 48.272 -10.138 1.00 104.23 152 GLY C O 1
ATOM 5744 N N . GLN C 1 154 ? 46.957 46.823 -10.714 1.00 99.59 153 GLN C N 1
ATOM 5745 C CA . GLN C 1 154 ? 46.962 46.127 -9.423 1.00 94.33 153 GLN C CA 1
ATOM 5746 C C . GLN C 1 154 ? 47.534 47.024 -8.324 1.00 91.19 153 GLN C C 1
ATOM 5747 O O . GLN C 1 154 ? 47.004 47.071 -7.211 1.00 89.48 153 GLN C O 1
ATOM 5753 N N . GLU C 1 155 ? 48.615 47.731 -8.643 1.00 88.08 154 GLU C N 1
ATOM 5754 C CA . GLU C 1 155 ? 49.283 48.601 -7.674 1.00 86.13 154 GLU C CA 1
ATOM 5755 C C . GLU C 1 155 ? 48.491 49.873 -7.369 1.00 86.81 154 GLU C C 1
ATOM 5756 O O . GLU C 1 155 ? 48.696 50.492 -6.325 1.00 85.02 154 GLU C O 1
ATOM 5762 N N . ARG C 1 156 ? 47.595 50.261 -8.275 1.00 87.74 155 ARG C N 1
ATOM 5763 C CA . ARG C 1 156 ? 46.705 51.395 -8.037 1.00 89.25 155 ARG C CA 1
ATOM 5764 C C . ARG C 1 156 ? 45.687 51.067 -6.946 1.00 86.49 155 ARG C C 1
ATOM 5765 O O . ARG C 1 156 ? 45.351 51.930 -6.140 1.00 86.74 155 ARG C O 1
ATOM 5773 N N . LYS C 1 157 ? 45.206 49.824 -6.928 1.00 85.04 156 LYS C N 1
ATOM 5774 C CA . LYS C 1 157 ? 44.256 49.364 -5.905 1.00 85.88 156 LYS C CA 1
ATOM 5775 C C . LYS C 1 157 ? 44.915 49.152 -4.541 1.00 83.61 156 LYS C C 1
ATOM 5776 O O . LYS C 1 157 ? 44.305 49.419 -3.503 1.00 82.56 156 LYS C O 1
ATOM 5782 N N . VAL C 1 158 ? 46.148 48.646 -4.552 1.00 82.73 157 VAL C N 1
ATOM 5783 C CA . VAL C 1 158 ? 46.941 48.468 -3.331 1.00 77.92 157 VAL C CA 1
ATOM 5784 C C . VAL C 1 158 ? 47.229 49.834 -2.717 1.00 79.51 157 VAL C C 1
ATOM 5785 O O . VAL C 1 158 ? 46.983 50.058 -1.531 1.00 80.33 157 VAL C O 1
ATOM 5789 N N . LEU C 1 159 ? 47.719 50.751 -3.547 1.00 80.65 158 LEU C N 1
ATOM 5790 C CA . LEU C 1 159 ? 48.062 52.099 -3.103 1.00 80.52 158 LEU C CA 1
ATOM 5791 C C . LEU C 1 159 ? 46.819 52.902 -2.678 1.00 81.65 158 LEU C C 1
ATOM 5792 O O . LEU C 1 159 ? 46.920 53.842 -1.884 1.00 81.60 158 LEU C O 1
ATOM 5797 N N . GLN C 1 160 ? 45.652 52.522 -3.196 1.00 81.82 159 GLN C N 1
ATOM 5798 C CA . GLN C 1 160 ? 44.394 53.142 -2.788 1.00 82.49 159 GLN C CA 1
ATOM 5799 C C . GLN C 1 160 ? 44.049 52.773 -1.347 1.00 79.65 159 GLN C C 1
ATOM 5800 O O . GLN C 1 160 ? 43.771 53.649 -0.527 1.00 79.07 159 GLN C O 1
ATOM 5806 N N . VAL C 1 161 ? 44.068 51.475 -1.047 1.00 78.35 160 VAL C N 1
ATOM 5807 C CA . VAL C 1 161 ? 43.818 50.989 0.315 1.00 77.09 160 VAL C CA 1
ATOM 5808 C C . VAL C 1 161 ? 44.750 51.669 1.325 1.00 74.53 160 VAL C C 1
ATOM 5809 O O . VAL C 1 161 ? 44.303 52.124 2.373 1.00 74.76 160 VAL C O 1
ATOM 5813 N N . ILE C 1 162 ? 46.037 51.749 0.986 1.00 73.99 161 ILE C N 1
ATOM 5814 C CA . ILE C 1 162 ? 47.046 52.388 1.843 1.00 72.46 161 ILE C CA 1
ATOM 5815 C C . ILE C 1 162 ? 46.708 53.849 2.159 1.00 76.92 161 ILE C C 1
ATOM 5816 O O . ILE C 1 162 ? 46.922 54.313 3.284 1.00 75.52 161 ILE C O 1
ATOM 5821 N N . GLU C 1 163 ? 46.183 54.569 1.168 1.00 85.31 162 GLU C N 1
ATOM 5822 C CA . GLU C 1 163 ? 45.799 55.975 1.354 1.00 85.57 162 GLU C CA 1
ATOM 5823 C C . GLU C 1 163 ? 44.469 56.106 2.092 1.00 84.06 162 GLU C C 1
ATOM 5824 O O . GLU C 1 163 ? 44.367 56.876 3.043 1.00 82.52 162 GLU C O 1
ATOM 5830 N N . GLU C 1 164 ? 43.466 55.339 1.671 1.00 85.26 163 GLU C N 1
ATOM 5831 C CA . GLU C 1 164 ? 42.137 55.373 2.300 1.00 86.03 163 GLU C CA 1
ATOM 5832 C C . GLU C 1 164 ? 42.154 54.965 3.774 1.00 84.45 163 GLU C C 1
ATOM 5833 O O . GLU C 1 164 ? 41.399 55.518 4.575 1.00 83.91 163 GLU C O 1
ATOM 5839 N N . THR C 1 165 ? 42.993 53.988 4.124 1.00 80.27 164 THR C N 1
ATOM 5840 C CA . THR C 1 165 ? 43.142 53.568 5.522 1.00 77.72 164 THR C CA 1
ATOM 5841 C C . THR C 1 165 ? 44.001 54.540 6.341 1.00 75.84 164 THR C C 1
ATOM 5842 O O . THR C 1 165 ? 43.962 54.509 7.571 1.00 75.62 164 THR C O 1
ATOM 5846 N N . GLY C 1 166 ? 44.769 55.391 5.658 1.00 75.56 165 GLY C N 1
ATOM 5847 C CA . GLY C 1 166 ? 45.648 56.367 6.312 1.00 72.36 165 GLY C CA 1
ATOM 5848 C C . GLY C 1 166 ? 46.890 55.737 6.925 1.00 69.37 165 GLY C C 1
ATOM 5849 O O . GLY C 1 166 ? 47.464 56.276 7.867 1.00 68.41 165 GLY C O 1
ATOM 5850 N N . ALA C 1 167 ? 47.313 54.604 6.374 1.00 67.02 166 ALA C N 1
ATOM 5851 C CA . ALA C 1 167 ? 48.419 53.831 6.928 1.00 67.26 166 ALA C CA 1
ATOM 5852 C C . ALA C 1 167 ? 49.751 54.564 6.781 1.00 66.40 166 ALA C C 1
ATOM 5853 O O . ALA C 1 167 ? 50.034 55.145 5.733 1.00 66.68 166 ALA C O 1
ATOM 5855 N N . GLU C 1 168 ? 50.565 54.522 7.834 1.00 65.90 167 GLU C N 1
ATOM 5856 C CA . GLU C 1 168 ? 51.890 55.158 7.828 1.00 65.86 167 GLU C CA 1
ATOM 5857 C C . GLU C 1 168 ? 53.033 54.145 7.803 1.00 62.99 167 GLU C C 1
ATOM 5858 O O . GLU C 1 168 ? 54.202 54.525 7.874 1.00 62.57 167 GLU C O 1
ATOM 5864 N N . LEU C 1 169 ? 52.692 52.862 7.727 1.00 60.84 168 LEU C N 1
ATOM 5865 C CA . LEU C 1 169 ? 53.682 51.811 7.570 1.00 58.81 168 LEU C CA 1
ATOM 5866 C C . LEU C 1 169 ? 53.079 50.692 6.741 1.00 58.19 168 LEU C C 1
ATOM 5867 O O . LEU C 1 169 ? 51.941 50.281 6.963 1.00 58.19 168 LEU C O 1
ATOM 5872 N N . VAL C 1 170 ? 53.846 50.230 5.763 1.00 58.16 169 VAL C N 1
ATOM 5873 C CA . VAL C 1 170 ? 53.493 49.061 4.979 1.00 57.44 169 VAL C CA 1
ATOM 5874 C C . VAL C 1 170 ? 54.512 47.996 5.322 1.00 55.95 169 VAL C C 1
ATOM 5875 O O . VAL C 1 170 ? 55.708 48.253 5.258 1.00 58.44 169 VAL C O 1
ATOM 5879 N N . ILE C 1 171 ? 54.037 46.817 5.717 1.00 55.05 170 ILE C N 1
ATOM 5880 C CA . ILE C 1 171 ? 54.901 45.678 5.993 1.00 51.93 170 ILE C CA 1
ATOM 5881 C C . ILE C 1 171 ? 54.689 44.630 4.912 1.00 52.94 170 ILE C C 1
ATOM 5882 O O . ILE C 1 171 ? 53.568 44.178 4.701 1.00 53.89 170 ILE C O 1
ATOM 5887 N N . LEU C 1 172 ? 55.758 44.256 4.220 1.00 52.71 171 LEU C N 1
ATOM 5888 C CA . LEU C 1 172 ? 55.690 43.194 3.218 1.00 54.44 171 LEU C CA 1
ATOM 5889 C C . LEU C 1 172 ? 56.030 41.861 3.888 1.00 52.82 171 LEU C C 1
ATOM 5890 O O . LEU C 1 172 ? 57.199 41.503 4.016 1.00 51.94 171 LEU C O 1
ATOM 5895 N N . ALA C 1 173 ? 54.994 41.150 4.328 1.00 52.46 172 ALA C N 1
ATOM 5896 C CA . ALA C 1 173 ? 55.141 39.937 5.132 1.00 53.15 172 ALA C CA 1
ATOM 5897 C C . ALA C 1 173 ? 55.196 38.711 4.231 1.00 54.75 172 ALA C C 1
ATOM 5898 O O . ALA C 1 173 ? 54.273 37.891 4.218 1.00 54.66 172 ALA C O 1
ATOM 5900 N N . ARG C 1 174 ? 56.298 38.604 3.493 1.00 57.13 173 ARG C N 1
ATOM 5901 C CA . ARG C 1 174 ? 56.478 37.620 2.422 1.00 60.76 173 ARG C CA 1
ATOM 5902 C C . ARG C 1 174 ? 55.479 37.819 1.271 1.00 62.45 173 ARG C C 1
ATOM 5903 O O . ARG C 1 174 ? 54.927 36.863 0.728 1.00 65.25 173 ARG C O 1
ATOM 5911 N N . TYR C 1 175 ? 55.269 39.081 0.903 1.00 62.83 174 TYR C N 1
ATOM 5912 C CA . TYR C 1 175 ? 54.502 39.430 -0.285 1.00 66.06 174 TYR C CA 1
ATOM 5913 C C . TYR C 1 175 ? 55.417 39.208 -1.490 1.00 67.21 174 TYR C C 1
ATOM 5914 O O . TYR C 1 175 ? 56.484 39.815 -1.576 1.00 65.06 174 TYR C O 1
ATOM 5931 N N . GLN C 1 177 ? 54.914 39.430 -5.003 1.00 72.32 176 GLN C N 1
ATOM 5932 C CA . GLN C 1 177 ? 54.827 40.149 -6.278 1.00 71.95 176 GLN C CA 1
ATOM 5933 C C . GLN C 1 177 ? 55.861 41.269 -6.297 1.00 71.10 176 GLN C C 1
ATOM 5934 O O . GLN C 1 177 ? 55.984 42.029 -5.335 1.00 70.54 176 GLN C O 1
ATOM 5940 N N . VAL C 1 178 ? 56.601 41.365 -7.395 1.00 72.14 177 VAL C N 1
ATOM 5941 C CA . VAL C 1 178 ? 57.646 42.370 -7.532 1.00 75.48 177 VAL C CA 1
ATOM 5942 C C . VAL C 1 178 ? 56.998 43.746 -7.632 1.00 76.27 177 VAL C C 1
ATOM 5943 O O . VAL C 1 178 ? 56.123 43.963 -8.469 1.00 76.00 177 VAL C O 1
ATOM 5947 N N . LEU C 1 179 ? 57.414 44.660 -6.761 1.00 76.72 178 LEU C N 1
ATOM 5948 C CA . LEU C 1 179 ? 56.900 46.026 -6.776 1.00 76.76 178 LEU C CA 1
ATOM 5949 C C . LEU C 1 179 ? 57.593 46.819 -7.886 1.00 78.74 178 LEU C C 1
ATOM 5950 O O . LEU C 1 179 ? 58.755 46.563 -8.208 1.00 78.11 178 LEU C O 1
ATOM 5955 N N . SER C 1 180 ? 56.869 47.766 -8.479 1.00 78.24 179 SER C N 1
ATOM 5956 C CA . SER C 1 180 ? 57.405 48.578 -9.574 1.00 80.59 179 SER C CA 1
ATOM 5957 C C . SER C 1 180 ? 58.293 49.695 -9.024 1.00 79.29 179 SER C C 1
ATOM 5958 O O . SER C 1 180 ? 58.139 50.091 -7.869 1.00 79.49 179 SER C O 1
ATOM 5961 N N . PRO C 1 181 ? 59.223 50.213 -9.851 1.00 81.33 180 PRO C N 1
ATOM 5962 C CA . PRO C 1 181 ? 60.031 51.364 -9.417 1.00 80.54 180 PRO C CA 1
ATOM 5963 C C . PRO C 1 181 ? 59.185 52.557 -8.938 1.00 81.59 180 PRO C C 1
ATOM 5964 O O . PRO C 1 181 ? 59.614 53.301 -8.051 1.00 77.62 180 PRO C O 1
ATOM 5968 N N . GLU C 1 182 ? 57.993 52.715 -9.514 1.00 84.27 181 GLU C N 1
ATOM 5969 C CA . GLU C 1 182 ? 57.086 53.800 -9.150 1.00 88.38 181 GLU C CA 1
ATOM 5970 C C . GLU C 1 182 ? 56.543 53.635 -7.731 1.00 88.79 181 GLU C C 1
ATOM 5971 O O . GLU C 1 182 ? 56.567 54.585 -6.948 1.00 91.85 181 GLU C O 1
ATOM 5977 N N . LEU C 1 183 ? 56.053 52.438 -7.406 1.00 90.14 182 LEU C N 1
ATOM 5978 C CA . LEU C 1 183 ? 55.549 52.147 -6.054 1.00 87.45 182 LEU C CA 1
ATOM 5979 C C . LEU C 1 183 ? 56.683 52.102 -5.021 1.00 86.30 182 LEU C C 1
ATOM 5980 O O . LEU C 1 183 ? 56.512 52.577 -3.894 1.00 78.33 182 LEU C O 1
ATOM 5985 N N . CYS C 1 184 ? 57.829 51.532 -5.405 1.00 87.05 183 CYS C N 1
ATOM 5986 C CA . CYS C 1 184 ? 59.008 51.481 -4.520 1.00 87.15 183 CYS C CA 1
ATOM 5987 C C . CYS C 1 184 ? 59.421 52.888 -4.088 1.00 89.64 183 CYS C C 1
ATOM 5988 O O . CYS C 1 184 ? 59.622 53.156 -2.901 1.00 91.89 183 CYS C O 1
ATOM 5991 N N . ARG C 1 185 ? 59.552 53.766 -5.077 1.00 94.74 184 ARG C N 1
ATOM 5992 C CA . ARG C 1 185 ? 59.838 55.186 -4.872 1.00 93.62 184 ARG C CA 1
ATOM 5993 C C . ARG C 1 185 ? 58.804 55.837 -3.946 1.00 88.18 184 ARG C C 1
ATOM 5994 O O . ARG C 1 185 ? 59.164 56.604 -3.059 1.00 84.41 184 ARG C O 1
ATOM 6002 N N . ARG C 1 186 ? 57.529 55.515 -4.150 1.00 87.16 185 ARG C N 1
ATOM 6003 C CA . ARG C 1 186 ? 56.433 56.034 -3.316 1.00 89.09 185 ARG C CA 1
ATOM 6004 C C . ARG C 1 186 ? 56.554 55.639 -1.834 1.00 85.92 185 ARG C C 1
ATOM 6005 O O . ARG C 1 186 ? 56.303 56.461 -0.949 1.00 89.15 185 ARG C O 1
ATOM 6013 N N . LEU C 1 187 ? 56.938 54.386 -1.577 1.00 82.34 186 LEU C N 1
ATOM 6014 C CA . LEU C 1 187 ? 56.976 53.819 -0.217 1.00 77.77 186 LEU C CA 1
ATOM 6015 C C . LEU C 1 187 ? 58.348 53.932 0.458 1.00 75.22 186 LEU C C 1
ATOM 6016 O O . LEU C 1 187 ? 58.597 53.272 1.463 1.00 76.14 186 LEU C O 1
ATOM 6021 N N . ASP C 1 188 ? 59.230 54.761 -0.094 1.00 74.26 187 ASP C N 1
ATOM 6022 C CA . ASP C 1 188 ? 60.597 54.915 0.413 1.00 73.74 187 ASP C CA 1
ATOM 6023 C C . ASP C 1 188 ? 60.608 55.369 1.870 1.00 71.48 187 ASP C C 1
ATOM 6024 O O . ASP C 1 188 ? 60.075 56.430 2.206 1.00 73.23 187 ASP C O 1
ATOM 6029 N N . GLY C 1 189 ? 61.205 54.559 2.739 1.00 66.84 188 GLY C N 1
ATOM 6030 C CA . GLY C 1 189 ? 61.349 54.916 4.145 1.00 61.07 188 GLY C CA 1
ATOM 6031 C C . GLY C 1 189 ? 60.188 54.526 5.048 1.00 60.55 188 GLY C C 1
ATOM 6032 O O . GLY C 1 189 ? 60.243 54.769 6.254 1.00 57.38 188 GLY C O 1
ATOM 6033 N N . TRP C 1 190 ? 59.135 53.935 4.485 1.00 61.28 189 TRP C N 1
ATOM 6034 C CA . TRP C 1 190 ? 58.020 53.448 5.305 1.00 62.86 189 TRP C CA 1
ATOM 6035 C C . TRP C 1 190 ? 57.408 52.112 4.838 1.00 61.18 189 TRP C C 1
ATOM 6036 O O . TRP C 1 190 ? 56.279 51.775 5.208 1.00 58.82 189 TRP C O 1
ATOM 6047 N N . ALA C 1 191 ? 58.166 51.345 4.056 1.00 59.84 190 ALA C N 1
ATOM 6048 C CA . ALA C 1 191 ? 57.785 49.984 3.684 1.00 57.91 190 ALA C CA 1
ATOM 6049 C C . ALA C 1 191 ? 58.895 49.044 4.131 1.00 57.06 190 ALA C C 1
ATOM 6050 O O . ALA C 1 191 ? 60.036 49.202 3.700 1.00 58.30 190 ALA C O 1
ATOM 6052 N N . ILE C 1 192 ? 58.572 48.087 5.005 1.00 56.17 191 ILE C N 1
ATOM 6053 C CA . ILE C 1 192 ? 59.564 47.127 5.505 1.00 54.12 191 ILE C CA 1
ATOM 6054 C C . ILE C 1 192 ? 59.335 45.713 4.946 1.00 56.26 191 ILE C C 1
ATOM 6055 O O . ILE C 1 192 ? 58.241 45.151 5.044 1.00 57.98 191 ILE C O 1
ATOM 6060 N N . ASN C 1 193 ? 60.395 45.143 4.380 1.00 57.05 192 ASN C N 1
ATOM 6061 C CA . ASN C 1 193 ? 60.347 43.835 3.733 1.00 56.67 192 ASN C CA 1
ATOM 6062 C C . ASN C 1 193 ? 61.235 42.836 4.478 1.00 53.28 192 ASN C C 1
ATOM 6063 O O . ASN C 1 193 ? 62.182 43.228 5.155 1.00 52.63 192 ASN C O 1
ATOM 6068 N N . ILE C 1 194 ? 60.897 41.553 4.385 1.00 55.26 193 ILE C N 1
ATOM 6069 C CA . ILE C 1 194 ? 61.692 40.481 5.002 1.00 54.61 193 ILE C CA 1
ATOM 6070 C C . ILE C 1 194 ? 62.046 39.406 3.968 1.00 55.95 193 ILE C C 1
ATOM 6071 O O . ILE C 1 194 ? 61.223 39.051 3.127 1.00 57.49 193 ILE C O 1
ATOM 6076 N N . HIS C 1 195 ? 63.289 38.930 4.001 1.00 57.63 194 HIS C N 1
ATOM 6077 C CA . HIS C 1 195 ? 63.686 37.751 3.214 1.00 60.03 194 HIS C CA 1
ATOM 6078 C C . HIS C 1 195 ? 64.813 36.996 3.911 1.00 57.41 194 HIS C C 1
ATOM 6079 O O . HIS C 1 195 ? 65.375 37.483 4.895 1.00 53.99 194 HIS C O 1
ATOM 6086 N N . HIS C 1 196 ? 65.122 35.810 3.390 1.00 58.40 195 HIS C N 1
ATOM 6087 C CA . HIS C 1 196 ? 66.146 34.922 3.964 1.00 60.74 195 HIS C CA 1
ATOM 6088 C C . HIS C 1 196 ? 67.570 35.359 3.577 1.00 60.46 195 HIS C C 1
ATOM 6089 O O . HIS C 1 196 ? 67.748 36.099 2.609 1.00 62.92 195 HIS C O 1
ATOM 6096 N N . SER C 1 197 ? 68.559 34.908 4.352 1.00 62.47 196 SER C N 1
ATOM 6097 C CA . SER C 1 197 ? 69.994 35.157 4.098 1.00 67.50 196 SER C CA 1
ATOM 6098 C C . SER C 1 197 ? 70.797 33.911 4.464 1.00 74.40 196 SER C C 1
ATOM 6099 O O . SER C 1 197 ? 70.753 33.470 5.616 1.00 81.05 196 SER C O 1
ATOM 6102 N N . LEU C 1 198 ? 71.531 33.347 3.506 1.00 81.53 197 LEU C N 1
ATOM 6103 C CA . LEU C 1 198 ? 72.317 32.124 3.747 1.00 81.86 197 LEU C CA 1
ATOM 6104 C C . LEU C 1 198 ? 73.839 32.355 3.642 1.00 84.29 197 LEU C C 1
ATOM 6105 O O . LEU C 1 198 ? 74.291 33.348 3.066 1.00 81.60 197 LEU C O 1
ATOM 6110 N N . LEU C 1 199 ? 74.615 31.427 4.210 1.00 87.26 198 LEU C N 1
ATOM 6111 C CA . LEU C 1 199 ? 76.077 31.408 4.060 1.00 83.84 198 LEU C CA 1
ATOM 6112 C C . LEU C 1 199 ? 76.448 30.953 2.654 1.00 78.99 198 LEU C C 1
ATOM 6113 O O . LEU C 1 199 ? 75.706 30.198 2.030 1.00 68.08 198 LEU C O 1
ATOM 6115 N N . GLY C 1 201 ? 73.204 33.452 -0.192 1.00 91.96 200 GLY C N 1
ATOM 6116 C CA . GLY C 1 201 ? 74.450 32.971 -0.784 1.00 91.78 200 GLY C CA 1
ATOM 6117 C C . GLY C 1 201 ? 74.248 31.728 -1.631 1.00 91.13 200 GLY C C 1
ATOM 6118 O O . GLY C 1 201 ? 75.151 30.896 -1.745 1.00 86.71 200 GLY C O 1
ATOM 6119 N N . PHE C 1 202 ? 73.056 31.604 -2.217 1.00 89.30 201 PHE C N 1
ATOM 6120 C CA . PHE C 1 202 ? 72.707 30.488 -3.094 1.00 87.63 201 PHE C CA 1
ATOM 6121 C C . PHE C 1 202 ? 71.791 30.981 -4.209 1.00 90.20 201 PHE C C 1
ATOM 6122 O O . PHE C 1 202 ? 70.622 31.283 -3.969 1.00 89.89 201 PHE C O 1
ATOM 6130 N N . LYS C 1 203 ? 72.319 31.057 -5.427 1.00 91.81 202 LYS C N 1
ATOM 6131 C CA . LYS C 1 203 ? 71.546 31.553 -6.563 1.00 93.19 202 LYS C CA 1
ATOM 6132 C C . LYS C 1 203 ? 70.594 30.481 -7.106 1.00 92.79 202 LYS C C 1
ATOM 6133 O O . LYS C 1 203 ? 71.013 29.363 -7.407 1.00 95.41 202 LYS C O 1
ATOM 6135 N N . GLY C 1 204 ? 69.311 30.820 -7.203 1.00 90.58 203 GLY C N 1
ATOM 6136 C CA . GLY C 1 204 ? 68.363 30.028 -7.979 1.00 88.67 203 GLY C CA 1
ATOM 6137 C C . GLY C 1 204 ? 67.468 29.083 -7.202 1.00 88.25 203 GLY C C 1
ATOM 6138 O O . GLY C 1 204 ? 67.028 29.388 -6.090 1.00 83.29 203 GLY C O 1
ATOM 6139 N N . ALA C 1 205 ? 67.209 27.926 -7.810 1.00 86.23 204 ALA C N 1
ATOM 6140 C CA . ALA C 1 205 ? 66.196 26.986 -7.337 1.00 84.35 204 ALA C CA 1
ATOM 6141 C C . ALA C 1 205 ? 66.545 26.368 -5.986 1.00 81.04 204 ALA C C 1
ATOM 6142 O O . ALA C 1 205 ? 67.667 25.907 -5.771 1.00 80.47 204 ALA C O 1
ATOM 6144 N N . LYS C 1 206 ? 65.569 26.379 -5.083 1.00 75.29 205 LYS C N 1
ATOM 6145 C CA . LYS C 1 206 ? 65.653 25.659 -3.815 1.00 77.60 205 LYS C CA 1
ATOM 6146 C C . LYS C 1 206 ? 66.876 26.046 -2.970 1.00 72.25 205 LYS C C 1
ATOM 6147 O O . LYS C 1 206 ? 67.817 25.256 -2.837 1.00 72.44 205 LYS C O 1
ATOM 6153 N N . PRO C 1 207 ? 66.864 27.263 -2.392 1.00 66.66 206 PRO C N 1
ATOM 6154 C CA . PRO C 1 207 ? 68.010 27.745 -1.608 1.00 65.91 206 PRO C CA 1
ATOM 6155 C C . PRO C 1 207 ? 68.256 26.949 -0.314 1.00 61.93 206 PRO C C 1
ATOM 6156 O O . PRO C 1 207 ? 69.409 26.754 0.078 1.00 66.28 206 PRO C O 1
ATOM 6160 N N . TYR C 1 208 ? 67.192 26.482 0.330 1.00 59.52 207 TYR C N 1
ATOM 6161 C CA . TYR C 1 208 ? 67.324 25.641 1.527 1.00 60.28 207 TYR C CA 1
ATOM 6162 C C . TYR C 1 208 ? 67.876 24.244 1.212 1.00 60.93 207 TYR C C 1
ATOM 6163 O O . TYR C 1 208 ? 68.653 23.688 1.987 1.00 57.16 207 TYR C O 1
ATOM 6172 N N . HIS C 1 209 ? 67.490 23.689 0.069 1.00 64.83 208 HIS C N 1
ATOM 6173 C CA . HIS C 1 209 ? 68.037 22.404 -0.380 1.00 66.77 208 HIS C CA 1
ATOM 6174 C C . HIS C 1 209 ? 69.525 22.561 -0.690 1.00 65.96 208 HIS C C 1
ATOM 6175 O O . HIS C 1 209 ? 70.321 21.681 -0.364 1.00 64.00 208 HIS C O 1
ATOM 6182 N N . GLN C 1 210 ? 69.889 23.686 -1.305 1.00 65.18 209 GLN C N 1
ATOM 6183 C CA . GLN C 1 210 ? 71.294 24.009 -1.565 1.00 67.40 209 GLN C CA 1
ATOM 6184 C C . GLN C 1 210 ? 72.072 24.211 -0.269 1.00 66.73 209 GLN C C 1
ATOM 6185 O O . GLN C 1 210 ? 73.238 23.829 -0.185 1.00 67.85 209 GLN C O 1
ATOM 6191 N N . ALA C 1 211 ? 71.430 24.824 0.727 1.00 64.90 210 ALA C N 1
ATOM 6192 C CA . ALA C 1 211 ? 72.057 25.044 2.031 1.00 62.99 210 ALA C CA 1
ATOM 6193 C C . ALA C 1 211 ? 72.208 23.730 2.793 1.00 60.50 210 ALA C C 1
ATOM 6194 O O . ALA C 1 211 ? 73.212 23.518 3.478 1.00 61.64 210 ALA C O 1
ATOM 6196 N N . TYR C 1 212 ? 71.223 22.846 2.669 1.00 58.34 211 TYR C N 1
ATOM 6197 C CA . TYR C 1 212 ? 71.334 21.514 3.259 1.00 58.45 211 TYR C CA 1
ATOM 6198 C C . TYR C 1 212 ? 72.558 20.754 2.737 1.00 57.48 211 TYR C C 1
ATOM 6199 O O . TYR C 1 212 ? 73.337 20.215 3.523 1.00 59.42 211 TYR C O 1
ATOM 6208 N N . ASN C 1 213 ? 72.713 20.713 1.416 1.00 58.89 212 ASN C N 1
ATOM 6209 C CA . ASN C 1 213 ? 73.811 19.977 0.771 1.00 60.35 212 ASN C CA 1
ATOM 6210 C C . ASN C 1 213 ? 75.172 20.557 1.127 1.00 58.62 212 ASN C C 1
ATOM 6211 O O . ASN C 1 213 ? 76.152 19.826 1.235 1.00 60.34 212 ASN C O 1
ATOM 6216 N N . LYS C 1 214 ? 75.214 21.877 1.295 1.00 57.30 213 LYS C N 1
ATOM 6217 C CA . LYS C 1 214 ? 76.444 22.612 1.597 1.00 57.85 213 LYS C CA 1
ATOM 6218 C C . LYS C 1 214 ? 76.882 22.384 3.052 1.00 58.13 213 LYS C C 1
ATOM 6219 O O . LYS C 1 214 ? 78.049 22.570 3.393 1.00 61.51 213 LYS C O 1
ATOM 6225 N N . GLY C 1 215 ? 75.938 21.976 3.895 1.00 57.58 214 GLY C N 1
ATOM 6226 C CA . GLY C 1 215 ? 76.200 21.674 5.294 1.00 56.03 214 GLY C CA 1
ATOM 6227 C C . GLY C 1 215 ? 76.265 22.900 6.184 1.00 51.86 214 GLY C C 1
ATOM 6228 O O . GLY C 1 215 ? 77.020 22.918 7.146 1.00 53.81 214 GLY C O 1
ATOM 6229 N N . VAL C 1 216 ? 75.483 23.927 5.878 1.00 51.64 215 VAL C N 1
ATOM 6230 C CA . VAL C 1 216 ? 75.512 25.168 6.679 1.00 51.74 215 VAL C CA 1
ATOM 6231 C C . VAL C 1 216 ? 75.076 24.876 8.108 1.00 51.72 215 VAL C C 1
ATOM 6232 O O . VAL C 1 216 ? 74.376 23.893 8.364 1.00 55.46 215 VAL C O 1
ATOM 6236 N N . LYS C 1 217 ? 75.510 25.710 9.047 1.00 51.92 216 LYS C N 1
ATOM 6237 C CA . LYS C 1 217 ? 75.146 25.515 10.454 1.00 49.51 216 LYS C CA 1
ATOM 6238 C C . LYS C 1 217 ? 74.315 26.675 11.001 1.00 49.86 216 LYS C C 1
ATOM 6239 O O . LYS C 1 217 ? 74.123 26.783 12.224 1.00 52.80 216 LYS C O 1
ATOM 6253 N N . VAL C 1 219 ? 70.825 29.423 9.533 1.00 53.35 218 VAL C N 1
ATOM 6254 C CA . VAL C 1 219 ? 70.003 30.115 8.546 1.00 54.51 218 VAL C CA 1
ATOM 6255 C C . VAL C 1 219 ? 69.675 31.486 9.120 1.00 53.94 218 VAL C C 1
ATOM 6256 O O . VAL C 1 219 ? 69.577 31.645 10.331 1.00 55.81 218 VAL C O 1
ATOM 6260 N N . GLY C 1 220 ? 69.524 32.473 8.248 1.00 54.92 219 GLY C N 1
ATOM 6261 C CA . GLY C 1 220 ? 69.346 33.848 8.678 1.00 52.40 219 GLY C CA 1
ATOM 6262 C C . GLY C 1 220 ? 68.301 34.595 7.889 1.00 50.74 219 GLY C C 1
ATOM 6263 O O . GLY C 1 220 ? 67.710 34.061 6.960 1.00 51.10 219 GLY C O 1
ATOM 6264 N N . ALA C 1 221 ? 68.072 35.843 8.278 1.00 52.02 220 ALA C N 1
ATOM 6265 C CA . ALA C 1 221 ? 67.119 36.695 7.592 1.00 50.55 220 ALA C CA 1
ATOM 6266 C C . ALA C 1 221 ? 67.473 38.157 7.779 1.00 50.52 220 ALA C C 1
ATOM 6267 O O . ALA C 1 221 ? 68.239 38.516 8.682 1.00 48.49 220 ALA C O 1
ATOM 6269 N N . THR C 1 222 ? 66.895 38.986 6.910 1.00 51.57 221 THR C N 1
ATOM 6270 C CA . THR C 1 222 ? 67.220 40.402 6.801 1.00 49.42 221 THR C CA 1
ATOM 6271 C C . THR C 1 222 ? 65.924 41.166 6.607 1.00 47.95 221 THR C C 1
ATOM 6272 O O . THR C 1 222 ? 65.212 40.922 5.646 1.00 51.65 221 THR C O 1
ATOM 6276 N N . ALA C 1 223 ? 65.608 42.058 7.538 1.00 46.78 222 ALA C N 1
ATOM 6277 C CA . ALA C 1 223 ? 64.508 42.992 7.376 1.00 48.44 222 ALA C CA 1
ATOM 6278 C C . ALA C 1 223 ? 65.096 44.304 6.834 1.00 51.07 222 ALA C C 1
ATOM 6279 O O . ALA C 1 223 ? 66.118 44.777 7.338 1.00 51.13 222 ALA C O 1
ATOM 6281 N N . HIS C 1 224 ? 64.473 44.888 5.809 1.00 50.86 223 HIS C N 1
ATOM 6282 C CA . HIS C 1 224 ? 64.998 46.127 5.231 1.00 49.65 223 HIS C CA 1
ATOM 6283 C C . HIS C 1 224 ? 63.929 47.037 4.660 1.00 49.88 223 HIS C C 1
ATOM 6284 O O . HIS C 1 224 ? 62.828 46.595 4.336 1.00 53.27 223 HIS C O 1
ATOM 6291 N N . TYR C 1 225 ? 64.264 48.315 4.525 1.00 49.79 224 TYR C N 1
ATOM 6292 C CA . TYR C 1 225 ? 63.397 49.245 3.824 1.00 52.66 224 TYR C CA 1
ATOM 6293 C C . TYR C 1 225 ? 63.459 48.959 2.329 1.00 56.45 224 TYR C C 1
ATOM 6294 O O . TYR C 1 225 ? 64.479 48.483 1.809 1.00 57.08 224 TYR C O 1
ATOM 6303 N N . ILE C 1 226 ? 62.356 49.250 1.651 1.00 60.63 225 ILE C N 1
ATOM 6304 C CA . ILE C 1 226 ? 62.207 48.956 0.230 1.00 66.31 225 ILE C CA 1
ATOM 6305 C C . ILE C 1 226 ? 62.704 50.115 -0.634 1.00 70.66 225 ILE C C 1
ATOM 6306 O O . ILE C 1 226 ? 62.306 51.260 -0.425 1.00 72.20 225 ILE C O 1
ATOM 6311 N N . ASN C 1 227 ? 63.584 49.804 -1.588 1.00 75.41 226 ASN C N 1
ATOM 6312 C CA . ASN C 1 227 ? 63.916 50.720 -2.690 1.00 76.69 226 ASN C CA 1
ATOM 6313 C C . ASN C 1 227 ? 64.063 49.946 -4.010 1.00 80.54 226 ASN C C 1
ATOM 6314 O O . ASN C 1 227 ? 63.817 48.736 -4.050 1.00 78.54 226 ASN C O 1
ATOM 6319 N N . ASN C 1 228 ? 64.467 50.639 -5.076 1.00 88.35 227 ASN C N 1
ATOM 6320 C CA . ASN C 1 228 ? 64.536 50.056 -6.428 1.00 93.63 227 ASN C CA 1
ATOM 6321 C C . ASN C 1 228 ? 65.310 48.735 -6.568 1.00 95.95 227 ASN C C 1
ATOM 6322 O O . ASN C 1 228 ? 65.010 47.944 -7.465 1.00 97.67 227 ASN C O 1
ATOM 6327 N N . ASP C 1 229 ? 66.301 48.503 -5.707 1.00 94.54 228 ASP C N 1
ATOM 6328 C CA . ASP C 1 229 ? 67.079 47.255 -5.740 1.00 91.88 228 ASP C CA 1
ATOM 6329 C C . ASP C 1 229 ? 66.312 46.131 -5.041 1.00 88.88 228 ASP C C 1
ATOM 6330 O O . ASP C 1 229 ? 65.980 46.248 -3.859 1.00 85.96 228 ASP C O 1
ATOM 6335 N N . LEU C 1 230 ? 66.051 45.044 -5.766 1.00 84.25 229 LEU C N 1
ATOM 6336 C CA . LEU C 1 230 ? 65.230 43.943 -5.252 1.00 82.59 229 LEU C CA 1
ATOM 6337 C C . LEU C 1 230 ? 65.913 43.203 -4.091 1.00 80.76 229 LEU C C 1
ATOM 6338 O O . LEU C 1 230 ? 67.057 42.764 -4.216 1.00 75.95 229 LEU C O 1
ATOM 6343 N N . ASP C 1 231 ? 65.202 43.103 -2.960 1.00 83.49 230 ASP C N 1
ATOM 6344 C CA . ASP C 1 231 ? 65.686 42.452 -1.720 1.00 80.10 230 ASP C CA 1
ATOM 6345 C C . ASP C 1 231 ? 66.982 43.049 -1.151 1.00 79.66 230 ASP C C 1
ATOM 6346 O O . ASP C 1 231 ? 67.657 42.443 -0.320 1.00 79.37 230 ASP C O 1
ATOM 6351 N N . GLU C 1 232 ? 67.305 44.251 -1.608 1.00 80.15 231 GLU C N 1
ATOM 6352 C CA . GLU C 1 232 ? 68.391 45.045 -1.071 1.00 79.09 231 GLU C CA 1
ATOM 6353 C C . GLU C 1 232 ? 67.739 46.365 -0.700 1.00 77.22 231 GLU C C 1
ATOM 6354 O O . GLU C 1 232 ? 66.511 46.496 -0.770 1.00 79.54 231 GLU C O 1
ATOM 6360 N N . GLY C 1 233 ? 68.531 47.349 -0.314 1.00 71.16 232 GLY C N 1
ATOM 6361 C CA . GLY C 1 233 ? 67.957 48.573 0.234 1.00 69.26 232 GLY C CA 1
ATOM 6362 C C . GLY C 1 233 ? 68.131 48.545 1.732 1.00 60.10 232 GLY C C 1
ATOM 6363 O O . GLY C 1 233 ? 68.397 47.488 2.291 1.00 54.81 232 GLY C O 1
ATOM 6364 N N . PRO C 1 234 ? 67.976 49.709 2.385 1.00 58.73 233 PRO C N 1
ATOM 6365 C CA . PRO C 1 234 ? 68.478 49.955 3.733 1.00 55.29 233 PRO C CA 1
ATOM 6366 C C . PRO C 1 234 ? 68.166 48.864 4.785 1.00 55.86 233 PRO C C 1
ATOM 6367 O O . PRO C 1 234 ? 66.996 48.628 5.127 1.00 51.19 233 PRO C O 1
ATOM 6371 N N . ILE C 1 235 ? 69.224 48.223 5.290 1.00 50.36 234 ILE C N 1
ATOM 6372 C CA . ILE C 1 235 ? 69.087 47.149 6.264 1.00 49.42 234 ILE C CA 1
ATOM 6373 C C . ILE C 1 235 ? 68.789 47.688 7.651 1.00 48.32 234 ILE C C 1
ATOM 6374 O O . ILE C 1 235 ? 69.501 48.558 8.150 1.00 45.68 234 ILE C O 1
ATOM 6379 N N . ILE C 1 236 ? 67.742 47.133 8.265 1.00 48.08 235 ILE C N 1
ATOM 6380 C CA . ILE C 1 236 ? 67.283 47.516 9.598 1.00 46.46 235 ILE C CA 1
ATOM 6381 C C . ILE C 1 236 ? 67.714 46.505 10.665 1.00 46.06 235 ILE C C 1
ATOM 6382 O O . ILE C 1 236 ? 68.152 46.895 11.755 1.00 45.06 235 ILE C O 1
ATOM 6387 N N . ALA C 1 237 ? 67.562 45.216 10.367 1.00 46.04 236 ALA C N 1
ATOM 6388 C CA . ALA C 1 237 ? 67.881 44.167 11.337 1.00 49.37 236 ALA C CA 1
ATOM 6389 C C . ALA C 1 237 ? 68.241 42.875 10.642 1.00 51.27 236 ALA C C 1
ATOM 6390 O O . ALA C 1 237 ? 67.697 42.558 9.582 1.00 50.65 236 ALA C O 1
ATOM 6392 N N . GLN C 1 238 ? 69.176 42.144 11.244 1.00 49.89 237 GLN C N 1
ATOM 6393 C CA . GLN C 1 238 ? 69.563 40.835 10.759 1.00 48.54 237 GLN C CA 1
ATOM 6394 C C . GLN C 1 238 ? 69.689 39.892 11.935 1.00 48.93 237 GLN C C 1
ATOM 6395 O O . GLN C 1 238 ? 69.999 40.313 13.045 1.00 50.34 237 GLN C O 1
ATOM 6401 N N . GLY C 1 239 ? 69.430 38.614 11.682 1.00 50.76 238 GLY C N 1
ATOM 6402 C CA . GLY C 1 239 ? 69.584 37.583 12.692 1.00 49.77 238 GLY C CA 1
ATOM 6403 C C . GLY C 1 239 ? 69.795 36.222 12.068 1.00 49.64 238 GLY C C 1
ATOM 6404 O O . GLY C 1 239 ? 69.603 36.039 10.860 1.00 48.60 238 GLY C O 1
ATOM 6405 N N . VAL C 1 240 ? 70.215 35.267 12.887 1.00 50.52 239 VAL C N 1
ATOM 6406 C CA . VAL C 1 240 ? 70.371 33.896 12.422 1.00 52.15 239 VAL C CA 1
ATOM 6407 C C . VAL C 1 240 ? 69.812 32.935 13.440 1.00 51.98 239 VAL C C 1
ATOM 6408 O O . VAL C 1 240 ? 69.576 33.301 14.590 1.00 48.47 239 VAL C O 1
ATOM 6412 N N . GLU C 1 241 ? 69.630 31.698 12.988 1.00 55.08 240 GLU C N 1
ATOM 6413 C CA . GLU C 1 241 ? 69.141 30.597 13.800 1.00 57.00 240 GLU C CA 1
ATOM 6414 C C . GLU C 1 241 ? 70.096 29.429 13.588 1.00 53.11 240 GLU C C 1
ATOM 6415 O O . GLU C 1 241 ? 70.437 29.110 12.446 1.00 50.47 240 GLU C O 1
ATOM 6421 N N . VAL C 1 242 ? 70.526 28.808 14.684 1.00 50.83 241 VAL C N 1
ATOM 6422 C CA . VAL C 1 242 ? 71.420 27.648 14.642 1.00 51.87 241 VAL C CA 1
ATOM 6423 C C . VAL C 1 242 ? 70.734 26.430 14.024 1.00 53.25 241 VAL C C 1
ATOM 6424 O O . VAL C 1 242 ? 69.579 26.140 14.333 1.00 54.46 241 VAL C O 1
ATOM 6428 N N . VAL C 1 243 ? 71.444 25.746 13.126 1.00 55.92 242 VAL C N 1
ATOM 6429 C CA . VAL C 1 243 ? 70.996 24.454 12.580 1.00 54.46 242 VAL C CA 1
ATOM 6430 C C . VAL C 1 243 ? 72.155 23.457 12.577 1.00 54.47 242 VAL C C 1
ATOM 6431 O O . VAL C 1 243 ? 73.312 23.852 12.707 1.00 55.26 242 VAL C O 1
ATOM 6435 N N . ASP C 1 244 ? 71.838 22.169 12.455 1.00 53.24 243 ASP C N 1
ATOM 6436 C CA . ASP C 1 244 ? 72.853 21.109 12.416 1.00 54.55 243 ASP C CA 1
ATOM 6437 C C . ASP C 1 244 ? 72.481 20.036 11.378 1.00 54.66 243 ASP C C 1
ATOM 6438 O O . ASP C 1 244 ? 71.491 20.173 10.664 1.00 55.79 243 ASP C O 1
ATOM 6443 N N . HIS C 1 245 ? 73.288 18.986 11.295 1.00 54.31 244 HIS C N 1
ATOM 6444 C CA . HIS C 1 245 ? 73.075 17.877 10.335 1.00 57.46 244 HIS C CA 1
ATOM 6445 C C . HIS C 1 245 ? 71.688 17.207 10.384 1.00 57.45 244 HIS C C 1
ATOM 6446 O O . HIS C 1 245 ? 71.207 16.680 9.371 1.00 55.29 244 HIS C O 1
ATOM 6453 N N . SER C 1 246 ? 71.062 17.208 11.562 1.00 58.54 245 SER C N 1
ATOM 6454 C CA . SER C 1 246 ? 69.746 16.565 11.746 1.00 59.29 245 SER C CA 1
ATOM 6455 C C . SER C 1 246 ? 68.599 17.353 11.117 1.00 57.44 245 SER C C 1
ATOM 6456 O O . SER C 1 246 ? 67.487 16.834 11.006 1.00 58.77 245 SER C O 1
ATOM 6459 N N . HIS C 1 247 ? 68.863 18.601 10.735 1.00 55.55 246 HIS C N 1
ATOM 6460 C CA . HIS C 1 247 ? 67.885 19.410 10.022 1.00 56.03 246 HIS C CA 1
ATOM 6461 C C . HIS C 1 247 ? 67.910 19.098 8.525 1.00 57.56 246 HIS C C 1
ATOM 6462 O O . HIS C 1 247 ? 68.807 19.534 7.794 1.00 61.02 246 HIS C O 1
ATOM 6469 N N . TYR C 1 248 ? 66.921 18.335 8.072 1.00 57.41 247 TYR C N 1
ATOM 6470 C CA . TYR C 1 248 ? 66.747 18.063 6.652 1.00 58.26 247 TYR C CA 1
ATOM 6471 C C . TYR C 1 248 ? 66.203 19.306 5.936 1.00 58.81 247 TYR C C 1
ATOM 6472 O O . TYR C 1 248 ? 65.885 20.295 6.587 1.00 60.38 247 TYR C O 1
ATOM 6481 N N . PRO C 1 249 ? 66.131 19.287 4.594 1.00 60.65 248 PRO C N 1
ATOM 6482 C CA . PRO C 1 249 ? 65.688 20.496 3.894 1.00 61.64 248 PRO C CA 1
ATOM 6483 C C . PRO C 1 249 ? 64.427 21.152 4.456 1.00 64.00 248 PRO C C 1
ATOM 6484 O O . PRO C 1 249 ? 64.431 22.367 4.665 1.00 64.33 248 PRO C O 1
ATOM 6488 N N . GLU C 1 250 ? 63.381 20.368 4.726 1.00 65.95 249 GLU C N 1
ATOM 6489 C CA . GLU C 1 250 ? 62.108 20.927 5.219 1.00 68.88 249 GLU C CA 1
ATOM 6490 C C . GLU C 1 250 ? 62.207 21.418 6.664 1.00 66.23 249 GLU C C 1
ATOM 6491 O O . GLU C 1 250 ? 61.414 22.258 7.090 1.00 66.38 249 GLU C O 1
ATOM 6497 N N . ASP C 1 251 ? 63.167 20.893 7.423 1.00 62.94 250 ASP C N 1
ATOM 6498 C CA . ASP C 1 251 ? 63.458 21.428 8.752 1.00 55.86 250 ASP C CA 1
ATOM 6499 C C . ASP C 1 251 ? 64.119 22.794 8.617 1.00 55.56 250 ASP C C 1
ATOM 6500 O O . ASP C 1 251 ? 63.866 23.701 9.423 1.00 57.20 250 ASP C O 1
ATOM 6505 N N . LEU C 1 252 ? 64.976 22.940 7.609 1.00 54.43 251 LEU C N 1
ATOM 6506 C CA . LEU C 1 252 ? 65.656 24.211 7.382 1.00 55.32 251 LEU C CA 1
ATOM 6507 C C . LEU C 1 252 ? 64.651 25.281 6.992 1.00 52.91 251 LEU C C 1
ATOM 6508 O O . LEU C 1 252 ? 64.736 26.408 7.451 1.00 57.22 251 LEU C O 1
ATOM 6513 N N . ILE C 1 253 ? 63.693 24.913 6.157 1.00 54.62 252 ILE C N 1
ATOM 6514 C CA . ILE C 1 253 ? 62.652 25.835 5.731 1.00 53.87 252 ILE C CA 1
ATOM 6515 C C . ILE C 1 253 ? 61.877 26.330 6.947 1.00 55.60 252 ILE C C 1
ATOM 6516 O O . ILE C 1 253 ? 61.557 27.510 7.038 1.00 55.62 252 ILE C O 1
ATOM 6521 N N . ALA C 1 254 ? 61.605 25.428 7.889 1.00 55.57 253 ALA C N 1
ATOM 6522 C CA . ALA C 1 254 ? 60.883 25.782 9.103 1.00 54.80 253 ALA C CA 1
ATOM 6523 C C . ALA C 1 254 ? 61.672 26.767 9.963 1.00 53.40 253 ALA C C 1
ATOM 6524 O O . ALA C 1 254 ? 61.107 27.723 10.493 1.00 53.35 253 ALA C O 1
ATOM 6526 N N . LYS C 1 255 ? 62.974 26.535 10.096 1.00 54.53 254 LYS C N 1
ATOM 6527 C CA . LYS C 1 255 ? 63.852 27.442 10.833 1.00 55.14 254 LYS C CA 1
ATOM 6528 C C . LYS C 1 255 ? 63.973 28.768 10.087 1.00 53.05 254 LYS C C 1
ATOM 6529 O O . LYS C 1 255 ? 63.934 29.838 10.688 1.00 53.14 254 LYS C O 1
ATOM 6535 N N . GLY C 1 256 ? 64.115 28.691 8.770 1.00 52.60 255 GLY C N 1
ATOM 6536 C CA . GLY C 1 256 ? 64.014 29.871 7.919 1.00 51.40 255 GLY C CA 1
ATOM 6537 C C . GLY C 1 256 ? 62.838 30.747 8.320 1.00 50.74 255 GLY C C 1
ATOM 6538 O O . GLY C 1 256 ? 62.999 31.945 8.529 1.00 48.89 255 GLY C O 1
ATOM 6539 N N . ARG C 1 257 ? 61.653 30.146 8.437 1.00 53.63 256 ARG C N 1
ATOM 6540 C CA . ARG C 1 257 ? 60.437 30.887 8.799 1.00 54.75 256 ARG C CA 1
ATOM 6541 C C . ARG C 1 257 ? 60.566 31.531 10.171 1.00 52.51 256 ARG C C 1
ATOM 6542 O O . ARG C 1 257 ? 60.246 32.703 10.331 1.00 52.23 256 ARG C O 1
ATOM 6550 N N . ASP C 1 258 ? 61.032 30.756 11.150 1.00 52.27 257 ASP C N 1
ATOM 6551 C CA . ASP C 1 258 ? 61.257 31.261 12.510 1.00 51.06 257 ASP C CA 1
ATOM 6552 C C . ASP C 1 258 ? 62.080 32.554 12.522 1.00 49.90 257 ASP C C 1
ATOM 6553 O O . ASP C 1 258 ? 61.698 33.532 13.173 1.00 47.28 257 ASP C O 1
ATOM 6558 N N . ILE C 1 259 ? 63.203 32.558 11.804 1.00 47.51 258 ILE C N 1
ATOM 6559 C CA . ILE C 1 259 ? 64.125 33.697 11.851 1.00 48.91 258 ILE C CA 1
ATOM 6560 C C . ILE C 1 259 ? 63.602 34.898 11.034 1.00 48.53 258 ILE C C 1
ATOM 6561 O O . ILE C 1 259 ? 63.806 36.046 11.424 1.00 46.39 258 ILE C O 1
ATOM 6566 N N . GLU C 1 260 ? 62.913 34.632 9.924 1.00 48.38 259 GLU C N 1
ATOM 6567 C CA . GLU C 1 260 ? 62.137 35.667 9.236 1.00 46.60 259 GLU C CA 1
ATOM 6568 C C . GLU C 1 260 ? 61.123 36.329 10.190 1.00 46.22 259 GLU C C 1
ATOM 6569 O O . GLU C 1 260 ? 61.026 37.556 10.254 1.00 45.06 259 GLU C O 1
ATOM 6575 N N . CYS C 1 261 ? 60.373 35.518 10.926 1.00 46.08 260 CYS C N 1
ATOM 6576 C CA . CYS C 1 261 ? 59.409 36.039 11.902 1.00 49.57 260 CYS C CA 1
ATOM 6577 C C . CYS C 1 261 ? 60.059 36.948 12.949 1.00 49.09 260 CYS C C 1
ATOM 6578 O O . CYS C 1 261 ? 59.642 38.098 13.119 1.00 53.18 260 CYS C O 1
ATOM 6581 N N . LEU C 1 262 ? 61.086 36.433 13.622 1.00 48.55 261 LEU C N 1
ATOM 6582 C CA . LEU C 1 262 ? 61.791 37.162 14.680 1.00 50.70 261 LEU C CA 1
ATOM 6583 C C . LEU C 1 262 ? 62.408 38.462 14.164 1.00 51.02 261 LEU C C 1
ATOM 6584 O O . LEU C 1 262 ? 62.273 39.509 14.801 1.00 49.88 261 LEU C O 1
ATOM 6589 N N . THR C 1 263 ? 63.081 38.383 13.015 1.00 46.84 262 THR C N 1
ATOM 6590 C CA . THR C 1 263 ? 63.804 39.514 12.463 1.00 45.64 262 THR C CA 1
ATOM 6591 C C . THR C 1 263 ? 62.871 40.606 11.973 1.00 45.27 262 THR C C 1
ATOM 6592 O O . THR C 1 263 ? 63.120 41.775 12.204 1.00 48.59 262 THR C O 1
ATOM 6596 N N . LEU C 1 264 ? 61.786 40.229 11.317 1.00 46.90 263 LEU C N 1
ATOM 6597 C CA . LEU C 1 264 ? 60.797 41.211 10.882 1.00 47.33 263 LEU C CA 1
ATOM 6598 C C . LEU C 1 264 ? 60.167 41.915 12.078 1.00 49.04 263 LEU C C 1
ATOM 6599 O O . LEU C 1 264 ? 59.998 43.136 12.061 1.00 50.58 263 LEU C O 1
ATOM 6604 N N . ALA C 1 265 ? 59.844 41.152 13.122 1.00 49.25 264 ALA C N 1
ATOM 6605 C CA . ALA C 1 265 ? 59.169 41.705 14.292 1.00 51.87 264 ALA C CA 1
ATOM 6606 C C . ALA C 1 265 ? 60.056 42.682 15.043 1.00 51.98 264 ALA C C 1
ATOM 6607 O O . ALA C 1 265 ? 59.569 43.700 15.528 1.00 48.07 264 ALA C O 1
ATOM 6609 N N . ARG C 1 266 ? 61.350 42.378 15.137 1.00 51.52 265 ARG C N 1
ATOM 6610 C CA . ARG C 1 266 ? 62.296 43.297 15.769 1.00 51.73 265 ARG C CA 1
ATOM 6611 C C . ARG C 1 266 ? 62.367 44.620 15.000 1.00 51.26 265 ARG C C 1
ATOM 6612 O O . ARG C 1 266 ? 62.351 45.695 15.605 1.00 55.16 265 ARG C O 1
ATOM 6620 N N . ALA C 1 267 ? 62.426 44.532 13.673 1.00 49.74 266 ALA C N 1
ATOM 6621 C CA . ALA C 1 267 ? 62.585 45.709 12.807 1.00 49.37 266 ALA C CA 1
ATOM 6622 C C . ALA C 1 267 ? 61.347 46.595 12.816 1.00 49.56 266 ALA C C 1
ATOM 6623 O O . ALA C 1 267 ? 61.452 47.818 12.887 1.00 49.94 266 ALA C O 1
ATOM 6625 N N . VAL C 1 268 ? 60.176 45.967 12.713 1.00 48.47 267 VAL C N 1
ATOM 6626 C CA . VAL C 1 268 ? 58.903 46.666 12.846 1.00 46.77 267 VAL C CA 1
ATOM 6627 C C . VAL C 1 268 ? 58.864 47.365 14.201 1.00 46.84 267 VAL C C 1
ATOM 6628 O O . VAL C 1 268 ? 58.443 48.513 14.292 1.00 48.04 267 VAL C O 1
ATOM 6632 N N . GLY C 1 269 ? 59.341 46.672 15.232 1.00 47.55 268 GLY C N 1
ATOM 6633 C CA . GLY C 1 269 ? 59.411 47.209 16.582 1.00 49.19 268 GLY C CA 1
ATOM 6634 C C . GLY C 1 269 ? 60.287 48.450 16.674 1.00 51.98 268 GLY C C 1
ATOM 6635 O O . GLY C 1 269 ? 59.887 49.461 17.277 1.00 46.55 268 GLY C O 1
ATOM 6636 N N . TYR C 1 270 ? 61.485 48.372 16.094 1.00 48.68 269 TYR C N 1
ATOM 6637 C CA . TYR C 1 270 ? 62.373 49.525 16.052 1.00 51.58 269 TYR C CA 1
ATOM 6638 C C . TYR C 1 270 ? 61.709 50.674 15.315 1.00 51.38 269 TYR C C 1
ATOM 6639 O O . TYR C 1 270 ? 61.777 51.816 15.758 1.00 53.99 269 TYR C O 1
ATOM 6648 N N . HIS C 1 271 ? 61.079 50.375 14.182 1.00 51.94 270 HIS C N 1
ATOM 6649 C CA . HIS C 1 271 ? 60.450 51.416 13.372 1.00 52.90 270 HIS C CA 1
ATOM 6650 C C . HIS C 1 271 ? 59.336 52.133 14.125 1.00 54.10 270 HIS C C 1
ATOM 6651 O O . HIS C 1 271 ? 59.301 53.362 14.135 1.00 54.05 270 HIS C O 1
ATOM 6658 N N . ILE C 1 272 ? 58.424 51.378 14.740 1.00 53.75 271 ILE C N 1
ATOM 6659 C CA . ILE C 1 272 ? 57.252 51.992 15.374 1.00 54.88 271 ILE C CA 1
ATOM 6660 C C . ILE C 1 272 ? 57.598 52.695 16.689 1.00 55.97 271 ILE C C 1
ATOM 6661 O O . ILE C 1 272 ? 56.865 53.570 17.128 1.00 57.37 271 ILE C O 1
ATOM 6666 N N . GLU C 1 273 ? 58.730 52.330 17.287 1.00 56.79 272 GLU C N 1
ATOM 6667 C CA . GLU C 1 273 ? 59.266 53.034 18.451 1.00 59.13 272 GLU C CA 1
ATOM 6668 C C . GLU C 1 273 ? 60.148 54.239 18.085 1.00 59.66 272 GLU C C 1
ATOM 6669 O O . GLU C 1 273 ? 60.783 54.824 18.969 1.00 63.60 272 GLU C O 1
ATOM 6675 N N . ARG C 1 274 ? 60.196 54.605 16.803 1.00 57.36 273 ARG C N 1
ATOM 6676 C CA . ARG C 1 274 ? 60.919 55.807 16.355 1.00 60.08 273 ARG C CA 1
ATOM 6677 C C . ARG C 1 274 ? 62.423 55.738 16.671 1.00 57.12 273 ARG C C 1
ATOM 6678 O O . ARG C 1 274 ? 63.036 56.718 17.107 1.00 54.98 273 ARG C O 1
ATOM 6686 N N . ARG C 1 275 ? 63.001 54.565 16.441 1.00 53.64 274 ARG C N 1
ATOM 6687 C CA . ARG C 1 275 ? 64.405 54.320 16.730 1.00 53.19 274 ARG C CA 1
ATOM 6688 C C . ARG C 1 275 ? 65.254 54.221 15.471 1.00 50.24 274 ARG C C 1
ATOM 6689 O O . ARG C 1 275 ? 66.478 54.214 15.568 1.00 48.29 274 ARG C O 1
ATOM 6697 N N . VAL C 1 276 ? 64.615 54.145 14.300 1.00 47.96 275 VAL C N 1
ATOM 6698 C CA . VAL C 1 276 ? 65.327 53.907 13.051 1.00 48.15 275 VAL C CA 1
ATOM 6699 C C . VAL C 1 276 ? 65.449 55.178 12.232 1.00 50.11 275 VAL C C 1
ATOM 6700 O O . VAL C 1 276 ? 64.465 55.878 12.033 1.00 53.85 275 VAL C O 1
ATOM 6704 N N . PHE C 1 277 ? 66.661 55.450 11.754 1.00 49.55 276 PHE C N 1
ATOM 6705 C CA . PHE C 1 277 ? 66.948 56.616 10.920 1.00 51.48 276 PHE C CA 1
ATOM 6706 C C . PHE C 1 277 ? 67.647 56.153 9.672 1.00 50.51 276 PHE C C 1
ATOM 6707 O O . PHE C 1 277 ? 68.495 55.270 9.751 1.00 49.31 276 PHE C O 1
ATOM 6715 N N . LEU C 1 278 ? 67.310 56.764 8.535 1.00 53.11 277 LEU C N 1
ATOM 6716 C CA . LEU C 1 278 ? 67.997 56.515 7.266 1.00 57.39 277 LEU C CA 1
ATOM 6717 C C . LEU C 1 278 ? 69.321 57.275 7.283 1.00 55.58 277 LEU C C 1
ATOM 6718 O O . LEU C 1 278 ? 69.362 58.442 7.649 1.00 57.62 277 LEU C O 1
ATOM 6723 N N . ASN C 1 279 ? 70.391 56.607 6.869 1.00 54.77 278 ASN C N 1
ATOM 6724 C CA . ASN C 1 279 ? 71.739 57.166 6.910 1.00 55.06 278 ASN C CA 1
ATOM 6725 C C . ASN C 1 279 ? 72.447 56.762 5.634 1.00 57.53 278 ASN C C 1
ATOM 6726 O O . ASN C 1 279 ? 73.020 55.669 5.560 1.00 57.86 278 ASN C O 1
ATOM 6731 N N . ALA C 1 280 ? 72.388 57.628 4.624 1.00 58.14 279 ALA C N 1
ATOM 6732 C CA . ALA C 1 280 ? 72.791 57.257 3.272 1.00 61.48 279 ALA C CA 1
ATOM 6733 C C . ALA C 1 280 ? 72.025 55.982 2.852 1.00 62.46 279 ALA C C 1
ATOM 6734 O O . ALA C 1 280 ? 70.794 55.986 2.826 1.00 68.14 279 ALA C O 1
ATOM 6736 N N . ASN C 1 281 ? 72.736 54.898 2.554 1.00 61.05 280 ASN C N 1
ATOM 6737 C CA . ASN C 1 281 ? 72.097 53.637 2.155 1.00 61.78 280 ASN C CA 1
ATOM 6738 C C . ASN C 1 281 ? 71.969 52.619 3.312 1.00 57.79 280 ASN C C 1
ATOM 6739 O O . ASN C 1 281 ? 71.829 51.411 3.076 1.00 57.28 280 ASN C O 1
ATOM 6744 N N . ARG C 1 282 ? 72.033 53.113 4.550 1.00 52.39 281 ARG C N 1
ATOM 6745 C CA . ARG C 1 282 ? 72.008 52.276 5.736 1.00 52.29 281 ARG C CA 1
ATOM 6746 C C . ARG C 1 282 ? 71.004 52.802 6.757 1.00 49.83 281 ARG C C 1
ATOM 6747 O O . ARG C 1 282 ? 70.302 53.774 6.512 1.00 47.45 281 ARG C O 1
ATOM 6755 N N . THR C 1 283 ? 70.953 52.157 7.917 1.00 49.18 282 THR C N 1
ATOM 6756 C CA . THR C 1 283 ? 70.167 52.674 9.028 1.00 48.63 282 THR C CA 1
ATOM 6757 C C . THR C 1 283 ? 70.995 52.844 10.291 1.00 46.98 282 THR C C 1
ATOM 6758 O O . THR C 1 283 ? 71.988 52.150 10.505 1.00 49.27 282 THR C O 1
ATOM 6762 N N . VAL C 1 284 ? 70.587 53.815 11.099 1.00 49.25 283 VAL C N 1
ATOM 6763 C CA . VAL C 1 284 ? 71.054 53.980 12.473 1.00 48.36 283 VAL C CA 1
ATOM 6764 C C . VAL C 1 284 ? 69.838 53.625 13.323 1.00 51.80 283 VAL C C 1
ATOM 6765 O O . VAL C 1 284 ? 68.726 54.106 13.056 1.00 49.59 283 VAL C O 1
ATOM 6769 N N . VAL C 1 285 ? 70.050 52.771 14.319 1.00 52.27 284 VAL C N 1
ATOM 6770 C CA . VAL C 1 285 ? 68.996 52.294 15.203 1.00 53.51 284 VAL C CA 1
ATOM 6771 C C . VAL C 1 285 ? 69.362 52.694 16.626 1.00 56.54 284 VAL C C 1
ATOM 6772 O O . VAL C 1 285 ? 70.279 52.119 17.206 1.00 57.77 284 VAL C O 1
ATOM 6776 N N . LEU C 1 286 ? 68.656 53.684 17.173 1.00 56.77 285 LEU C N 1
ATOM 6777 C CA . LEU C 1 286 ? 68.911 54.184 18.524 1.00 59.70 285 LEU C CA 1
ATOM 6778 C C . LEU C 1 286 ? 67.879 53.637 19.508 1.00 61.09 285 LEU C C 1
ATOM 6779 O O . LEU C 1 286 ? 67.406 52.505 19.395 1.00 61.67 285 LEU C O 1
ATOM 6785 N N . ASP D 1 7 ? 87.802 9.701 32.543 1.00 86.61 6 ASP D N 1
ATOM 6786 C CA . ASP D 1 7 ? 88.121 8.267 32.805 1.00 89.12 6 ASP D CA 1
ATOM 6787 C C . ASP D 1 7 ? 87.380 7.311 31.853 1.00 89.81 6 ASP D C 1
ATOM 6788 O O . ASP D 1 7 ? 87.178 6.136 32.183 1.00 92.38 6 ASP D O 1
ATOM 6793 N N . THR D 1 8 ? 86.990 7.812 30.677 1.00 83.20 7 THR D N 1
ATOM 6794 C CA . THR D 1 8 ? 86.252 7.011 29.691 1.00 77.61 7 THR D CA 1
ATOM 6795 C C . THR D 1 8 ? 86.948 6.947 28.326 1.00 71.54 7 THR D C 1
ATOM 6796 O O . THR D 1 8 ? 87.587 7.897 27.901 1.00 68.41 7 THR D O 1
ATOM 6800 N N . TRP D 1 9 ? 86.802 5.803 27.659 1.00 70.59 8 TRP D N 1
ATOM 6801 C CA . TRP D 1 9 ? 87.209 5.607 26.263 1.00 66.28 8 TRP D CA 1
ATOM 6802 C C . TRP D 1 9 ? 86.153 6.147 25.289 1.00 61.70 8 TRP D C 1
ATOM 6803 O O . TRP D 1 9 ? 84.966 6.090 25.569 1.00 63.39 8 TRP D O 1
ATOM 6814 N N . ILE D 1 10 ? 86.601 6.646 24.141 1.00 60.53 9 ILE D N 1
ATOM 6815 C CA . ILE D 1 10 ? 85.718 7.190 23.113 1.00 57.70 9 ILE D CA 1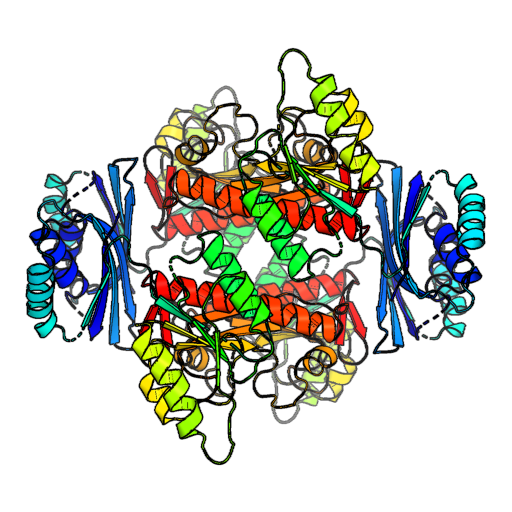
ATOM 6816 C C . ILE D 1 10 ? 85.786 6.306 21.875 1.00 57.51 9 ILE D C 1
ATOM 6817 O O . ILE D 1 10 ? 86.873 6.043 21.378 1.00 62.61 9 ILE D O 1
ATOM 6822 N N . LEU D 1 11 ? 84.634 5.840 21.391 1.00 55.30 10 LEU D N 1
ATOM 6823 C CA . LEU D 1 11 ? 84.572 5.018 20.187 1.00 55.46 10 LEU D CA 1
ATOM 6824 C C . LEU D 1 11 ? 83.678 5.699 19.166 1.00 56.83 10 LEU D C 1
ATOM 6825 O O . LEU D 1 11 ? 82.505 5.941 19.442 1.00 56.55 10 LEU D O 1
ATOM 6830 N N . THR D 1 12 ? 84.238 6.018 17.998 1.00 53.78 11 THR D N 1
ATOM 6831 C CA . THR D 1 12 ? 83.476 6.596 16.905 1.00 51.40 11 THR D CA 1
ATOM 6832 C C . THR D 1 12 ? 83.445 5.600 15.750 1.00 52.96 11 THR D C 1
ATOM 6833 O O . THR D 1 12 ? 84.450 4.950 15.458 1.00 53.86 11 THR D O 1
ATOM 6837 N N . ALA D 1 13 ? 82.291 5.478 15.098 1.00 51.51 12 ALA D N 1
ATOM 6838 C CA . ALA D 1 13 ? 82.125 4.533 13.998 1.00 55.02 12 ALA D CA 1
ATOM 6839 C C . ALA D 1 13 ? 81.251 5.131 12.896 1.00 52.47 12 ALA D C 1
ATOM 6840 O O . ALA D 1 13 ? 80.396 5.973 13.158 1.00 49.72 12 ALA D O 1
ATOM 6842 N N . ASP D 1 14 ? 81.489 4.714 11.663 1.00 51.33 13 ASP D N 1
ATOM 6843 C CA . ASP D 1 14 ? 80.690 5.188 10.544 1.00 54.31 13 ASP D CA 1
ATOM 6844 C C . ASP D 1 14 ? 80.705 4.176 9.401 1.00 53.67 13 ASP D C 1
ATOM 6845 O O . ASP D 1 14 ? 81.704 3.489 9.179 1.00 51.39 13 ASP D O 1
ATOM 6850 N N . CYS D 1 15 ? 79.580 4.081 8.694 1.00 52.06 14 CYS D N 1
ATOM 6851 C CA . CYS D 1 15 ? 79.388 3.045 7.700 1.00 53.52 14 CYS D CA 1
ATOM 6852 C C . CYS D 1 15 ? 78.153 3.340 6.877 1.00 52.53 14 CYS D C 1
ATOM 6853 O O . CYS D 1 15 ? 77.369 4.209 7.234 1.00 48.77 14 CYS D O 1
ATOM 6856 N N . PRO D 1 16 ? 77.984 2.617 5.763 1.00 52.54 15 PRO D N 1
ATOM 6857 C CA . PRO D 1 16 ? 76.777 2.723 4.966 1.00 53.81 15 PRO D CA 1
ATOM 6858 C C . PRO D 1 16 ? 75.525 2.304 5.727 1.00 55.23 15 PRO D C 1
ATOM 6859 O O . PRO D 1 16 ? 75.501 1.250 6.355 1.00 55.36 15 PRO D O 1
ATOM 6863 N N . SER D 1 17 ? 74.495 3.140 5.672 1.00 57.04 16 SER D N 1
ATOM 6864 C CA . SER D 1 17 ? 73.223 2.856 6.327 1.00 54.67 16 SER D CA 1
ATOM 6865 C C . SER D 1 17 ? 72.736 1.438 6.058 1.00 57.42 16 SER D C 1
ATOM 6866 O O . SER D 1 17 ? 72.672 1.009 4.910 1.00 56.72 16 SER D O 1
ATOM 6877 N N . LEU D 1 19 ? 70.226 -1.900 8.428 1.00 63.41 18 LEU D N 1
ATOM 6878 C CA . LEU D 1 19 ? 69.650 -2.409 9.661 1.00 66.30 18 LEU D CA 1
ATOM 6879 C C . LEU D 1 19 ? 70.758 -3.107 10.450 1.00 66.47 18 LEU D C 1
ATOM 6880 O O . LEU D 1 19 ? 71.493 -3.930 9.900 1.00 72.00 18 LEU D O 1
ATOM 6885 N N . GLY D 1 20 ? 70.889 -2.769 11.726 1.00 63.23 19 GLY D N 1
ATOM 6886 C CA . GLY D 1 20 ? 71.858 -3.438 12.595 1.00 64.66 19 GLY D CA 1
ATOM 6887 C C . GLY D 1 20 ? 73.145 -2.668 12.841 1.00 64.18 19 GLY D C 1
ATOM 6888 O O . GLY D 1 20 ? 74.057 -3.187 13.489 1.00 65.90 19 GLY D O 1
ATOM 6889 N N . THR D 1 21 ? 73.216 -1.432 12.343 1.00 61.20 20 THR D N 1
ATOM 6890 C CA . THR D 1 21 ? 74.402 -0.595 12.512 1.00 59.13 20 THR D CA 1
ATOM 6891 C C . THR D 1 21 ? 74.642 -0.164 13.970 1.00 57.60 20 THR D C 1
ATOM 6892 O O . THR D 1 21 ? 75.796 -0.048 14.384 1.00 58.53 20 THR D O 1
ATOM 6896 N N . VAL D 1 22 ? 73.580 0.098 14.738 1.00 55.20 21 VAL D N 1
ATOM 6897 C CA . VAL D 1 22 ? 73.752 0.367 16.173 1.00 54.02 21 VAL D CA 1
ATOM 6898 C C . VAL D 1 22 ? 73.996 -0.945 16.915 1.00 56.33 21 VAL D C 1
ATOM 6899 O O . VAL D 1 22 ? 74.778 -0.997 17.860 1.00 62.44 21 VAL D O 1
ATOM 6903 N N . ASP D 1 23 ? 73.323 -2.004 16.486 1.00 57.70 22 ASP D N 1
ATOM 6904 C CA . ASP D 1 23 ? 73.479 -3.327 17.094 1.00 58.62 22 ASP D CA 1
ATOM 6905 C C . ASP D 1 23 ? 74.924 -3.846 17.083 1.00 59.82 22 ASP D C 1
ATOM 6906 O O . ASP D 1 23 ? 75.398 -4.364 18.091 1.00 61.90 22 ASP D O 1
ATOM 6911 N N . VAL D 1 24 ? 75.624 -3.710 15.957 1.00 57.98 23 VAL D N 1
ATOM 6912 C CA . VAL D 1 24 ? 76.981 -4.276 15.829 1.00 57.74 23 VAL D CA 1
ATOM 6913 C C . VAL D 1 24 ? 78.005 -3.606 16.741 1.00 55.94 23 VAL D C 1
ATOM 6914 O O . VAL D 1 24 ? 78.949 -4.250 17.192 1.00 57.97 23 VAL D O 1
ATOM 6918 N N . VAL D 1 25 ? 77.829 -2.318 17.008 1.00 54.45 24 VAL D N 1
ATOM 6919 C CA . VAL D 1 25 ? 78.689 -1.634 17.965 1.00 53.50 24 VAL D CA 1
ATOM 6920 C C . VAL D 1 25 ? 78.242 -1.972 19.391 1.00 56.11 24 VAL D C 1
ATOM 6921 O O . VAL D 1 25 ? 79.079 -2.249 20.256 1.00 58.81 24 VAL D O 1
ATOM 6925 N N . THR D 1 26 ? 76.926 -1.961 19.627 1.00 58.71 25 THR D N 1
ATOM 6926 C CA . THR D 1 26 ? 76.361 -2.143 20.981 1.00 57.44 25 THR D CA 1
ATOM 6927 C C . THR D 1 26 ? 76.505 -3.577 21.499 1.00 56.72 25 THR D C 1
ATOM 6928 O O . THR D 1 26 ? 76.855 -3.777 22.657 1.00 58.01 25 THR D O 1
ATOM 6932 N N . ARG D 1 27 ? 76.239 -4.569 20.656 1.00 58.65 26 ARG D N 1
ATOM 6933 C CA . ARG D 1 27 ? 76.416 -5.976 21.057 1.00 61.99 26 ARG D CA 1
ATOM 6934 C C . ARG D 1 27 ? 77.884 -6.279 21.358 1.00 60.77 26 ARG D C 1
ATOM 6935 O O . ARG D 1 27 ? 78.190 -6.887 22.371 1.00 62.26 26 ARG D O 1
ATOM 6943 N N . TYR D 1 28 ? 78.790 -5.824 20.504 1.00 61.58 27 TYR D N 1
ATOM 6944 C CA . TYR D 1 28 ? 80.218 -6.038 20.731 1.00 64.61 27 TYR D CA 1
ATOM 6945 C C . TYR D 1 28 ? 80.708 -5.371 22.033 1.00 65.81 27 TYR D C 1
ATOM 6946 O O . TYR D 1 28 ? 81.479 -5.967 22.787 1.00 67.21 27 TYR D O 1
ATOM 6955 N N . LEU D 1 29 ? 80.257 -4.147 22.301 1.00 65.42 28 LEU D N 1
ATOM 6956 C CA . LEU D 1 29 ? 80.607 -3.462 23.557 1.00 62.48 28 LEU D CA 1
ATOM 6957 C C . LEU D 1 29 ? 80.100 -4.232 24.803 1.00 62.41 28 LEU D C 1
ATOM 6958 O O . LEU D 1 29 ? 80.802 -4.306 25.816 1.00 59.79 28 LEU D O 1
ATOM 6963 N N . PHE D 1 30 ? 78.902 -4.813 24.722 1.00 62.49 29 PHE D N 1
ATOM 6964 C CA . PHE D 1 30 ? 78.366 -5.649 25.814 1.00 63.75 29 PHE D CA 1
ATOM 6965 C C . PHE D 1 30 ? 79.236 -6.885 26.031 1.00 67.01 29 PHE D C 1
ATOM 6966 O O . PHE D 1 30 ? 79.691 -7.128 27.145 1.00 70.32 29 PHE D O 1
ATOM 6974 N N . GLU D 1 31 ? 79.486 -7.645 24.967 1.00 68.72 30 GLU D N 1
ATOM 6975 C CA . GLU D 1 31 ? 80.310 -8.866 25.055 1.00 71.62 30 GLU D CA 1
ATOM 6976 C C . GLU D 1 31 ? 81.700 -8.597 25.643 1.00 71.98 30 GLU D C 1
ATOM 6977 O O . GLU D 1 31 ? 82.240 -9.424 26.375 1.00 71.94 30 GLU D O 1
ATOM 6983 N N . GLN D 1 32 ? 82.263 -7.437 25.314 1.00 70.20 31 GLN D N 1
ATOM 6984 C CA . GLN D 1 32 ? 83.578 -7.018 25.809 1.00 70.78 31 GLN D CA 1
ATOM 6985 C C . GLN D 1 32 ? 83.543 -6.421 27.227 1.00 71.35 31 GLN D C 1
ATOM 6986 O O . GLN D 1 32 ? 84.573 -5.956 27.719 1.00 68.84 31 GLN D O 1
ATOM 6992 N N . ARG D 1 33 ? 82.371 -6.430 27.868 1.00 72.45 32 ARG D N 1
ATOM 6993 C CA . ARG D 1 33 ? 82.180 -5.880 29.222 1.00 72.19 32 ARG D CA 1
ATOM 6994 C C . ARG D 1 33 ? 82.627 -4.412 29.342 1.00 70.39 32 ARG D C 1
ATOM 6995 O O . ARG D 1 33 ? 83.217 -3.990 30.345 1.00 70.30 32 ARG D O 1
ATOM 7003 N N . CYS D 1 34 ? 82.322 -3.645 28.299 1.00 70.69 33 CYS D N 1
ATOM 7004 C CA . CYS D 1 34 ? 82.586 -2.211 28.255 1.00 67.78 33 CYS D CA 1
ATOM 7005 C C . CYS D 1 34 ? 81.317 -1.455 28.610 1.00 70.14 33 CYS D C 1
ATOM 7006 O O . CYS D 1 34 ? 80.290 -1.594 27.942 1.00 71.57 33 CYS D O 1
ATOM 7009 N N . TYR D 1 35 ? 81.410 -0.646 29.661 1.00 69.97 34 TYR D N 1
ATOM 7010 C CA . TYR D 1 35 ? 80.253 -0.026 30.264 1.00 69.28 34 TYR D CA 1
ATOM 7011 C C . TYR D 1 35 ? 79.963 1.313 29.592 1.00 68.38 34 TYR D C 1
ATOM 7012 O O . TYR D 1 35 ? 80.721 2.272 29.745 1.00 65.09 34 TYR D O 1
ATOM 7021 N N . VAL D 1 36 ? 78.857 1.370 28.857 1.00 63.33 35 VAL D N 1
ATOM 7022 C CA . VAL D 1 36 ? 78.495 2.554 28.106 1.00 59.29 35 VAL D CA 1
ATOM 7023 C C . VAL D 1 36 ? 78.022 3.641 29.066 1.00 62.10 35 VAL D C 1
ATOM 7024 O O . VAL D 1 36 ? 77.028 3.453 29.770 1.00 64.20 35 VAL D O 1
ATOM 7028 N N . THR D 1 37 ? 78.740 4.765 29.100 1.00 61.14 36 THR D N 1
ATOM 7029 C CA . THR D 1 37 ? 78.364 5.907 29.948 1.00 63.23 36 THR D CA 1
ATOM 7030 C C . THR D 1 37 ? 77.474 6.908 29.203 1.00 64.43 36 THR D C 1
ATOM 7031 O O . THR D 1 37 ? 76.566 7.491 29.795 1.00 68.48 36 THR D O 1
ATOM 7035 N N . GLU D 1 38 ? 77.750 7.134 27.924 1.00 66.77 37 GLU D N 1
ATOM 7036 C CA . GLU D 1 38 ? 76.773 7.772 27.035 1.00 71.30 37 GLU D CA 1
ATOM 7037 C C . GLU D 1 38 ? 77.057 7.475 25.562 1.00 69.65 37 GLU D C 1
ATOM 7038 O O . GLU D 1 38 ? 78.168 7.093 25.194 1.00 65.94 37 GLU D O 1
ATOM 7044 N N . HIS D 1 39 ? 76.033 7.700 24.741 1.00 69.52 38 HIS D N 1
ATOM 7045 C CA . HIS D 1 39 ? 75.854 7.015 23.470 1.00 70.66 38 HIS D CA 1
ATOM 7046 C C . HIS D 1 39 ? 74.979 7.873 22.555 1.00 67.24 38 HIS D C 1
ATOM 7047 O O . HIS D 1 39 ? 73.811 8.117 22.870 1.00 61.06 38 HIS D O 1
ATOM 7054 N N . HIS D 1 40 ? 75.544 8.346 21.443 1.00 65.13 39 HIS D N 1
ATOM 7055 C CA . HIS D 1 40 ? 74.811 9.176 20.474 1.00 66.66 39 HIS D CA 1
ATOM 7056 C C . HIS D 1 40 ? 75.054 8.700 19.033 1.00 66.01 39 HIS D C 1
ATOM 7057 O O . HIS D 1 40 ? 76.183 8.368 18.663 1.00 67.09 39 HIS D O 1
ATOM 7064 N N . SER D 1 41 ? 74.000 8.677 18.222 1.00 60.17 40 SER D N 1
ATOM 7065 C CA . SER D 1 41 ? 74.100 8.180 16.864 1.00 58.08 40 SER D CA 1
ATOM 7066 C C . SER D 1 41 ? 73.105 8.844 15.941 1.00 58.70 40 SER D C 1
ATOM 7067 O O . SER D 1 41 ? 72.044 9.286 16.383 1.00 65.24 40 SER D O 1
ATOM 7070 N N . PHE D 1 42 ? 73.455 8.879 14.652 1.00 56.21 41 PHE D N 1
ATOM 7071 C CA . PHE D 1 42 ? 72.654 9.532 13.616 1.00 53.57 41 PHE D CA 1
ATOM 7072 C C . PHE D 1 42 ? 72.744 8.765 12.291 1.00 54.61 41 PHE D C 1
ATOM 7073 O O . PHE D 1 42 ? 73.826 8.346 11.869 1.00 52.05 41 PHE D O 1
ATOM 7081 N N . ASP D 1 43 ? 71.595 8.583 11.648 1.00 54.66 42 ASP D N 1
ATOM 7082 C CA . ASP D 1 43 ? 71.534 7.960 10.338 1.00 53.73 42 ASP D CA 1
ATOM 7083 C C . ASP D 1 43 ? 70.941 8.951 9.349 1.00 53.36 42 ASP D C 1
ATOM 7084 O O . ASP D 1 43 ? 69.745 9.243 9.391 1.00 51.37 42 ASP D O 1
ATOM 7089 N N . ASP D 1 44 ? 71.801 9.460 8.467 1.00 55.55 43 ASP D N 1
ATOM 7090 C CA . ASP D 1 44 ? 71.430 10.453 7.467 1.00 54.63 43 ASP D CA 1
ATOM 7091 C C . ASP D 1 44 ? 70.692 9.806 6.299 1.00 58.32 43 ASP D C 1
ATOM 7092 O O . ASP D 1 44 ? 71.288 9.092 5.501 1.00 58.89 43 ASP D O 1
ATOM 7097 N N . ARG D 1 45 ? 69.396 10.079 6.182 1.00 62.52 44 ARG D N 1
ATOM 7098 C CA . ARG D 1 45 ? 68.589 9.453 5.137 1.00 63.71 44 ARG D CA 1
ATOM 7099 C C . ARG D 1 45 ? 68.850 9.979 3.722 1.00 61.80 44 ARG D C 1
ATOM 7100 O O . ARG D 1 45 ? 68.333 9.400 2.768 1.00 67.72 44 ARG D O 1
ATOM 7108 N N . GLN D 1 46 ? 69.619 11.061 3.571 1.00 58.71 45 GLN D N 1
ATOM 7109 C CA . GLN D 1 46 ? 69.949 11.588 2.225 1.00 59.82 45 GLN D CA 1
ATOM 7110 C C . GLN D 1 46 ? 71.297 11.059 1.725 1.00 58.27 45 GLN D C 1
ATOM 7111 O O . GLN D 1 46 ? 71.403 10.625 0.584 1.00 58.68 45 GLN D O 1
ATOM 7117 N N . SER D 1 47 ? 72.320 11.106 2.578 1.00 55.35 46 SER D N 1
ATOM 7118 C CA . SER D 1 47 ? 73.660 10.622 2.227 1.00 56.52 46 SER D CA 1
ATOM 7119 C C . SER D 1 47 ? 73.816 9.102 2.365 1.00 55.75 46 SER D C 1
ATOM 7120 O O . SER D 1 47 ? 74.738 8.530 1.803 1.00 55.21 46 SER D O 1
ATOM 7123 N N . GLY D 1 48 ? 72.934 8.458 3.121 1.00 55.51 47 GLY D N 1
ATOM 7124 C CA . GLY D 1 48 ? 72.992 7.000 3.302 1.00 57.51 47 GLY D CA 1
ATOM 7125 C C . GLY D 1 48 ? 74.133 6.540 4.201 1.00 55.62 47 GLY D C 1
ATOM 7126 O O . GLY D 1 48 ? 74.666 5.441 4.036 1.00 53.53 47 GLY D O 1
ATOM 7127 N N . ARG D 1 49 ? 74.507 7.384 5.157 1.00 54.49 48 ARG D N 1
ATOM 7128 C CA . ARG D 1 49 ? 75.634 7.100 6.039 1.00 55.40 48 ARG D CA 1
ATOM 7129 C C . ARG D 1 49 ? 75.159 7.097 7.479 1.00 53.36 48 ARG D C 1
ATOM 7130 O O . ARG D 1 49 ? 74.277 7.875 7.852 1.00 53.65 48 ARG D O 1
ATOM 7138 N N . PHE D 1 50 ? 75.768 6.220 8.272 1.00 54.38 49 PHE D N 1
ATOM 7139 C CA . PHE D 1 50 ? 75.456 6.045 9.684 1.00 55.70 49 PHE D CA 1
ATOM 7140 C C . PHE D 1 50 ? 76.639 6.547 10.488 1.00 54.45 49 PHE D C 1
ATOM 7141 O O . PHE D 1 50 ? 77.783 6.378 10.063 1.00 57.97 49 PHE D O 1
ATOM 7149 N N . PHE D 1 51 ? 76.362 7.156 11.641 1.00 51.32 50 PHE D N 1
ATOM 7150 C CA . PHE D 1 51 ? 77.397 7.740 12.494 1.00 49.20 50 PHE D CA 1
ATOM 7151 C C . PHE D 1 51 ? 77.113 7.448 13.951 1.00 49.83 50 PHE D C 1
ATOM 7152 O O . PHE D 1 51 ? 75.971 7.577 14.390 1.00 50.87 50 PHE D O 1
ATOM 7160 N N . ILE D 1 52 ? 78.148 7.097 14.713 1.00 51.37 51 ILE D N 1
ATOM 7161 C CA . ILE D 1 52 ? 77.982 6.772 16.139 1.00 52.53 51 ILE D CA 1
ATOM 7162 C C . ILE D 1 52 ? 79.155 7.243 16.999 1.00 53.32 51 ILE D C 1
ATOM 7163 O O . ILE D 1 52 ? 80.321 7.058 16.647 1.00 54.51 51 ILE D O 1
ATOM 7168 N N . ARG D 1 53 ? 78.828 7.876 18.120 1.00 53.17 52 ARG D N 1
ATOM 7169 C CA . ARG D 1 53 ? 79.804 8.211 19.137 1.00 53.18 52 ARG D CA 1
ATOM 7170 C C . ARG D 1 53 ? 79.382 7.528 20.442 1.00 52.01 52 ARG D C 1
ATOM 7171 O O . ARG D 1 53 ? 78.234 7.638 20.862 1.00 43.74 52 ARG D O 1
ATOM 7179 N N . VAL D 1 54 ? 80.316 6.806 21.048 1.00 53.34 53 VAL D N 1
ATOM 7180 C CA . VAL D 1 54 ? 80.077 6.085 22.288 1.00 57.39 53 VAL D CA 1
ATOM 7181 C C . VAL D 1 54 ? 81.231 6.379 23.229 1.00 60.30 53 VAL D C 1
ATOM 7182 O O . VAL D 1 54 ? 82.398 6.273 22.828 1.00 58.32 53 VAL D O 1
ATOM 7186 N N . GLU D 1 55 ? 80.906 6.734 24.472 1.00 59.39 54 GLU D N 1
ATOM 7187 C CA . GLU D 1 55 ? 81.906 6.777 25.540 1.00 62.79 54 GLU D CA 1
ATOM 7188 C C . GLU D 1 55 ? 81.679 5.586 26.472 1.00 65.13 54 GLU D C 1
ATOM 7189 O O . GLU D 1 55 ? 80.532 5.248 26.799 1.00 62.44 54 GLU D O 1
ATOM 7195 N N . PHE D 1 56 ? 82.766 4.931 26.877 1.00 65.75 55 PHE D N 1
ATOM 7196 C CA . PHE D 1 56 ? 82.660 3.794 27.792 1.00 66.35 55 PHE D CA 1
ATOM 7197 C C . PHE D 1 56 ? 83.783 3.739 28.819 1.00 67.91 55 PHE D C 1
ATOM 7198 O O . PHE D 1 56 ? 84.869 4.252 28.580 1.00 64.83 55 PHE D O 1
ATOM 7206 N N . ARG D 1 57 ? 83.493 3.122 29.966 1.00 72.06 56 ARG D N 1
ATOM 7207 C CA . ARG D 1 57 ? 84.491 2.806 30.982 1.00 71.65 56 ARG D CA 1
ATOM 7208 C C . ARG D 1 57 ? 85.040 1.414 30.690 1.00 75.82 56 ARG D C 1
ATOM 7209 O O . ARG D 1 57 ? 84.270 0.449 30.599 1.00 78.59 56 ARG D O 1
ATOM 7217 N N . GLN D 1 58 ? 86.358 1.295 30.554 1.00 75.44 57 GLN D N 1
ATOM 7218 C CA . GLN D 1 58 ? 86.977 -0.005 30.288 1.00 73.88 57 GLN D CA 1
ATOM 7219 C C . GLN D 1 58 ? 86.852 -0.956 31.487 1.00 76.29 57 GLN D C 1
ATOM 7220 O O . GLN D 1 58 ? 86.747 -0.510 32.629 1.00 70.26 57 GLN D O 1
ATOM 7226 N N . PRO D 1 59 ? 86.870 -2.274 31.224 1.00 76.82 58 PRO D N 1
ATOM 7227 C CA . PRO D 1 59 ? 86.948 -3.243 32.305 1.00 82.48 58 PRO D CA 1
ATOM 7228 C C . PRO D 1 59 ? 88.376 -3.348 32.824 1.00 83.50 58 PRO D C 1
ATOM 7229 O O . PRO D 1 59 ? 89.287 -2.742 32.256 1.00 82.47 58 PRO D O 1
ATOM 7233 N N . ASP D 1 60 ? 88.565 -4.106 33.896 1.00 86.18 59 ASP D N 1
ATOM 7234 C CA . ASP D 1 60 ? 89.907 -4.449 34.356 1.00 88.96 59 ASP D CA 1
ATOM 7235 C C . ASP D 1 60 ? 90.471 -5.511 33.417 1.00 89.23 59 ASP D C 1
ATOM 7236 O O . ASP D 1 60 ? 89.716 -6.285 32.827 1.00 86.89 59 ASP D O 1
ATOM 7241 N N . ASP D 1 61 ? 91.793 -5.542 33.279 1.00 92.00 60 ASP D N 1
ATOM 7242 C CA . ASP D 1 61 ? 92.448 -6.379 32.278 1.00 95.30 60 ASP D CA 1
ATOM 7243 C C . ASP D 1 61 ? 91.828 -6.106 30.911 1.00 92.86 60 ASP D C 1
ATOM 7244 O O . ASP D 1 61 ? 91.234 -6.999 30.292 1.00 90.35 60 ASP D O 1
ATOM 7249 N N . PHE D 1 62 ? 91.943 -4.858 30.461 1.00 89.21 61 PHE D N 1
ATOM 7250 C CA . PHE D 1 62 ? 91.363 -4.454 29.186 1.00 84.30 61 PHE D CA 1
ATOM 7251 C C . PHE D 1 62 ? 92.302 -4.778 28.026 1.00 83.12 61 PHE D C 1
ATOM 7252 O O . PHE D 1 62 ? 93.381 -4.198 27.904 1.00 83.57 61 PHE D O 1
ATOM 7260 N N . ASP D 1 63 ? 91.875 -5.702 27.173 1.00 81.67 62 ASP D N 1
ATOM 7261 C CA . ASP D 1 63 ? 92.643 -6.080 25.999 1.00 81.46 62 ASP D CA 1
ATOM 7262 C C . ASP D 1 63 ? 92.316 -5.145 24.828 1.00 81.05 62 ASP D C 1
ATOM 7263 O O . ASP D 1 63 ? 91.354 -5.371 24.093 1.00 78.40 62 ASP D O 1
ATOM 7268 N N . GLU D 1 64 ? 93.123 -4.094 24.667 1.00 82.55 63 GLU D N 1
ATOM 7269 C CA . GLU D 1 64 ? 92.914 -3.099 23.605 1.00 80.17 63 GLU D CA 1
ATOM 7270 C C . GLU D 1 64 ? 93.135 -3.674 22.200 1.00 79.35 63 GLU D C 1
ATOM 7271 O O . GLU D 1 64 ? 92.326 -3.439 21.300 1.00 81.52 63 GLU D O 1
ATOM 7277 N N . ALA D 1 65 ? 94.229 -4.413 22.018 1.00 79.74 64 ALA D N 1
ATOM 7278 C CA . ALA D 1 65 ? 94.600 -4.968 20.706 1.00 78.13 64 ALA D CA 1
ATOM 7279 C C . ALA D 1 65 ? 93.549 -5.943 20.197 1.00 75.67 64 ALA D C 1
ATOM 7280 O O . ALA D 1 65 ? 93.088 -5.838 19.061 1.00 74.12 64 ALA D O 1
ATOM 7282 N N . GLY D 1 66 ? 93.176 -6.887 21.052 1.00 74.93 65 GLY D N 1
ATOM 7283 C CA . GLY D 1 66 ? 92.141 -7.857 20.731 1.00 75.07 65 GLY D CA 1
ATOM 7284 C C . GLY D 1 66 ? 90.765 -7.234 20.593 1.00 72.77 65 GLY D C 1
ATOM 7285 O O . GLY D 1 66 ? 89.919 -7.782 19.897 1.00 76.02 65 GLY D O 1
ATOM 7286 N N . PHE D 1 67 ? 90.538 -6.103 21.259 1.00 69.69 66 PHE D N 1
ATOM 7287 C CA . PHE D 1 67 ? 89.283 -5.358 21.128 1.00 71.21 66 PHE D CA 1
ATOM 7288 C C . PHE D 1 67 ? 89.158 -4.693 19.757 1.00 73.77 66 PHE D C 1
ATOM 7289 O O . PHE D 1 67 ? 88.078 -4.693 19.158 1.00 77.16 66 PHE D O 1
ATOM 7297 N N . ARG D 1 68 ? 90.253 -4.099 19.284 1.00 74.24 67 ARG D N 1
ATOM 7298 C CA . ARG D 1 68 ? 90.307 -3.517 17.940 1.00 73.61 67 ARG D CA 1
ATOM 7299 C C . ARG D 1 68 ? 90.120 -4.588 16.872 1.00 73.39 67 ARG D C 1
ATOM 7300 O O . ARG D 1 68 ? 89.283 -4.440 15.979 1.00 70.86 67 ARG D O 1
ATOM 7308 N N . ALA D 1 69 ? 90.888 -5.670 16.988 1.00 76.13 68 ALA D N 1
ATOM 7309 C CA . ALA D 1 69 ? 90.849 -6.772 16.023 1.00 76.51 68 ALA D CA 1
ATOM 7310 C C . ALA D 1 69 ? 89.470 -7.426 15.935 1.00 76.29 68 ALA D C 1
ATOM 7311 O O . ALA D 1 69 ? 89.011 -7.775 14.845 1.00 80.32 68 ALA D O 1
ATOM 7313 N N . GLY D 1 70 ? 88.823 -7.602 17.085 1.00 74.55 69 GLY D N 1
ATOM 7314 C CA . GLY D 1 70 ? 87.476 -8.171 17.141 1.00 72.83 69 GLY D CA 1
ATOM 7315 C C . GLY D 1 70 ? 86.446 -7.218 16.564 1.00 70.02 69 GLY D C 1
ATOM 7316 O O . GLY D 1 70 ? 85.472 -7.645 15.948 1.00 68.99 69 GLY D O 1
ATOM 7317 N N . LEU D 1 71 ? 86.663 -5.921 16.763 1.00 68.72 70 LEU D N 1
ATOM 7318 C CA . LEU D 1 71 ? 85.806 -4.894 16.164 1.00 67.00 70 LEU D CA 1
ATOM 7319 C C . LEU D 1 71 ? 86.046 -4.767 14.643 1.00 64.81 70 LEU D C 1
ATOM 7320 O O . LEU D 1 71 ? 85.091 -4.612 13.879 1.00 63.49 70 LEU D O 1
ATOM 7325 N N . ALA D 1 72 ? 87.307 -4.841 14.213 1.00 64.41 71 ALA D N 1
ATOM 7326 C CA . ALA D 1 72 ? 87.653 -4.823 12.774 1.00 64.83 71 ALA D CA 1
ATOM 7327 C C . ALA D 1 72 ? 86.998 -5.980 12.024 1.00 66.66 71 ALA D C 1
ATOM 7328 O O . ALA D 1 72 ? 86.561 -5.823 10.884 1.00 65.86 71 ALA D O 1
ATOM 7330 N N . GLU D 1 73 ? 86.927 -7.131 12.685 1.00 68.39 72 GLU D N 1
ATOM 7331 C CA . GLU D 1 73 ? 86.325 -8.340 12.128 1.00 74.70 72 GLU D CA 1
ATOM 7332 C C . GLU D 1 73 ? 84.822 -8.186 11.843 1.00 74.47 72 GLU D C 1
ATOM 7333 O O . GLU D 1 73 ? 84.361 -8.448 10.726 1.00 74.60 72 GLU D O 1
ATOM 7339 N N . ARG D 1 74 ? 84.068 -7.774 12.861 1.00 74.27 73 ARG D N 1
ATOM 7340 C CA . ARG D 1 74 ? 82.619 -7.554 12.733 1.00 74.84 73 ARG D CA 1
ATOM 7341 C C . ARG D 1 74 ? 82.271 -6.351 11.853 1.00 71.54 73 ARG D C 1
ATOM 7342 O O . ARG D 1 74 ? 81.219 -6.328 11.209 1.00 66.99 73 ARG D O 1
ATOM 7350 N N . SER D 1 75 ? 83.148 -5.351 11.833 1.00 70.83 74 SER D N 1
ATOM 7351 C CA . SER D 1 75 ? 82.889 -4.131 11.064 1.00 71.53 74 SER D CA 1
ATOM 7352 C C . SER D 1 75 ? 82.958 -4.380 9.548 1.00 68.83 74 SER D C 1
ATOM 7353 O O . SER D 1 75 ? 82.401 -3.608 8.775 1.00 67.40 74 SER D O 1
ATOM 7356 N N . GLU D 1 76 ? 83.608 -5.472 9.140 1.00 69.57 75 GLU D N 1
ATOM 7357 C CA . GLU D 1 76 ? 83.772 -5.826 7.721 1.00 70.47 75 GLU D CA 1
ATOM 7358 C C . GLU D 1 76 ? 82.442 -5.989 6.970 1.00 69.16 75 GLU D C 1
ATOM 7359 O O . GLU D 1 76 ? 82.271 -5.441 5.879 1.00 71.61 75 GLU D O 1
ATOM 7365 N N . ALA D 1 77 ? 81.511 -6.739 7.557 1.00 66.98 76 ALA D N 1
ATOM 7366 C CA . ALA D 1 77 ? 80.184 -6.954 6.968 1.00 64.85 76 ALA D CA 1
ATOM 7367 C C . ALA D 1 77 ? 79.420 -5.658 6.695 1.00 64.28 76 ALA D C 1
ATOM 7368 O O . ALA D 1 77 ? 78.637 -5.590 5.750 1.00 65.49 76 ALA D O 1
ATOM 7370 N N . PHE D 1 78 ? 79.659 -4.631 7.511 1.00 63.08 77 PHE D N 1
ATOM 7371 C CA . PHE D 1 78 ? 78.944 -3.361 7.398 1.00 61.54 77 PHE D CA 1
ATOM 7372 C C . PHE D 1 78 ? 79.677 -2.303 6.570 1.00 61.65 77 PHE D C 1
ATOM 7373 O O . PHE D 1 78 ? 79.105 -1.250 6.287 1.00 61.07 77 PHE D O 1
ATOM 7381 N N . GLY D 1 79 ? 80.926 -2.579 6.190 1.00 61.29 78 GLY D N 1
ATOM 7382 C CA . GLY D 1 79 ? 81.790 -1.571 5.582 1.00 60.02 78 GLY D CA 1
ATOM 7383 C C . GLY D 1 79 ? 82.097 -0.462 6.567 1.00 57.83 78 GLY D C 1
ATOM 7384 O O . GLY D 1 79 ? 82.226 0.698 6.190 1.00 56.80 78 GLY D O 1
ATOM 7393 N N . ALA D 1 81 ? 84.099 1.739 9.421 1.00 56.30 80 ALA D N 1
ATOM 7394 C CA . ALA D 1 81 ? 85.391 2.227 9.903 1.00 56.09 80 ALA D CA 1
ATOM 7395 C C . ALA D 1 81 ? 85.175 2.822 11.286 1.00 54.80 80 ALA D C 1
ATOM 7396 O O . ALA D 1 81 ? 84.133 3.419 11.538 1.00 54.13 80 ALA D O 1
ATOM 7398 N N . PHE D 1 82 ? 86.155 2.662 12.174 1.00 54.59 81 PHE D N 1
ATOM 7399 C CA . PHE D 1 82 ? 86.055 3.156 13.545 1.00 55.61 81 PHE D CA 1
ATOM 7400 C C . PHE D 1 82 ? 87.370 3.742 14.048 1.00 58.04 81 PHE D C 1
ATOM 7401 O O . PHE D 1 82 ? 88.445 3.422 13.540 1.00 58.74 81 PHE D O 1
ATOM 7409 N N . GLU D 1 83 ? 87.264 4.583 15.069 1.00 59.80 82 GLU D N 1
ATOM 7410 C CA . GLU D 1 83 ? 88.419 5.158 15.743 1.00 62.32 82 GLU D CA 1
ATOM 7411 C C . GLU D 1 83 ? 88.190 4.974 17.234 1.00 60.55 82 GLU D C 1
ATOM 7412 O O . GLU D 1 83 ? 87.088 5.237 17.724 1.00 56.75 82 GLU D O 1
ATOM 7418 N N . LEU D 1 84 ? 89.223 4.509 17.938 1.00 60.87 83 LEU D N 1
ATOM 7419 C CA . LEU D 1 84 ? 89.177 4.308 19.382 1.00 60.03 83 LEU D CA 1
ATOM 7420 C C . LEU D 1 84 ? 90.231 5.183 20.055 1.00 62.01 83 LEU D C 1
ATOM 7421 O O . LEU D 1 84 ? 91.404 5.151 19.672 1.00 60.69 83 LEU D O 1
ATOM 7426 N N . THR D 1 85 ? 89.798 5.937 21.069 1.00 60.31 84 THR D N 1
ATOM 7427 C CA . THR D 1 85 ? 90.605 6.962 21.717 1.00 60.65 84 THR D CA 1
ATOM 7428 C C . THR D 1 85 ? 90.646 6.688 23.222 1.00 64.48 84 THR D C 1
ATOM 7429 O O . THR D 1 85 ? 89.600 6.590 23.872 1.00 63.69 84 THR D O 1
ATOM 7433 N N . ALA D 1 86 ? 91.856 6.561 23.768 1.00 67.84 85 ALA D N 1
ATOM 7434 C CA . ALA D 1 86 ? 92.053 6.281 25.188 1.00 65.74 85 ALA D CA 1
ATOM 7435 C C . ALA D 1 86 ? 91.639 7.477 26.052 1.00 67.30 85 ALA D C 1
ATOM 7436 O O . ALA D 1 86 ? 91.529 8.598 25.544 1.00 64.26 85 ALA D O 1
ATOM 7438 N N . PRO D 1 87 ? 91.405 7.240 27.363 1.00 70.30 86 PRO D N 1
ATOM 7439 C CA . PRO D 1 87 ? 90.884 8.236 28.306 1.00 71.67 86 PRO D CA 1
ATOM 7440 C C . PRO D 1 87 ? 91.669 9.536 28.399 1.00 73.87 86 PRO D C 1
ATOM 7441 O O . PRO D 1 87 ? 91.083 10.616 28.370 1.00 74.50 86 PRO D O 1
ATOM 7445 N N . ASN D 1 88 ? 92.984 9.423 28.517 1.00 78.96 87 ASN D N 1
ATOM 7446 C CA . ASN D 1 88 ? 93.839 10.581 28.7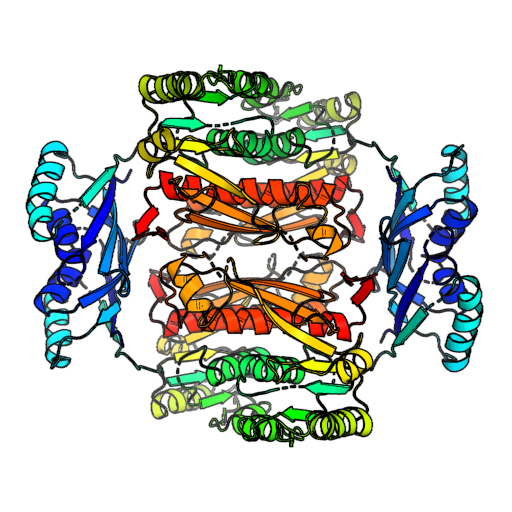78 1.00 80.18 87 ASN D CA 1
ATOM 7447 C C . ASN D 1 88 ? 94.385 11.246 27.503 1.00 75.60 87 ASN D C 1
ATOM 7448 O O . ASN D 1 88 ? 95.288 12.078 27.580 1.00 75.44 87 ASN D O 1
ATOM 7453 N N . HIS D 1 89 ? 93.821 10.906 26.343 1.00 71.29 88 HIS D N 1
ATOM 7454 C CA . HIS D 1 89 ? 94.433 11.266 25.063 1.00 66.84 88 HIS D CA 1
ATOM 7455 C C . HIS D 1 89 ? 94.408 12.759 24.782 1.00 62.16 88 HIS D C 1
ATOM 7456 O O . HIS D 1 89 ? 93.357 13.385 24.807 1.00 61.48 88 HIS D O 1
ATOM 7463 N N . ARG D 1 90 ? 95.585 13.299 24.489 1.00 61.14 89 ARG D N 1
ATOM 7464 C CA . ARG D 1 90 ? 95.761 14.708 24.183 1.00 59.78 89 ARG D CA 1
ATOM 7465 C C . ARG D 1 90 ? 96.392 14.815 22.796 1.00 58.67 89 ARG D C 1
ATOM 7466 O O . ARG D 1 90 ? 97.568 14.488 22.629 1.00 57.97 89 ARG D O 1
ATOM 7474 N N . PRO D 1 91 ? 95.602 15.238 21.787 1.00 56.62 90 PRO D N 1
ATOM 7475 C CA . PRO D 1 91 ? 96.136 15.374 20.437 1.00 56.62 90 PRO D CA 1
ATOM 7476 C C . PRO D 1 91 ? 97.306 16.335 20.368 1.00 57.23 90 PRO D C 1
ATOM 7477 O O . PRO D 1 91 ? 97.265 17.395 20.985 1.00 56.72 90 PRO D O 1
ATOM 7481 N N . LYS D 1 92 ? 98.337 15.959 19.621 1.00 60.16 91 LYS D N 1
ATOM 7482 C CA . LYS D 1 92 ? 99.445 16.861 19.322 1.00 57.77 91 LYS D CA 1
ATOM 7483 C C . LYS D 1 92 ? 99.048 17.743 18.148 1.00 56.04 91 LYS D C 1
ATOM 7484 O O . LYS D 1 92 ? 98.565 17.250 17.123 1.00 54.28 91 LYS D O 1
ATOM 7490 N N . VAL D 1 93 ? 99.243 19.047 18.303 1.00 53.39 92 VAL D N 1
ATOM 7491 C CA . VAL D 1 93 ? 98.748 20.011 17.333 1.00 52.12 92 VAL D CA 1
ATOM 7492 C C . VAL D 1 93 ? 99.871 20.927 16.831 1.00 52.60 92 VAL D C 1
ATOM 7493 O O . VAL D 1 93 ? 100.798 21.274 17.573 1.00 51.63 92 VAL D O 1
ATOM 7497 N N . VAL D 1 94 ? 99.804 21.260 15.546 1.00 52.08 93 VAL D N 1
ATOM 7498 C CA . VAL D 1 94 ? 100.658 22.277 14.948 1.00 50.54 93 VAL D CA 1
ATOM 7499 C C . VAL D 1 94 ? 99.737 23.410 14.545 1.00 47.94 93 VAL D C 1
ATOM 7500 O O . VAL D 1 94 ? 98.723 23.184 13.881 1.00 47.67 93 VAL D O 1
ATOM 7504 N N . ILE D 1 95 ? 100.068 24.623 14.962 1.00 47.06 94 ILE D N 1
ATOM 7505 C CA . ILE D 1 95 ? 99.294 25.785 14.583 1.00 46.26 94 ILE D CA 1
ATOM 7506 C C . ILE D 1 95 ? 100.101 26.551 13.553 1.00 48.48 94 ILE D C 1
ATOM 7507 O O . ILE D 1 95 ? 101.288 26.826 13.760 1.00 49.38 94 ILE D O 1
ATOM 7520 N N . VAL D 1 97 ? 100.596 30.043 11.421 1.00 49.78 96 VAL D N 1
ATOM 7521 C CA . VAL D 1 97 ? 100.303 31.466 11.561 1.00 52.69 96 VAL D CA 1
ATOM 7522 C C . VAL D 1 97 ? 101.062 32.325 10.544 1.00 55.68 96 VAL D C 1
ATOM 7523 O O . VAL D 1 97 ? 102.155 31.962 10.081 1.00 57.43 96 VAL D O 1
ATOM 7527 N N . SER D 1 98 ? 100.479 33.472 10.213 1.00 55.28 97 SER D N 1
ATOM 7528 C CA . SER D 1 98 ? 101.169 34.496 9.434 1.00 57.16 97 SER D CA 1
ATOM 7529 C C . SER D 1 98 ? 101.355 35.726 10.334 1.00 57.98 97 SER D C 1
ATOM 7530 O O . SER D 1 98 ? 102.088 35.630 11.321 1.00 61.94 97 SER D O 1
ATOM 7533 N N . LYS D 1 99 ? 100.696 36.853 10.060 1.00 58.97 98 LYS D N 1
ATOM 7534 C CA . LYS D 1 99 ? 100.883 38.052 10.907 1.00 58.21 98 LYS D CA 1
ATOM 7535 C C . LYS D 1 99 ? 99.795 38.294 11.965 1.00 55.45 98 LYS D C 1
ATOM 7536 O O . LYS D 1 99 ? 100.059 38.915 12.992 1.00 51.78 98 LYS D O 1
ATOM 7542 N N . ALA D 1 100 ? 98.584 37.809 11.713 1.00 53.91 99 ALA D N 1
ATOM 7543 C CA . ALA D 1 100 ? 97.476 37.971 12.644 1.00 54.24 99 ALA D CA 1
ATOM 7544 C C . ALA D 1 100 ? 97.654 37.033 13.842 1.00 54.63 99 ALA D C 1
ATOM 7545 O O . ALA D 1 100 ? 97.777 35.817 13.675 1.00 54.27 99 ALA D O 1
ATOM 7547 N N . ASP D 1 101 ? 97.670 37.595 15.046 1.00 53.37 100 ASP D N 1
ATOM 7548 C CA . ASP D 1 101 ? 97.970 36.803 16.238 1.00 53.73 100 ASP D CA 1
ATOM 7549 C C . ASP D 1 101 ? 96.744 36.439 17.063 1.00 51.53 100 ASP D C 1
ATOM 7550 O O . ASP D 1 101 ? 96.869 35.779 18.096 1.00 50.58 100 ASP D O 1
ATOM 7555 N N . HIS D 1 102 ? 95.562 36.838 16.601 1.00 48.87 101 HIS D N 1
ATOM 7556 C CA . HIS D 1 102 ? 94.373 36.731 17.440 1.00 47.44 101 HIS D CA 1
ATOM 7557 C C . HIS D 1 102 ? 93.921 35.289 17.664 1.00 48.82 101 HIS D C 1
ATOM 7558 O O . HIS D 1 102 ? 93.622 34.904 18.807 1.00 44.81 101 HIS D O 1
ATOM 7565 N N . CYS D 1 103 ? 93.865 34.488 16.602 1.00 47.63 102 CYS D N 1
ATOM 7566 C CA . CYS D 1 103 ? 93.479 33.087 16.761 1.00 46.72 102 CYS D CA 1
ATOM 7567 C C . CYS D 1 103 ? 94.541 32.292 17.537 1.00 48.97 102 CYS D C 1
ATOM 7568 O O . CYS D 1 103 ? 94.190 31.499 18.421 1.00 49.44 102 CYS D O 1
ATOM 7571 N N . LEU D 1 104 ? 95.821 32.519 17.229 1.00 46.63 103 LEU D N 1
ATOM 7572 C CA . LEU D 1 104 ? 96.926 31.899 17.977 1.00 47.35 103 LEU D CA 1
ATOM 7573 C C . LEU D 1 104 ? 96.818 32.188 19.471 1.00 49.09 103 LEU D C 1
ATOM 7574 O O . LEU D 1 104 ? 96.910 31.270 20.287 1.00 49.21 103 LEU D O 1
ATOM 7579 N N . ASN D 1 105 ? 96.627 33.459 19.827 1.00 49.48 104 ASN D N 1
ATOM 7580 C CA . ASN D 1 105 ? 96.471 33.841 21.237 1.00 49.50 104 ASN D CA 1
ATOM 7581 C C . ASN D 1 105 ? 95.300 33.144 21.901 1.00 48.93 104 ASN D C 1
ATOM 7582 O O . ASN D 1 105 ? 95.406 32.710 23.049 1.00 47.96 104 ASN D O 1
ATOM 7587 N N . ASP D 1 106 ? 94.185 33.040 21.185 1.00 46.84 105 ASP D N 1
ATOM 7588 C CA . ASP D 1 106 ? 92.983 32.460 21.760 1.00 47.71 105 ASP D CA 1
ATOM 7589 C C . ASP D 1 106 ? 93.163 30.963 21.983 1.00 45.96 105 ASP D C 1
ATOM 7590 O O . ASP D 1 106 ? 92.771 30.441 23.026 1.00 44.94 105 ASP D O 1
ATOM 7595 N N . LEU D 1 107 ? 93.751 30.279 21.006 1.00 44.55 106 LEU D N 1
ATOM 7596 C CA . LEU D 1 107 ? 93.955 28.831 21.097 1.00 44.54 106 LEU D CA 1
ATOM 7597 C C . LEU D 1 107 ? 94.918 28.468 22.226 1.00 46.05 106 LEU D C 1
ATOM 7598 O O . LEU D 1 107 ? 94.670 27.530 22.997 1.00 47.68 106 LEU D O 1
ATOM 7603 N N . LEU D 1 108 ? 96.011 29.218 22.344 1.00 47.36 107 LEU D N 1
ATOM 7604 C CA . LEU D 1 108 ? 96.988 28.949 23.396 1.00 49.31 107 LEU D CA 1
ATOM 7605 C C . LEU D 1 108 ? 96.430 29.291 24.775 1.00 50.60 107 LEU D C 1
ATOM 7606 O O . LEU D 1 108 ? 96.715 28.580 25.735 1.00 50.67 107 LEU D O 1
ATOM 7611 N N . TYR D 1 109 ? 95.617 30.345 24.869 1.00 48.73 108 TYR D N 1
ATOM 7612 C CA . TYR D 1 109 ? 94.958 30.689 26.138 1.00 48.00 108 TYR D CA 1
ATOM 7613 C C . TYR D 1 109 ? 94.007 29.577 26.563 1.00 49.13 108 TYR D C 1
ATOM 7614 O O . TYR D 1 109 ? 94.044 29.131 27.707 1.00 50.87 108 TYR D O 1
ATOM 7623 N N . ARG D 1 110 ? 93.158 29.134 25.642 1.00 50.67 109 ARG D N 1
ATOM 7624 C CA . ARG D 1 110 ? 92.219 28.043 25.920 1.00 53.29 109 ARG D CA 1
ATOM 7625 C C . ARG D 1 110 ? 92.935 26.717 26.209 1.00 53.67 109 ARG D C 1
ATOM 7626 O O . ARG D 1 110 ? 92.448 25.895 26.990 1.00 55.28 109 ARG D O 1
ATOM 7634 N N . GLN D 1 111 ? 94.081 26.505 25.574 1.00 53.09 110 GLN D N 1
ATOM 7635 C CA . GLN D 1 111 ? 94.909 25.334 25.864 1.00 53.00 110 GLN D CA 1
ATOM 7636 C C . GLN D 1 111 ? 95.439 25.446 27.283 1.00 53.24 110 GLN D C 1
ATOM 7637 O O . GLN D 1 111 ? 95.346 24.504 28.072 1.00 49.66 110 GLN D O 1
ATOM 7643 N N . ARG D 1 112 ? 95.980 26.616 27.613 1.00 55.08 111 ARG D N 1
ATOM 7644 C CA . ARG D 1 112 ? 96.641 26.805 28.900 1.00 57.19 111 ARG D CA 1
ATOM 7645 C C . ARG D 1 112 ? 95.682 26.612 30.078 1.00 56.27 111 ARG D C 1
ATOM 7646 O O . ARG D 1 112 ? 96.060 25.986 31.071 1.00 54.69 111 ARG D O 1
ATOM 7654 N N . ILE D 1 113 ? 94.450 27.123 29.965 1.00 54.51 112 ILE D N 1
ATOM 7655 C CA . ILE D 1 113 ? 93.468 27.004 31.062 1.00 54.13 112 ILE D CA 1
ATOM 7656 C C . ILE D 1 113 ? 92.733 25.656 31.087 1.00 53.17 112 ILE D C 1
ATOM 7657 O O . ILE D 1 113 ? 91.911 25.416 31.977 1.00 50.22 112 ILE D O 1
ATOM 7662 N N . GLY D 1 114 ? 93.037 24.782 30.122 1.00 52.42 113 GLY D N 1
ATOM 7663 C CA . GLY D 1 114 ? 92.546 23.403 30.132 1.00 51.25 113 GLY D CA 1
ATOM 7664 C C . GLY D 1 114 ? 91.217 23.213 29.433 1.00 51.27 113 GLY D C 1
ATOM 7665 O O . GLY D 1 114 ? 90.613 22.156 29.536 1.00 57.13 113 GLY D O 1
ATOM 7666 N N . GLN D 1 115 ? 90.773 24.236 28.715 1.00 50.75 114 GLN D N 1
ATOM 7667 C CA . GLN D 1 115 ? 89.537 24.194 27.938 1.00 52.69 114 GLN D CA 1
ATOM 7668 C C . GLN D 1 115 ? 89.703 23.336 26.672 1.00 52.69 114 GLN D C 1
ATOM 7669 O O . GLN D 1 115 ? 88.807 22.591 26.315 1.00 55.92 114 GLN D O 1
ATOM 7675 N N . LEU D 1 116 ? 90.834 23.467 25.981 1.00 51.41 115 LEU D N 1
ATOM 7676 C CA . LEU D 1 116 ? 91.156 22.603 24.844 1.00 49.89 115 LEU D CA 1
ATOM 7677 C C . LEU D 1 116 ? 92.230 21.603 25.275 1.00 51.65 115 LEU D C 1
ATOM 7678 O O . LEU D 1 116 ? 93.395 21.972 25.457 1.00 49.71 115 LEU D O 1
ATOM 7683 N N . GLY D 1 117 ? 91.833 20.338 25.437 1.00 51.92 116 GLY D N 1
ATOM 7684 C CA . GLY D 1 117 ? 92.735 19.287 25.913 1.00 50.86 116 GLY D CA 1
ATOM 7685 C C . GLY D 1 117 ? 93.668 18.803 24.817 1.00 52.17 116 GLY D C 1
ATOM 7686 O O . GLY D 1 117 ? 93.585 17.655 24.371 1.00 51.81 116 GLY D O 1
ATOM 7695 N N . ASP D 1 119 ? 97.932 19.375 23.098 1.00 52.01 118 ASP D N 1
ATOM 7696 C CA . ASP D 1 119 ? 99.277 19.885 23.306 1.00 54.01 118 ASP D CA 1
ATOM 7697 C C . ASP D 1 119 ? 99.789 20.454 21.985 1.00 52.92 118 ASP D C 1
ATOM 7698 O O . ASP D 1 119 ? 99.907 19.733 20.983 1.00 51.89 118 ASP D O 1
ATOM 7703 N N . VAL D 1 120 ? 100.058 21.756 21.980 1.00 51.21 119 VAL D N 1
ATOM 7704 C CA . VAL D 1 120 ? 100.599 22.416 20.804 1.00 50.55 119 VAL D CA 1
ATOM 7705 C C . VAL D 1 120 ? 102.099 22.128 20.781 1.00 50.96 119 VAL D C 1
ATOM 7706 O O . VAL D 1 120 ? 102.821 22.547 21.677 1.00 52.79 119 VAL D O 1
ATOM 7710 N N . VAL D 1 121 ? 102.548 21.378 19.772 1.00 50.29 120 VAL D N 1
ATOM 7711 C CA . VAL D 1 121 ? 103.936 20.923 19.691 1.00 50.01 120 VAL D CA 1
ATOM 7712 C C . VAL D 1 121 ? 104.818 21.818 18.816 1.00 50.42 120 VAL D C 1
ATOM 7713 O O . VAL D 1 121 ? 106.038 21.723 18.866 1.00 52.88 120 VAL D O 1
ATOM 7717 N N . ALA D 1 122 ? 104.208 22.695 18.028 1.00 49.65 121 ALA D N 1
ATOM 7718 C CA . ALA D 1 122 ? 104.960 23.688 17.262 1.00 51.36 121 ALA D CA 1
ATOM 7719 C C . ALA D 1 122 ? 104.024 24.759 16.727 1.00 50.27 121 ALA D C 1
ATOM 7720 O O . ALA D 1 122 ? 102.834 24.515 16.568 1.00 54.05 121 ALA D O 1
ATOM 7722 N N . VAL D 1 123 ? 104.571 25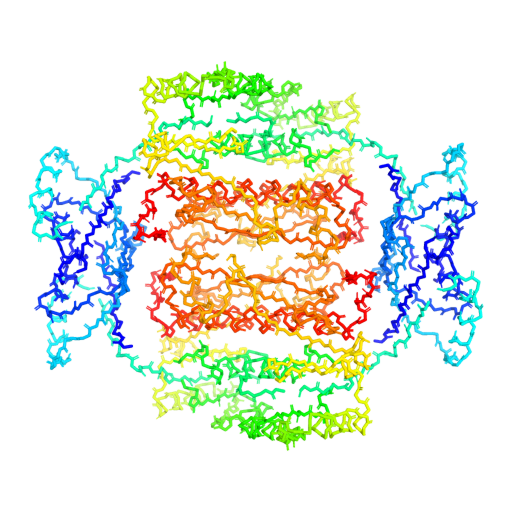.940 16.458 1.00 50.94 122 VAL D N 1
ATOM 7723 C CA . VAL D 1 123 ? 103.892 26.979 15.687 1.00 49.80 122 VAL D CA 1
ATOM 7724 C C . VAL D 1 123 ? 104.735 27.212 14.453 1.00 53.57 122 VAL D C 1
ATOM 7725 O O . VAL D 1 123 ? 105.924 27.519 14.576 1.00 55.95 122 VAL D O 1
ATOM 7729 N N . VAL D 1 124 ? 104.135 27.044 13.272 1.00 55.58 123 VAL D N 1
ATOM 7730 C CA . VAL D 1 124 ? 104.842 27.158 11.988 1.00 54.15 123 VAL D CA 1
ATOM 7731 C C . VAL D 1 124 ? 104.338 28.387 11.225 1.00 56.28 123 VAL D C 1
ATOM 7732 O O . VAL D 1 124 ? 103.128 28.599 11.131 1.00 58.72 123 VAL D O 1
ATOM 7736 N N . SER D 1 125 ? 105.258 29.184 10.678 1.00 54.05 124 SER D N 1
ATOM 7737 C CA . SER D 1 125 ? 104.923 30.475 10.063 1.00 54.14 124 SER D CA 1
ATOM 7738 C C . SER D 1 125 ? 105.745 30.763 8.798 1.00 57.89 124 SER D C 1
ATOM 7739 O O . SER D 1 125 ? 106.887 30.302 8.660 1.00 58.03 124 SER D O 1
ATOM 7742 N N . ASN D 1 126 ? 105.150 31.537 7.889 1.00 58.61 125 ASN D N 1
ATOM 7743 C CA . ASN D 1 126 ? 105.833 32.026 6.678 1.00 59.52 125 ASN D CA 1
ATOM 7744 C C . ASN D 1 126 ? 106.554 33.349 6.943 1.00 63.74 125 ASN D C 1
ATOM 7745 O O . ASN D 1 126 ? 107.328 33.829 6.109 1.00 68.08 125 ASN D O 1
ATOM 7750 N N . HIS D 1 127 ? 106.311 33.913 8.126 1.00 64.66 126 HIS D N 1
ATOM 7751 C CA . HIS D 1 127 ? 106.922 35.162 8.555 1.00 65.38 126 HIS D CA 1
ATOM 7752 C C . HIS D 1 127 ? 107.574 34.951 9.922 1.00 65.88 126 HIS D C 1
ATOM 7753 O O . HIS D 1 127 ? 107.239 33.996 10.628 1.00 68.28 126 HIS D O 1
ATOM 7760 N N . PRO D 1 128 ? 108.515 35.835 10.301 1.00 68.61 127 PRO D N 1
ATOM 7761 C CA . PRO D 1 128 ? 109.171 35.750 11.608 1.00 68.02 127 PRO D CA 1
ATOM 7762 C C . PRO D 1 128 ? 108.454 36.492 12.734 1.00 65.06 127 PRO D C 1
ATOM 7763 O O . PRO D 1 128 ? 108.913 36.436 13.868 1.00 61.51 127 PRO D O 1
ATOM 7767 N N . ASP D 1 129 ? 107.342 37.159 12.429 1.00 67.39 128 ASP D N 1
ATOM 7768 C CA . ASP D 1 129 ? 106.753 38.160 13.336 1.00 66.63 128 ASP D CA 1
ATOM 7769 C C . ASP D 1 129 ? 106.255 37.615 14.682 1.00 65.99 128 ASP D C 1
ATOM 7770 O O . ASP D 1 129 ? 106.405 38.290 15.702 1.00 64.42 128 ASP D O 1
ATOM 7775 N N . LEU D 1 130 ? 105.658 36.418 14.687 1.00 63.65 129 LEU D N 1
ATOM 7776 C CA . LEU D 1 130 ? 105.010 35.876 15.900 1.00 61.11 129 LEU D CA 1
ATOM 7777 C C . LEU D 1 130 ? 105.885 34.934 16.757 1.00 60.26 129 LEU D C 1
ATOM 7778 O O . LEU D 1 130 ? 105.392 34.304 17.706 1.00 59.61 129 LEU D O 1
ATOM 7783 N N . GLU D 1 131 ? 107.177 34.876 16.437 1.00 62.11 130 GLU D N 1
ATOM 7784 C CA . GLU D 1 131 ? 108.181 34.119 17.209 1.00 63.13 130 GLU D CA 1
ATOM 7785 C C . GLU D 1 131 ? 108.223 34.473 18.713 1.00 62.37 130 GLU D C 1
ATOM 7786 O O . GLU D 1 131 ? 108.238 33.570 19.552 1.00 60.12 130 GLU D O 1
ATOM 7792 N N . PRO D 1 132 ? 108.243 35.776 19.060 1.00 61.85 131 PRO D N 1
ATOM 7793 C CA . PRO D 1 132 ? 108.220 36.164 20.479 1.00 63.38 131 PRO D CA 1
ATOM 7794 C C . PRO D 1 132 ? 107.002 35.652 21.245 1.00 61.14 131 PRO D C 1
ATOM 7795 O O . PRO D 1 132 ? 107.109 35.270 22.415 1.00 59.59 131 PRO D O 1
ATOM 7799 N N . LEU D 1 133 ? 105.852 35.655 20.580 1.00 60.38 132 LEU D N 1
ATOM 7800 C CA . LEU D 1 133 ? 104.618 35.150 21.166 1.00 57.01 132 LEU D CA 1
ATOM 7801 C C . LEU D 1 133 ? 104.723 33.652 21.466 1.00 57.39 132 LEU D C 1
ATOM 7802 O O . LEU D 1 133 ? 104.437 33.220 22.588 1.00 61.72 132 LEU D O 1
ATOM 7807 N N . ALA D 1 134 ? 105.153 32.870 20.476 1.00 55.57 133 ALA D N 1
ATOM 7808 C CA . ALA D 1 134 ? 105.349 31.425 20.646 1.00 55.48 133 ALA D CA 1
ATOM 7809 C C . ALA D 1 134 ? 106.378 31.126 21.725 1.00 56.40 133 ALA D C 1
ATOM 7810 O O . ALA D 1 134 ? 106.171 30.248 22.558 1.00 57.25 133 ALA D O 1
ATOM 7812 N N . HIS D 1 135 ? 107.490 31.859 21.703 1.00 58.43 134 HIS D N 1
ATOM 7813 C CA . HIS D 1 135 ? 108.552 31.677 22.687 1.00 59.62 134 HIS D CA 1
ATOM 7814 C C . HIS D 1 135 ? 108.080 31.989 24.112 1.00 59.23 134 HIS D C 1
ATOM 7815 O O . HIS D 1 135 ? 108.462 31.295 25.061 1.00 59.22 134 HIS D O 1
ATOM 7822 N N . TRP D 1 136 ? 107.253 33.020 24.270 1.00 56.93 135 TRP D N 1
ATOM 7823 C CA . TRP D 1 136 ? 106.699 33.337 25.592 1.00 59.09 135 TRP D CA 1
ATOM 7824 C C . TRP D 1 136 ? 105.889 32.148 26.142 1.00 57.27 135 TRP D C 1
ATOM 7825 O O . TRP D 1 136 ? 105.935 31.864 27.334 1.00 57.26 135 TRP D O 1
ATOM 7836 N N . HIS D 1 137 ? 105.197 31.429 25.255 1.00 60.01 136 HIS D N 1
ATOM 7837 C CA . HIS D 1 137 ? 104.452 30.209 25.617 1.00 59.58 136 HIS D CA 1
ATOM 7838 C C . HIS D 1 137 ? 105.315 28.938 25.708 1.00 63.51 136 HIS D C 1
ATOM 7839 O O . HIS D 1 137 ? 104.796 27.858 26.016 1.00 61.96 136 HIS D O 1
ATOM 7846 N N . LYS D 1 138 ? 106.617 29.074 25.435 1.00 67.71 137 LYS D N 1
ATOM 7847 C CA . LYS D 1 138 ? 107.574 27.957 25.382 1.00 69.20 137 LYS D CA 1
ATOM 7848 C C . LYS D 1 138 ? 107.211 26.888 24.338 1.00 67.22 137 LYS D C 1
ATOM 7849 O O . LYS D 1 138 ? 107.467 25.701 24.539 1.00 65.63 137 LYS D O 1
ATOM 7855 N N . ILE D 1 139 ? 106.635 27.328 23.219 1.00 64.26 138 ILE D N 1
ATOM 7856 C CA . ILE D 1 139 ? 106.303 26.447 22.102 1.00 63.29 138 ILE D CA 1
ATOM 7857 C C . ILE D 1 139 ? 107.331 26.664 20.994 1.00 62.45 138 ILE D C 1
ATOM 7858 O O . ILE D 1 139 ? 107.589 27.811 20.617 1.00 63.33 138 ILE D O 1
ATOM 7863 N N . PRO D 1 140 ? 107.939 25.571 20.485 1.00 60.00 139 PRO D N 1
ATOM 7864 C CA . PRO D 1 140 ? 108.912 25.688 19.402 1.00 61.10 139 PRO D CA 1
ATOM 7865 C C . PRO D 1 140 ? 108.347 26.432 18.195 1.00 59.89 139 PRO D C 1
ATOM 7866 O O . PRO D 1 140 ? 107.229 26.154 17.772 1.00 61.65 139 PRO D O 1
ATOM 7870 N N . TYR D 1 141 ? 109.119 27.376 17.666 1.00 59.30 140 TYR D N 1
ATOM 7871 C CA . TYR D 1 141 ? 108.680 28.216 16.561 1.00 59.67 140 TYR D CA 1
ATOM 7872 C C . TYR D 1 141 ? 109.529 27.963 15.316 1.00 60.49 140 TYR D C 1
ATOM 7873 O O . TYR D 1 141 ? 110.749 27.817 15.417 1.00 61.87 140 TYR D O 1
ATOM 7882 N N . TYR D 1 142 ? 108.880 27.921 14.151 1.00 60.42 141 TYR D N 1
ATOM 7883 C CA . TYR D 1 142 ? 109.554 27.670 12.871 1.00 62.08 141 TYR D CA 1
ATOM 7884 C C . TYR D 1 142 ? 109.159 28.712 11.819 1.00 63.72 141 TYR D C 1
ATOM 7885 O O . TYR D 1 142 ? 107.980 28.853 11.485 1.00 62.78 141 TYR D O 1
ATOM 7894 N N . HIS D 1 143 ? 110.147 29.441 11.303 1.00 64.44 142 HIS D N 1
ATOM 7895 C CA . HIS D 1 143 ? 109.918 30.438 10.259 1.00 65.53 142 HIS D CA 1
ATOM 7896 C C . HIS D 1 143 ? 110.462 29.900 8.940 1.00 66.26 142 HIS D C 1
ATOM 7897 O O . HIS D 1 143 ? 111.666 29.916 8.717 1.00 63.63 142 HIS D O 1
ATOM 7904 N N . PHE D 1 144 ? 109.564 29.403 8.090 1.00 67.02 143 PHE D N 1
ATOM 7905 C CA . PHE D 1 144 ? 109.925 28.918 6.760 1.00 70.36 143 PHE D CA 1
ATOM 7906 C C . PHE D 1 144 ? 109.473 29.903 5.678 1.00 71.90 143 PHE D C 1
ATOM 7907 O O . PHE D 1 144 ? 108.406 29.739 5.083 1.00 72.82 143 PHE D O 1
ATOM 7915 N N . ALA D 1 145 ? 110.292 30.924 5.427 1.00 76.26 144 ALA D N 1
ATOM 7916 C CA . ALA D 1 145 ? 110.005 31.921 4.388 1.00 77.71 144 ALA D CA 1
ATOM 7917 C C . ALA D 1 145 ? 109.750 31.252 3.037 1.00 76.87 144 ALA D C 1
ATOM 7918 O O . ALA D 1 145 ? 110.295 30.182 2.752 1.00 75.60 144 ALA D O 1
ATOM 7920 N N . LEU D 1 146 ? 108.902 31.874 2.222 1.00 76.27 145 LEU D N 1
ATOM 7921 C CA . LEU D 1 146 ? 108.593 31.354 0.891 1.00 77.84 145 LEU D CA 1
ATOM 7922 C C . LEU D 1 146 ? 109.479 32.019 -0.159 1.00 78.79 145 LEU D C 1
ATOM 7923 O O . LEU D 1 146 ? 109.558 33.244 -0.238 1.00 76.87 145 LEU D O 1
ATOM 7928 N N . ASP D 1 147 ? 110.165 31.196 -0.942 1.00 82.76 146 ASP D N 1
ATOM 7929 C CA . ASP D 1 147 ? 110.709 31.640 -2.215 1.00 85.15 146 ASP D CA 1
ATOM 7930 C C . ASP D 1 147 ? 109.591 31.377 -3.224 1.00 84.37 146 ASP D C 1
ATOM 7931 O O . ASP D 1 147 ? 109.204 30.222 -3.423 1.00 81.99 146 ASP D O 1
ATOM 7936 N N . PRO D 1 148 ? 109.048 32.445 -3.845 1.00 86.20 147 PRO D N 1
ATOM 7937 C CA . PRO D 1 148 ? 107.962 32.260 -4.819 1.00 88.79 147 PRO D CA 1
ATOM 7938 C C . PRO D 1 148 ? 108.270 31.211 -5.896 1.00 89.76 147 PRO D C 1
ATOM 7939 O O . PRO D 1 148 ? 107.378 30.461 -6.285 1.00 88.96 147 PRO D O 1
ATOM 7943 N N . LYS D 1 149 ? 109.522 31.163 -6.352 1.00 92.00 148 LYS D N 1
ATOM 7944 C CA . LYS D 1 149 ? 109.961 30.182 -7.353 1.00 96.77 148 LYS D CA 1
ATOM 7945 C C . LYS D 1 149 ? 109.893 28.736 -6.857 1.00 98.69 148 LYS D C 1
ATOM 7946 O O . LYS D 1 149 ? 109.680 27.817 -7.653 1.00 96.45 148 LYS D O 1
ATOM 7952 N N . ASP D 1 150 ? 110.089 28.538 -5.555 1.00 97.90 149 ASP D N 1
ATOM 7953 C CA . ASP D 1 150 ? 110.103 27.198 -4.969 1.00 95.28 149 ASP D CA 1
ATOM 7954 C C . ASP D 1 150 ? 109.054 27.068 -3.859 1.00 91.19 149 ASP D C 1
ATOM 7955 O O . ASP D 1 150 ? 109.360 27.207 -2.674 1.00 88.83 149 ASP D O 1
ATOM 7960 N N . LYS D 1 151 ? 107.814 26.806 -4.268 1.00 91.50 150 LYS D N 1
ATOM 7961 C CA . LYS D 1 151 ? 106.710 26.548 -3.338 1.00 85.96 150 LYS D CA 1
ATOM 7962 C C . LYS D 1 151 ? 106.823 25.165 -2.687 1.00 84.21 150 LYS D C 1
ATOM 7963 O O . LYS D 1 151 ? 106.661 25.052 -1.470 1.00 85.53 150 LYS D O 1
ATOM 7969 N N . PRO D 1 152 ? 107.094 24.108 -3.480 1.00 80.89 151 PRO D N 1
ATOM 7970 C CA . PRO D 1 152 ? 107.183 22.785 -2.851 1.00 80.59 151 PRO D CA 1
ATOM 7971 C C . PRO D 1 152 ? 108.255 22.707 -1.757 1.00 80.61 151 PRO D C 1
ATOM 7972 O O . PRO D 1 152 ? 108.152 21.869 -0.858 1.00 77.89 151 PRO D O 1
ATOM 7976 N N . GLY D 1 153 ? 109.264 23.576 -1.841 1.00 80.26 152 GLY D N 1
ATOM 7977 C CA . GLY D 1 153 ? 110.351 23.619 -0.866 1.00 79.25 152 GLY D CA 1
ATOM 7978 C C . GLY D 1 153 ? 109.923 24.161 0.485 1.00 76.39 152 GLY D C 1
ATOM 7979 O O . GLY D 1 153 ? 110.338 23.654 1.528 1.00 71.40 152 GLY D O 1
ATOM 7980 N N . GLN D 1 154 ? 109.107 25.209 0.464 1.00 74.19 153 GLN D N 1
ATOM 7981 C CA . GLN D 1 154 ? 108.544 25.761 1.686 1.00 70.69 153 GLN D CA 1
ATOM 7982 C C . GLN D 1 154 ? 107.639 24.726 2.344 1.00 69.24 153 GLN D C 1
ATOM 7983 O O . GLN D 1 154 ? 107.691 24.545 3.561 1.00 68.13 153 GLN D O 1
ATOM 7989 N N . GLU D 1 155 ? 106.835 24.037 1.533 1.00 67.36 154 GLU D N 1
ATOM 7990 C CA . GLU D 1 155 ? 105.839 23.091 2.038 1.00 68.98 154 GLU D CA 1
ATOM 7991 C C . GLU D 1 155 ? 106.427 21.767 2.513 1.00 71.61 154 GLU D C 1
ATOM 7992 O O . GLU D 1 155 ? 105.840 21.102 3.368 1.00 76.57 154 GLU D O 1
ATOM 7998 N N . ARG D 1 156 ? 107.575 21.383 1.967 1.00 74.79 155 ARG D N 1
ATOM 7999 C CA . ARG D 1 156 ? 108.302 20.213 2.465 1.00 77.13 155 ARG D CA 1
ATOM 8000 C C . ARG D 1 156 ? 108.792 20.439 3.904 1.00 75.22 155 ARG D C 1
ATOM 8001 O O . ARG D 1 156 ? 108.772 19.516 4.719 1.00 72.95 155 ARG D O 1
ATOM 8009 N N . LYS D 1 157 ? 109.226 21.664 4.203 1.00 72.81 156 LYS D N 1
ATOM 8010 C CA . LYS D 1 157 ? 109.707 22.016 5.541 1.00 72.74 156 LYS D CA 1
ATOM 8011 C C . LYS D 1 157 ? 108.567 22.059 6.558 1.00 72.21 156 LYS D C 1
ATOM 8012 O O . LYS D 1 157 ? 108.719 21.550 7.669 1.00 76.24 156 LYS D O 1
ATOM 8018 N N . VAL D 1 158 ? 107.437 22.660 6.169 1.00 70.40 157 VAL D N 1
ATOM 8019 C CA . VAL D 1 158 ? 106.202 22.619 6.963 1.00 65.67 157 VAL D CA 1
ATOM 8020 C C . VAL D 1 158 ? 105.798 21.176 7.263 1.00 65.58 157 VAL D C 1
ATOM 8021 O O . VAL D 1 158 ? 105.536 20.829 8.406 1.00 66.54 157 VAL D O 1
ATOM 8025 N N . LEU D 1 159 ? 105.763 20.335 6.234 1.00 70.70 158 LEU D N 1
ATOM 8026 C CA A LEU D 1 159 ? 105.340 18.943 6.397 0.50 70.28 158 LEU D CA 1
ATOM 8027 C CA B LEU D 1 159 ? 105.339 18.941 6.387 0.50 70.56 158 LEU D CA 1
ATOM 8028 C C . LEU D 1 159 ? 106.327 18.159 7.264 1.00 71.06 158 LEU D C 1
ATOM 8029 O O . LEU D 1 159 ? 105.937 17.242 7.991 1.00 68.36 158 LEU D O 1
ATOM 8038 N N . GLN D 1 160 ? 107.602 18.535 7.197 1.00 70.99 159 GLN D N 1
ATOM 8039 C CA . GLN D 1 160 ? 108.654 17.888 7.985 1.00 72.94 159 GLN D CA 1
ATOM 8040 C C . GLN D 1 160 ? 108.448 18.083 9.485 1.00 69.96 159 GLN D C 1
ATOM 8041 O O . GLN D 1 160 ? 108.604 17.142 10.263 1.00 68.50 159 GLN D O 1
ATOM 8047 N N . VAL D 1 161 ? 108.102 19.306 9.887 1.00 68.95 160 VAL D N 1
ATOM 8048 C CA . VAL D 1 161 ? 107.784 19.601 11.293 1.00 67.16 160 VAL D CA 1
ATOM 8049 C C . VAL D 1 161 ? 106.557 18.812 11.761 1.00 65.13 160 VAL D C 1
ATOM 8050 O O . VAL D 1 161 ? 106.573 18.222 12.842 1.00 67.53 160 VAL D O 1
ATOM 8054 N N . ILE D 1 162 ? 105.513 18.792 10.931 1.00 65.81 161 ILE D N 1
ATOM 8055 C CA . ILE D 1 162 ? 104.259 18.079 11.232 1.00 64.43 161 ILE D CA 1
ATOM 8056 C C . ILE D 1 162 ? 104.498 16.577 11.412 1.00 66.09 161 ILE D C 1
ATOM 8057 O O . ILE D 1 162 ? 103.887 15.949 12.277 1.00 67.53 161 ILE D O 1
ATOM 8062 N N . GLU D 1 163 ? 105.393 16.015 10.601 1.00 69.91 162 GLU D N 1
ATOM 8063 C CA . GLU D 1 163 ? 105.772 14.603 10.713 1.00 71.77 162 GLU D CA 1
ATOM 8064 C C . GLU D 1 163 ? 106.726 14.333 11.888 1.00 70.23 162 GLU D C 1
ATOM 8065 O O . GLU D 1 163 ? 106.537 13.366 12.633 1.00 68.56 162 GLU D O 1
ATOM 8071 N N . GLU D 1 164 ? 107.727 15.194 12.071 1.00 71.12 163 GLU D N 1
ATOM 8072 C CA . GLU D 1 164 ? 108.688 15.048 13.184 1.00 73.07 163 GLU D CA 1
ATOM 8073 C C . GLU D 1 164 ? 108.060 15.191 14.573 1.00 71.71 163 GLU D C 1
ATOM 8074 O O . GLU D 1 164 ? 108.497 14.531 15.519 1.00 71.27 163 GLU D O 1
ATOM 8080 N N . THR D 1 165 ? 107.067 16.071 14.709 1.00 66.22 164 THR D N 1
ATOM 8081 C CA . THR D 1 165 ? 106.426 16.283 16.012 1.00 64.47 164 THR D CA 1
ATOM 8082 C C . THR D 1 165 ? 105.297 15.298 16.272 1.00 64.26 164 THR D C 1
ATOM 8083 O O . THR D 1 165 ? 104.821 15.211 17.393 1.00 66.52 164 THR D O 1
ATOM 8087 N N . GLY D 1 166 ? 104.881 14.555 15.244 1.00 67.06 165 GLY D N 1
ATOM 8088 C CA . GLY D 1 166 ? 103.782 13.592 15.367 1.00 65.34 165 GLY D CA 1
ATOM 8089 C C . GLY D 1 166 ? 102.431 14.260 15.560 1.00 65.63 165 GLY D C 1
ATOM 8090 O O . GLY D 1 166 ? 101.563 13.751 16.283 1.00 64.78 165 GLY D O 1
ATOM 8091 N N . ALA D 1 167 ? 102.256 15.413 14.922 1.00 65.26 166 ALA D N 1
ATOM 8092 C CA . ALA D 1 167 ? 101.003 16.156 15.006 1.00 62.31 166 ALA D CA 1
ATOM 8093 C C . ALA D 1 167 ? 99.895 15.334 14.376 1.00 59.42 166 ALA D C 1
ATOM 8094 O O . ALA D 1 167 ? 100.093 14.751 13.320 1.00 61.54 166 ALA D O 1
ATOM 8096 N N . GLU D 1 168 ? 98.747 15.255 15.045 1.00 63.33 167 GLU D N 1
ATOM 8097 C CA . GLU D 1 168 ? 97.558 14.599 14.482 1.00 64.09 167 GLU D CA 1
ATOM 8098 C C . GLU D 1 168 ? 96.484 15.613 14.097 1.00 61.17 167 GLU D C 1
ATOM 8099 O O . GLU D 1 168 ? 95.424 15.238 13.603 1.00 63.00 167 GLU D O 1
ATOM 8105 N N . LEU D 1 169 ? 96.751 16.893 14.344 1.00 61.17 168 LEU D N 1
ATOM 8106 C CA . LEU D 1 169 ? 95.880 17.972 13.880 1.00 56.80 168 LEU D CA 1
ATOM 8107 C C . LEU D 1 169 ? 96.723 19.186 13.534 1.00 56.02 168 LEU D C 1
ATOM 8108 O O . LEU D 1 169 ? 97.687 19.501 14.230 1.00 56.97 168 LEU D O 1
ATOM 8113 N N . VAL D 1 170 ? 96.368 19.842 12.439 1.00 54.38 169 VAL D N 1
ATOM 8114 C CA . VAL D 1 170 ? 96.981 21.097 12.048 1.00 52.32 169 VAL D CA 1
ATOM 8115 C C . VAL D 1 170 ? 95.882 22.152 12.065 1.00 51.34 169 VAL D C 1
ATOM 8116 O O . VAL D 1 170 ? 94.794 21.919 11.548 1.00 47.95 169 VAL D O 1
ATOM 8120 N N . ILE D 1 171 ? 96.153 23.284 12.713 1.00 50.45 170 ILE D N 1
ATOM 8121 C CA . ILE D 1 171 ? 95.192 24.376 12.789 1.00 48.05 170 ILE D CA 1
ATOM 8122 C C . ILE D 1 171 ? 95.758 25.532 11.998 1.00 48.29 170 ILE D C 1
ATOM 8123 O O . ILE D 1 171 ? 96.872 25.972 12.275 1.00 50.31 170 ILE D O 1
ATOM 8128 N N . LEU D 1 172 ? 95.011 26.002 10.995 1.00 47.70 171 LEU D N 1
ATOM 8129 C CA . LEU D 1 172 ? 95.394 27.194 10.246 1.00 47.60 171 LEU D CA 1
ATOM 8130 C C . LEU D 1 172 ? 94.747 28.422 10.882 1.00 46.94 171 LEU D C 1
ATOM 8131 O O . LEU D 1 172 ? 93.589 28.746 10.597 1.00 47.89 171 LEU D O 1
ATOM 8136 N N . ALA D 1 173 ? 95.504 29.078 11.758 1.00 46.94 172 ALA D N 1
ATOM 8137 C CA . ALA D 1 173 ? 95.026 30.237 12.519 1.00 49.07 172 ALA D CA 1
ATOM 8138 C C . ALA D 1 173 ? 95.357 31.544 11.777 1.00 49.91 172 ALA D C 1
ATOM 8139 O O . ALA D 1 173 ? 96.211 32.322 12.213 1.00 52.11 172 ALA D O 1
ATOM 8141 N N . ARG D 1 174 ? 94.654 31.758 10.664 1.00 49.43 173 ARG D N 1
ATOM 8142 C CA . ARG D 1 174 ? 94.893 32.856 9.720 1.00 52.29 173 ARG D CA 1
ATOM 8143 C C . ARG D 1 174 ? 96.268 32.764 9.048 1.00 52.77 173 ARG D C 1
ATOM 8144 O O . ARG D 1 174 ? 97.007 33.745 8.954 1.00 51.49 173 ARG D O 1
ATOM 8152 N N . TYR D 1 175 ? 96.582 31.564 8.570 1.00 54.69 174 TYR D N 1
ATOM 8153 C CA . TYR D 1 175 ? 97.772 31.324 7.761 1.00 54.24 174 TYR D CA 1
ATOM 8154 C C . TYR D 1 175 ? 97.429 31.720 6.339 1.00 55.08 174 TYR D C 1
ATOM 8155 O O . TYR D 1 175 ? 96.551 31.125 5.734 1.00 55.75 174 TYR D O 1
ATOM 8172 N N . GLN D 1 177 ? 99.337 32.092 3.407 1.00 71.80 176 GLN D N 1
ATOM 8173 C CA . GLN D 1 177 ? 99.957 31.514 2.218 1.00 71.62 176 GLN D CA 1
ATOM 8174 C C . GLN D 1 177 ? 99.058 30.400 1.689 1.00 70.77 176 GLN D C 1
ATOM 8175 O O . GLN D 1 177 ? 98.575 29.576 2.462 1.00 66.23 176 GLN D O 1
ATOM 8181 N N . VAL D 1 178 ? 98.848 30.374 0.372 1.00 74.19 177 VAL D N 1
ATOM 8182 C CA . VAL D 1 178 ? 97.932 29.413 -0.240 1.00 71.44 177 VAL D CA 1
ATOM 8183 C C . VAL D 1 178 ? 98.541 28.017 -0.193 1.00 68.53 177 VAL D C 1
ATOM 8184 O O . VAL D 1 178 ? 99.725 27.836 -0.477 1.00 65.12 177 VAL D O 1
ATOM 8188 N N . LEU D 1 179 ? 97.737 27.033 0.191 1.00 65.69 178 LEU D N 1
ATOM 8189 C CA . LEU D 1 179 ? 98.214 25.661 0.261 1.00 65.72 178 LEU D CA 1
ATOM 8190 C C . LEU D 1 179 ? 98.136 25.029 -1.120 1.00 70.84 178 LEU D C 1
ATOM 8191 O O . LEU D 1 179 ? 97.131 25.178 -1.823 1.00 73.49 178 LEU D O 1
ATOM 8196 N N . SER D 1 180 ? 99.186 24.314 -1.511 1.00 68.36 179 SER D N 1
ATOM 8197 C CA . SER D 1 180 ? 99.188 23.666 -2.813 1.00 71.48 179 SER D CA 1
ATOM 8198 C C . SER D 1 180 ? 98.153 22.548 -2.768 1.00 70.66 179 SER D C 1
ATOM 8199 O O . SER D 1 180 ? 97.716 22.168 -1.688 1.00 63.90 179 SER D O 1
ATOM 8202 N N . PRO D 1 181 ? 97.744 22.034 -3.942 1.00 74.80 180 PRO D N 1
ATOM 8203 C CA . PRO D 1 181 ? 96.793 20.921 -3.951 1.00 73.81 180 PRO D CA 1
ATOM 8204 C C . PRO D 1 181 ? 97.375 19.607 -3.414 1.00 74.92 180 PRO D C 1
ATOM 8205 O O . PRO D 1 181 ? 96.622 18.762 -2.923 1.00 76.71 180 PRO D O 1
ATOM 8209 N N . GLU D 1 182 ? 98.693 19.437 -3.508 1.00 75.62 181 GLU D N 1
ATOM 8210 C CA . GLU D 1 182 ? 99.353 18.243 -2.970 1.00 77.50 181 GLU D CA 1
ATOM 8211 C C . GLU D 1 182 ? 99.298 18.264 -1.445 1.00 76.04 181 GLU D C 1
ATOM 8212 O O . GLU D 1 182 ? 98.964 17.255 -0.815 1.00 76.45 181 GLU D O 1
ATOM 8214 N N . LEU D 1 183 ? 99.611 19.421 -0.859 1.00 73.43 182 LEU D N 1
ATOM 8215 C CA . LEU D 1 183 ? 99.524 19.606 0.594 1.00 72.39 182 LEU D CA 1
ATOM 8216 C C . LEU D 1 183 ? 98.087 19.427 1.110 1.00 69.42 182 LEU D C 1
ATOM 8217 O O . LEU D 1 183 ? 97.881 18.822 2.171 1.00 69.55 182 LEU D O 1
ATOM 8222 N N . CYS D 1 184 ? 97.103 19.931 0.360 1.00 65.91 183 CYS D N 1
ATOM 8223 C CA . CYS D 1 184 ? 95.689 19.806 0.750 1.00 64.87 183 CYS D CA 1
ATOM 8224 C C . CYS D 1 184 ? 95.254 18.344 0.834 1.00 64.16 183 CYS D C 1
ATOM 8225 O O . CYS D 1 184 ? 94.513 17.974 1.733 1.00 62.68 183 CYS D O 1
ATOM 8228 N N . ARG D 1 185 ? 95.705 17.522 -0.113 1.00 70.64 184 ARG D N 1
ATOM 8229 C CA . ARG D 1 185 ? 95.410 16.080 -0.107 1.00 69.04 184 ARG D CA 1
ATOM 8230 C C . ARG D 1 185 ? 96.101 15.388 1.060 1.00 68.94 184 ARG D C 1
ATOM 8231 O O . ARG D 1 185 ? 95.535 14.497 1.693 1.00 70.65 184 ARG D O 1
ATOM 8233 N N . ARG D 1 186 ? 97.331 15.809 1.335 1.00 71.12 185 ARG D N 1
ATOM 8234 C CA . ARG D 1 186 ? 98.107 15.296 2.460 1.00 75.89 185 ARG D CA 1
ATOM 8235 C C . ARG D 1 186 ? 97.464 15.620 3.823 1.00 74.47 185 ARG D C 1
ATOM 8236 O O . ARG D 1 186 ? 97.532 14.802 4.746 1.00 73.85 185 ARG D O 1
ATOM 8244 N N . LEU D 1 187 ? 96.840 16.795 3.941 1.00 67.71 186 LEU D N 1
ATOM 8245 C CA . LEU D 1 187 ? 96.199 17.210 5.200 1.00 68.69 186 LEU D CA 1
ATOM 8246 C C . LEU D 1 187 ? 94.716 16.848 5.288 1.00 69.34 186 LEU D C 1
ATOM 8247 O O . LEU D 1 187 ? 94.051 17.215 6.257 1.00 68.07 186 LEU D O 1
ATOM 8252 N N . ASP D 1 188 ? 94.212 16.115 4.295 1.00 71.30 187 ASP D N 1
ATOM 8253 C CA . ASP D 1 188 ? 92.779 15.803 4.177 1.00 70.60 187 ASP D CA 1
ATOM 8254 C C . ASP D 1 188 ? 92.184 15.209 5.452 1.00 67.86 187 ASP D C 1
ATOM 8255 O O . ASP D 1 188 ? 92.556 14.112 5.860 1.00 72.57 187 ASP D O 1
ATOM 8260 N N . GLY D 1 189 ? 91.257 15.939 6.071 1.00 64.23 188 GLY D N 1
ATOM 8261 C CA . GLY D 1 189 ? 90.525 15.447 7.235 1.00 60.34 188 GLY D CA 1
ATOM 8262 C C . GLY D 1 189 ? 91.163 15.720 8.586 1.00 58.54 188 GLY D C 1
ATOM 8263 O O . GLY D 1 189 ? 90.637 15.293 9.620 1.00 55.97 188 GLY D O 1
ATOM 8264 N N . TRP D 1 190 ? 92.297 16.412 8.595 1.00 58.58 189 TRP D N 1
ATOM 8265 C CA . TRP D 1 190 ? 92.946 16.758 9.859 1.00 60.68 189 TRP D CA 1
ATOM 8266 C C . TRP D 1 190 ? 93.642 18.121 9.851 1.00 55.81 189 TRP D C 1
ATOM 8267 O O . TRP D 1 190 ? 94.575 18.352 10.623 1.00 58.55 189 TRP D O 1
ATOM 8278 N N . ALA D 1 191 ? 93.163 19.029 9.003 1.00 53.12 190 ALA D N 1
ATOM 8279 C CA . ALA D 1 191 ? 93.606 20.428 9.008 1.00 51.94 190 ALA D CA 1
ATOM 8280 C C . ALA D 1 191 ? 92.376 21.311 9.040 1.00 50.31 190 ALA D C 1
ATOM 8281 O O . ALA D 1 191 ? 91.542 21.227 8.149 1.00 49.13 190 ALA D O 1
ATOM 8283 N N . ILE D 1 192 ? 92.263 22.147 10.069 1.00 49.96 191 ILE D N 1
ATOM 8284 C CA . ILE D 1 192 ? 91.096 23.018 10.245 1.00 51.26 191 ILE D CA 1
ATOM 8285 C C . ILE D 1 192 ? 91.479 24.469 9.966 1.00 49.62 191 ILE D C 1
ATOM 8286 O O . ILE D 1 192 ? 92.481 24.970 10.482 1.00 50.40 191 ILE D O 1
ATOM 8291 N N . ASN D 1 193 ? 90.683 25.126 9.134 1.00 46.68 192 ASN D N 1
ATOM 8292 C CA . ASN D 1 193 ? 90.930 26.513 8.736 1.00 47.82 192 ASN D CA 1
ATOM 8293 C C . ASN D 1 193 ? 89.800 27.387 9.225 1.00 44.91 192 ASN D C 1
ATOM 8294 O O . ASN D 1 193 ? 88.713 26.886 9.492 1.00 44.46 192 ASN D O 1
ATOM 8299 N N . ILE D 1 194 ? 90.065 28.684 9.347 1.00 47.83 193 ILE D N 1
ATOM 8300 C CA . ILE D 1 194 ? 89.064 29.671 9.757 1.00 46.53 193 ILE D CA 1
ATOM 8301 C C . ILE D 1 194 ? 89.152 30.872 8.814 1.00 51.46 193 ILE D C 1
ATOM 8302 O O . ILE D 1 194 ? 90.245 31.351 8.498 1.00 55.22 193 ILE D O 1
ATOM 8307 N N . HIS D 1 195 ? 88.004 31.342 8.338 1.00 50.90 194 HIS D N 1
ATOM 8308 C CA . HIS D 1 195 ? 87.944 32.599 7.600 1.00 50.67 194 HIS D CA 1
ATOM 8309 C C . HIS D 1 195 ? 86.647 33.327 7.917 1.00 50.31 194 HIS D C 1
ATOM 8310 O O . HIS D 1 195 ? 85.697 32.733 8.436 1.00 48.74 194 HIS D O 1
ATOM 8317 N N . HIS D 1 196 ? 86.628 34.626 7.632 1.00 50.46 195 HIS D N 1
ATOM 8318 C CA . HIS D 1 196 ? 85.439 35.433 7.854 1.00 50.13 195 HIS D CA 1
ATOM 8319 C C . HIS D 1 196 ? 84.417 35.100 6.783 1.00 49.04 195 HIS D C 1
ATOM 8320 O O . HIS D 1 196 ? 84.773 34.606 5.711 1.00 49.40 195 HIS D O 1
ATOM 8327 N N . SER D 1 197 ? 83.155 35.387 7.068 1.00 50.51 196 SER D N 1
ATOM 8328 C CA . SER D 1 197 ? 82.077 35.089 6.135 1.00 56.32 196 SER D CA 1
ATOM 8329 C C . SER D 1 197 ? 81.238 36.327 5.798 1.00 59.45 196 SER D C 1
ATOM 8330 O O . SER D 1 197 ? 80.035 36.216 5.595 1.00 66.60 196 SER D O 1
ATOM 8333 N N . LEU D 1 198 ? 81.884 37.492 5.715 1.00 61.42 197 LEU D N 1
ATOM 8334 C CA . LEU D 1 198 ? 81.222 38.729 5.268 1.00 59.29 197 LEU D CA 1
ATOM 8335 C C . LEU D 1 198 ? 80.829 38.671 3.800 1.00 64.05 197 LEU D C 1
ATOM 8336 O O . LEU D 1 198 ? 81.528 38.065 2.982 1.00 59.13 197 LEU D O 1
ATOM 8341 N N . LEU D 1 199 ? 79.722 39.333 3.479 1.00 69.85 198 LEU D N 1
ATOM 8342 C CA . LEU D 1 199 ? 79.320 39.597 2.102 1.00 72.72 198 LEU D CA 1
ATOM 8343 C C . LEU D 1 199 ? 79.661 38.447 1.167 1.00 75.13 198 LEU D C 1
ATOM 8344 O O . LEU D 1 199 ? 80.523 38.592 0.303 1.00 72.18 198 LEU D O 1
ATOM 8349 N N . PRO D 1 200 ? 79.001 37.290 1.348 1.00 84.15 199 PRO D N 1
ATOM 8350 C CA . PRO D 1 200 ? 79.324 36.149 0.488 1.00 86.80 199 PRO D CA 1
ATOM 8351 C C . PRO D 1 200 ? 79.261 36.520 -0.997 1.00 84.86 199 PRO D C 1
ATOM 8352 O O . PRO D 1 200 ? 78.227 36.996 -1.474 1.00 87.57 199 PRO D O 1
ATOM 8356 N N . GLY D 1 201 ? 80.381 36.340 -1.696 1.00 81.08 200 GLY D N 1
ATOM 8357 C CA . GLY D 1 201 ? 80.476 36.632 -3.126 1.00 80.91 200 GLY D CA 1
ATOM 8358 C C . GLY D 1 201 ? 81.046 38.003 -3.465 1.00 83.73 200 GLY D C 1
ATOM 8359 O O . GLY D 1 201 ? 80.803 38.513 -4.559 1.00 84.41 200 GLY D O 1
ATOM 8360 N N . PHE D 1 202 ? 81.792 38.600 -2.531 1.00 76.01 201 PHE D N 1
ATOM 8361 C CA . PHE D 1 202 ? 82.482 39.870 -2.752 1.00 72.40 201 PHE D CA 1
ATOM 8362 C C . PHE D 1 202 ? 83.980 39.667 -2.560 1.00 72.15 201 PHE D C 1
ATOM 8363 O O . PHE D 1 202 ? 84.427 39.449 -1.438 1.00 66.80 201 PHE D O 1
ATOM 8371 N N . LYS D 1 203 ? 84.754 39.764 -3.644 1.00 75.25 202 LYS D N 1
ATOM 8372 C CA . LYS D 1 203 ? 86.186 39.435 -3.602 1.00 75.45 202 LYS D CA 1
ATOM 8373 C C . LYS D 1 203 ? 87.116 40.648 -3.452 1.00 74.63 202 LYS D C 1
ATOM 8374 O O . LYS D 1 203 ? 88.286 40.572 -3.820 1.00 75.47 202 LYS D O 1
ATOM 8380 N N . GLY D 1 204 ? 86.614 41.747 -2.890 1.00 71.78 203 GLY D N 1
ATOM 8381 C CA . GLY D 1 204 ? 87.419 42.962 -2.721 1.00 67.86 203 GLY D CA 1
ATOM 8382 C C . GLY D 1 204 ? 88.418 42.877 -1.577 1.00 64.11 203 GLY D C 1
ATOM 8383 O O . GLY D 1 204 ? 88.245 42.080 -0.653 1.00 61.88 203 GLY D O 1
ATOM 8384 N N . ALA D 1 205 ? 89.459 43.710 -1.635 1.00 63.63 204 ALA D N 1
ATOM 8385 C CA . ALA D 1 205 ? 90.515 43.728 -0.606 1.00 64.54 204 ALA D CA 1
ATOM 8386 C C . ALA D 1 205 ? 90.075 44.286 0.754 1.00 66.49 204 ALA D C 1
ATOM 8387 O O . ALA D 1 205 ? 90.696 43.975 1.779 1.00 68.10 204 ALA D O 1
ATOM 8389 N N . LYS D 1 206 ? 89.016 45.098 0.782 1.00 64.87 205 LYS D N 1
ATOM 8390 C CA . LYS D 1 206 ? 88.510 45.654 2.047 1.00 63.95 205 LYS D CA 1
ATOM 8391 C C . LYS D 1 206 ? 87.069 45.184 2.277 1.00 60.39 205 LYS D C 1
ATOM 8392 O O . LYS D 1 206 ? 86.118 45.962 2.111 1.00 60.34 205 LYS D O 1
ATOM 8398 N N . PRO D 1 207 ? 86.895 43.904 2.648 1.00 55.05 206 PRO D N 1
ATOM 8399 C CA . PRO D 1 207 ? 85.533 43.368 2.783 1.00 52.96 206 PRO D CA 1
ATOM 8400 C C . PRO D 1 207 ? 84.782 43.901 4.006 1.00 52.53 206 PRO D C 1
ATOM 8401 O O . PRO D 1 207 ? 83.548 43.848 4.034 1.00 50.79 206 PRO D O 1
ATOM 8405 N N . TYR D 1 208 ? 85.525 44.403 4.995 1.00 51.09 207 TYR D N 1
ATOM 8406 C CA . TYR D 1 208 ? 84.936 45.021 6.177 1.00 51.40 207 TYR D CA 1
ATOM 8407 C C . TYR D 1 208 ? 84.488 46.447 5.907 1.00 53.19 207 TYR D C 1
ATOM 8408 O O . TYR D 1 208 ? 83.450 46.856 6.419 1.00 52.72 207 TYR D O 1
ATOM 8417 N N . HIS D 1 209 ? 85.250 47.206 5.113 1.00 53.29 208 HIS D N 1
ATOM 8418 C CA A HIS D 1 209 ? 84.804 48.537 4.703 0.50 55.09 208 HIS D CA 1
ATOM 8419 C CA B HIS D 1 209 ? 84.812 48.544 4.689 0.50 55.10 208 HIS D CA 1
ATOM 8420 C C . HIS D 1 209 ? 83.538 48.379 3.861 1.00 55.72 208 HIS D C 1
ATOM 8421 O O . HIS D 1 209 ? 82.593 49.154 3.994 1.00 59.20 208 HIS D O 1
ATOM 8434 N N . GLN D 1 210 ? 83.515 47.351 3.017 1.00 54.23 209 GLN D N 1
ATOM 8435 C CA . GLN D 1 210 ? 82.351 47.051 2.189 1.00 55.60 209 GLN D CA 1
ATOM 8436 C C . GLN D 1 210 ? 81.148 46.660 3.069 1.00 55.71 209 GLN D C 1
ATOM 8437 O O . GLN D 1 210 ? 80.017 47.086 2.808 1.00 56.23 209 GLN D O 1
ATOM 8443 N N . ALA D 1 211 ? 81.392 45.875 4.118 1.00 53.31 210 ALA D N 1
ATOM 8444 C CA . ALA D 1 211 ? 80.325 45.519 5.065 1.00 53.76 210 ALA D CA 1
ATOM 8445 C C . ALA D 1 211 ? 79.773 46.758 5.769 1.00 52.44 210 ALA D C 1
ATOM 8446 O O . ALA D 1 211 ? 78.559 46.926 5.848 1.00 51.90 210 ALA D O 1
ATOM 8448 N N . TYR D 1 212 ? 80.666 47.621 6.256 1.00 53.53 211 TYR D N 1
ATOM 8449 C CA . TYR D 1 212 ? 80.283 48.924 6.826 1.00 55.54 211 TYR D CA 1
ATOM 8450 C C . TYR D 1 212 ? 79.391 49.744 5.889 1.00 57.76 211 TYR D C 1
ATOM 8451 O O . TYR D 1 212 ? 78.361 50.252 6.310 1.00 57.89 211 TYR D O 1
ATOM 8460 N N . ASN D 1 213 ? 79.797 49.877 4.626 1.00 59.52 212 ASN D N 1
ATOM 8461 C CA . ASN D 1 213 ? 79.062 50.711 3.654 1.00 59.13 212 ASN D CA 1
ATOM 8462 C C . ASN D 1 213 ? 77.699 50.149 3.306 1.00 57.55 212 ASN D C 1
ATOM 8463 O O . ASN D 1 213 ? 76.784 50.899 2.974 1.00 59.20 212 ASN D O 1
ATOM 8468 N N . LYS D 1 214 ? 77.586 48.828 3.377 1.00 54.59 213 LYS D N 1
ATOM 8469 C CA . LYS D 1 214 ? 76.341 48.126 3.101 1.00 56.77 213 LYS D CA 1
ATOM 8470 C C . LYS D 1 214 ? 75.421 48.121 4.335 1.00 55.51 213 LYS D C 1
ATOM 8471 O O . LYS D 1 214 ? 74.211 47.901 4.219 1.00 55.40 213 LYS D O 1
ATOM 8477 N N . GLY D 1 215 ? 76.006 48.355 5.507 1.00 52.78 214 GLY D N 1
ATOM 8478 C CA . GLY D 1 215 ? 75.256 48.524 6.741 1.00 53.35 214 GLY D CA 1
ATOM 8479 C C . GLY D 1 215 ? 74.819 47.227 7.389 1.00 51.66 214 GLY D C 1
ATOM 8480 O O . GLY D 1 215 ? 73.708 47.140 7.916 1.00 52.80 214 GLY D O 1
ATOM 8481 N N . VAL D 1 216 ? 75.676 46.210 7.367 1.00 51.81 215 VAL D N 1
ATOM 8482 C CA . VAL D 1 216 ? 75.295 44.936 7.967 1.00 51.46 215 VAL D CA 1
ATOM 8483 C C . VAL D 1 216 ? 75.151 45.125 9.470 1.00 51.19 215 VAL D C 1
ATOM 8484 O O . VAL D 1 216 ? 75.621 46.119 10.028 1.00 52.59 215 VAL D O 1
ATOM 8488 N N . LYS D 1 217 ? 74.437 44.200 10.102 1.00 51.85 216 LYS D N 1
ATOM 8489 C CA . LYS D 1 217 ? 74.211 44.230 11.549 1.00 50.41 216 LYS D CA 1
ATOM 8490 C C . LYS D 1 217 ? 74.821 42.997 12.193 1.00 50.80 216 LYS D C 1
ATOM 8491 O O . LYS D 1 217 ? 74.591 42.730 13.372 1.00 49.03 216 LYS D O 1
ATOM 8505 N N . VAL D 1 219 ? 78.596 40.328 11.698 1.00 48.77 218 VAL D N 1
ATOM 8506 C CA . VAL D 1 219 ? 79.773 39.833 10.987 1.00 48.27 218 VAL D CA 1
ATOM 8507 C C . VAL D 1 219 ? 79.954 38.354 11.331 1.00 49.02 218 VAL D C 1
ATOM 8508 O O . VAL D 1 219 ? 79.622 37.936 12.425 1.00 52.20 218 VAL D O 1
ATOM 8512 N N . GLY D 1 220 ? 80.465 37.561 10.391 1.00 51.81 219 GLY D N 1
ATOM 8513 C CA . GLY D 1 220 ? 80.438 36.094 10.527 1.00 49.94 219 GLY D CA 1
ATOM 8514 C C . GLY D 1 220 ? 81.759 35.400 10.264 1.00 48.49 219 GLY D C 1
ATOM 8515 O O . GLY D 1 220 ? 82.718 36.029 9.804 1.00 47.04 219 GLY D O 1
ATOM 8516 N N . ALA D 1 221 ? 81.807 34.102 10.574 1.00 45.24 220 ALA D N 1
ATOM 8517 C CA . ALA D 1 221 ? 83.005 33.297 10.360 1.00 44.05 220 ALA D CA 1
ATOM 8518 C C . ALA D 1 221 ? 82.644 31.838 10.187 1.00 44.59 220 ALA D C 1
ATOM 8519 O O . ALA D 1 221 ? 81.652 31.373 10.751 1.00 46.75 220 ALA D O 1
ATOM 8521 N N . THR D 1 222 ? 83.472 31.121 9.424 1.00 46.05 221 THR D N 1
ATOM 8522 C CA . THR D 1 222 ? 83.299 29.690 9.169 1.00 46.97 221 THR D CA 1
ATOM 8523 C C . THR D 1 222 ? 84.593 28.932 9.451 1.00 47.75 221 THR D C 1
ATOM 8524 O O . THR D 1 222 ? 85.649 29.324 8.966 1.00 45.46 221 THR D O 1
ATOM 8528 N N . ALA D 1 223 ? 84.511 27.861 10.240 1.00 44.76 222 ALA D N 1
ATOM 8529 C CA . ALA D 1 223 ? 85.649 26.968 10.459 1.00 45.07 222 ALA D CA 1
ATOM 8530 C C . ALA D 1 223 ? 85.394 25.754 9.609 1.00 44.64 222 ALA D C 1
ATOM 8531 O O . ALA D 1 223 ? 84.326 25.165 9.707 1.00 47.15 222 ALA D O 1
ATOM 8533 N N . HIS D 1 224 ? 86.354 25.368 8.777 1.00 46.86 223 HIS D N 1
ATOM 8534 C CA . HIS D 1 224 ? 86.155 24.213 7.885 1.00 47.80 223 HIS D CA 1
ATOM 8535 C C . HIS D 1 224 ? 87.373 23.321 7.816 1.00 44.84 223 HIS D C 1
ATOM 8536 O O . HIS D 1 224 ? 88.456 23.737 8.202 1.00 46.24 223 HIS D O 1
ATOM 8543 N N . TYR D 1 225 ? 87.175 22.081 7.367 1.00 46.13 224 TYR D N 1
ATOM 8544 C CA . TYR D 1 225 ? 88.300 21.194 7.022 1.00 48.70 224 TYR D CA 1
ATOM 8545 C C . TYR D 1 225 ? 88.851 21.634 5.677 1.00 50.79 224 TYR D C 1
ATOM 8546 O O . TYR D 1 225 ? 88.102 22.122 4.825 1.00 53.36 224 TYR D O 1
ATOM 8555 N N . ILE D 1 226 ? 90.154 21.461 5.489 1.00 52.76 225 ILE D N 1
ATOM 8556 C CA . ILE D 1 226 ? 90.809 21.819 4.234 1.00 56.38 225 ILE D CA 1
ATOM 8557 C C . ILE D 1 226 ? 90.659 20.698 3.187 1.00 58.07 225 ILE D C 1
ATOM 8558 O O . ILE D 1 226 ? 90.827 19.520 3.493 1.00 58.95 225 ILE D O 1
ATOM 8563 N N . ASN D 1 227 ? 90.297 21.092 1.965 1.00 60.20 226 ASN D N 1
ATOM 8564 C CA . ASN D 1 227 ? 90.334 20.231 0.788 1.00 62.71 226 ASN D CA 1
ATOM 8565 C C . ASN D 1 227 ? 90.811 21.082 -0.403 1.00 66.25 226 ASN D C 1
ATOM 8566 O O . ASN D 1 227 ? 91.271 22.209 -0.198 1.00 59.54 226 ASN D O 1
ATOM 8571 N N . ASN D 1 228 ? 90.692 20.577 -1.635 1.00 68.25 227 ASN D N 1
ATOM 8572 C CA . ASN D 1 228 ? 91.165 21.338 -2.811 1.00 72.31 227 ASN D CA 1
ATOM 8573 C C . ASN D 1 228 ? 90.404 22.624 -3.169 1.00 73.57 227 ASN D C 1
ATOM 8574 O O . ASN D 1 228 ? 90.916 23.443 -3.933 1.00 66.75 227 ASN D O 1
ATOM 8579 N N . ASP D 1 229 ? 89.201 22.799 -2.621 1.00 79.40 228 ASP D N 1
ATOM 8580 C CA . ASP D 1 229 ? 88.409 24.010 -2.855 1.00 79.20 228 ASP D CA 1
ATOM 8581 C C . ASP D 1 229 ? 88.831 25.090 -1.860 1.00 74.89 228 ASP D C 1
ATOM 8582 O O . ASP D 1 229 ? 88.687 24.910 -0.655 1.00 74.98 228 ASP D O 1
ATOM 8587 N N . LEU D 1 230 ? 89.341 26.208 -2.374 1.00 73.99 229 LEU D N 1
ATOM 8588 C CA . LEU D 1 230 ? 89.882 27.293 -1.541 1.00 73.58 229 LEU D CA 1
ATOM 8589 C C . LEU D 1 230 ? 88.811 27.869 -0.616 1.00 68.77 229 LEU D C 1
ATOM 8590 O O . LEU D 1 230 ? 87.777 28.339 -1.090 1.00 68.95 229 LEU D O 1
ATOM 8595 N N . ASP D 1 231 ? 89.056 27.791 0.696 1.00 66.88 230 ASP D N 1
ATOM 8596 C CA . ASP D 1 231 ? 88.152 28.313 1.747 1.00 65.19 230 ASP D CA 1
ATOM 8597 C C . ASP D 1 231 ? 86.765 27.658 1.864 1.00 63.24 230 ASP D C 1
ATOM 8598 O O . ASP D 1 231 ? 85.947 28.069 2.691 1.00 61.29 230 ASP D O 1
ATOM 8603 N N A GLU D 1 232 ? 86.503 26.695 0.993 0.50 62.73 231 GLU D N 1
ATOM 8604 N N B GLU D 1 232 ? 86.543 26.571 1.122 0.50 61.47 231 GLU D N 1
ATOM 8605 C CA A GLU D 1 232 ? 85.300 25.911 1.040 0.50 61.14 231 GLU D CA 1
ATOM 8606 C CA B GLU D 1 232 ? 85.193 26.075 0.849 0.50 60.19 231 GLU D CA 1
ATOM 8607 C C A GLU D 1 232 ? 85.790 24.556 1.466 0.50 61.46 231 GLU D C 1
ATOM 8608 C C B GLU D 1 232 ? 84.984 24.599 1.210 0.50 57.20 231 GLU D C 1
ATOM 8609 O O A GLU D 1 232 ? 86.900 24.427 1.978 0.50 64.04 231 GLU D O 1
ATOM 8610 O O B GLU D 1 232 ? 83.974 24.005 0.827 0.50 53.38 231 GLU D O 1
ATOM 8621 N N A GLY D 1 233 ? 84.996 23.531 1.234 0.50 60.95 232 GLY D N 1
ATOM 8622 N N B GLY D 1 233 ? 85.929 24.009 1.940 0.50 56.06 232 GLY D N 1
ATOM 8623 C CA A GLY D 1 233 ? 85.318 22.258 1.817 0.50 59.56 232 GLY D CA 1
ATOM 8624 C CA B GLY D 1 233 ? 85.854 22.590 2.308 0.50 55.69 232 GLY D CA 1
ATOM 8625 C C A GLY D 1 233 ? 84.623 22.217 3.153 0.50 57.50 232 GLY D C 1
ATOM 8626 C C B GLY D 1 233 ? 84.761 22.314 3.328 0.50 55.07 232 GLY D C 1
ATOM 8627 O O A GLY D 1 233 ? 84.101 23.234 3.611 0.50 53.28 232 GLY D O 1
ATOM 8628 O O B GLY D 1 233 ? 84.028 23.232 3.691 0.50 51.60 232 GLY D O 1
ATOM 8629 N N . PRO D 1 234 ? 84.639 21.047 3.795 1.00 56.15 233 PRO D N 1
ATOM 8630 C CA . PRO D 1 234 ? 83.623 20.689 4.794 1.00 54.82 233 PRO D CA 1
ATOM 8631 C C . PRO D 1 234 ? 83.473 21.650 5.980 1.00 53.07 233 PRO D C 1
ATOM 8632 O O . PRO D 1 234 ? 84.393 21.829 6.783 1.00 50.75 233 PRO D O 1
ATOM 8636 N N . ILE D 1 235 ? 82.306 22.275 6.057 1.00 50.34 234 ILE D N 1
ATOM 8637 C CA . ILE D 1 235 ? 81.981 23.190 7.136 1.00 47.45 234 ILE D CA 1
ATOM 8638 C C . ILE D 1 235 ? 81.817 22.441 8.471 1.00 46.57 234 ILE D C 1
ATOM 8639 O O . ILE D 1 235 ? 81.001 21.527 8.568 1.00 46.13 234 ILE D O 1
ATOM 8644 N N . ILE D 1 236 ? 82.598 22.840 9.483 1.00 44.95 235 ILE D N 1
ATOM 8645 C CA . ILE D 1 236 ? 82.526 22.271 10.834 1.00 43.89 235 ILE D CA 1
ATOM 8646 C C . ILE D 1 236 ? 81.663 23.141 11.745 1.00 46.47 235 ILE D C 1
ATOM 8647 O O . ILE D 1 236 ? 80.790 22.635 12.437 1.00 47.09 235 ILE D O 1
ATOM 8652 N N . ALA D 1 237 ? 81.933 24.448 11.742 1.00 45.77 236 ALA D N 1
ATOM 8653 C CA . ALA D 1 237 ? 81.214 25.404 12.580 1.00 45.76 236 ALA D CA 1
ATOM 8654 C C . ALA D 1 237 ? 81.086 26.774 11.885 1.00 46.22 236 ALA D C 1
ATOM 8655 O O . ALA D 1 237 ? 81.951 27.185 11.091 1.00 43.75 236 ALA D O 1
ATOM 8657 N N . GLN D 1 238 ? 79.982 27.457 12.170 1.00 47.62 237 GLN D N 1
ATOM 8658 C CA . GLN D 1 238 ? 79.782 28.835 11.731 1.00 47.78 237 GLN D CA 1
ATOM 8659 C C . GLN D 1 238 ? 79.216 29.614 12.899 1.00 45.26 237 GLN D C 1
ATOM 8660 O O . GLN D 1 238 ? 78.583 29.044 13.764 1.00 48.74 237 GLN D O 1
ATOM 8666 N N . GLY D 1 239 ? 79.444 30.921 12.898 1.00 46.86 238 GLY D N 1
ATOM 8667 C CA . GLY D 1 239 ? 78.926 31.800 13.930 1.00 48.30 238 GLY D CA 1
ATOM 8668 C C . GLY D 1 239 ? 78.885 33.246 13.481 1.00 49.85 238 GLY D C 1
ATOM 8669 O O . GLY D 1 239 ? 79.503 33.615 12.483 1.00 50.94 238 GLY D O 1
ATOM 8670 N N . VAL D 1 240 ? 78.139 34.067 14.212 1.00 52.22 239 VAL D N 1
ATOM 8671 C CA . VAL D 1 240 ? 78.095 35.500 13.939 1.00 52.49 239 VAL D CA 1
ATOM 8672 C C . VAL D 1 240 ? 78.207 36.294 15.220 1.00 52.60 239 VAL D C 1
ATOM 8673 O O . VAL D 1 240 ? 77.925 35.791 16.309 1.00 52.55 239 VAL D O 1
ATOM 8677 N N . GLU D 1 241 ? 78.627 37.541 15.056 1.00 54.41 240 GLU D N 1
ATOM 8678 C CA . GLU D 1 241 ? 78.729 38.508 16.132 1.00 56.22 240 GLU D CA 1
ATOM 8679 C C . GLU D 1 241 ? 77.833 39.684 15.756 1.00 55.87 240 GLU D C 1
ATOM 8680 O O . GLU D 1 241 ? 77.839 40.126 14.605 1.00 53.03 240 GLU D O 1
ATOM 8686 N N . VAL D 1 242 ? 77.055 40.171 16.718 1.00 53.78 241 VAL D N 1
ATOM 8687 C CA . VAL D 1 242 ? 76.204 41.333 16.513 1.00 53.92 241 VAL D CA 1
ATOM 8688 C C . VAL D 1 242 ? 77.081 42.572 16.368 1.00 54.05 241 VAL D C 1
ATOM 8689 O O . VAL D 1 242 ? 78.037 42.749 17.129 1.00 52.93 241 VAL D O 1
ATOM 8693 N N . VAL D 1 243 ? 76.790 43.403 15.365 1.00 54.26 242 VAL D N 1
ATOM 8694 C CA . VAL D 1 243 ? 77.385 44.747 15.287 1.00 52.77 242 VAL D CA 1
ATOM 8695 C C . VAL D 1 243 ? 76.320 45.792 14.992 1.00 55.03 242 VAL D C 1
ATOM 8696 O O . VAL D 1 243 ? 75.165 45.447 14.723 1.00 55.53 242 VAL D O 1
ATOM 8700 N N . ASP D 1 244 ? 76.694 47.070 15.060 1.00 56.45 243 ASP D N 1
ATOM 8701 C CA . ASP D 1 244 ? 75.751 48.154 14.769 1.00 59.35 243 ASP D CA 1
ATOM 8702 C C . ASP D 1 244 ? 76.404 49.364 14.093 1.00 58.82 243 ASP D C 1
ATOM 8703 O O . ASP D 1 244 ? 77.598 49.367 13.814 1.00 62.78 243 ASP D O 1
ATOM 8708 N N . HIS D 1 245 ? 75.591 50.380 13.829 1.00 59.10 244 HIS D N 1
ATOM 8709 C CA . HIS D 1 245 ? 76.031 51.642 13.215 1.00 61.34 244 HIS D CA 1
ATOM 8710 C C . HIS D 1 245 ? 77.270 52.304 13.846 1.00 61.41 244 HIS D C 1
ATOM 8711 O O . HIS D 1 245 ? 78.052 52.948 13.143 1.00 61.67 244 HIS D O 1
ATOM 8718 N N . SER D 1 246 ? 77.443 52.161 15.158 1.00 60.22 245 SER D N 1
ATOM 8719 C CA . SER D 1 246 ? 78.567 52.800 15.847 1.00 62.48 245 SER D CA 1
ATOM 8720 C C . SER D 1 246 ? 79.874 52.049 15.621 1.00 61.79 245 SER D C 1
ATOM 8721 O O . SER D 1 246 ? 80.934 52.539 16.007 1.00 61.82 245 SER D O 1
ATOM 8724 N N . HIS D 1 247 ? 79.792 50.869 15.003 1.00 59.51 246 HIS D N 1
ATOM 8725 C CA . HIS D 1 247 ? 80.971 50.090 14.657 1.00 59.48 246 HIS D CA 1
ATOM 8726 C C . HIS D 1 247 ? 81.577 50.521 13.308 1.00 60.07 246 HIS D C 1
ATOM 8727 O O . HIS D 1 247 ? 81.161 50.073 12.237 1.00 59.56 246 HIS D O 1
ATOM 8734 N N . TYR D 1 248 ? 82.594 51.366 13.376 1.00 59.52 247 TYR D N 1
ATOM 8735 C CA . TYR D 1 248 ? 83.349 51.753 12.188 1.00 60.29 247 TYR D CA 1
ATOM 8736 C C . TYR D 1 248 ? 84.177 50.557 11.683 1.00 59.82 247 TYR D C 1
ATOM 8737 O O . TYR D 1 248 ? 84.220 49.511 12.350 1.00 59.53 247 TYR D O 1
ATOM 8746 N N . PRO D 1 249 ? 84.788 50.683 10.488 1.00 58.20 248 PRO D N 1
ATOM 8747 C CA . PRO D 1 249 ? 85.533 49.584 9.872 1.00 56.55 248 PRO D CA 1
ATOM 8748 C C . PRO D 1 249 ? 86.506 48.872 10.795 1.00 55.96 248 PRO D C 1
ATOM 8749 O O . PRO D 1 249 ? 86.470 47.650 10.878 1.00 58.39 248 PRO D O 1
ATOM 8753 N N . GLU D 1 250 ? 87.350 49.619 11.492 1.00 58.96 249 GLU D N 1
ATOM 8754 C CA . GLU D 1 250 ? 88.307 49.018 12.426 1.00 63.22 249 GLU D CA 1
ATOM 8755 C C . GLU D 1 250 ? 87.571 48.212 13.499 1.00 59.66 249 GLU D C 1
ATOM 8756 O O . GLU D 1 250 ? 88.019 47.135 13.880 1.00 56.73 249 GLU D O 1
ATOM 8762 N N . ASP D 1 251 ? 86.443 48.738 13.981 1.00 60.85 250 ASP D N 1
ATOM 8763 C CA . ASP D 1 251 ? 85.627 48.031 14.977 1.00 56.81 250 ASP D CA 1
ATOM 8764 C C . ASP D 1 251 ? 85.050 46.764 14.367 1.00 56.43 250 ASP D C 1
ATOM 8765 O O . ASP D 1 251 ? 85.043 45.721 15.008 1.00 59.51 250 ASP D O 1
ATOM 8770 N N . LEU D 1 252 ? 84.570 46.861 13.126 1.00 55.52 251 LEU D N 1
ATOM 8771 C CA . LEU D 1 252 ? 84.049 45.699 12.420 1.00 51.93 251 LEU D CA 1
ATOM 8772 C C . LEU D 1 252 ? 85.136 44.658 12.224 1.00 51.78 251 LEU D C 1
ATOM 8773 O O . LEU D 1 252 ? 84.904 43.475 12.514 1.00 45.81 251 LEU D O 1
ATOM 8778 N N . ILE D 1 253 ? 86.316 45.082 11.741 1.00 50.23 252 ILE D N 1
ATOM 8779 C CA . ILE D 1 253 ? 87.458 44.171 11.690 1.00 47.45 252 ILE D CA 1
ATOM 8780 C C . ILE D 1 253 ? 87.656 43.545 13.077 1.00 49.76 252 ILE D C 1
ATOM 8781 O O . ILE D 1 253 ? 87.790 42.337 13.188 1.00 49.51 252 ILE D O 1
ATOM 8786 N N . ALA D 1 254 ? 87.623 44.353 14.137 1.00 51.72 253 ALA D N 1
ATOM 8787 C CA . ALA D 1 254 ? 87.827 43.831 15.496 1.00 52.72 253 ALA D CA 1
ATOM 8788 C C . ALA D 1 254 ? 86.807 42.749 15.884 1.00 53.58 253 ALA D C 1
ATOM 8789 O O . ALA D 1 254 ? 87.191 41.707 16.423 1.00 51.90 253 ALA D O 1
ATOM 8791 N N . LYS D 1 255 ? 85.521 42.994 15.615 1.00 54.30 254 LYS D N 1
ATOM 8792 C CA . LYS D 1 255 ? 84.462 42.005 15.901 1.00 53.56 254 LYS D CA 1
ATOM 8793 C C . LYS D 1 255 ? 84.644 40.752 15.043 1.00 55.05 254 LYS D C 1
ATOM 8794 O O . LYS D 1 255 ? 84.301 39.641 15.460 1.00 49.54 254 LYS D O 1
ATOM 8800 N N . GLY D 1 256 ? 85.183 40.949 13.841 1.00 52.55 255 GLY D N 1
ATOM 8801 C CA . GLY D 1 256 ? 85.515 39.852 12.955 1.00 53.02 255 GLY D CA 1
ATOM 8802 C C . GLY D 1 256 ? 86.533 38.941 13.597 1.00 52.84 255 GLY D C 1
ATOM 8803 O O . GLY D 1 256 ? 86.384 37.724 13.555 1.00 50.90 255 GLY D O 1
ATOM 8804 N N . ARG D 1 257 ? 87.560 39.533 14.209 1.00 51.19 256 ARG D N 1
ATOM 8805 C CA . ARG D 1 257 ? 88.578 38.756 14.911 1.00 51.37 256 ARG D CA 1
ATOM 8806 C C . ARG D 1 257 ? 87.986 37.936 16.062 1.00 48.65 256 ARG D C 1
ATOM 8807 O O . ARG D 1 257 ? 88.387 36.784 16.277 1.00 44.69 256 ARG D O 1
ATOM 8815 N N . ASP D 1 258 ? 87.048 38.539 16.789 1.00 48.20 257 ASP D N 1
ATOM 8816 C CA . ASP D 1 258 ? 86.344 37.864 17.873 1.00 48.23 257 ASP D CA 1
ATOM 8817 C C . ASP D 1 258 ? 85.670 36.586 17.390 1.00 48.91 257 ASP D C 1
ATOM 8818 O O . ASP D 1 258 ? 85.769 35.535 18.033 1.00 47.24 257 ASP D O 1
ATOM 8823 N N . ILE D 1 259 ? 84.946 36.691 16.277 1.00 46.85 258 ILE D N 1
ATOM 8824 C CA . ILE D 1 259 ? 84.083 35.599 15.843 1.00 45.17 258 ILE D CA 1
ATOM 8825 C C . ILE D 1 259 ? 84.909 34.530 15.151 1.00 44.48 258 ILE D C 1
ATOM 8826 O O . ILE D 1 259 ? 84.611 33.342 15.244 1.00 46.84 258 ILE D O 1
ATOM 8831 N N . GLU D 1 260 ? 85.973 34.947 14.482 1.00 47.37 259 GLU D N 1
ATOM 8832 C CA . GLU D 1 260 ? 86.975 34.004 14.021 1.00 46.80 259 GLU D CA 1
ATOM 8833 C C . GLU D 1 260 ? 87.520 33.203 15.202 1.00 46.96 259 GLU D C 1
ATOM 8834 O O . GLU D 1 260 ? 87.570 31.969 15.148 1.00 44.54 259 GLU D O 1
ATOM 8840 N N . CYS D 1 261 ? 87.902 33.904 16.270 1.00 44.81 260 CYS D N 1
ATOM 8841 C CA . CYS D 1 261 ? 88.482 33.249 17.442 1.00 46.92 260 CYS D CA 1
ATOM 8842 C C . CYS D 1 261 ? 87.530 32.199 18.004 1.00 46.47 260 CYS D C 1
ATOM 8843 O O . CYS D 1 261 ? 87.905 31.037 18.166 1.00 47.15 260 CYS D O 1
ATOM 8846 N N . LEU D 1 262 ? 86.299 32.619 18.277 1.00 47.56 261 LEU D N 1
ATOM 8847 C CA . LEU D 1 262 ? 85.290 31.768 18.899 1.00 48.14 261 LEU D CA 1
ATOM 8848 C C . LEU D 1 262 ? 84.910 30.595 18.015 1.00 48.87 261 LEU D C 1
ATOM 8849 O O . LEU D 1 262 ? 84.783 29.475 18.496 1.00 44.71 261 LEU D O 1
ATOM 8854 N N . THR D 1 263 ? 84.708 30.862 16.727 1.00 48.79 262 THR D N 1
ATOM 8855 C CA . THR D 1 263 ? 84.260 29.830 15.789 1.00 48.89 262 THR D CA 1
ATOM 8856 C C . THR D 1 263 ? 85.328 28.752 15.592 1.00 47.62 262 THR D C 1
ATOM 8857 O O . THR D 1 263 ? 85.014 27.554 15.578 1.00 44.38 262 THR D O 1
ATOM 8861 N N . LEU D 1 264 ? 86.589 29.176 15.464 1.00 47.24 263 LEU D N 1
ATOM 8862 C CA . LEU D 1 264 ? 87.708 28.237 15.355 1.00 45.41 263 LEU D CA 1
ATOM 8863 C C . LEU D 1 264 ? 87.841 27.371 16.611 1.00 45.97 263 LEU D C 1
ATOM 8864 O O . LEU D 1 264 ? 88.011 26.162 16.505 1.00 47.23 263 LEU D O 1
ATOM 8869 N N . ALA D 1 265 ? 87.757 27.984 17.790 1.00 45.94 264 ALA D N 1
ATOM 8870 C CA . ALA D 1 265 ? 87.908 27.244 19.045 1.00 48.36 264 ALA D CA 1
ATOM 8871 C C . ALA D 1 265 ? 86.811 26.185 19.214 1.00 48.84 264 ALA D C 1
ATOM 8872 O O . ALA D 1 265 ? 87.095 25.049 19.583 1.00 48.63 264 ALA D O 1
ATOM 8874 N N . ARG D 1 266 ? 85.564 26.555 18.925 1.00 49.30 265 ARG D N 1
ATOM 8875 C CA . ARG D 1 266 ? 84.467 25.590 18.895 1.00 49.66 265 ARG D CA 1
ATOM 8876 C C . ARG D 1 266 ? 84.790 24.413 17.956 1.00 45.50 265 ARG D C 1
ATOM 8877 O O . ARG D 1 266 ? 84.738 23.265 18.370 1.00 43.34 265 ARG D O 1
ATOM 8885 N N . ALA D 1 267 ? 85.135 24.703 16.701 1.00 44.66 266 ALA D N 1
ATOM 8886 C CA . ALA D 1 267 ? 85.485 23.657 15.747 1.00 42.93 266 ALA D CA 1
ATOM 8887 C C . ALA D 1 267 ? 86.604 22.769 16.281 1.00 44.00 266 ALA D C 1
ATOM 8888 O O . ALA D 1 267 ? 86.472 21.538 16.286 1.00 41.34 266 ALA D O 1
ATOM 8890 N N . VAL D 1 268 ? 87.700 23.387 16.724 1.00 43.40 267 VAL D N 1
ATOM 8891 C CA . VAL D 1 268 ? 88.852 22.632 17.219 1.00 43.79 267 VAL D CA 1
ATOM 8892 C C . VAL D 1 268 ? 88.435 21.743 18.393 1.00 48.28 267 VAL D C 1
ATOM 8893 O O . VAL D 1 268 ? 88.856 20.594 18.481 1.00 50.10 267 VAL D O 1
ATOM 8897 N N . GLY D 1 269 ? 87.597 22.279 19.274 1.00 47.51 268 GLY D N 1
ATOM 8898 C CA . GLY D 1 269 ? 87.038 21.522 20.387 1.00 49.36 268 GLY D CA 1
ATOM 8899 C C . GLY D 1 269 ? 86.211 20.326 19.949 1.00 51.90 268 GLY D C 1
ATOM 8900 O O . GLY D 1 269 ? 86.416 19.204 20.447 1.00 49.85 268 GLY D O 1
ATOM 8901 N N . TYR D 1 270 ? 85.280 20.551 19.019 1.00 50.87 269 TYR D N 1
ATOM 8902 C CA . TYR D 1 270 ? 84.488 19.448 18.465 1.00 52.19 269 TYR D CA 1
ATOM 8903 C C . TYR D 1 270 ? 85.400 18.339 17.936 1.00 51.91 269 TYR D C 1
ATOM 8904 O O . TYR D 1 270 ? 85.151 17.168 18.187 1.00 54.84 269 TYR D O 1
ATOM 8913 N N . HIS D 1 271 ? 86.453 18.720 17.210 1.00 51.93 270 HIS D N 1
ATOM 8914 C CA . HIS D 1 271 ? 87.369 17.756 16.591 1.00 51.84 270 HIS D CA 1
ATOM 8915 C C . HIS D 1 271 ? 88.161 16.932 17.596 1.00 50.87 270 HIS D C 1
ATOM 8916 O O . HIS D 1 271 ? 88.258 15.718 17.439 1.00 49.17 270 HIS D O 1
ATOM 8923 N N . ILE D 1 272 ? 88.734 17.589 18.608 1.00 49.32 271 ILE D N 1
ATOM 8924 C CA . ILE D 1 272 ? 89.567 16.890 19.592 1.00 52.05 271 ILE D CA 1
ATOM 8925 C C . ILE D 1 272 ? 88.717 16.068 20.560 1.00 53.00 271 ILE D C 1
ATOM 8926 O O . ILE D 1 272 ? 89.187 15.055 21.081 1.00 52.83 271 ILE D O 1
ATOM 8931 N N . GLU D 1 273 ? 87.462 16.475 20.757 1.00 52.28 272 GLU D N 1
ATOM 8932 C CA . GLU D 1 273 ? 86.514 15.701 21.557 1.00 55.62 272 GLU D CA 1
ATOM 8933 C C . GLU D 1 273 ? 85.929 14.490 20.797 1.00 56.13 272 GLU D C 1
ATOM 8934 O O . GLU D 1 273 ? 85.107 13.747 21.353 1.00 57.09 272 GLU D O 1
ATOM 8940 N N . ARG D 1 274 ? 86.370 14.292 19.552 1.00 53.76 273 ARG D N 1
ATOM 8941 C CA . ARG D 1 274 ? 85.981 13.145 18.719 1.00 56.43 273 ARG D CA 1
ATOM 8942 C C . ARG D 1 274 ? 84.500 13.198 18.354 1.00 57.11 273 ARG D C 1
ATOM 8943 O O . ARG D 1 274 ? 83.820 12.173 18.365 1.00 54.31 273 ARG D O 1
ATOM 8951 N N . ARG D 1 275 ? 84.010 14.395 18.024 1.00 54.21 274 ARG D N 1
ATOM 8952 C CA A ARG D 1 275 ? 82.582 14.597 17.763 0.50 52.55 274 ARG D CA 1
ATOM 8953 C CA B ARG D 1 275 ? 82.583 14.602 17.768 0.50 55.16 274 ARG D CA 1
ATOM 8954 C C . ARG D 1 275 ? 82.270 14.799 16.291 1.00 52.78 274 ARG D C 1
ATOM 8955 O O . ARG D 1 275 ? 81.111 14.678 15.889 1.00 51.36 274 ARG D O 1
ATOM 8970 N N . VAL D 1 276 ? 83.298 15.093 15.490 1.00 52.30 275 VAL D N 1
ATOM 8971 C CA . VAL D 1 276 ? 83.090 15.487 14.100 1.00 49.60 275 VAL D CA 1
ATOM 8972 C C . VAL D 1 276 ? 83.373 14.353 13.140 1.00 52.53 275 VAL D C 1
ATOM 8973 O O . VAL D 1 276 ? 84.433 13.727 13.205 1.00 57.31 275 VAL D O 1
ATOM 8977 N N . PHE D 1 277 ? 82.420 14.115 12.237 1.00 51.17 276 PHE D N 1
ATOM 8978 C CA . PHE D 1 277 ? 82.535 13.101 11.191 1.00 49.73 276 PHE D CA 1
ATOM 8979 C C . PHE D 1 277 ? 82.343 13.770 9.832 1.00 51.69 276 PHE D C 1
ATOM 8980 O O . PHE D 1 277 ? 81.582 14.741 9.710 1.00 52.89 276 PHE D O 1
ATOM 8988 N N . LEU D 1 278 ? 83.007 13.234 8.811 1.00 52.16 277 LEU D N 1
ATOM 8989 C CA . LEU D 1 278 ? 82.813 13.678 7.432 1.00 52.90 277 LEU D CA 1
ATOM 8990 C C . LEU D 1 278 ? 81.615 12.924 6.845 1.00 51.79 277 LEU D C 1
ATOM 8991 O O . LEU D 1 278 ? 81.514 11.713 6.986 1.00 58.80 277 LEU D O 1
ATOM 8996 N N . ASN D 1 279 ? 80.724 13.640 6.177 1.00 52.08 278 ASN D N 1
ATOM 8997 C CA . ASN D 1 279 ? 79.498 13.066 5.611 1.00 53.40 278 ASN D CA 1
ATOM 8998 C C . ASN D 1 279 ? 79.293 13.638 4.221 1.00 52.39 278 ASN D C 1
ATOM 8999 O O . ASN D 1 279 ? 78.770 14.735 4.075 1.00 55.65 278 ASN D O 1
ATOM 9004 N N . ALA D 1 280 ? 79.694 12.880 3.200 1.00 59.60 279 ALA D N 1
ATOM 9005 C CA . ALA D 1 280 ? 79.843 13.391 1.834 1.00 56.56 279 ALA D CA 1
ATOM 9006 C C . ALA D 1 280 ? 80.741 14.647 1.888 1.00 58.56 279 ALA D C 1
ATOM 9007 O O . ALA D 1 280 ? 81.907 14.533 2.247 1.00 63.21 279 ALA D O 1
ATOM 9009 N N . ASN D 1 281 ? 80.213 15.828 1.588 1.00 55.67 280 ASN D N 1
ATOM 9010 C CA . ASN D 1 281 ? 81.014 17.057 1.612 1.00 56.95 280 ASN D CA 1
ATOM 9011 C C . ASN D 1 281 ? 80.686 17.949 2.822 1.00 55.42 280 ASN D C 1
ATOM 9012 O O . ASN D 1 281 ? 81.048 19.123 2.852 1.00 53.02 280 ASN D O 1
ATOM 9017 N N . ARG D 1 282 ? 79.999 17.392 3.816 1.00 56.38 281 ARG D N 1
ATOM 9018 C CA . ARG D 1 282 ? 79.610 18.147 5.013 1.00 53.63 281 ARG D CA 1
ATOM 9019 C C . ARG D 1 282 ? 80.031 17.425 6.303 1.00 51.40 281 ARG D C 1
ATOM 9020 O O . ARG D 1 282 ? 80.734 16.414 6.262 1.00 49.76 281 ARG D O 1
ATOM 9028 N N . THR D 1 283 ? 79.643 17.965 7.453 1.00 50.69 282 THR D N 1
ATOM 9029 C CA . THR D 1 283 ? 79.968 17.325 8.712 1.00 47.83 282 THR D CA 1
ATOM 9030 C C . THR D 1 283 ? 78.731 17.053 9.541 1.00 47.54 282 THR D C 1
ATOM 9031 O O . THR D 1 283 ? 77.779 17.837 9.547 1.00 45.82 282 THR D O 1
ATOM 9035 N N . VAL D 1 284 ? 78.784 15.919 10.234 1.00 48.78 283 VAL D N 1
ATOM 9036 C CA . VAL D 1 284 ? 77.931 15.622 11.358 1.00 46.09 283 VAL D CA 1
ATOM 9037 C C . VAL D 1 284 ? 78.783 15.881 12.603 1.00 46.31 283 VAL D C 1
ATOM 9038 O O . VAL D 1 284 ? 79.956 15.518 12.641 1.00 45.62 283 VAL D O 1
ATOM 9042 N N . VAL D 1 285 ? 78.184 16.519 13.602 1.00 46.71 284 VAL D N 1
ATOM 9043 C CA . VAL D 1 285 ? 78.834 16.836 14.864 1.00 49.70 284 VAL D CA 1
ATOM 9044 C C . VAL D 1 285 ? 77.974 16.277 16.008 1.00 50.19 284 VAL D C 1
ATOM 9045 O O . VAL D 1 285 ? 76.951 16.871 16.337 1.00 50.96 284 VAL D O 1
ATOM 9049 N N . LEU D 1 286 ? 78.377 15.153 16.607 1.00 50.63 285 LEU D N 1
ATOM 9050 C CA . LEU D 1 286 ? 77.526 14.464 17.605 1.00 53.19 285 LEU D CA 1
ATOM 9051 C C . LEU D 1 286 ? 77.752 14.878 19.056 1.00 57.27 285 LEU D C 1
ATOM 9052 O O . LEU D 1 286 ? 78.523 15.780 19.382 1.00 61.18 285 LEU D O 1
#

InterPro domains:
  IPR002376 Formyl transferase, N-terminal [PF00551] (91-266)
  IPR004810 Formyltetrahydrofolate deformylase [MF_01927] (5-285)
  IPR004810 Formyltetrahydrofolate deformylase [NF004684] (6-285)
  IPR004810 Formyltetrahydrofolate deformylase [PR01575] (10-36)
  IPR004810 Formyltetrahydrofolate deformylase [PR01575] (42-54)
  IPR004810 Formyltetrahydrofolate deformylase [PR01575] (91-113)
  IPR004810 Formyltetrahydrofolate deformylase [PR01575] (113-140)
  IPR004810 Formyltetrahydrofolate deformylase [PR01575] (237-259)
  IPR004810 Formyltetrahydrofolate deformylase [PR01575] (259-284)
  IPR004810 Formyltetrahydrofolate deformylase [PTHR42706] (6-285)
  IPR004810 Formyltetrahydrofolate deformylase [TIGR00655] (9-285)
  IPR036477 Formyl transferase, N-terminal domain superfamily [SSF53328] (91-284)
  IPR041729 Formyltetrahydrofolate deformylase, C-terminal hydrolase domain [cd08648] (90-285)
  IPR044074 Formyltetrahydrofolate deformylase, ACT domain [cd04875] (9-79)
  IPR045865 ACT-like domain [SSF55021] (7-84)

Solvent-accessible surface area: 47494 Å² total

Sequence (1093 aa):
DTWILTADCPSLGTVDVVTRYLFEQRCYVTEHHSFDDRQSGRFFIRVEFRQPDDFDEAGFRAGLAERSEAFGAFELTAPNHRPKVVIVSKADHCLNDLLYRQRIGQLGDVVAVVSNHPDLEPLAHWHKIPYYHFALDPKDKPGQERKVLQVIEETGAELVILARYQVLSPELCRRLDGWAINIHHSLLLLPGFKGAKPYHHQAYNKGVKVGATAHYINNDLDEGPIIAQGVEVVDHSHYPEDLIAKGRDIECLTLARAVGYHIERRVFLNANRTVVLDTWILTADCPSLGTVDVVVTRYLFEQRCYVTEHHSFDDRQSGRFFIRVVEFRQPDDFDEAGFRAGLAERSEAFGAFELTAPNHRPKVVIVSKADHCLNDLLYRQRIGQLGDVVAVVSNHPDLEPLAHWHKIPYYHFALDPKDKPGQERKVLQVIEETGAELVILARYQVLSPELCRRLDGWAINIHHSLLFKGAAKKPYHQAYNKGVKVGATAHYINNDLDEEGGPIIAQGVEVVDHSHYPEDLLIAKGRDIECLTLARAVGYHIERRVFLNANRTVVLDTWILTADCPSLGTVDVVTRYLFEQRCYVTEHHSFDDRQSGRFFIRVVEFRQPDDFDEAGFRAGLAERSEAFGAFELTAPNHRPKVVIVSKADHCLNDLLYRQRIGQLGDVVAVVSNHPDLEPLAHWHKIPYYHFALDPKDKPGQERKVLQVIEETGAELVILARYQVLSPELCRRLDGWAINIHHSLLGFKGAKPYHQAYNKGVKVGATAHYINNDLDEGPIIAQGVEVVDHSHYPEDLIAKGRDIECLTLARAVGYHIERRVFLNANRTVVLDTWILTADCPSLGTVDVVTRYLFEQRCYVTEHHSFDDRQSGRFFIRVEFRQPDDFDEAGFRAGLAERSEAFGAFELTAPNHRPKVVIVSKADHCLNDLLYRQRIGQLGDVVAVVSNHPDLEPLAHWHKIPYYHFALDPKDKPGQERKVLLQVIEETGAELVILARYQVLSPELCRRLDGWAINIHHSLLPGFKGAKPYHHQAYNKGVKVGATAHYINNDLDEEGGPIIAQGVEVVDHSHYPEDLIAKGRDIECLTLARAVGYHIERRRVFLNANRTVVL

CATH classification: 3.30.70.260 (+1 more: 3.40.50.170)

Radius of gyration: 31.71 Å; Cα contacts (8 Å, |Δi|>4): 2203; chains: 4; bounding box: 76×87×84 Å

Secondary structure (DSSP, 8-state):
--EEEEEEEE---HHHHHHHHHHHTT-EEEEEEEEEETTTTEEEEEEEEEPPSS--HHHHHHHHHHHHGGG--EEEE-TT----EE---S--HHHHHHHHHHHTTS---EEEEEESSSTTHHHHHHTT--EEE---BTTBHHHHHHHHHHHHHHHT-SEEEES---PPPHHHHHHTTTSEEEEEE-SSTT---S-HHHHHHHHT---EEEEEE--SSTT-S-EEEEEE----TT--HHHHHHHHHHHHHHHHHHHHHHHHTT-EEEETTEEEE-/--EEEEEEEE---HHHHHHHHHHHTT-EEEEEEEEEETTTTEEEEEEEEEPPTT--HHHHHHHHHHHHHTT--EEEE-TT----EE---S--HHHHHHHHHHHTTS---EEEEEESSSTTHHHHHHTT--EEE-PPPTT-HHHHHHHHHHHHHHTT-SEEEES---PPPHHHHHHHTTTEEEEEEE----SS-HHHHHHHHT---EEEEEE--SSTT-S-EEEEEE----TT--HHHHHHHHHHHHHHHHHHHHHHHHTT-EEEETTEEEE-/--EEEEEEEE---HHHHHHHHHHHTT-EEEEEEEEEETTTTEEEEEEEEEPPSS--HHHHHHHHHHHHHTT--EEEE-TT----EE---S--HHHHHHHHHHHTTS---EEEEEESSSTTHHHHHHTT--EEE----TT-HHHHHHHHHHHHHHTT-SEEEES---PPPHHHHHHTTTTEEEEEEE-----SS-HHHHHHHHT---EEEEEE--SSTT-S-EEEEEE----TT--HHHHHHHHHHHHHHHHHHHHHHHHTT-EEEETTEEEE-/--EEEEEEEE---HHHHHHHHHHHTT-EEEEEEEEEETTTTEEEEEEEEEPPSS--HHHHHHHHHHHHGGG--EEEE-TT----EE---S--HHHHHHHHHHHTTS---EEEEEESSSTTHHHHHHTT--EEE-PPBTTBHHHHHHHHHHHHHHTT-SEEEES---PPPHHHHHHTTTSEEEEEE--STT---S-HHHHHHHHT---EEEEEE--SSTT-S-EEEEEE----TT--HHHHHHHHHHHHHHHHHHHHHHHHTT-EEEETTEEEE-

Organism: Pseudomonas putida (strain ATCC 47054 / DSM 6125 / CFBP 8728 / NCIMB 11950 / KT2440) (NCBI:txid160488)